Protein AF-A0A8J8DPQ1-F1 (afdb_monomer)

pLDDT: mean 88.15, std 11.25, range [36.25, 98.81]

Secondary structure (DSSP, 8-state):
--TTS-SS-------------TTT--B---BTTTBTTSHHHHHH-B-TTS--------TTSSS-SS-S-TTT---SHHHHHHHHHHS--SEEE-TTT-SEEESSEEEEEEEEEEE--TT-BEEEGGGTEEE--STT-EEEEEEEEEE---B-TTSPBP-HHHHHHHHHHHHHTTS--STT-TT--HHHHHHHHHHHTTEEEEEE-SSSEEEEEES---SS-HHHHHHHH----SS-HHHHHHHHHHHH-GGGGT----EESSSSSSEE--TT-HHHHHHHHHHHHHHHHTT---GGGTTT-S--HHHHHHHHHHHHHHSS-----SSEEEEEEETTTTEEEEEE---TT----HHHHHHHTT-S--PPPEEEEEEEESSEEETT-EEEEEEEEE-SSPEEEEEEEEE-TTS-EEEEEE-GGGSEEEEEEE--SSEEEEEEEEEEETT--EEEEEEEEEEEEEEEEEEEE-TT--EEEEE-SSEEEEEEE-TTT-SS-EEEEEEEEEES-HHHHHHTTPPPTT-------SSS------EEEEEEEEEEEES-TTS-HHHHEEEEEEEEE--HHHHTTEEEEEEEEEEE-SSSEEEGGGGBTEEPTTS-EEEEEEEETTTTEEEEEES---EEEEEEEE--EEEEEESPTTEEEEESS-EEEEEEEEEE-TT-EEEEEEEETTPPPEEESSSEEEEEEE-SEEEEEEEEEEETTS-EEEEEEEEEEEEPPHHHHHHHHHHHHHHHHHHHHHHHHHHHHHHHHHHHT--HHHHHHHHHHHHHHHHHHHHHHHH-SSTTHHHHHHHHHHHHHHHHHHHHHHHHHHHHHH-

Sequence (827 aa):
LGVRDSQKTFLVETWEYFPVNKERVKAIARDVSSGLWTRWSLITAETPDKI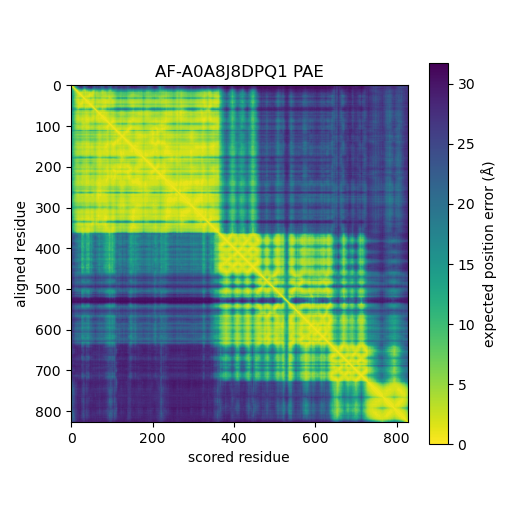LKVAEFPLTGKLFMSAFNPIGGIQDVYSASTWRVVFDPAMYTDLTTGTYIQVRCDYTVERGNITVPSDVVIYNSTTDQWVAVHAGEPAKAKITYNCKLSNWHDGEPMSLADIKYIIAFYYEWTNKDDENDPYYDDNFASWMQSTLANIKGIEWIDNDTYVVYTDNVHPIADDVTANMNVFWPSMPWQLYYAMGELVANPSKYGINTKYSFNSQDGTWLDLLNPEHVSDLRIVLETLKTTNSIPSAIQEEISDPTAGYDAIINWINSKGHAVVSNGPFYIDYYDLGIPVLELRAFRDPTYPFTLDEIKQMIGLGDYNPPLVFNFEVNPTTVEVGNTTTISWAVTDESEITEVTLSIEQPNGSVLTETFDPSLGVYSYNYTVSDVGTYTATVRSVDKWGNAKEISMEFYGQKTIVETITVNETTSNVTVQDEDLELGLDVNETAVSNETQIIINATVTTNEEEIMQENASSLAVAPVVANTTENETQSVAAVKYVIVDVSTTDKNTTTEDIVERYTLKVSYDEAELGTIDESTLSLYYWNGSAWVKVTDYINSTIPNGPFVYDAGVNTVDNYVWAVVDHFSIYALGGISKPIINITSPEDGTEFYTNTTANITIIWKAEDKLGIDHYEIKLNDGPWIKVGNNEYTFYELPEGEYTVYVKVVNIGGQYNEAIVTFKVIILTEEEQKEIIQKLKEWEEAYFMYLDMFEEAYNQAVALGIENETLNLALEYKQAAQEYYIQAKEIGYTPKAVPYMRHAVIRMRKGYETLEQAIKQISKKKK

Solvent-accessible surface area (backbone atoms only — not comparable to full-atom values): 44852 Å² total; per-residue (Å²): 122,56,90,88,69,44,98,65,84,84,89,78,88,86,86,83,86,80,92,71,61,68,92,51,45,79,45,59,47,59,28,81,88,58,37,71,68,39,50,55,19,74,73,53,50,35,35,95,80,76,67,86,87,84,86,84,88,48,96,80,79,40,66,53,88,44,35,59,26,96,86,50,27,43,76,34,72,59,41,36,49,54,43,48,36,28,33,59,52,42,54,47,71,33,42,83,80,64,46,57,38,69,64,34,28,47,75,49,79,46,75,59,100,41,65,38,51,73,81,23,26,40,61,38,55,86,75,55,39,78,40,54,85,41,46,71,37,77,31,55,31,41,34,41,36,45,41,70,68,32,44,34,72,58,63,44,72,56,52,47,57,28,42,50,35,48,53,37,49,52,38,33,30,40,45,73,80,50,101,81,46,55,59,45,38,74,74,57,20,73,72,44,40,72,53,57,75,27,50,58,21,38,36,81,73,57,70,50,32,39,32,38,30,23,59,60,63,53,96,80,47,59,50,58,22,49,64,70,63,64,79,67,54,67,45,57,44,66,56,56,49,31,52,48,46,43,42,42,42,22,62,85,72,76,39,87,66,57,33,19,55,34,83,84,66,54,45,50,45,23,30,69,40,57,69,52,33,53,55,45,46,54,38,40,53,51,38,42,78,64,64,58,65,59,68,78,41,46,89,79,52,92,71,59,52,64,56,41,47,28,51,53,50,37,28,74,73,49,57,27,60,81,47,24,60,19,63,22,40,78,62,42,73,46,93,91,46,74,50,72,40,74,40,73,57,81,55,90,52,57,92,68,57,73,64,58,52,35,45,78,50,71,70,60,74,82,72,49,40,47,74,46,76,74,49,62,49,60,44,66,38,51,49,74,38,71,30,38,39,33,36,32,49,51,60,100,59,59,53,66,40,32,36,43,34,37,35,39,37,74,66,50,70,50,76,46,81,54,73,42,88,64,42,60,50,73,47,78,45,67,36,80,53,64,24,56,28,40,42,33,43,38,34,25,31,76,74,68,29,58,36,77,53,74,50,76,35,30,13,23,42,77,47,77,49,79,46,80,42,35,63,82,43,53,75,49,72,51,74,57,87,57,39,36,41,36,37,34,36,35,36,88,63,36,90,52,88,40,43,40,40,38,41,35,36,40,30,51,54,64,72,65,47,44,75,75,72,45,76,69,58,54,72,27,70,68,83,83,88,65,102,68,91,74,63,61,30,29,24,67,60,36,37,36,41,39,47,65,46,50,74,48,92,89,50,56,47,64,60,37,30,65,32,33,33,43,36,41,45,60,54,80,50,55,44,69,54,34,43,73,95,55,46,40,47,26,38,54,42,85,83,46,47,40,63,48,67,84,28,56,76,36,64,44,79,78,54,32,46,24,67,42,56,51,67,38,88,86,79,34,33,31,35,38,30,29,41,58,81,47,45,36,32,39,28,20,39,47,41,34,49,64,46,73,73,30,63,57,74,69,40,77,45,76,28,75,65,46,40,70,48,64,38,31,47,49,71,54,40,89,59,38,75,60,39,32,31,38,27,54,65,95,50,71,77,40,83,40,86,56,63,54,50,69,49,71,69,40,52,65,45,78,48,40,40,41,42,32,41,28,24,55,44,70,30,61,36,74,35,79,43,38,36,34,35,44,63,42,50,74,66,58,43,48,52,44,43,50,52,47,47,57,33,49,53,49,28,51,55,25,46,55,52,25,54,57,28,46,54,52,24,57,77,72,64,56,58,66,69,60,55,46,54,22,48,51,27,37,48,55,10,48,51,28,36,49,53,14,61,71,61,36,88,36,81,79,14,48,63,31,31,48,50,10,26,56,27,21,40,50,14,19,53,50,31,48,51,53,41,55,55,54,58,64,73,79,106

Radius of gyration: 40.38 Å; Cα contacts (8 Å, |Δi|>4): 1717; chains: 1; bounding box: 95×65×111 Å

Structure (mmCIF, N/CA/C/O backbone):
data_AF-A0A8J8DPQ1-F1
#
_entry.id   AF-A0A8J8DPQ1-F1
#
loop_
_atom_site.group_PDB
_atom_site.id
_atom_site.type_symbol
_atom_site.label_atom_id
_atom_site.label_alt_id
_atom_site.label_comp_id
_atom_site.label_asym_id
_atom_site.label_entity_id
_atom_site.label_seq_id
_atom_site.pdbx_PDB_ins_code
_atom_site.Cartn_x
_atom_site.Cartn_y
_atom_site.Cartn_z
_atom_site.occupancy
_atom_site.B_iso_or_equiv
_atom_site.auth_seq_id
_atom_site.auth_comp_id
_atom_site.auth_asym_id
_atom_site.auth_atom_id
_atom_site.pdbx_PDB_model_num
ATOM 1 N N . LEU A 1 1 ? -15.536 16.526 14.156 1.00 36.25 1 LEU A N 1
ATOM 2 C CA . LEU A 1 1 ? -15.677 18.007 14.087 1.00 36.25 1 LEU A CA 1
ATOM 3 C C . LEU A 1 1 ? -14.496 18.647 14.810 1.00 36.25 1 LEU A C 1
ATOM 5 O O . LEU A 1 1 ? -14.188 18.210 15.911 1.00 36.25 1 LEU A O 1
ATOM 9 N N . GLY A 1 2 ? -13.796 19.602 14.188 1.00 39.31 2 GLY A N 1
ATOM 10 C CA . GLY A 1 2 ? -12.621 20.245 14.791 1.00 39.31 2 GLY A CA 1
ATOM 11 C C . GLY A 1 2 ? -12.997 21.218 15.914 1.00 39.31 2 GLY A C 1
ATOM 12 O O . GLY A 1 2 ? -14.154 21.602 16.047 1.00 39.31 2 GLY A O 1
ATOM 13 N N . VAL A 1 3 ? -12.014 21.683 16.691 1.00 43.00 3 VAL A N 1
ATOM 14 C CA . VAL A 1 3 ? -12.193 22.595 17.849 1.00 43.00 3 VAL A CA 1
ATOM 15 C C . VAL A 1 3 ? -12.994 23.879 17.532 1.00 43.00 3 VAL A C 1
ATOM 17 O O . VAL A 1 3 ? -13.553 24.479 18.444 1.00 43.00 3 VAL A O 1
ATOM 20 N N . ARG A 1 4 ? -13.103 24.293 16.258 1.00 40.34 4 ARG A N 1
ATOM 21 C CA . ARG A 1 4 ? -13.922 25.451 15.836 1.00 40.34 4 ARG A CA 1
ATOM 22 C C . ARG A 1 4 ? -15.380 25.120 15.483 1.00 40.34 4 ARG A C 1
ATOM 24 O O . ARG A 1 4 ? -16.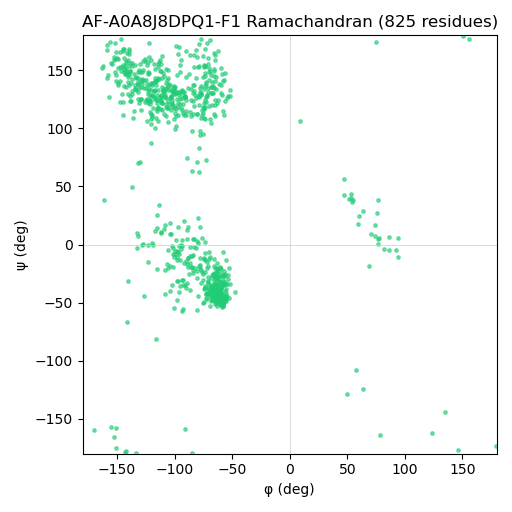205 26.023 15.510 1.00 40.34 4 ARG A O 1
ATOM 31 N N . ASP A 1 5 ? -15.698 23.847 15.255 1.00 43.56 5 ASP A N 1
ATOM 32 C CA . ASP A 1 5 ? -17.031 23.370 14.849 1.00 43.56 5 ASP A CA 1
ATOM 33 C C . ASP A 1 5 ? -17.716 22.545 15.955 1.00 43.56 5 ASP A C 1
ATOM 35 O O . ASP A 1 5 ? -18.714 21.860 15.729 1.00 43.56 5 ASP A O 1
ATOM 39 N N . SER A 1 6 ? -17.150 22.556 17.165 1.00 41.59 6 SER A N 1
ATOM 40 C CA . SER A 1 6 ? -17.669 21.806 18.305 1.00 41.59 6 SER A CA 1
ATOM 41 C C . SER A 1 6 ? -18.777 22.585 19.021 1.00 41.59 6 SER A C 1
ATOM 43 O O . SER A 1 6 ? -18.578 23.726 19.427 1.00 41.59 6 SER A O 1
ATOM 45 N N . GLN A 1 7 ? -19.920 21.940 19.288 1.00 43.94 7 GLN A N 1
ATOM 46 C CA . GLN A 1 7 ? -20.920 22.448 20.245 1.00 43.94 7 GLN A CA 1
ATOM 47 C C . GLN A 1 7 ? -20.442 22.367 21.713 1.00 43.94 7 GLN A C 1
ATOM 49 O O . GLN A 1 7 ? -21.118 22.861 22.613 1.00 43.94 7 GLN A O 1
ATOM 54 N N . LYS A 1 8 ? -19.278 21.749 21.973 1.00 48.84 8 LYS A N 1
ATOM 55 C CA . LYS A 1 8 ? -18.614 21.692 23.284 1.00 48.84 8 LYS A CA 1
ATOM 56 C C . LYS A 1 8 ? -17.271 22.428 23.232 1.00 48.84 8 LYS A C 1
ATOM 58 O O . LYS A 1 8 ? -16.354 22.009 22.527 1.00 48.84 8 LYS A O 1
ATOM 63 N N . THR A 1 9 ? -17.138 23.498 24.008 1.00 49.09 9 THR A N 1
ATOM 64 C CA . THR A 1 9 ? -15.872 24.215 24.204 1.00 49.09 9 THR A CA 1
ATOM 65 C C . THR A 1 9 ? -14.964 23.414 25.139 1.00 49.09 9 THR A C 1
ATOM 67 O O . THR A 1 9 ? -15.314 23.199 26.299 1.00 49.09 9 THR A O 1
ATOM 70 N N . PHE A 1 10 ? -13.788 22.991 24.673 1.00 51.56 10 PHE A N 1
ATOM 71 C CA . PHE A 1 10 ? -12.747 22.454 25.553 1.00 51.56 10 PHE A CA 1
ATOM 72 C C . PHE A 1 10 ? -12.007 23.630 26.204 1.00 51.56 10 PHE A C 1
ATOM 74 O O . PHE A 1 10 ? -11.366 24.425 25.524 1.00 51.56 10 PHE A O 1
ATOM 81 N N . LEU A 1 11 ? -12.167 23.792 27.519 1.00 55.25 11 LEU A N 1
ATOM 82 C CA . LEU A 1 11 ? -11.698 24.967 28.272 1.00 55.25 11 LEU A CA 1
ATOM 83 C C . LEU A 1 11 ? -10.349 24.748 28.981 1.00 55.25 11 LEU A C 1
ATOM 85 O O . LEU A 1 11 ? -9.830 25.676 29.600 1.00 55.25 11 LEU A O 1
ATOM 89 N N . VAL A 1 12 ? -9.803 23.527 28.945 1.00 56.00 12 VAL A N 1
ATOM 90 C CA . VAL A 1 12 ? -8.647 23.107 29.751 1.00 56.00 12 VAL A CA 1
ATOM 91 C C . VAL A 1 12 ? -7.717 22.227 28.917 1.00 56.00 12 VAL A C 1
ATOM 93 O O . VAL A 1 12 ? -8.162 21.254 28.319 1.00 56.00 12 VAL A O 1
ATOM 96 N N . GLU A 1 13 ? -6.427 22.564 28.922 1.00 62.12 13 GLU A N 1
ATOM 97 C CA . GLU A 1 13 ? -5.331 21.738 28.408 1.00 62.12 13 GLU A CA 1
ATOM 98 C C . GLU A 1 13 ? -4.500 21.271 29.612 1.00 62.12 13 GLU A C 1
ATOM 100 O O . GLU A 1 13 ? -3.935 22.090 30.347 1.00 62.12 13 GLU A O 1
ATOM 105 N N . THR A 1 14 ? -4.470 19.963 29.858 1.00 63.66 14 THR A N 1
ATOM 106 C CA . THR A 1 14 ? -3.668 19.336 30.916 1.00 63.66 14 THR A CA 1
ATOM 107 C C . THR A 1 14 ? -2.345 18.865 30.354 1.00 63.66 14 THR A C 1
ATOM 109 O O . THR A 1 14 ? -2.300 18.208 29.321 1.00 63.66 14 THR A O 1
ATOM 112 N N . TRP A 1 15 ? -1.271 19.192 31.059 1.00 69.31 15 TRP A N 1
ATOM 113 C CA . TRP A 1 15 ? 0.076 18.820 30.670 1.00 69.31 15 TRP A CA 1
ATOM 114 C C . TRP A 1 15 ? 0.663 17.861 31.676 1.00 69.31 15 TRP A C 1
ATOM 116 O O . TRP A 1 15 ? 0.630 18.118 32.881 1.00 69.31 15 TRP A O 1
ATOM 126 N N . GLU A 1 16 ? 1.252 16.800 31.154 1.00 75.88 16 GLU A N 1
ATOM 127 C CA . GLU A 1 16 ? 1.845 15.736 31.935 1.00 75.88 16 GLU A CA 1
ATOM 128 C C . GLU A 1 16 ? 3.220 15.393 31.369 1.00 75.88 16 GLU A C 1
ATOM 130 O O . GLU A 1 16 ? 3.452 15.468 30.162 1.00 75.88 16 GLU A O 1
ATOM 135 N N . TYR A 1 17 ? 4.156 15.065 32.255 1.00 80.44 17 TYR A N 1
ATOM 136 C CA . TYR A 1 17 ? 5.509 14.682 31.874 1.00 80.44 17 TYR A CA 1
ATOM 137 C C . TYR A 1 17 ? 5.681 13.189 32.099 1.00 80.44 17 TYR A C 1
ATOM 139 O O . TYR A 1 17 ? 5.511 12.709 33.219 1.00 80.44 17 TYR A O 1
ATOM 147 N N . PHE A 1 18 ? 6.105 12.480 31.057 1.00 86.06 18 PHE A N 1
ATOM 148 C CA . PHE A 1 18 ? 6.481 11.077 31.160 1.00 86.06 18 PHE A CA 1
ATOM 149 C C . PHE A 1 18 ? 8.005 10.951 31.243 1.00 86.06 18 PHE A C 1
ATOM 151 O O . PHE A 1 18 ? 8.698 11.266 30.272 1.00 86.06 18 PHE A O 1
ATOM 158 N N . PRO A 1 19 ? 8.569 10.510 32.378 1.00 88.50 19 PRO A N 1
ATOM 159 C CA . PRO A 1 19 ? 9.996 10.246 32.462 1.00 88.50 19 PRO A CA 1
ATOM 160 C C . PRO A 1 19 ? 10.338 8.955 31.705 1.00 88.50 19 PRO A C 1
ATOM 162 O O . PRO A 1 19 ? 9.898 7.870 32.078 1.00 88.50 19 PRO A O 1
ATOM 165 N N . VAL A 1 20 ? 11.176 9.064 30.671 1.00 90.38 20 VAL A N 1
ATOM 166 C CA . VAL A 1 20 ? 11.691 7.918 29.904 1.00 90.38 20 VAL A CA 1
ATOM 167 C C . VAL A 1 20 ? 13.209 7.846 30.042 1.00 90.38 20 VAL A C 1
ATOM 169 O O . VAL A 1 20 ? 13.918 8.839 29.870 1.00 90.38 20 VAL A O 1
ATOM 172 N N . ASN A 1 21 ? 13.739 6.659 30.348 1.00 91.88 21 ASN A N 1
ATOM 173 C CA . ASN A 1 21 ? 15.183 6.453 30.406 1.00 91.88 21 ASN A CA 1
ATOM 174 C C . ASN A 1 21 ? 15.767 6.323 28.987 1.00 91.88 21 ASN A C 1
ATOM 176 O O . ASN A 1 21 ? 15.779 5.230 28.420 1.00 91.88 21 ASN A O 1
ATOM 180 N N . LYS A 1 22 ? 16.311 7.425 28.457 1.00 87.75 22 LYS A N 1
ATOM 181 C CA . LYS A 1 22 ? 16.943 7.505 27.124 1.00 87.75 22 LYS A CA 1
ATOM 182 C C . LYS A 1 22 ? 18.142 6.572 26.906 1.00 87.75 22 LYS A C 1
ATOM 184 O O . LYS A 1 22 ? 18.510 6.286 25.770 1.00 87.75 22 LYS A O 1
ATOM 189 N N . GLU A 1 23 ? 18.794 6.103 27.973 1.00 91.12 23 GLU A N 1
ATOM 190 C CA . GLU A 1 23 ? 19.894 5.139 27.835 1.00 91.12 23 GLU A CA 1
ATOM 191 C C . GLU A 1 23 ? 19.363 3.764 27.418 1.00 91.12 23 GLU A C 1
ATOM 193 O O . GLU A 1 23 ? 20.059 3.014 26.730 1.00 91.12 23 GLU A O 1
ATOM 198 N N . ARG A 1 24 ? 18.109 3.465 27.784 1.00 93.38 24 ARG A N 1
ATOM 199 C CA . ARG A 1 24 ? 17.470 2.165 27.582 1.00 93.38 24 ARG A CA 1
ATOM 200 C C . ARG A 1 24 ? 16.389 2.162 26.504 1.00 93.38 24 ARG A C 1
ATOM 202 O O . ARG A 1 24 ? 16.347 1.205 25.745 1.00 93.38 24 ARG A O 1
ATOM 209 N N . VAL A 1 25 ? 15.524 3.170 26.448 1.00 93.69 25 VAL A N 1
ATOM 210 C CA . VAL A 1 25 ? 14.455 3.258 25.441 1.00 93.69 25 VAL A CA 1
ATOM 211 C C . VAL A 1 25 ? 14.983 4.055 24.254 1.00 93.69 25 VAL A C 1
ATOM 213 O O . VAL A 1 25 ? 15.302 5.234 24.409 1.00 93.69 25 VAL A O 1
ATOM 216 N N . LYS A 1 26 ? 15.142 3.395 23.102 1.00 88.31 26 LYS A N 1
ATOM 217 C CA . LYS A 1 26 ? 15.728 3.988 21.885 1.00 88.31 26 LYS A CA 1
ATOM 218 C C . LYS A 1 26 ? 14.698 4.704 21.027 1.00 88.31 26 LYS A C 1
ATOM 220 O O . LYS A 1 26 ? 14.977 5.790 20.535 1.00 88.31 26 LYS A O 1
ATOM 225 N N . ALA A 1 27 ? 13.515 4.119 20.923 1.00 87.38 27 ALA A N 1
ATOM 226 C CA . ALA A 1 27 ? 12.368 4.686 20.242 1.00 87.38 27 ALA A CA 1
ATOM 227 C C . ALA A 1 27 ? 11.101 4.331 21.022 1.00 87.38 27 ALA A C 1
ATOM 229 O O . ALA A 1 27 ? 11.035 3.291 21.681 1.00 87.38 27 ALA A O 1
ATOM 230 N N . ILE A 1 28 ? 10.115 5.221 20.984 1.00 89.81 28 ILE A N 1
ATOM 231 C CA . ILE A 1 28 ? 8.784 5.000 21.542 1.00 89.81 28 ILE A CA 1
ATOM 232 C C . ILE A 1 28 ? 7.811 5.938 20.831 1.00 89.81 28 ILE A C 1
ATOM 234 O O . ILE A 1 28 ? 8.059 7.144 20.762 1.00 89.81 28 ILE A O 1
ATOM 238 N N . ALA A 1 29 ? 6.722 5.402 20.282 1.00 88.81 29 ALA A N 1
ATOM 239 C CA . ALA A 1 29 ? 5.716 6.240 19.647 1.00 88.81 29 ALA A CA 1
ATOM 240 C C . ALA A 1 29 ? 4.987 7.087 20.695 1.00 88.81 29 ALA A C 1
ATOM 242 O O . ALA A 1 29 ? 4.749 6.641 21.821 1.00 88.81 29 ALA A O 1
ATOM 243 N N . ARG A 1 30 ? 4.599 8.305 20.321 1.00 83.94 30 ARG A N 1
ATOM 244 C CA . ARG A 1 30 ? 3.791 9.202 21.152 1.00 83.94 30 ARG A CA 1
ATOM 245 C C . ARG A 1 30 ? 2.645 9.759 20.329 1.00 83.94 30 ARG A C 1
ATOM 247 O O . ARG A 1 30 ? 2.836 10.111 19.170 1.00 83.94 30 ARG A O 1
ATOM 254 N N . ASP A 1 31 ? 1.480 9.853 20.945 1.00 78.88 31 ASP A N 1
ATOM 255 C CA . ASP A 1 31 ? 0.312 10.482 20.348 1.00 78.88 31 ASP A CA 1
ATOM 256 C C . ASP A 1 31 ? 0.376 11.997 20.536 1.00 78.88 31 ASP A C 1
ATOM 258 O O . ASP A 1 31 ? 0.720 12.482 21.619 1.00 78.88 31 ASP A O 1
ATOM 262 N N . VAL A 1 32 ? 0.034 12.751 19.490 1.00 69.44 32 VAL A N 1
ATOM 263 C CA . VAL A 1 32 ? 0.091 14.221 19.525 1.00 69.44 32 VAL A CA 1
ATOM 264 C C . VAL A 1 32 ? -0.865 14.834 20.552 1.00 69.44 32 VAL A C 1
ATOM 266 O O . VAL A 1 32 ? -0.633 15.956 20.994 1.00 69.44 32 VAL A O 1
ATOM 269 N N . SER A 1 33 ? -1.922 14.116 20.952 1.00 71.19 33 SER A N 1
ATOM 270 C CA . SER A 1 33 ? -2.939 14.608 21.889 1.00 71.19 33 SER A CA 1
ATOM 271 C C . SER A 1 33 ? -2.785 14.064 23.313 1.00 71.19 33 SER A C 1
ATOM 273 O O . SER A 1 33 ? -3.041 14.780 24.279 1.00 71.19 33 SER A O 1
ATOM 275 N N . SER A 1 34 ? -2.349 12.812 23.460 1.00 78.94 34 SER A N 1
ATOM 276 C CA . SER A 1 34 ? -2.335 12.075 24.730 1.00 78.94 34 SER A CA 1
ATOM 277 C C . SER A 1 34 ? -0.933 11.648 25.186 1.00 78.94 34 SER A C 1
ATOM 279 O O . SER A 1 34 ? -0.779 11.063 26.260 1.00 78.94 34 SER A O 1
ATOM 281 N N . GLY A 1 35 ? 0.114 11.965 24.418 1.00 83.94 35 GLY A N 1
ATOM 282 C CA . GLY A 1 35 ? 1.494 11.639 24.764 1.00 83.94 35 GLY A CA 1
ATOM 283 C C . GLY A 1 35 ? 1.715 10.129 24.822 1.00 83.94 35 GLY A C 1
ATOM 284 O O . GLY A 1 35 ? 1.454 9.433 23.843 1.00 83.94 35 GLY A O 1
ATOM 285 N N . LEU A 1 36 ? 2.202 9.620 25.961 1.00 88.19 36 LEU A N 1
ATOM 286 C CA . LEU A 1 36 ? 2.451 8.184 26.151 1.00 88.19 36 LEU A CA 1
ATOM 287 C C . LEU A 1 36 ? 1.248 7.401 26.703 1.00 88.19 36 LEU A C 1
ATOM 289 O O . LEU A 1 36 ? 1.373 6.208 26.967 1.00 88.19 36 LEU A O 1
ATOM 293 N N . TRP A 1 37 ? 0.082 8.039 26.865 1.00 86.62 37 TRP A N 1
ATOM 294 C CA . TRP A 1 37 ? -1.155 7.348 27.259 1.00 86.62 37 TRP A CA 1
ATOM 295 C C . TRP A 1 37 ? -1.780 6.521 26.128 1.00 86.62 37 TRP A C 1
ATOM 297 O O . TRP A 1 37 ? -2.700 5.730 26.364 1.00 86.62 37 TRP A O 1
ATOM 307 N N . THR A 1 38 ? -1.324 6.712 24.890 1.00 88.00 38 THR A N 1
ATOM 308 C CA . THR A 1 38 ? -1.783 5.929 23.744 1.00 88.00 38 THR A CA 1
ATOM 309 C C . THR A 1 38 ? -1.295 4.483 23.817 1.00 88.00 38 THR A C 1
ATOM 311 O O . THR A 1 38 ? -0.199 4.196 24.300 1.00 88.00 38 THR A O 1
ATOM 314 N N . ARG A 1 39 ? -2.084 3.552 23.267 1.00 91.62 39 ARG A N 1
ATOM 315 C CA . ARG A 1 39 ? -1.713 2.131 23.194 1.00 91.62 39 ARG A CA 1
ATOM 316 C C . ARG A 1 39 ? -0.397 1.912 22.443 1.00 91.62 39 ARG A C 1
ATOM 318 O O . ARG A 1 39 ? 0.397 1.042 22.797 1.00 91.62 39 ARG A O 1
ATOM 325 N N . TRP A 1 40 ? -0.155 2.746 21.431 1.00 91.50 40 TRP A N 1
ATOM 326 C CA . TRP A 1 40 ? 0.981 2.635 20.525 1.00 91.50 40 TRP A CA 1
ATOM 327 C C . TRP A 1 40 ? 2.322 2.803 21.236 1.00 91.50 40 TRP A C 1
ATOM 329 O O . TRP A 1 40 ? 3.303 2.188 20.826 1.00 91.50 40 TRP A O 1
ATOM 339 N N . SER A 1 41 ? 2.376 3.562 22.333 1.00 91.56 41 SER A N 1
ATOM 340 C CA . SER A 1 41 ? 3.613 3.802 23.077 1.00 91.56 41 SER A CA 1
ATOM 341 C C . SER A 1 41 ? 4.186 2.522 23.667 1.00 91.56 41 SER A C 1
ATOM 343 O O . SER A 1 41 ? 5.361 2.227 23.481 1.00 91.56 41 SER A O 1
ATOM 345 N N . LEU A 1 42 ? 3.362 1.721 24.340 1.00 92.44 42 LEU A N 1
ATOM 346 C CA . LEU A 1 42 ? 3.831 0.473 24.943 1.00 92.44 42 LEU A CA 1
ATOM 347 C C . LEU A 1 42 ? 4.147 -0.594 23.884 1.00 92.44 42 LEU A C 1
ATOM 349 O O . LEU A 1 42 ? 5.092 -1.358 24.062 1.00 92.44 42 LEU A O 1
ATOM 353 N N . ILE A 1 43 ? 3.401 -0.616 22.774 1.00 94.00 43 ILE A N 1
ATOM 354 C CA . ILE A 1 43 ? 3.595 -1.582 21.680 1.00 94.00 43 ILE A CA 1
ATOM 355 C C . ILE A 1 43 ? 4.902 -1.319 20.914 1.00 94.00 43 ILE A C 1
ATOM 357 O O . ILE A 1 43 ? 5.617 -2.258 20.573 1.00 94.00 43 ILE A O 1
ATOM 361 N N . THR A 1 44 ? 5.223 -0.050 20.651 1.00 92.31 44 THR A N 1
ATOM 362 C CA . THR A 1 44 ? 6.353 0.354 19.791 1.00 92.31 44 THR A CA 1
ATOM 363 C C . THR A 1 44 ? 7.651 0.634 20.542 1.00 92.31 44 THR A C 1
ATOM 365 O O . THR A 1 44 ? 8.655 0.962 19.913 1.00 92.31 44 THR A O 1
ATOM 368 N N . ALA A 1 45 ? 7.654 0.530 21.872 1.00 92.94 45 ALA A N 1
ATOM 369 C CA . ALA A 1 45 ? 8.831 0.823 22.674 1.00 92.94 45 ALA A CA 1
ATOM 370 C C . ALA A 1 45 ? 9.999 -0.118 22.339 1.00 92.94 45 ALA A C 1
ATOM 372 O O . ALA A 1 45 ? 9.907 -1.341 22.464 1.00 92.94 45 ALA A O 1
ATOM 373 N N . GLU A 1 46 ? 11.141 0.465 21.988 1.00 91.94 46 GLU A N 1
ATOM 374 C CA . GLU A 1 46 ? 12.353 -0.275 21.657 1.00 91.94 46 GLU A CA 1
ATOM 375 C C . GLU A 1 46 ? 13.346 -0.255 22.813 1.00 91.94 46 GLU A C 1
ATOM 377 O O . GLU A 1 46 ? 13.851 0.799 23.215 1.00 91.94 46 GLU A O 1
ATOM 382 N N . THR A 1 47 ? 13.668 -1.444 23.322 1.00 94.44 47 THR A N 1
ATOM 383 C CA . THR A 1 47 ? 14.716 -1.654 24.323 1.00 94.44 47 THR A CA 1
ATOM 384 C C . THR A 1 47 ? 15.704 -2.733 23.860 1.00 94.44 47 THR A C 1
ATOM 386 O O . THR A 1 47 ? 15.306 -3.657 23.146 1.00 94.44 47 THR A O 1
ATOM 389 N N . PRO A 1 48 ? 16.988 -2.671 24.277 1.00 91.44 48 PRO A N 1
ATOM 390 C CA . PRO A 1 48 ? 18.019 -3.625 23.850 1.00 91.44 48 PRO A CA 1
ATOM 391 C C . PRO A 1 48 ? 17.708 -5.099 24.140 1.00 91.44 48 PRO A C 1
ATOM 393 O O . PRO A 1 48 ? 18.225 -5.981 23.467 1.00 91.44 48 PRO A O 1
ATOM 396 N N . ASP A 1 49 ? 16.894 -5.369 25.160 1.00 94.12 49 ASP A N 1
ATOM 397 C CA . ASP A 1 49 ? 16.567 -6.708 25.656 1.00 94.12 49 ASP A CA 1
ATOM 398 C C . ASP A 1 49 ? 15.075 -7.051 25.519 1.00 94.12 49 ASP A C 1
ATOM 400 O O . ASP A 1 49 ? 14.626 -8.038 26.097 1.00 94.12 49 ASP A O 1
ATOM 404 N N . LYS A 1 50 ? 14.300 -6.244 24.775 1.00 92.12 50 LYS A N 1
ATOM 405 C CA . LYS A 1 50 ? 12.847 -6.410 24.571 1.00 92.12 50 LYS A CA 1
ATOM 406 C C . LYS A 1 50 ? 12.021 -6.379 25.873 1.00 92.12 50 LYS A C 1
ATO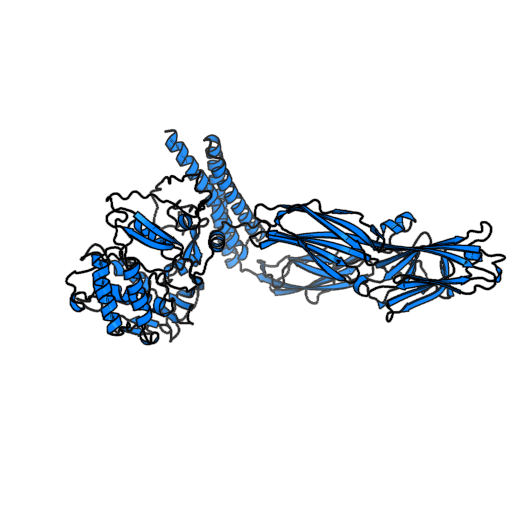M 408 O O . LYS A 1 50 ? 10.870 -6.805 25.876 1.00 92.12 50 LYS A O 1
ATOM 413 N N . ILE A 1 51 ? 12.580 -5.858 26.972 1.00 94.56 51 ILE A N 1
ATOM 414 C CA . ILE A 1 51 ? 11.881 -5.682 28.253 1.00 94.56 51 ILE A CA 1
ATOM 415 C C . ILE A 1 51 ? 11.697 -4.190 28.541 1.00 94.56 51 ILE A C 1
ATOM 417 O O . ILE A 1 51 ? 12.673 -3.459 28.763 1.00 94.56 51 ILE A O 1
ATOM 421 N N . LEU A 1 52 ? 10.443 -3.745 28.611 1.00 94.75 52 LEU A N 1
ATOM 422 C CA . LEU A 1 52 ? 10.067 -2.413 29.081 1.00 94.75 52 LEU A CA 1
ATOM 423 C C . LEU A 1 52 ? 9.618 -2.491 30.545 1.00 94.75 52 LEU A C 1
ATOM 425 O O . LEU A 1 52 ? 8.790 -3.322 30.902 1.00 94.75 52 LEU A O 1
ATOM 429 N N . LYS A 1 53 ? 10.163 -1.621 31.402 1.00 93.75 53 LYS A N 1
ATOM 430 C CA . LYS A 1 53 ? 9.698 -1.462 32.786 1.00 93.75 53 LYS A CA 1
ATOM 431 C C . LYS A 1 53 ? 8.929 -0.157 32.887 1.00 93.75 53 LYS A C 1
ATOM 433 O O . LYS A 1 53 ? 9.515 0.903 32.674 1.00 93.75 53 LYS A O 1
ATOM 438 N N . VAL A 1 54 ? 7.648 -0.257 33.213 1.00 91.56 54 VAL A N 1
ATOM 439 C CA . VAL A 1 54 ? 6.746 0.883 33.378 1.00 91.56 54 VAL A CA 1
ATOM 440 C C . VAL A 1 54 ? 6.480 1.064 34.866 1.00 91.56 54 VAL A C 1
ATOM 442 O O . VAL A 1 54 ? 6.265 0.089 35.582 1.00 91.56 54 VAL A O 1
ATOM 445 N N . ALA A 1 55 ? 6.554 2.305 35.336 1.00 88.94 55 ALA A N 1
ATOM 446 C CA . ALA A 1 55 ? 6.182 2.664 36.694 1.00 88.94 55 ALA A CA 1
ATOM 447 C C . ALA A 1 55 ? 4.937 3.542 36.632 1.00 88.94 55 ALA A C 1
ATOM 449 O O . ALA A 1 55 ? 4.939 4.566 35.950 1.00 88.94 55 ALA A O 1
ATOM 450 N N . GLU A 1 56 ? 3.906 3.155 37.370 1.00 81.50 56 GLU A N 1
ATOM 451 C CA . GLU A 1 56 ? 2.698 3.949 37.556 1.00 81.50 56 GLU A CA 1
ATOM 452 C C . GLU A 1 56 ? 2.528 4.335 39.026 1.00 81.50 56 GLU A C 1
ATOM 454 O O . GLU A 1 56 ? 3.001 3.643 39.930 1.00 81.50 56 GLU A O 1
ATOM 459 N N . PHE A 1 57 ? 1.887 5.480 39.267 1.00 78.38 57 PHE A N 1
ATOM 460 C CA . PHE A 1 57 ? 1.652 6.004 40.611 1.00 78.38 57 PHE A CA 1
ATOM 461 C C . PHE A 1 57 ? 0.148 6.161 40.882 1.00 78.38 57 PHE A C 1
ATOM 463 O O . PHE A 1 57 ? -0.408 7.237 40.648 1.00 78.38 57 PHE A O 1
ATOM 470 N N . PRO A 1 58 ? -0.518 5.104 41.370 1.00 75.00 58 PRO A N 1
ATOM 471 C CA . PRO A 1 58 ? -1.914 5.151 41.790 1.00 75.00 58 PRO A CA 1
ATOM 472 C C . PRO A 1 58 ? -2.057 5.673 43.230 1.00 75.00 58 PRO A C 1
ATOM 474 O O . PRO A 1 58 ? -1.333 5.272 44.145 1.00 75.00 58 PRO A O 1
ATOM 477 N N . LEU A 1 59 ? -3.036 6.555 43.465 1.00 70.62 59 LEU A N 1
ATOM 478 C CA . LEU A 1 59 ? -3.245 7.226 44.764 1.00 70.62 59 LEU A CA 1
ATOM 479 C C . LEU A 1 59 ? -3.650 6.280 45.909 1.00 70.62 59 LEU A C 1
ATOM 481 O O . LEU A 1 59 ? -3.549 6.647 47.079 1.00 70.62 59 LEU A O 1
ATOM 485 N N . THR A 1 60 ? -4.132 5.079 45.593 1.00 71.44 60 THR A N 1
ATOM 486 C CA . THR A 1 60 ? -4.717 4.130 46.555 1.00 71.44 60 THR A CA 1
ATOM 487 C C . THR A 1 60 ? -3.719 3.106 47.097 1.00 71.44 60 THR A C 1
ATOM 489 O O . THR A 1 60 ? -4.088 2.298 47.948 1.00 71.44 60 THR A O 1
ATOM 492 N N . GLY A 1 61 ? -2.469 3.109 46.618 1.00 69.56 61 GLY A N 1
ATOM 493 C CA . GLY A 1 61 ? -1.469 2.094 46.974 1.00 69.56 61 GLY A CA 1
ATOM 494 C C . GLY A 1 61 ? -1.741 0.702 46.383 1.00 69.56 61 GLY A C 1
ATOM 495 O O . GLY A 1 61 ? -1.063 -0.253 46.754 1.00 69.56 61 GLY A O 1
ATOM 496 N N . LYS A 1 62 ? -2.714 0.588 45.471 1.00 77.88 62 LYS A N 1
ATOM 497 C CA . LYS A 1 62 ? -2.985 -0.579 44.615 1.00 77.88 62 LYS A CA 1
ATOM 498 C C . LYS A 1 62 ? -2.728 -0.197 43.166 1.00 77.88 62 LYS A C 1
ATOM 500 O O . LYS A 1 62 ? -2.936 0.961 42.848 1.00 77.88 62 LYS A O 1
ATOM 505 N N . LEU A 1 63 ? -2.374 -1.159 42.315 1.00 83.44 63 LEU A N 1
ATOM 506 C CA . LEU A 1 63 ? -2.119 -0.932 40.885 1.00 83.44 63 LEU A CA 1
ATOM 507 C C . LEU A 1 63 ? -3.327 -0.269 40.179 1.00 83.44 63 LEU A C 1
ATOM 509 O O . LEU A 1 63 ? -3.204 0.787 39.575 1.00 83.44 63 LEU A O 1
ATOM 513 N N . PHE A 1 64 ? -4.533 -0.811 40.385 1.00 89.00 64 PHE A N 1
ATOM 514 C CA . PHE A 1 64 ? -5.764 -0.309 39.765 1.00 89.00 64 PHE A CA 1
ATOM 515 C C . PHE A 1 64 ? -6.736 0.300 40.779 1.00 89.00 64 PHE A C 1
ATOM 517 O O . PHE A 1 64 ? -6.786 -0.102 41.949 1.00 89.00 64 PHE A O 1
ATOM 524 N N . MET A 1 65 ? -7.512 1.289 40.326 1.00 87.25 65 MET A N 1
ATOM 525 C CA . MET A 1 65 ? -8.505 1.994 41.150 1.00 87.25 65 MET A CA 1
ATOM 526 C C . MET A 1 65 ? -9.951 1.594 40.833 1.00 87.25 65 MET A C 1
ATOM 528 O O . MET A 1 65 ? -10.827 1.788 41.675 1.00 87.25 65 MET A O 1
ATOM 532 N N . SER A 1 66 ? -10.198 1.032 39.653 1.00 91.50 66 SER A N 1
ATOM 533 C CA . SER A 1 66 ? -11.471 0.450 39.235 1.00 91.50 66 SER A CA 1
ATOM 534 C C . SER A 1 66 ? -11.350 -1.063 39.072 1.00 91.50 66 SER A C 1
ATOM 536 O O . SER A 1 66 ? -10.250 -1.598 38.920 1.00 91.50 66 SER A O 1
ATOM 538 N N . ALA A 1 67 ? -12.488 -1.754 39.129 1.00 94.19 67 ALA A N 1
ATOM 539 C CA . ALA A 1 67 ? -12.532 -3.186 38.878 1.00 94.19 67 ALA A CA 1
ATOM 540 C C . ALA A 1 67 ? -12.149 -3.491 37.420 1.00 94.19 67 ALA A C 1
ATOM 542 O O . ALA A 1 67 ? -12.559 -2.773 36.500 1.00 94.19 67 ALA A O 1
ATOM 543 N N . PHE A 1 68 ? -11.392 -4.566 37.196 1.00 95.00 68 PHE A N 1
ATOM 544 C CA . PHE A 1 68 ? -10.912 -4.940 35.867 1.00 95.00 68 PHE A CA 1
ATOM 545 C C . PHE A 1 68 ? -11.975 -5.758 35.114 1.00 95.00 68 PHE A C 1
ATOM 547 O O . PHE A 1 68 ? -11.785 -6.937 34.831 1.00 95.00 68 PHE A O 1
ATOM 554 N N . ASN A 1 69 ? -13.135 -5.152 34.831 1.00 94.38 69 ASN A N 1
ATOM 555 C CA . ASN A 1 69 ? -14.176 -5.723 33.969 1.00 94.38 69 ASN A CA 1
ATOM 556 C C . ASN A 1 69 ? -14.466 -4.775 32.779 1.00 94.38 69 ASN A C 1
ATOM 558 O O . ASN A 1 69 ? -14.712 -3.594 33.014 1.00 94.38 69 ASN A O 1
ATOM 562 N N . PRO A 1 70 ? -14.457 -5.240 31.516 1.00 93.00 70 PRO A N 1
ATOM 563 C CA . PRO A 1 70 ? -14.638 -4.362 30.348 1.00 93.00 70 PRO A CA 1
ATOM 564 C C . PRO A 1 70 ? -16.059 -3.827 30.087 1.00 93.00 70 PRO A C 1
ATOM 566 O O . PRO A 1 70 ? -16.255 -3.151 29.082 1.00 93.00 70 PRO A O 1
ATOM 569 N N . ILE A 1 71 ? -17.054 -4.136 30.931 1.00 92.06 71 ILE A N 1
ATOM 570 C CA . ILE A 1 71 ? -18.457 -3.722 30.719 1.00 92.06 71 ILE A CA 1
ATOM 571 C C . ILE A 1 71 ? -18.750 -2.410 31.455 1.00 92.06 71 ILE A C 1
ATOM 573 O O . ILE A 1 71 ? -19.146 -1.421 30.843 1.00 92.06 71 ILE A O 1
ATOM 577 N N . GLY A 1 72 ? -18.540 -2.389 32.773 1.00 89.75 72 GLY A N 1
ATOM 578 C CA . GLY A 1 72 ? -18.755 -1.211 33.619 1.00 89.75 72 GLY A CA 1
ATOM 579 C C . GLY A 1 72 ? -17.550 -0.841 34.489 1.00 89.75 72 GLY A C 1
ATOM 580 O O . GLY A 1 72 ? -17.634 0.121 35.254 1.00 89.75 72 GLY A O 1
ATOM 581 N N . GLY A 1 73 ? -16.450 -1.594 34.393 1.00 92.75 73 GLY A N 1
ATOM 582 C CA . GLY A 1 73 ? -15.155 -1.347 35.030 1.00 92.75 73 GLY A CA 1
ATOM 583 C C . GLY A 1 73 ? -14.193 -0.530 34.160 1.00 92.75 73 GLY A C 1
ATOM 584 O O . GLY A 1 73 ? -14.622 0.206 33.276 1.00 92.75 73 GLY A O 1
ATOM 585 N N . ILE A 1 74 ? -12.887 -0.633 34.443 1.00 94.12 74 ILE A N 1
ATOM 586 C CA . ILE A 1 74 ? -11.795 -0.001 33.665 1.00 94.12 74 ILE A CA 1
ATOM 587 C C . ILE A 1 74 ? -12.022 1.516 33.480 1.00 94.12 74 ILE A C 1
ATOM 589 O O . ILE A 1 74 ? -11.886 2.098 32.406 1.00 94.12 74 ILE A O 1
ATOM 593 N N . GLN A 1 75 ? -12.433 2.172 34.563 1.00 90.81 75 GLN A N 1
ATOM 594 C CA . GLN A 1 75 ? -12.789 3.595 34.563 1.00 90.81 75 GLN A CA 1
ATOM 595 C C . GLN A 1 75 ? -11.602 4.499 34.915 1.00 90.81 75 GLN A C 1
ATOM 597 O O . GLN A 1 75 ? -11.655 5.710 34.699 1.00 90.81 75 GLN A O 1
ATOM 602 N N . ASP A 1 76 ? -10.537 3.931 35.485 1.00 90.25 76 ASP A N 1
ATOM 603 C CA . ASP A 1 76 ? -9.319 4.663 35.818 1.00 90.25 76 ASP A CA 1
ATOM 604 C C . ASP A 1 76 ? -8.264 4.548 34.708 1.00 90.25 76 ASP A C 1
ATOM 606 O O . ASP A 1 76 ? -8.228 3.589 33.939 1.00 90.25 76 ASP A O 1
ATOM 610 N N . VAL A 1 77 ? -7.378 5.541 34.625 1.00 86.44 77 VAL A N 1
ATOM 611 C CA . VAL A 1 77 ? -6.364 5.613 33.561 1.00 86.44 77 VAL A CA 1
ATOM 612 C C . VAL A 1 77 ? -5.331 4.483 33.621 1.00 86.44 77 VAL A C 1
ATOM 614 O O . VAL A 1 77 ? -4.770 4.136 32.583 1.00 86.44 77 VAL A O 1
ATOM 617 N N . TYR A 1 78 ? -5.091 3.890 34.794 1.00 88.06 78 TYR A N 1
ATOM 618 C CA . TYR A 1 78 ? -4.087 2.842 34.995 1.00 88.06 78 TYR A CA 1
ATOM 619 C C . TYR A 1 78 ? -4.589 1.508 34.426 1.00 88.06 78 TYR A C 1
ATOM 621 O O . TYR A 1 78 ? -3.941 0.889 33.573 1.00 88.06 78 TYR A O 1
ATOM 629 N N . SER A 1 79 ? -5.815 1.121 34.795 1.00 91.44 79 SER A N 1
ATOM 630 C CA . SER A 1 79 ? -6.479 -0.051 34.217 1.00 91.44 79 SER A CA 1
ATOM 631 C C . SER A 1 79 ? -6.736 0.133 32.720 1.00 91.44 79 SER A C 1
ATOM 633 O O . SER A 1 79 ? -6.444 -0.776 31.945 1.00 91.44 79 SER A O 1
ATOM 635 N N . ALA A 1 80 ? -7.175 1.319 32.277 1.00 92.50 80 ALA A N 1
ATOM 636 C CA . ALA A 1 80 ? -7.401 1.603 30.859 1.00 92.50 80 ALA A CA 1
ATOM 637 C C . ALA A 1 80 ? -6.120 1.506 30.016 1.00 92.50 80 ALA A C 1
ATOM 639 O O . ALA A 1 80 ? -6.151 0.968 28.910 1.00 92.50 80 ALA A O 1
ATOM 640 N N . SER A 1 81 ? -4.984 1.987 30.528 1.00 90.56 81 SER A N 1
ATOM 641 C CA . SER A 1 81 ? -3.696 1.901 29.822 1.00 90.56 81 SER A CA 1
ATOM 642 C C . SER A 1 81 ? -3.232 0.456 29.655 1.00 90.56 81 SER A C 1
ATOM 644 O O . SER A 1 81 ? -2.736 0.090 28.591 1.00 90.56 81 SER A O 1
ATOM 646 N N . THR A 1 82 ? -3.462 -0.380 30.670 1.00 93.69 82 THR A N 1
ATOM 647 C CA . THR A 1 82 ? -3.198 -1.823 30.591 1.00 93.69 82 THR A CA 1
ATOM 648 C C . THR A 1 82 ? -4.155 -2.495 29.606 1.00 93.69 82 THR A C 1
ATOM 650 O O . THR A 1 82 ? -3.728 -3.229 28.717 1.00 93.69 82 THR A O 1
ATOM 653 N N . TRP A 1 83 ? -5.453 -2.202 29.701 1.00 96.56 83 TRP A N 1
ATOM 654 C CA . TRP A 1 83 ? -6.469 -2.798 28.839 1.00 96.56 83 TRP A CA 1
ATOM 655 C C . TRP A 1 83 ? -6.242 -2.499 27.356 1.00 96.56 83 TRP A C 1
ATOM 657 O O . TRP A 1 83 ? -6.358 -3.389 26.524 1.00 96.56 83 TRP A O 1
ATOM 667 N N . ARG A 1 84 ? -5.816 -1.278 27.018 1.00 93.94 84 ARG A N 1
ATOM 668 C CA . ARG A 1 84 ? -5.530 -0.842 25.640 1.00 93.94 84 ARG A CA 1
ATOM 669 C C . ARG A 1 84 ? -4.488 -1.682 24.898 1.00 93.94 84 ARG A C 1
ATOM 671 O O . ARG A 1 84 ? -4.460 -1.635 23.670 1.00 93.94 84 ARG A O 1
ATOM 678 N N . VAL A 1 85 ? -3.614 -2.398 25.603 1.00 95.94 85 VAL A N 1
ATOM 679 C CA . VAL A 1 85 ? -2.626 -3.307 24.992 1.00 95.94 85 VAL A CA 1
ATOM 680 C C . VAL A 1 85 ? -2.978 -4.782 25.173 1.00 95.94 85 VAL A C 1
ATOM 682 O O . VAL A 1 85 ? -2.450 -5.622 24.447 1.00 95.94 85 VAL A O 1
ATOM 685 N N . VAL A 1 86 ? -3.888 -5.080 26.104 1.00 98.00 86 VAL A N 1
ATOM 686 C CA . VAL A 1 86 ? -4.474 -6.412 26.299 1.00 98.00 86 VAL A CA 1
ATOM 687 C C . VAL A 1 86 ? -5.598 -6.685 25.297 1.00 98.00 86 VAL A C 1
ATOM 689 O O . VAL A 1 86 ? -5.786 -7.817 24.879 1.00 98.00 86 VAL A O 1
ATOM 692 N N . PHE A 1 87 ? -6.294 -5.653 24.838 1.00 97.56 87 PHE A N 1
ATOM 693 C CA . PHE A 1 87 ? -7.380 -5.737 23.869 1.00 97.56 87 PHE A CA 1
ATOM 694 C C . PHE A 1 87 ? -7.012 -5.007 22.579 1.00 97.56 87 PHE A C 1
ATOM 696 O O . PHE A 1 87 ? -6.482 -3.892 22.619 1.00 97.56 87 PHE A O 1
ATOM 703 N N . ASP A 1 88 ? -7.325 -5.621 21.439 1.00 97.12 88 ASP A N 1
ATOM 704 C CA . ASP A 1 88 ? -7.309 -4.954 20.143 1.00 97.12 88 ASP A CA 1
ATOM 705 C C . ASP A 1 88 ? -8.708 -4.447 19.773 1.00 97.12 88 ASP A C 1
ATOM 707 O O . ASP A 1 88 ? -9.625 -5.254 19.620 1.00 97.12 88 ASP A O 1
ATOM 711 N N . PRO A 1 89 ? -8.890 -3.134 19.557 1.00 96.25 89 PRO A N 1
ATOM 712 C CA . PRO A 1 89 ? -10.153 -2.586 19.093 1.00 96.25 89 PRO A CA 1
ATOM 713 C C . PRO A 1 89 ? -10.366 -2.859 17.596 1.00 96.25 89 PRO A C 1
ATOM 715 O O . PRO A 1 89 ? -9.416 -3.085 16.847 1.00 96.25 89 PRO A O 1
ATOM 718 N N . ALA A 1 90 ? -11.611 -2.741 17.132 1.00 97.00 90 ALA A N 1
ATOM 719 C CA . ALA A 1 90 ? -11.918 -2.722 15.700 1.00 97.00 90 ALA A CA 1
ATOM 720 C C . ALA A 1 90 ? -11.207 -1.577 14.969 1.00 97.00 90 ALA A C 1
ATOM 722 O O . ALA A 1 90 ? -10.640 -1.766 13.896 1.00 97.00 90 ALA A O 1
ATOM 723 N N . MET A 1 91 ? -11.215 -0.395 15.580 1.00 95.12 91 MET A N 1
ATOM 724 C CA . MET A 1 91 ? -10.646 0.839 15.047 1.00 95.12 91 MET A CA 1
ATOM 725 C C . MET A 1 91 ? -10.013 1.626 16.196 1.00 95.12 91 MET A C 1
ATOM 727 O O . MET A 1 91 ? -10.490 1.555 17.331 1.00 95.12 91 MET A O 1
ATOM 731 N N . TYR A 1 92 ? -8.962 2.396 15.925 1.00 92.12 92 TYR A N 1
ATOM 732 C CA . TYR A 1 92 ? -8.302 3.230 16.935 1.00 92.12 92 TYR A CA 1
ATOM 733 C C . TYR A 1 92 ? -7.815 4.546 16.334 1.00 92.12 92 TYR A C 1
ATOM 735 O O . TYR A 1 92 ? -7.848 4.719 15.126 1.00 92.12 92 TYR A O 1
ATOM 743 N N . THR A 1 93 ? -7.405 5.503 17.159 1.00 86.00 93 THR A N 1
ATOM 744 C CA . THR A 1 93 ? -6.962 6.816 16.678 1.00 86.00 93 THR A CA 1
ATOM 745 C C . THR A 1 93 ? -5.541 6.771 16.111 1.00 86.00 93 THR A C 1
ATOM 747 O O . THR A 1 93 ? -4.631 6.221 16.743 1.00 86.00 93 THR A O 1
ATOM 750 N N . ASP A 1 94 ? -5.357 7.394 14.947 1.00 80.31 94 ASP A N 1
ATOM 751 C CA . ASP A 1 94 ? -4.057 7.634 14.317 1.00 80.31 94 ASP A CA 1
ATOM 752 C C . ASP A 1 94 ? -3.210 8.624 15.122 1.00 80.31 94 ASP A C 1
ATOM 754 O O . ASP A 1 94 ? -3.717 9.649 15.591 1.00 80.31 94 ASP A O 1
ATOM 758 N N . LEU A 1 95 ? -1.907 8.347 15.214 1.00 76.00 95 LEU A N 1
ATOM 759 C CA . LEU A 1 95 ? -0.956 9.146 15.992 1.00 76.00 95 LEU A CA 1
ATOM 760 C C . LEU A 1 95 ? -0.783 10.578 15.482 1.00 76.00 95 LEU A C 1
ATOM 762 O O . LEU A 1 95 ? -0.467 11.472 16.267 1.00 76.00 95 LEU A O 1
ATOM 766 N N . THR A 1 96 ? -0.935 10.794 14.176 1.00 66.31 96 THR A N 1
ATOM 767 C CA . THR A 1 96 ? -0.615 12.058 13.505 1.00 66.31 96 THR A CA 1
ATOM 768 C C . THR A 1 96 ? -1.872 12.855 13.177 1.00 66.31 96 THR A C 1
ATOM 770 O O . THR A 1 96 ? -1.911 14.087 13.310 1.00 66.31 96 THR A O 1
ATOM 773 N N . THR A 1 97 ? -2.931 12.178 12.732 1.00 70.81 97 THR A N 1
ATOM 774 C CA . THR A 1 97 ? -4.156 12.812 12.257 1.00 70.81 97 THR A CA 1
ATOM 775 C C . THR A 1 97 ? -5.173 12.994 13.377 1.00 70.81 97 THR A C 1
ATOM 777 O O . THR A 1 97 ? -5.849 14.027 13.373 1.00 70.81 97 THR A O 1
ATOM 780 N N . GLY A 1 98 ? -5.231 12.057 14.332 1.00 73.94 98 GLY A N 1
ATOM 781 C CA . GLY A 1 98 ? -6.296 11.932 15.328 1.00 73.94 98 GLY A CA 1
ATOM 782 C C . GLY A 1 98 ? -7.615 11.381 14.764 1.00 73.94 98 GLY A C 1
ATOM 783 O O . GLY A 1 98 ? -8.624 11.399 15.467 1.00 73.94 98 GLY A O 1
ATOM 784 N N . THR A 1 99 ? -7.637 10.936 13.501 1.00 82.81 99 THR A N 1
ATOM 785 C CA . THR A 1 99 ? -8.790 10.252 12.881 1.00 82.81 99 THR A CA 1
ATOM 786 C C . THR A 1 99 ? -8.784 8.772 13.244 1.00 82.81 99 THR A C 1
ATOM 788 O O . THR A 1 99 ? -7.754 8.251 13.673 1.00 82.81 99 THR A O 1
ATOM 791 N N . TYR A 1 100 ? -9.908 8.076 13.072 1.00 87.88 100 TYR A N 1
ATOM 792 C CA . TYR A 1 100 ? -9.914 6.630 13.280 1.00 87.88 100 TYR A CA 1
ATOM 793 C C . TYR A 1 100 ? -9.275 5.903 12.094 1.00 87.88 100 TYR A C 1
ATOM 795 O O . TYR A 1 100 ? -9.647 6.122 10.943 1.00 87.88 100 TYR A O 1
ATOM 803 N N . ILE A 1 101 ? -8.337 5.017 12.405 1.00 89.62 101 ILE A N 1
ATOM 804 C CA . ILE A 1 101 ? -7.725 4.048 11.498 1.00 89.62 101 ILE A CA 1
ATOM 805 C C . ILE A 1 101 ? -8.233 2.647 11.824 1.00 89.62 101 ILE A C 1
ATOM 807 O O . ILE A 1 101 ? -8.612 2.340 12.963 1.00 89.62 101 ILE A O 1
ATOM 811 N N . GLN A 1 102 ? -8.260 1.806 10.799 1.00 93.25 102 GLN A N 1
ATOM 812 C CA . GLN A 1 102 ? -8.626 0.403 10.890 1.00 93.25 102 GLN A CA 1
A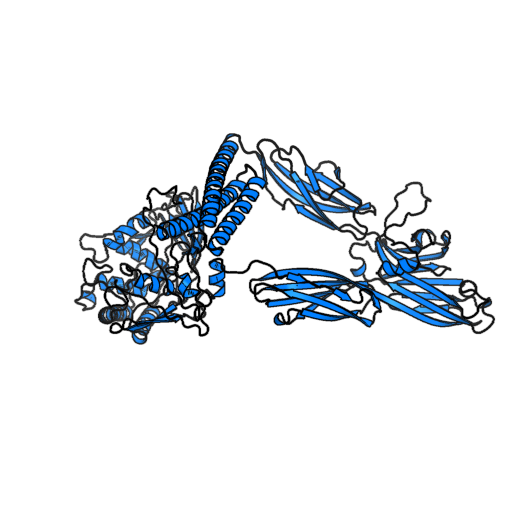TOM 813 C C . GLN A 1 102 ? -7.570 -0.341 11.712 1.00 93.25 102 GLN A C 1
ATOM 815 O O . GLN A 1 102 ? -6.373 -0.197 11.474 1.00 93.25 102 GLN A O 1
ATOM 820 N N . VAL A 1 103 ? -8.017 -1.125 12.695 1.00 95.38 103 VAL A N 1
ATOM 821 C CA . VAL A 1 103 ? -7.150 -2.043 13.445 1.00 95.38 103 VAL A CA 1
ATOM 822 C C . VAL A 1 103 ? -7.626 -3.460 13.163 1.00 95.38 103 VAL A C 1
ATOM 824 O O . VAL A 1 103 ? -7.082 -4.105 12.275 1.00 95.38 103 VAL A O 1
ATOM 827 N N . ARG A 1 104 ? -8.673 -3.940 13.848 1.00 97.12 104 ARG A N 1
ATOM 828 C CA . ARG A 1 104 ? -9.237 -5.274 13.595 1.00 97.12 104 ARG A CA 1
ATOM 829 C C . ARG A 1 104 ? -10.295 -5.319 12.511 1.00 97.12 104 ARG A C 1
ATOM 831 O O . ARG A 1 104 ? -10.442 -6.385 11.938 1.00 97.12 104 ARG A O 1
ATOM 838 N N . CYS A 1 105 ? -10.999 -4.229 12.224 1.00 97.56 105 CYS A N 1
ATOM 839 C CA . CYS A 1 105 ? -12.034 -4.237 11.196 1.00 97.56 105 CYS A CA 1
ATOM 840 C C . CYS A 1 105 ? -11.792 -3.154 10.151 1.00 97.56 105 CYS A C 1
ATOM 842 O O . CYS A 1 105 ? -11.722 -1.963 10.477 1.00 97.56 105 CYS A O 1
ATOM 844 N N . ASP A 1 106 ? -11.732 -3.588 8.898 1.00 96.62 106 ASP A N 1
ATOM 845 C CA . ASP A 1 106 ? -11.890 -2.723 7.743 1.00 96.62 106 ASP A CA 1
ATOM 846 C C . ASP A 1 106 ? -13.364 -2.358 7.582 1.00 96.62 106 ASP A C 1
ATOM 848 O O . ASP A 1 106 ? -14.251 -3.092 8.027 1.00 96.62 106 ASP A O 1
ATOM 852 N N . TYR A 1 107 ? -13.641 -1.200 6.981 1.00 97.19 107 TYR A N 1
ATOM 853 C CA . TYR A 1 107 ? -15.010 -0.726 6.824 1.00 97.19 107 TYR A CA 1
ATOM 854 C C . TYR A 1 107 ? -15.246 -0.023 5.490 1.00 97.19 107 TYR A C 1
ATOM 856 O O . TYR A 1 107 ? -14.357 0.616 4.930 1.00 97.19 107 TYR A O 1
ATOM 864 N N . THR A 1 108 ? -16.486 -0.092 5.014 1.00 97.31 108 THR A N 1
ATOM 865 C CA . THR A 1 108 ? -16.997 0.732 3.911 1.00 97.31 108 THR A CA 1
ATOM 866 C C . THR A 1 108 ? -18.313 1.368 4.339 1.00 97.31 108 THR A C 1
ATOM 868 O O . THR A 1 108 ? -19.230 0.654 4.743 1.00 97.31 108 THR A O 1
ATOM 871 N N . VAL A 1 109 ? -18.403 2.701 4.263 1.00 96.31 109 VAL A N 1
ATOM 872 C CA . VAL A 1 109 ? -19.629 3.456 4.566 1.00 96.31 109 VAL A CA 1
ATOM 873 C C . VAL A 1 109 ? -20.323 3.838 3.264 1.00 96.31 109 VAL A C 1
ATOM 875 O O . VAL A 1 109 ? -19.798 4.615 2.472 1.00 96.31 109 VAL A O 1
ATOM 878 N N . GLU A 1 110 ? -21.538 3.343 3.073 1.00 96.38 110 GLU A N 1
ATOM 879 C CA . GLU A 1 110 ? -22.440 3.779 2.012 1.00 96.38 110 GLU A CA 1
ATOM 880 C C . GLU A 1 110 ? -23.479 4.746 2.602 1.00 96.38 110 GLU A C 1
ATOM 882 O O . GLU A 1 110 ? -24.071 4.480 3.653 1.00 96.38 110 GLU A O 1
ATOM 887 N N . ARG A 1 111 ? -23.710 5.879 1.926 1.00 91.31 111 ARG A N 1
ATOM 888 C CA . ARG A 1 111 ? -24.716 6.894 2.292 1.00 91.31 111 ARG A CA 1
ATOM 889 C C . ARG A 1 111 ? -25.671 7.123 1.126 1.00 91.31 111 ARG A C 1
ATOM 891 O O . ARG A 1 111 ? -25.258 7.069 -0.028 1.00 91.31 111 ARG A O 1
ATOM 898 N N . GLY A 1 112 ? -26.928 7.453 1.418 1.00 81.75 112 GLY A N 1
ATOM 899 C CA . GLY A 1 112 ? -27.917 7.819 0.399 1.00 81.75 112 GLY A CA 1
ATOM 900 C C . GLY A 1 112 ? -29.264 7.138 0.612 1.00 81.75 112 GLY A C 1
ATOM 901 O O . GLY A 1 112 ? -29.701 6.959 1.746 1.00 81.75 112 GLY A O 1
ATOM 902 N N . ASN A 1 113 ? -29.931 6.773 -0.486 1.00 89.38 113 ASN A N 1
ATOM 903 C CA . ASN A 1 113 ? -31.221 6.081 -0.449 1.00 89.38 113 ASN A CA 1
ATOM 904 C C . ASN A 1 113 ? -31.025 4.591 -0.152 1.00 89.38 113 ASN A C 1
ATOM 906 O O . ASN A 1 113 ? -31.004 3.764 -1.062 1.00 89.38 113 ASN A O 1
ATOM 910 N N . ILE A 1 114 ? -30.892 4.259 1.128 1.00 97.12 114 ILE A N 1
ATOM 911 C CA . ILE A 1 114 ? -30.713 2.888 1.607 1.00 97.12 114 ILE A CA 1
ATOM 912 C C . ILE A 1 114 ? -32.038 2.408 2.185 1.00 97.12 114 ILE A C 1
ATOM 914 O O . ILE A 1 114 ? -32.633 3.082 3.023 1.00 97.12 114 ILE A O 1
ATOM 918 N N . THR A 1 115 ? -32.500 1.247 1.729 1.00 97.25 115 THR A N 1
ATOM 919 C CA . THR A 1 115 ? -33.675 0.559 2.279 1.00 97.25 115 THR A CA 1
ATOM 920 C C . THR A 1 115 ? -33.206 -0.689 3.004 1.00 97.25 115 THR A C 1
ATOM 922 O O . THR A 1 115 ? -32.412 -1.444 2.447 1.00 97.25 115 THR A O 1
ATOM 925 N N . VAL A 1 116 ? -33.688 -0.894 4.225 1.00 97.94 116 VAL A N 1
ATOM 926 C CA . VAL A 1 116 ? -33.348 -2.049 5.060 1.00 97.94 116 VAL A CA 1
ATOM 927 C C . VAL A 1 116 ? -33.938 -3.327 4.434 1.00 97.94 116 VAL A C 1
ATOM 929 O O . VAL A 1 116 ? -35.160 -3.396 4.255 1.00 97.94 116 VAL A O 1
ATOM 932 N N . PRO A 1 117 ? -33.110 -4.326 4.074 1.00 97.19 117 PRO A N 1
ATOM 933 C CA . PRO A 1 117 ? -33.569 -5.619 3.560 1.00 97.19 117 PRO A CA 1
ATOM 934 C C . PRO A 1 117 ? -34.422 -6.420 4.561 1.00 97.19 117 PRO A C 1
ATOM 936 O O . PRO A 1 117 ? -34.490 -6.106 5.746 1.00 97.19 117 PRO A O 1
ATOM 939 N N . SER A 1 118 ? -35.107 -7.466 4.085 1.00 95.38 118 SER A N 1
ATOM 940 C CA . SER A 1 118 ? -36.036 -8.266 4.906 1.00 95.38 118 SER A CA 1
ATOM 941 C C . SER A 1 118 ? -35.372 -9.286 5.835 1.00 95.38 118 SER A C 1
ATOM 943 O O . SER A 1 118 ? -36.020 -9.791 6.745 1.00 95.38 118 SER A O 1
ATOM 945 N N . ASP A 1 119 ? -34.119 -9.624 5.567 1.00 93.44 119 ASP A N 1
ATOM 946 C CA . ASP A 1 119 ? -33.257 -10.539 6.319 1.00 93.44 119 ASP A CA 1
ATOM 947 C C . ASP A 1 119 ? -32.332 -9.814 7.310 1.00 93.44 119 ASP A C 1
ATOM 949 O O . ASP A 1 119 ? -31.615 -10.459 8.071 1.00 93.44 119 ASP A O 1
ATOM 953 N N . VAL A 1 120 ? -32.399 -8.481 7.357 1.00 97.56 120 VAL A N 1
ATOM 954 C CA . VAL A 1 120 ? -31.692 -7.659 8.341 1.00 97.56 120 VAL A CA 1
ATOM 955 C C . VAL A 1 120 ? -32.432 -7.671 9.677 1.00 97.56 120 VAL A C 1
ATOM 957 O O . VAL A 1 120 ? -33.628 -7.376 9.749 1.00 97.56 120 VAL A O 1
ATOM 960 N N . VAL A 1 121 ? -31.710 -8.008 10.749 1.00 97.75 121 VAL A N 1
ATOM 961 C CA . VAL A 1 121 ? -32.286 -8.319 12.067 1.00 97.75 121 VAL A CA 1
ATOM 962 C C . VAL A 1 121 ? -31.725 -7.448 13.189 1.00 97.75 121 VAL A C 1
ATOM 964 O O . VAL A 1 121 ? -30.596 -6.971 13.130 1.00 97.75 121 VAL A O 1
ATOM 967 N N . ILE A 1 122 ? -32.505 -7.280 14.254 1.00 97.19 122 ILE A N 1
ATOM 968 C CA . ILE A 1 122 ? -32.029 -6.826 15.570 1.00 97.19 122 ILE A CA 1
ATOM 969 C C . ILE A 1 122 ? -32.339 -7.899 16.615 1.00 97.19 122 ILE A C 1
ATOM 971 O O . ILE A 1 122 ? -33.237 -8.717 16.405 1.00 97.19 122 ILE A O 1
ATOM 975 N N . TYR A 1 123 ? -31.627 -7.893 17.741 1.00 97.19 123 TYR A N 1
ATOM 976 C CA . TYR A 1 123 ? -31.948 -8.782 18.855 1.00 97.19 123 TYR A CA 1
ATOM 977 C C . TYR A 1 123 ? -33.082 -8.188 19.697 1.00 97.19 123 TYR A C 1
ATOM 979 O O . TYR A 1 123 ? -33.029 -7.024 20.094 1.00 97.19 123 TYR A O 1
ATOM 987 N N . ASN A 1 124 ? -34.118 -8.980 19.959 1.00 96.12 124 ASN A N 1
ATOM 988 C CA . ASN A 1 124 ? -35.213 -8.627 20.855 1.00 96.12 124 ASN A CA 1
ATOM 989 C C . ASN A 1 124 ? -35.059 -9.410 22.162 1.00 96.12 124 ASN A C 1
ATOM 991 O O . ASN A 1 124 ? -35.359 -10.607 22.177 1.00 96.12 124 ASN A O 1
ATOM 995 N N . SER A 1 125 ? -34.623 -8.711 23.216 1.00 94.56 125 SER A N 1
ATOM 996 C CA . SER A 1 125 ? -34.400 -9.245 24.571 1.00 94.56 125 SER A CA 1
ATOM 997 C C . SER A 1 125 ? -35.655 -9.904 25.140 1.00 94.56 125 SER A C 1
ATOM 999 O O . SER A 1 125 ? -35.633 -11.075 25.496 1.00 94.56 125 SER A O 1
ATOM 1001 N N . THR A 1 126 ? -36.816 -9.250 25.023 1.00 93.50 126 THR A N 1
ATOM 1002 C CA . THR A 1 126 ? -38.081 -9.765 25.573 1.00 93.50 126 THR A CA 1
ATOM 1003 C C . THR A 1 126 ? -38.477 -11.140 25.016 1.00 93.50 126 THR A C 1
ATOM 1005 O O . THR A 1 126 ? -39.166 -11.918 25.678 1.00 93.50 126 THR A O 1
ATOM 1008 N N . THR A 1 127 ? -38.123 -11.426 23.759 1.00 94.50 127 THR A N 1
ATOM 1009 C CA . THR A 1 127 ? -38.450 -12.700 23.091 1.00 94.50 127 THR A CA 1
ATOM 1010 C C . THR A 1 127 ? -37.265 -13.644 22.934 1.00 94.50 127 THR A C 1
ATOM 1012 O O . THR A 1 127 ? -37.468 -14.751 22.437 1.00 94.50 127 THR A O 1
ATOM 1015 N N . ASP A 1 128 ? -36.059 -13.212 23.304 1.00 94.38 128 ASP A N 1
ATOM 1016 C CA . ASP A 1 128 ? -34.801 -13.926 23.081 1.00 94.38 128 ASP A CA 1
ATOM 1017 C C . ASP A 1 128 ? -34.555 -14.340 21.614 1.00 94.38 128 ASP A C 1
ATOM 1019 O O . ASP A 1 128 ? -34.118 -15.457 21.319 1.00 94.38 128 ASP A O 1
ATOM 1023 N N . GLN A 1 129 ? -34.891 -13.464 20.658 1.00 95.62 129 GLN A N 1
ATOM 1024 C CA . GLN A 1 129 ? -34.854 -13.785 19.223 1.00 95.62 129 GLN A CA 1
ATOM 1025 C C . GLN A 1 129 ? -34.318 -12.646 18.355 1.00 95.62 129 GLN A C 1
ATOM 1027 O O . GLN A 1 129 ? -34.594 -11.469 18.586 1.00 95.62 129 GLN A O 1
ATOM 1032 N N . TRP A 1 130 ? -33.620 -13.022 17.281 1.00 97.19 130 TRP A N 1
ATOM 1033 C CA . TRP A 1 130 ? -33.297 -12.128 16.171 1.00 97.19 130 TRP A CA 1
ATOM 1034 C C . TRP A 1 130 ? -34.540 -11.892 15.308 1.00 97.19 130 TRP A C 1
ATOM 1036 O O . TRP A 1 130 ? -35.131 -12.834 14.778 1.00 97.19 130 TRP A O 1
ATOM 1046 N N . VAL A 1 131 ? -34.949 -10.632 15.163 1.00 96.81 131 VAL A N 1
ATOM 1047 C CA . VAL A 1 131 ? -36.199 -10.242 14.499 1.00 96.81 131 VAL A CA 1
ATOM 1048 C C . VAL A 1 131 ? -35.980 -9.123 13.479 1.00 96.81 131 VAL A C 1
ATOM 1050 O O . VAL A 1 131 ? -35.278 -8.146 13.734 1.00 96.81 131 VAL A O 1
ATOM 1053 N N . ALA A 1 132 ? -36.627 -9.237 12.319 1.00 96.44 132 ALA A N 1
ATOM 1054 C CA . ALA A 1 132 ? -36.569 -8.244 11.245 1.00 96.44 132 ALA A CA 1
ATOM 1055 C C . ALA A 1 132 ? -37.670 -7.179 11.408 1.00 96.44 132 ALA A C 1
ATOM 1057 O O . ALA A 1 132 ? -38.689 -7.203 10.715 1.00 96.44 132 ALA A O 1
ATOM 1058 N N . VAL A 1 133 ? -37.510 -6.258 12.366 1.00 95.00 133 VAL A N 1
ATOM 1059 C CA . VAL A 1 133 ? -38.564 -5.270 12.696 1.00 95.00 133 VAL A CA 1
ATOM 1060 C C . VAL A 1 133 ? -38.555 -4.016 11.817 1.00 95.00 133 VAL A C 1
ATOM 1062 O O . VAL A 1 133 ? -39.574 -3.336 11.747 1.00 95.00 133 VAL A O 1
ATOM 1065 N N . HIS A 1 134 ? -37.443 -3.724 11.135 1.00 96.38 134 HIS A N 1
ATOM 1066 C CA . HIS A 1 134 ? -37.262 -2.515 10.314 1.00 96.38 134 HIS A CA 1
ATOM 1067 C C . HIS A 1 134 ? -37.236 -2.796 8.804 1.00 96.38 134 HIS A C 1
ATOM 1069 O O . HIS A 1 134 ? -36.850 -1.933 8.019 1.00 96.38 134 HIS A O 1
ATOM 1075 N N . ALA A 1 135 ? -37.646 -3.992 8.374 1.00 96.12 135 ALA A N 1
ATOM 1076 C CA . ALA A 1 135 ? -37.667 -4.367 6.964 1.00 96.12 135 ALA A CA 1
ATOM 1077 C C . ALA A 1 135 ? -38.462 -3.353 6.115 1.00 96.12 135 ALA A C 1
ATOM 1079 O O . ALA A 1 135 ? -39.630 -3.064 6.385 1.00 96.12 135 ALA A O 1
ATOM 1080 N N . GLY A 1 136 ? -37.832 -2.825 5.064 1.00 96.12 136 GLY A N 1
ATOM 1081 C CA . GLY A 1 136 ? -38.410 -1.820 4.170 1.00 96.12 136 GLY A CA 1
ATOM 1082 C C . GLY A 1 136 ? -38.334 -0.371 4.671 1.00 96.12 136 GLY A C 1
ATOM 1083 O O . GLY A 1 136 ? -38.718 0.535 3.928 1.00 96.12 136 GLY A O 1
ATOM 1084 N N . GLU A 1 137 ? -37.842 -0.117 5.887 1.00 97.81 137 GLU A N 1
ATOM 1085 C CA . GLU A 1 137 ? -37.576 1.245 6.362 1.00 97.81 137 GLU A CA 1
ATOM 1086 C C . GLU A 1 137 ? -36.329 1.846 5.689 1.00 97.81 137 GLU A C 1
ATOM 1088 O O . GLU A 1 137 ? -35.421 1.113 5.286 1.00 97.81 137 GLU A O 1
ATOM 1093 N N . PRO A 1 138 ? -36.239 3.183 5.564 1.00 97.62 138 PRO A N 1
ATOM 1094 C CA . PRO A 1 138 ? -35.002 3.834 5.156 1.00 97.62 138 PRO A CA 1
ATOM 1095 C C . PRO A 1 138 ? -33.954 3.823 6.284 1.00 97.62 138 PRO A C 1
ATOM 1097 O O . PRO A 1 138 ? -34.303 3.964 7.456 1.00 97.62 138 PRO A O 1
ATOM 1100 N N . ALA A 1 139 ? -32.671 3.742 5.922 1.00 97.62 139 ALA A N 1
ATOM 1101 C CA . ALA A 1 139 ? -31.530 3.956 6.821 1.00 97.62 139 ALA A CA 1
ATOM 1102 C C . ALA A 1 139 ? -30.617 5.065 6.271 1.00 97.62 139 ALA A C 1
ATOM 1104 O O . ALA A 1 139 ? -30.484 5.213 5.055 1.00 97.62 139 ALA A O 1
ATOM 1105 N N . LYS A 1 140 ? -29.970 5.857 7.137 1.00 96.75 140 LYS A N 1
ATOM 1106 C CA . LYS A 1 140 ? -29.044 6.918 6.677 1.00 96.75 140 LYS A CA 1
ATOM 1107 C C . LYS A 1 140 ? -27.693 6.399 6.192 1.00 96.75 140 LYS A C 1
ATOM 1109 O O . LYS A 1 140 ? -27.072 7.051 5.350 1.00 96.75 140 LYS A O 1
ATOM 1114 N N . ALA A 1 141 ? -27.222 5.287 6.747 1.00 97.62 141 ALA A N 1
ATOM 1115 C CA . ALA A 1 141 ? -25.994 4.633 6.324 1.00 97.62 141 ALA A CA 1
ATOM 1116 C C . ALA A 1 141 ? -26.106 3.110 6.392 1.00 97.62 141 ALA A C 1
ATOM 1118 O O . ALA A 1 141 ? -26.852 2.551 7.200 1.00 97.62 141 ALA A O 1
ATOM 1119 N N . LYS A 1 142 ? -25.301 2.471 5.549 1.00 98.06 142 LYS A N 1
ATOM 1120 C CA . LYS A 1 142 ? -25.000 1.044 5.547 1.00 98.06 142 LYS A CA 1
ATOM 1121 C C . LYS A 1 142 ? -23.491 0.929 5.697 1.00 98.06 142 LYS A C 1
ATOM 1123 O O . LYS A 1 142 ? -22.755 1.527 4.913 1.00 98.06 142 LYS A O 1
ATOM 1128 N N . ILE A 1 143 ? -23.040 0.216 6.717 1.00 98.56 143 ILE A N 1
ATOM 1129 C CA . ILE A 1 143 ? -21.620 0.086 7.030 1.00 98.56 143 ILE A CA 1
ATOM 1130 C C . ILE A 1 143 ? -21.266 -1.387 6.981 1.00 98.56 143 ILE A C 1
ATOM 1132 O O . ILE A 1 143 ? -21.767 -2.162 7.788 1.00 98.56 143 ILE A O 1
ATOM 1136 N N . THR A 1 144 ? -20.429 -1.767 6.026 1.00 98.62 144 THR A N 1
ATOM 1137 C CA . THR A 1 144 ? -19.908 -3.134 5.934 1.00 98.62 144 THR A CA 1
ATOM 1138 C C . THR A 1 144 ? -18.608 -3.196 6.715 1.00 98.62 144 THR A C 1
ATOM 1140 O O . THR A 1 144 ? -17.729 -2.379 6.443 1.00 98.62 144 THR A O 1
ATOM 1143 N N . TYR A 1 145 ? -18.487 -4.134 7.652 1.00 98.69 145 TYR A N 1
ATOM 1144 C CA . TYR A 1 145 ? -17.262 -4.405 8.400 1.00 98.69 145 TYR A CA 1
ATOM 1145 C C . TYR A 1 145 ? -16.705 -5.766 8.007 1.00 98.69 145 TYR A C 1
ATOM 1147 O O . TYR A 1 145 ? -17.435 -6.752 8.061 1.00 98.69 145 TYR A O 1
ATOM 1155 N N . ASN A 1 146 ? -15.420 -5.812 7.661 1.00 97.81 146 ASN A N 1
ATOM 1156 C CA . ASN A 1 146 ? -14.662 -7.046 7.461 1.00 97.81 146 ASN A CA 1
ATOM 1157 C C . ASN A 1 146 ? -13.587 -7.118 8.551 1.00 97.81 146 ASN A C 1
ATOM 1159 O O . ASN A 1 146 ? -12.761 -6.208 8.656 1.00 97.81 146 ASN A O 1
ATOM 1163 N N . CYS A 1 147 ? -13.634 -8.145 9.398 1.00 97.50 147 CYS A N 1
ATOM 1164 C CA . CYS A 1 147 ? -12.860 -8.183 10.632 1.00 97.50 147 CYS A CA 1
ATOM 1165 C C . CYS A 1 147 ? -11.823 -9.316 10.689 1.00 97.50 147 CYS A C 1
ATOM 1167 O O . CYS A 1 147 ? -12.116 -10.488 10.503 1.00 97.50 147 CYS A O 1
ATOM 1169 N N . LYS A 1 148 ? -10.598 -8.987 11.098 1.00 96.94 148 LYS A N 1
ATOM 1170 C CA . LYS A 1 148 ? -9.489 -9.927 11.309 1.00 96.94 148 LYS A CA 1
ATOM 1171 C C . LYS A 1 148 ? -9.643 -10.684 12.631 1.00 96.94 148 LYS A C 1
ATOM 1173 O O . LYS A 1 148 ? -9.207 -10.215 13.692 1.00 96.94 148 LYS A O 1
ATOM 1178 N N . LEU A 1 149 ? -10.245 -11.867 12.553 1.00 96.88 149 LEU A N 1
ATOM 1179 C CA . LEU A 1 149 ? -10.354 -12.817 13.663 1.00 96.88 149 LEU A CA 1
ATOM 1180 C C . LEU A 1 149 ? -9.003 -13.507 13.943 1.00 96.88 149 LEU A C 1
ATOM 1182 O O . LEU A 1 149 ? -8.224 -13.768 13.029 1.00 96.88 149 LEU A O 1
ATOM 1186 N N . SER A 1 150 ? -8.722 -13.799 15.213 1.00 97.12 150 SER A N 1
ATOM 1187 C CA . SER A 1 150 ? -7.544 -14.556 15.667 1.00 97.12 150 SER A CA 1
ATOM 1188 C C . SER A 1 150 ? -7.927 -15.458 16.838 1.00 97.12 150 SER A C 1
ATOM 1190 O O . SER A 1 150 ? -9.078 -15.462 17.261 1.00 97.12 150 SER A O 1
ATOM 1192 N N . ASN A 1 151 ? -6.985 -16.195 17.415 1.00 98.50 151 ASN A N 1
ATOM 1193 C CA . ASN A 1 151 ? -7.214 -16.800 18.722 1.00 98.50 151 ASN A CA 1
ATOM 1194 C C . ASN A 1 151 ? -7.348 -15.711 19.799 1.00 98.50 151 ASN A C 1
ATOM 1196 O O . ASN A 1 151 ? -6.672 -14.674 19.750 1.00 98.50 151 ASN A O 1
ATOM 1200 N N . TRP A 1 152 ? -8.207 -15.973 20.779 1.00 98.62 152 TRP A N 1
ATOM 1201 C CA . TRP A 1 152 ? -8.193 -15.322 22.080 1.00 98.62 152 TRP A CA 1
ATOM 1202 C C . TRP A 1 152 ? -6.917 -15.705 22.849 1.00 98.62 152 TRP A C 1
ATOM 1204 O O . TRP A 1 152 ? -6.213 -16.657 22.506 1.00 98.62 152 TRP A O 1
ATOM 1214 N N . HIS A 1 153 ? -6.591 -14.975 23.918 1.00 98.62 153 HIS A N 1
ATOM 1215 C CA . HIS A 1 153 ? -5.380 -15.215 24.716 1.00 98.62 153 HIS A CA 1
ATOM 1216 C C . HIS A 1 153 ? -5.313 -16.598 25.367 1.00 98.62 153 HIS A C 1
ATOM 1218 O O . HIS A 1 153 ? -4.215 -17.079 25.644 1.00 98.62 153 HIS A O 1
ATOM 1224 N N . ASP A 1 154 ? -6.458 -17.233 25.599 1.00 98.06 154 ASP A N 1
ATOM 1225 C CA . ASP A 1 154 ? -6.561 -18.600 26.112 1.00 98.06 154 ASP A CA 1
ATOM 1226 C C . ASP A 1 154 ? -6.389 -19.679 25.025 1.00 98.06 154 ASP A C 1
ATOM 1228 O O . ASP A 1 154 ? -6.327 -20.867 25.346 1.00 98.06 154 ASP A O 1
ATOM 1232 N N . GLY A 1 155 ? -6.231 -19.267 23.763 1.00 97.69 155 GLY A N 1
ATOM 1233 C CA . GLY A 1 155 ? -6.000 -20.125 22.605 1.00 97.69 155 GLY A CA 1
ATOM 1234 C C . GLY A 1 155 ? -7.267 -20.544 21.862 1.00 97.69 155 GLY A C 1
ATOM 1235 O O . GLY A 1 155 ? -7.143 -21.190 20.822 1.00 97.69 155 GLY A O 1
ATOM 1236 N N . GLU A 1 156 ? -8.460 -20.190 22.349 1.00 97.69 156 GLU A N 1
ATOM 1237 C CA . GLU A 1 156 ? -9.708 -20.502 21.648 1.00 97.69 156 GLU A CA 1
ATOM 1238 C C . GLU A 1 156 ? -9.876 -19.578 20.424 1.00 97.69 156 GLU A C 1
ATOM 1240 O O . GLU A 1 156 ? -9.665 -18.367 20.542 1.00 97.69 156 GLU A O 1
ATOM 1245 N N . PRO A 1 157 ? -10.241 -20.097 19.237 1.00 97.50 157 PRO A N 1
ATOM 1246 C CA . PRO A 1 157 ? -10.449 -19.267 18.055 1.00 97.50 157 PRO A CA 1
ATOM 1247 C C . PRO A 1 157 ? -11.658 -18.336 18.211 1.00 97.50 157 PRO A C 1
ATOM 1249 O O . PRO A 1 157 ? -12.736 -18.760 18.627 1.00 97.50 157 PRO A O 1
ATOM 1252 N N . MET A 1 158 ? -11.499 -17.076 17.801 1.00 97.81 158 MET A N 1
ATOM 1253 C CA . MET A 1 158 ? -12.623 -16.157 17.613 1.00 97.81 158 MET A CA 1
ATOM 1254 C C . MET A 1 158 ? -13.530 -16.620 16.467 1.00 97.81 158 MET A C 1
ATOM 1256 O O . MET A 1 158 ? -13.073 -17.202 15.480 1.00 97.81 158 MET A O 1
ATOM 1260 N N . SER A 1 159 ? -14.814 -16.286 16.558 1.00 95.75 159 SER A N 1
ATOM 1261 C CA . SER A 1 159 ? -15.812 -16.573 15.525 1.00 95.75 159 SER A CA 1
ATOM 1262 C C . SER A 1 159 ? -16.859 -15.462 15.410 1.00 95.75 159 SER A C 1
ATOM 1264 O O . SER A 1 159 ? -16.993 -14.614 16.295 1.00 95.75 159 SER A O 1
ATOM 1266 N N . LEU A 1 160 ? -17.677 -15.500 14.352 1.00 95.31 160 LEU A N 1
ATOM 1267 C CA . LEU A 1 160 ? -18.835 -14.609 14.222 1.00 95.31 160 LEU A CA 1
ATOM 1268 C C . LEU A 1 160 ? -19.799 -14.713 15.420 1.00 95.31 160 LEU A C 1
ATOM 1270 O O . LEU A 1 160 ? -20.473 -13.736 15.742 1.00 95.31 160 LEU A O 1
ATOM 1274 N N . ALA A 1 161 ? -19.850 -15.862 16.107 1.00 96.81 161 ALA A N 1
ATOM 1275 C CA . ALA A 1 161 ? -20.677 -16.032 17.300 1.00 96.81 161 ALA A CA 1
ATOM 1276 C C . ALA A 1 161 ? -20.263 -15.076 18.434 1.00 96.81 161 ALA A C 1
ATOM 1278 O O . ALA A 1 161 ? -21.127 -14.593 19.161 1.00 96.81 161 ALA A O 1
ATOM 1279 N N . ASP A 1 162 ? -18.977 -14.720 18.546 1.00 98.06 162 ASP A N 1
ATOM 1280 C CA . ASP A 1 162 ? -18.517 -13.724 19.520 1.00 98.06 162 ASP A CA 1
ATOM 1281 C C . ASP A 1 162 ? -19.089 -12.330 19.218 1.00 98.06 162 ASP A C 1
ATOM 1283 O O . ASP A 1 162 ? -19.538 -11.628 20.126 1.00 98.06 162 ASP A O 1
ATOM 1287 N N . ILE A 1 163 ? -19.126 -11.945 17.935 1.00 97.81 163 ILE A N 1
ATOM 1288 C CA . ILE A 1 163 ? -19.705 -10.673 17.472 1.00 97.81 163 ILE A CA 1
ATOM 1289 C C . ILE A 1 163 ? -21.229 -10.680 17.669 1.00 97.81 163 ILE A C 1
ATOM 1291 O O . ILE A 1 163 ? -21.788 -9.749 18.251 1.00 97.81 163 ILE A O 1
ATOM 1295 N N . LYS A 1 164 ? -21.909 -11.749 17.240 1.00 97.56 164 LYS A N 1
ATOM 1296 C CA . LYS A 1 164 ? -23.357 -11.930 17.434 1.00 97.56 164 LYS A CA 1
ATOM 1297 C C . LYS A 1 164 ? -23.748 -11.828 18.900 1.00 97.56 164 LYS A C 1
ATOM 1299 O O . LYS A 1 164 ? -24.685 -11.105 19.242 1.00 97.56 164 LYS A O 1
ATOM 1304 N N . TYR A 1 165 ? -23.012 -12.513 19.772 1.00 98.12 165 TYR A N 1
ATOM 1305 C CA . TYR A 1 165 ? -23.337 -12.536 21.185 1.00 98.12 165 TYR A CA 1
ATOM 1306 C C . TYR A 1 165 ? -23.098 -11.193 21.869 1.00 98.12 165 TYR A C 1
ATOM 1308 O O . TYR A 1 165 ? -23.942 -10.789 22.662 1.00 98.12 165 TYR A O 1
ATOM 1316 N N . ILE A 1 166 ? -22.019 -10.462 21.557 1.00 97.25 166 ILE A N 1
ATOM 1317 C CA . ILE A 1 166 ? -21.812 -9.144 22.180 1.00 97.25 166 ILE A CA 1
ATOM 1318 C C . ILE A 1 166 ? -22.918 -8.153 21.799 1.00 97.25 166 ILE A C 1
ATOM 1320 O O . ILE A 1 166 ? -23.346 -7.358 22.633 1.00 97.25 166 ILE A O 1
ATOM 1324 N N . ILE A 1 167 ? -23.447 -8.240 20.576 1.00 97.50 167 ILE A N 1
ATOM 1325 C CA . ILE A 1 167 ? -24.601 -7.436 20.161 1.00 97.50 167 ILE A CA 1
ATOM 1326 C C . ILE A 1 167 ? -25.844 -7.819 20.964 1.00 97.50 167 ILE A C 1
ATOM 1328 O O . ILE A 1 167 ? -26.518 -6.939 21.497 1.00 97.50 167 ILE A O 1
ATOM 1332 N N . ALA A 1 168 ? -26.149 -9.114 21.073 1.00 97.94 168 ALA A N 1
ATOM 1333 C CA . ALA A 1 168 ? -27.291 -9.579 21.855 1.00 97.94 168 ALA A CA 1
ATOM 1334 C C . ALA A 1 168 ? -27.162 -9.184 23.333 1.00 97.94 168 ALA A C 1
ATOM 1336 O O . ALA A 1 168 ? -28.107 -8.657 23.907 1.00 97.94 168 ALA A O 1
ATOM 1337 N N . PHE A 1 169 ? -25.965 -9.324 23.912 1.00 97.56 169 PHE A N 1
ATOM 1338 C CA . PHE A 1 169 ? -25.641 -8.859 25.259 1.00 97.56 169 PHE A CA 1
ATOM 1339 C C . PHE A 1 169 ? -25.911 -7.355 25.412 1.00 97.56 169 PHE A C 1
ATOM 1341 O O . PHE A 1 169 ? -26.434 -6.928 26.435 1.00 97.56 169 PHE A O 1
ATOM 1348 N N . TYR A 1 170 ? -25.599 -6.534 24.404 1.00 96.75 170 TYR A N 1
ATOM 1349 C CA . TYR A 1 170 ? -25.900 -5.103 24.456 1.00 96.75 170 TYR A CA 1
ATOM 1350 C C . TYR A 1 170 ? -27.403 -4.823 24.477 1.00 96.75 170 TYR A C 1
ATOM 1352 O O . TYR A 1 170 ? -27.839 -3.980 25.255 1.00 96.75 170 TYR A O 1
ATOM 1360 N N . TYR A 1 171 ? -28.201 -5.516 23.666 1.00 96.88 171 TYR A N 1
ATOM 1361 C CA . TYR A 1 171 ? -29.659 -5.362 23.697 1.00 96.88 171 TYR A CA 1
ATOM 1362 C C . TYR A 1 171 ? -30.263 -5.852 25.018 1.00 96.88 171 TYR A C 1
ATOM 1364 O O . TYR A 1 171 ? -31.081 -5.141 25.594 1.00 96.88 171 TYR A O 1
ATOM 1372 N N . GLU A 1 172 ? -29.814 -7.004 25.516 1.00 96.38 172 GLU A N 1
ATOM 1373 C CA . GLU A 1 172 ? -30.253 -7.589 26.786 1.00 96.38 172 GLU A CA 1
ATOM 1374 C C . GLU A 1 172 ? -29.996 -6.635 27.958 1.00 96.38 172 GLU A C 1
ATOM 1376 O O . GLU A 1 172 ? -30.913 -6.228 28.659 1.00 96.38 172 GLU A O 1
ATOM 1381 N N . TRP A 1 173 ? -28.759 -6.151 28.094 1.00 95.56 173 TRP A N 1
ATOM 1382 C CA . TRP A 1 173 ? -28.347 -5.354 29.252 1.00 95.56 173 TRP A CA 1
ATOM 1383 C C . TRP A 1 173 ? -28.760 -3.882 29.222 1.00 95.56 173 TRP A C 1
ATOM 1385 O O . TRP A 1 173 ? -28.440 -3.132 30.149 1.00 95.56 173 TRP A O 1
ATOM 1395 N N . THR A 1 174 ? -29.470 -3.450 28.176 1.00 94.69 174 THR A N 1
ATOM 1396 C CA . THR A 1 174 ? -29.907 -2.054 28.006 1.00 94.69 174 THR A CA 1
ATOM 1397 C C . THR A 1 174 ? -31.415 -1.886 27.851 1.00 94.69 174 THR A C 1
ATOM 1399 O O . THR A 1 174 ? -31.917 -0.768 28.013 1.00 94.69 174 THR A O 1
ATOM 1402 N N . ASN A 1 175 ? -32.146 -2.967 27.577 1.00 92.62 175 ASN A N 1
ATOM 1403 C CA . ASN A 1 175 ? -33.600 -2.977 27.548 1.00 92.62 175 ASN A CA 1
ATOM 1404 C C . ASN A 1 175 ? -34.129 -3.538 28.860 1.00 92.62 175 ASN A C 1
ATOM 1406 O O . ASN A 1 175 ? -33.626 -4.526 29.368 1.00 92.62 175 ASN A O 1
ATOM 1410 N N . LYS A 1 176 ? -35.142 -2.878 29.419 1.00 93.81 176 LYS A N 1
ATOM 1411 C CA . LYS A 1 176 ? -35.792 -3.335 30.643 1.00 93.81 176 LYS A CA 1
ATOM 1412 C C . LYS A 1 176 ? -37.076 -4.068 30.276 1.00 93.81 176 LYS A C 1
ATOM 1414 O O . LYS A 1 176 ? -38.073 -3.406 29.972 1.00 93.81 176 LYS A O 1
ATOM 1419 N N . ASP A 1 177 ? -37.048 -5.398 30.298 1.00 90.69 177 ASP A N 1
ATOM 1420 C CA . ASP A 1 177 ? -38.165 -6.226 29.827 1.00 90.69 177 ASP A CA 1
ATOM 1421 C C . ASP A 1 177 ? -39.325 -6.278 30.837 1.00 90.69 177 ASP A C 1
ATOM 1423 O O . ASP A 1 177 ? -40.500 -6.280 30.455 1.00 90.69 177 ASP A O 1
ATOM 1427 N N . ASP A 1 178 ? -39.015 -6.228 32.138 1.00 91.56 178 ASP A N 1
ATOM 1428 C CA . ASP A 1 178 ? -39.994 -6.053 33.213 1.00 91.56 178 ASP A CA 1
ATOM 1429 C C . ASP A 1 178 ? -39.449 -5.250 34.417 1.00 91.56 178 ASP A C 1
ATOM 1431 O O . ASP A 1 178 ? -38.304 -4.800 34.443 1.00 91.56 178 ASP A O 1
ATOM 1435 N N . GLU A 1 179 ? -40.287 -4.979 35.428 1.00 90.25 179 GLU A N 1
ATOM 1436 C CA . GLU A 1 179 ? -39.899 -4.138 36.573 1.00 90.25 179 GLU A CA 1
ATOM 1437 C C . GLU A 1 179 ? -38.713 -4.687 37.390 1.00 90.25 179 GLU A C 1
ATOM 1439 O O . GLU A 1 179 ? -37.954 -3.877 37.938 1.00 90.25 179 GLU A O 1
ATOM 1444 N N . ASN A 1 180 ? -38.554 -6.014 37.463 1.00 89.44 180 ASN A N 1
ATOM 1445 C CA . ASN A 1 180 ? -37.550 -6.727 38.260 1.00 89.44 180 ASN A CA 1
ATOM 1446 C C . ASN A 1 180 ? -36.544 -7.494 37.389 1.00 89.44 180 ASN A C 1
ATOM 1448 O O . ASN A 1 180 ? -35.973 -8.480 37.858 1.00 89.44 180 ASN A O 1
ATOM 1452 N N . ASP A 1 181 ? -36.346 -7.042 36.156 1.00 93.50 181 ASP A N 1
ATOM 1453 C CA . ASP A 1 181 ? -35.421 -7.633 35.200 1.00 93.50 181 ASP A CA 1
ATOM 1454 C C . ASP A 1 181 ? -33.983 -7.690 35.763 1.00 93.50 181 ASP A C 1
ATOM 1456 O O . ASP A 1 181 ? -33.365 -6.640 35.981 1.00 93.50 181 ASP A O 1
ATOM 1460 N N . PRO A 1 182 ? -33.445 -8.892 36.054 1.00 92.88 182 PRO A N 1
ATOM 1461 C CA . PRO A 1 182 ? -32.099 -9.040 36.591 1.00 92.88 182 PRO A CA 1
ATOM 1462 C C . PRO A 1 182 ? -31.010 -8.883 35.520 1.00 92.88 182 PRO A C 1
ATOM 1464 O O . PRO A 1 182 ? -29.838 -8.780 35.883 1.00 92.88 182 PRO A O 1
ATOM 1467 N N . TYR A 1 183 ? -31.376 -8.871 34.235 1.00 95.00 183 TYR A N 1
ATOM 1468 C CA . TYR A 1 183 ? -30.459 -8.713 33.111 1.00 95.00 183 TYR A CA 1
ATOM 1469 C C . TYR A 1 183 ? -30.384 -7.271 32.612 1.00 95.00 183 TYR A C 1
ATOM 1471 O O . TYR A 1 183 ? -29.818 -7.039 31.560 1.00 95.00 183 TYR A O 1
ATOM 1479 N N . TYR A 1 184 ? -30.862 -6.292 33.380 1.00 94.38 184 TYR A N 1
ATOM 1480 C CA . TYR A 1 184 ? -30.799 -4.874 33.034 1.00 94.38 184 TYR A CA 1
ATOM 1481 C C . TYR A 1 184 ? -29.816 -4.101 33.937 1.00 94.38 184 TYR A C 1
ATOM 1483 O O . TYR A 1 184 ? -29.882 -4.190 35.166 1.00 94.38 184 TYR A O 1
ATOM 1491 N N . ASP A 1 185 ? -28.928 -3.288 33.346 1.00 92.38 185 ASP A N 1
ATOM 1492 C CA . ASP A 1 185 ? -28.011 -2.396 34.078 1.00 92.38 185 ASP A CA 1
ATOM 1493 C C . ASP A 1 185 ? -28.244 -0.927 33.680 1.00 92.38 185 ASP A C 1
ATOM 1495 O O . ASP A 1 185 ? -27.946 -0.505 32.562 1.00 92.38 185 ASP A O 1
ATOM 1499 N N . ASP A 1 186 ? -28.748 -0.120 34.623 1.00 90.56 186 ASP A N 1
ATOM 1500 C CA . ASP A 1 186 ? -29.067 1.304 34.412 1.00 90.56 186 ASP A CA 1
ATOM 1501 C C . ASP A 1 186 ? -27.870 2.122 33.898 1.00 90.56 186 ASP A C 1
ATOM 1503 O O . ASP A 1 186 ? -28.020 3.023 33.066 1.00 90.56 186 ASP A O 1
ATOM 1507 N N . ASN A 1 187 ? -26.665 1.836 34.402 1.00 89.81 187 ASN A N 1
ATOM 1508 C CA . ASN A 1 187 ? -25.470 2.575 34.014 1.00 89.81 187 ASN A CA 1
ATOM 1509 C C . ASN A 1 187 ? -25.063 2.209 32.585 1.00 89.81 187 ASN A C 1
ATOM 1511 O O . ASN A 1 187 ? -24.747 3.105 31.808 1.00 89.81 187 ASN A O 1
ATOM 1515 N N . PHE A 1 188 ? -25.122 0.931 32.219 1.00 90.38 188 PHE A N 1
ATOM 1516 C CA . PHE A 1 188 ? -24.858 0.446 30.869 1.00 90.38 188 PHE A CA 1
ATOM 1517 C C . PHE A 1 188 ? -25.881 0.974 29.851 1.00 90.38 188 PHE A C 1
ATOM 1519 O O . PHE A 1 188 ? -25.507 1.541 28.818 1.00 90.38 188 PHE A O 1
ATOM 1526 N N . ALA A 1 189 ? -27.172 0.908 30.194 1.00 92.62 189 ALA A N 1
ATOM 1527 C CA . ALA A 1 189 ? -28.263 1.469 29.401 1.00 92.62 189 ALA A CA 1
ATOM 1528 C C . ALA A 1 189 ? -28.058 2.964 29.109 1.00 92.62 189 ALA A C 1
ATOM 1530 O O . ALA A 1 189 ? -28.242 3.404 27.971 1.00 92.62 189 ALA A O 1
ATOM 1531 N N . SER A 1 190 ? -27.597 3.740 30.099 1.00 90.19 190 SER A N 1
ATOM 1532 C CA . SER A 1 190 ? -27.468 5.200 29.990 1.00 90.19 190 SER A CA 1
ATOM 1533 C C . SER A 1 190 ? -26.576 5.698 28.842 1.00 90.19 190 SER A C 1
ATOM 1535 O O . SER A 1 190 ? -26.781 6.815 28.361 1.00 90.19 190 SER A O 1
ATOM 1537 N N . TRP A 1 191 ? -25.608 4.897 28.384 1.00 83.44 191 TRP A N 1
ATOM 1538 C CA . TRP A 1 191 ? -24.699 5.280 27.298 1.00 83.44 191 TRP A CA 1
ATOM 1539 C C . TRP A 1 191 ? -24.831 4.427 26.032 1.00 83.44 191 TRP A C 1
ATOM 1541 O O . TRP A 1 191 ? -24.467 4.914 24.962 1.00 83.44 191 TRP A O 1
ATOM 1551 N N . MET A 1 192 ? -25.380 3.209 26.105 1.00 90.31 192 MET A N 1
ATOM 1552 C CA . MET A 1 192 ? -25.522 2.327 24.938 1.00 90.31 192 MET A CA 1
ATOM 1553 C C . MET A 1 192 ? -26.913 2.393 24.284 1.00 90.31 192 MET A C 1
ATOM 1555 O O . MET A 1 192 ? -27.022 2.296 23.060 1.00 90.31 192 MET A O 1
ATOM 1559 N N . GLN A 1 193 ? -27.980 2.644 25.052 1.00 91.19 193 GLN A N 1
ATOM 1560 C CA . GLN A 1 193 ? -29.358 2.584 24.543 1.00 91.19 193 GLN A CA 1
ATOM 1561 C C . GLN A 1 193 ? -29.611 3.565 23.385 1.00 91.19 193 GLN A C 1
ATOM 1563 O O . GLN A 1 193 ? -30.282 3.229 22.411 1.00 91.19 193 GLN A O 1
ATOM 1568 N N . SER A 1 194 ? -29.023 4.768 23.439 1.00 90.00 194 SER A N 1
ATOM 1569 C CA . SER A 1 194 ? -29.136 5.746 22.346 1.00 90.00 194 SER A CA 1
ATOM 1570 C C . SER A 1 194 ? -28.470 5.267 21.055 1.00 90.00 194 SER A C 1
ATOM 1572 O O . SER A 1 194 ? -28.943 5.617 19.974 1.00 90.00 194 SER A O 1
ATOM 1574 N N . THR A 1 195 ? -27.373 4.516 21.144 1.00 91.69 195 THR A N 1
ATOM 1575 C CA . THR A 1 195 ? -26.692 3.957 19.970 1.00 91.69 195 THR A CA 1
ATOM 1576 C C . THR A 1 195 ? -27.564 2.873 19.352 1.00 91.69 195 THR A C 1
ATOM 1578 O O . THR A 1 195 ? -27.916 2.982 18.180 1.00 91.69 195 THR A O 1
ATOM 1581 N N . LEU A 1 196 ? -28.004 1.898 20.155 1.00 95.44 196 LEU A N 1
ATOM 1582 C CA . LEU A 1 196 ? -28.840 0.781 19.698 1.00 95.44 196 LEU A CA 1
ATOM 1583 C C . LEU A 1 196 ? -30.176 1.236 19.099 1.00 95.44 196 LEU A C 1
ATOM 1585 O O . LEU A 1 196 ? -30.612 0.677 18.099 1.00 95.44 196 LEU A O 1
ATOM 1589 N N . ALA A 1 197 ? -30.794 2.290 19.644 1.00 94.31 197 ALA A N 1
ATOM 1590 C CA . ALA A 1 197 ? -32.042 2.847 19.115 1.00 94.31 197 ALA A CA 1
ATOM 1591 C C . ALA A 1 197 ? -31.914 3.422 17.690 1.00 94.31 197 ALA A C 1
ATOM 1593 O O . ALA A 1 197 ? -32.918 3.602 17.004 1.00 94.31 197 ALA A O 1
ATOM 1594 N N . ASN A 1 198 ? -30.693 3.741 17.251 1.00 95.75 198 ASN A N 1
ATOM 1595 C CA . ASN A 1 198 ? -30.420 4.210 15.895 1.00 95.75 198 ASN A CA 1
ATOM 1596 C C . ASN A 1 198 ? -29.959 3.084 14.955 1.00 95.75 198 ASN A C 1
ATOM 1598 O O . ASN A 1 198 ? -29.845 3.324 13.753 1.00 95.75 198 ASN A O 1
ATOM 1602 N N . ILE A 1 199 ? -29.703 1.876 15.463 1.00 97.56 199 ILE A N 1
ATOM 1603 C CA . ILE A 1 199 ? -29.388 0.715 14.632 1.00 97.56 199 ILE A CA 1
ATOM 1604 C C . ILE A 1 199 ? -30.690 0.170 14.046 1.00 97.56 199 ILE A C 1
ATOM 1606 O O . ILE A 1 199 ? -31.605 -0.218 14.767 1.00 97.56 199 ILE A O 1
ATOM 1610 N N . LYS A 1 200 ? -30.771 0.147 12.717 1.00 97.69 200 LYS A N 1
ATOM 1611 C CA . LYS A 1 200 ? -31.900 -0.395 11.951 1.00 97.69 200 LYS A CA 1
ATOM 1612 C C . LYS A 1 200 ? -31.787 -1.895 11.716 1.00 97.69 200 LYS A C 1
ATOM 1614 O O . LYS A 1 200 ? -32.791 -2.548 11.454 1.00 97.69 200 LYS A O 1
ATOM 1619 N N . GLY A 1 201 ? -30.587 -2.438 11.849 1.00 97.62 201 GLY A N 1
ATOM 1620 C CA . GLY A 1 201 ? -30.365 -3.867 11.963 1.00 97.62 201 GLY A CA 1
ATOM 1621 C C . GLY A 1 201 ? -29.021 -4.291 11.416 1.00 97.62 201 GLY A C 1
ATOM 1622 O O . GLY A 1 201 ? -28.216 -3.471 10.966 1.00 97.62 201 GLY A O 1
ATOM 1623 N N . ILE A 1 202 ? -28.795 -5.591 11.513 1.00 98.31 202 ILE A N 1
ATOM 1624 C CA . ILE A 1 202 ? -27.537 -6.244 11.212 1.00 98.31 202 ILE A CA 1
ATOM 1625 C C . ILE A 1 202 ? -27.780 -7.346 10.189 1.00 98.31 202 ILE A C 1
ATOM 1627 O O . ILE A 1 202 ? -28.733 -8.119 10.299 1.00 98.31 202 ILE A O 1
ATOM 1631 N N . GLU A 1 203 ? -26.916 -7.383 9.185 1.00 97.94 203 GLU A N 1
ATOM 1632 C CA . GLU A 1 203 ? -26.852 -8.424 8.166 1.00 97.94 203 GLU A CA 1
ATOM 1633 C C . GLU A 1 203 ? -25.591 -9.257 8.401 1.00 97.94 203 GLU A C 1
ATOM 1635 O O . GLU A 1 203 ? -24.503 -8.705 8.583 1.00 97.94 203 GLU A O 1
ATOM 1640 N N . TRP A 1 204 ? -25.725 -10.580 8.384 1.00 96.38 204 TRP A N 1
ATOM 1641 C CA . TRP A 1 204 ? -24.599 -11.504 8.506 1.00 96.38 204 TRP A CA 1
ATOM 1642 C C . TRP A 1 204 ? -24.209 -11.976 7.110 1.00 96.38 204 TRP A C 1
ATOM 1644 O O . TRP A 1 204 ? -25.021 -12.616 6.446 1.00 96.38 204 TRP A O 1
ATOM 1654 N N . ILE A 1 205 ? -22.995 -11.656 6.662 1.00 96.62 205 ILE A N 1
ATOM 1655 C CA . ILE A 1 205 ? -22.564 -11.955 5.290 1.00 96.62 205 ILE A CA 1
ATOM 1656 C C . ILE A 1 205 ? -21.859 -13.309 5.243 1.00 96.62 205 ILE A C 1
ATOM 1658 O O . ILE A 1 205 ? -22.264 -14.205 4.501 1.00 96.62 205 ILE A O 1
ATOM 1662 N N . ASP A 1 206 ? -20.828 -13.470 6.066 1.00 94.81 206 ASP A N 1
ATOM 1663 C CA . ASP A 1 206 ? -20.028 -14.687 6.180 1.00 94.81 206 ASP A CA 1
ATOM 1664 C C . ASP A 1 206 ? -19.372 -14.763 7.575 1.00 94.81 206 ASP A C 1
ATOM 1666 O O . ASP A 1 206 ? -19.884 -14.194 8.537 1.00 94.81 206 ASP A O 1
ATOM 1670 N N . ASN A 1 207 ? -18.278 -15.517 7.719 1.00 92.94 207 ASN A N 1
ATOM 1671 C CA . ASN A 1 207 ? -17.662 -15.813 9.013 1.00 92.94 207 ASN A CA 1
ATOM 1672 C C . ASN A 1 207 ? -16.933 -14.626 9.662 1.00 92.94 207 ASN A C 1
ATOM 1674 O O . ASN A 1 207 ? -16.690 -14.679 10.869 1.00 92.94 207 ASN A O 1
ATOM 1678 N N . ASP A 1 208 ? -16.560 -13.601 8.897 1.00 94.62 208 ASP A N 1
ATOM 1679 C CA . ASP A 1 208 ? -15.790 -12.450 9.380 1.00 94.62 208 ASP A CA 1
ATOM 1680 C C . ASP A 1 208 ? -16.360 -11.093 8.937 1.00 94.62 208 ASP A C 1
ATOM 1682 O O . ASP A 1 208 ? -15.884 -10.042 9.385 1.00 94.62 208 ASP A O 1
ATOM 1686 N N . THR A 1 209 ? -17.421 -11.115 8.126 1.00 97.69 209 THR A N 1
ATOM 1687 C CA . THR A 1 209 ? -18.055 -9.927 7.568 1.00 97.69 209 THR A CA 1
ATOM 1688 C C . THR A 1 209 ? -19.509 -9.777 8.025 1.00 97.69 209 THR A C 1
ATOM 1690 O O . THR A 1 209 ? -20.330 -10.696 7.934 1.00 97.69 209 THR A O 1
ATOM 1693 N N . TYR A 1 210 ? -19.860 -8.572 8.478 1.00 98.31 210 TYR A N 1
ATOM 1694 C CA . TYR A 1 210 ? -21.235 -8.190 8.814 1.00 98.31 210 TYR A CA 1
ATOM 1695 C C . TYR A 1 210 ? -21.530 -6.745 8.402 1.00 98.31 210 TYR A C 1
ATOM 1697 O O . TYR A 1 210 ? -20.625 -5.924 8.237 1.00 98.31 210 TYR A O 1
ATOM 1705 N N . VAL A 1 211 ? -22.811 -6.421 8.234 1.00 98.62 211 VAL A N 1
ATOM 1706 C CA . VAL A 1 211 ? -23.268 -5.089 7.824 1.00 98.62 211 VAL A CA 1
ATOM 1707 C C . VAL A 1 211 ? -24.163 -4.493 8.894 1.00 98.62 211 VAL A C 1
ATOM 1709 O O . VAL A 1 211 ? -25.044 -5.167 9.416 1.00 98.62 211 VAL A O 1
ATOM 1712 N N . VAL A 1 212 ? -23.974 -3.210 9.186 1.00 98.56 212 VAL A N 1
ATOM 1713 C CA . VAL A 1 212 ? -24.830 -2.431 10.080 1.00 98.56 212 VAL A CA 1
ATOM 1714 C C . VAL A 1 212 ? -25.596 -1.388 9.278 1.00 98.56 212 VAL A C 1
ATOM 1716 O O . VAL A 1 212 ? -25.009 -0.515 8.637 1.00 98.56 212 VAL A O 1
ATOM 1719 N N . TYR A 1 213 ? -26.919 -1.446 9.361 1.00 98.50 213 TYR A N 1
ATOM 1720 C CA . TYR A 1 213 ? -27.820 -0.409 8.870 1.00 98.50 213 TYR A CA 1
ATOM 1721 C C . TYR A 1 213 ? -28.133 0.539 10.025 1.00 98.50 213 TYR A C 1
ATOM 1723 O O . TYR A 1 213 ? -28.550 0.093 11.093 1.00 98.50 213 TYR A O 1
ATOM 1731 N N . THR A 1 214 ? -27.917 1.844 9.852 1.00 97.69 214 THR A N 1
ATOM 1732 C CA . THR A 1 214 ? -27.953 2.788 10.981 1.00 97.69 214 THR A CA 1
ATOM 1733 C C . THR A 1 214 ? -28.361 4.207 10.596 1.00 97.69 214 THR A C 1
ATOM 1735 O O . THR A 1 214 ? -28.053 4.707 9.512 1.00 97.69 214 THR A O 1
ATOM 1738 N N . ASP A 1 215 ? -29.016 4.883 11.539 1.00 96.75 215 ASP A N 1
ATOM 1739 C CA . ASP A 1 215 ? -29.267 6.324 11.531 1.00 96.75 215 ASP A CA 1
ATOM 1740 C C . ASP A 1 215 ? -28.243 7.119 12.362 1.00 96.75 215 ASP A C 1
ATOM 1742 O O . ASP A 1 215 ? -28.243 8.358 12.327 1.00 96.75 215 ASP A O 1
ATOM 1746 N N . ASN A 1 216 ? -27.352 6.424 13.079 1.00 94.81 216 ASN A N 1
ATOM 1747 C CA . ASN A 1 216 ? -26.313 6.995 13.932 1.00 94.81 216 ASN A CA 1
ATOM 1748 C C . ASN A 1 216 ? -25.103 7.430 13.098 1.00 94.81 216 ASN A C 1
ATOM 1750 O O . ASN A 1 216 ? -24.047 6.801 13.106 1.00 94.81 216 ASN A O 1
ATOM 1754 N N . VAL A 1 217 ? -25.267 8.498 12.326 1.00 93.56 217 VAL A N 1
ATOM 1755 C CA . VAL A 1 217 ? -24.250 8.953 11.376 1.00 93.56 217 VAL A CA 1
ATOM 1756 C C . VAL A 1 217 ? -23.616 10.262 11.818 1.00 93.56 217 VAL A C 1
ATOM 1758 O O . VAL A 1 217 ? -24.305 11.231 12.146 1.00 93.56 217 VAL A O 1
ATOM 1761 N N . HIS A 1 218 ? -22.287 10.336 11.757 1.00 91.12 218 HIS A N 1
ATOM 1762 C CA . HIS A 1 218 ? -21.616 11.626 11.815 1.00 91.12 218 HIS A CA 1
ATOM 1763 C C . HIS A 1 218 ? -21.848 12.353 10.465 1.00 91.12 218 HIS A C 1
ATOM 1765 O O . HIS A 1 218 ? -21.802 11.705 9.415 1.00 91.12 218 HIS A O 1
ATOM 1771 N N . PRO A 1 219 ? -22.093 13.683 10.439 1.00 80.44 219 PRO A N 1
ATOM 1772 C CA . PRO A 1 219 ? -22.511 14.382 9.215 1.00 80.44 219 PRO A CA 1
ATOM 1773 C C . PRO A 1 219 ? -21.498 14.367 8.062 1.00 80.44 219 PRO A C 1
ATOM 1775 O O . PRO A 1 219 ? -21.889 14.486 6.908 1.00 80.44 219 PRO A O 1
ATOM 1778 N N . ILE A 1 220 ? -20.202 14.295 8.384 1.00 75.00 220 ILE A N 1
ATOM 1779 C CA . ILE A 1 220 ? -19.105 14.456 7.409 1.00 75.00 220 ILE A CA 1
ATOM 1780 C C . ILE A 1 220 ? -18.099 13.293 7.430 1.00 75.00 220 ILE A C 1
ATOM 1782 O O . ILE A 1 220 ? -17.621 12.874 6.388 1.00 75.00 220 ILE A O 1
ATOM 1786 N N . ALA A 1 221 ? -17.695 12.848 8.619 1.00 80.94 221 ALA A N 1
ATOM 1787 C CA . ALA A 1 221 ? -16.618 11.888 8.825 1.00 80.94 221 ALA A CA 1
ATOM 1788 C C . ALA A 1 221 ? -17.125 10.433 8.830 1.00 80.94 221 ALA A C 1
ATOM 1790 O O . ALA A 1 221 ? -17.898 10.037 9.712 1.00 80.94 221 ALA A O 1
ATOM 1791 N N . ASP A 1 222 ? -16.694 9.654 7.839 1.00 91.50 222 ASP A N 1
ATOM 1792 C CA . ASP A 1 222 ? -17.039 8.235 7.707 1.00 91.50 222 ASP A CA 1
ATOM 1793 C C . ASP A 1 222 ? -16.299 7.365 8.720 1.00 91.50 222 ASP A C 1
ATOM 1795 O O . ASP A 1 222 ? -16.914 6.475 9.290 1.00 91.50 222 ASP A O 1
ATOM 1799 N N . ASP A 1 223 ? -15.052 7.691 9.053 1.00 90.94 223 ASP A N 1
ATOM 1800 C CA . ASP A 1 223 ? -14.269 7.020 10.09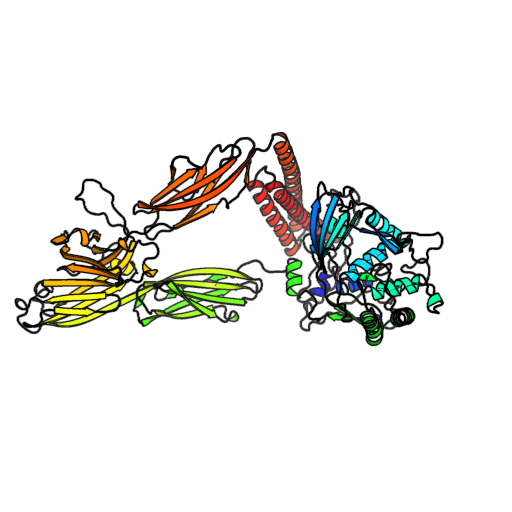7 1.00 90.94 223 ASP A CA 1
ATOM 1801 C C . ASP A 1 223 ? -14.943 7.117 11.474 1.00 90.94 223 ASP A C 1
ATOM 1803 O O . ASP A 1 223 ? -15.047 6.132 12.204 1.00 90.94 223 ASP A O 1
ATOM 1807 N N . VAL A 1 224 ? -15.497 8.290 11.798 1.00 93.75 224 VAL A N 1
ATOM 1808 C CA . VAL A 1 224 ? -16.294 8.493 13.016 1.00 93.75 224 VAL A CA 1
ATOM 1809 C C . VAL A 1 224 ? -17.623 7.742 12.931 1.00 93.75 224 VAL A C 1
ATOM 1811 O O . VAL A 1 224 ? -18.045 7.136 13.910 1.00 93.75 224 VAL A O 1
ATOM 1814 N N . THR A 1 225 ? -18.278 7.754 11.766 1.00 95.12 225 THR A N 1
ATOM 1815 C CA . THR A 1 225 ? -19.535 7.017 11.554 1.00 95.12 225 THR A CA 1
ATOM 1816 C C . THR A 1 225 ? -19.324 5.514 11.729 1.00 95.12 225 THR A C 1
ATOM 1818 O O . THR A 1 225 ? -20.098 4.873 12.431 1.00 95.12 225 THR A O 1
ATOM 1821 N N . ALA A 1 226 ? -18.249 4.960 11.177 1.00 97.00 226 ALA A N 1
ATOM 1822 C CA . ALA A 1 226 ? -17.877 3.566 11.351 1.00 97.00 226 ALA A CA 1
ATOM 1823 C C . ALA A 1 226 ? -17.522 3.248 12.812 1.00 97.00 226 ALA A C 1
ATOM 1825 O O . ALA A 1 226 ? -18.049 2.289 13.367 1.00 97.00 226 ALA A O 1
ATOM 1826 N N . ASN A 1 227 ? -16.719 4.072 13.489 1.00 95.94 227 ASN A N 1
ATOM 1827 C CA . ASN A 1 227 ? -16.371 3.825 14.891 1.00 95.94 227 ASN A CA 1
ATOM 1828 C C . ASN A 1 227 ? -17.587 3.871 15.841 1.00 95.94 227 ASN A C 1
ATOM 1830 O O . ASN A 1 227 ? -17.654 3.096 16.788 1.00 95.94 227 ASN A O 1
ATOM 1834 N N . MET A 1 228 ? -18.572 4.736 15.579 1.00 93.88 228 MET A N 1
ATOM 1835 C CA . MET A 1 228 ? -19.786 4.853 16.401 1.00 93.88 228 MET A CA 1
ATOM 1836 C C . MET A 1 228 ? -20.761 3.670 16.267 1.00 93.88 228 MET A C 1
ATOM 1838 O O . MET A 1 228 ? -21.684 3.566 17.073 1.00 93.88 228 MET A O 1
ATOM 1842 N N . ASN A 1 229 ? -20.602 2.824 15.245 1.00 96.69 229 ASN A N 1
ATOM 1843 C CA . ASN A 1 229 ? -21.538 1.742 14.912 1.00 96.69 229 ASN A CA 1
ATOM 1844 C C . ASN A 1 229 ? -20.890 0.354 14.879 1.00 96.69 229 ASN A C 1
ATOM 1846 O O . ASN A 1 229 ? -21.578 -0.626 14.601 1.00 96.69 229 ASN A O 1
ATOM 1850 N N . VAL A 1 230 ? -19.584 0.260 15.138 1.00 97.19 230 VAL A N 1
ATOM 1851 C CA . VAL A 1 230 ? -18.878 -1.018 15.100 1.00 97.19 230 VAL A CA 1
ATOM 1852 C C . VAL A 1 230 ? -19.173 -1.830 16.357 1.00 97.19 230 VAL A C 1
ATOM 1854 O O . VAL A 1 230 ? -19.031 -1.348 17.482 1.00 97.19 230 VAL A O 1
ATOM 1857 N N . PHE A 1 231 ? -19.543 -3.090 16.162 1.00 97.06 231 PHE A N 1
ATOM 1858 C CA . PHE A 1 231 ? -19.644 -4.087 17.217 1.00 97.06 231 PHE A CA 1
ATOM 1859 C C . PHE A 1 231 ? -18.423 -5.000 17.165 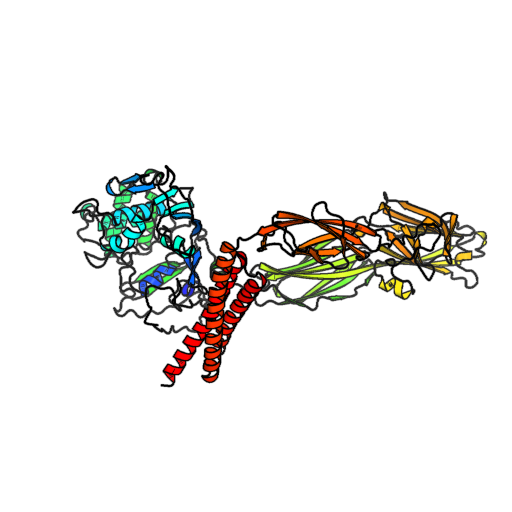1.00 97.06 231 PHE A C 1
ATOM 1861 O O . PHE A 1 231 ? -18.138 -5.639 16.153 1.00 97.06 231 PHE A O 1
ATOM 1868 N N . TRP A 1 232 ? -17.667 -5.045 18.258 1.00 97.38 232 TRP A N 1
ATOM 1869 C CA . TRP A 1 232 ? -16.456 -5.851 18.338 1.00 97.38 232 TRP A CA 1
ATOM 1870 C C . TRP A 1 232 ? -16.285 -6.412 19.752 1.00 97.38 232 TRP A C 1
ATOM 1872 O O . TRP A 1 232 ? -16.267 -5.628 20.708 1.00 97.38 232 TRP A O 1
ATOM 1882 N N . PRO A 1 233 ? -16.193 -7.745 19.912 1.00 97.12 233 PRO A N 1
ATOM 1883 C CA . PRO A 1 233 ? -16.084 -8.370 21.219 1.00 97.12 233 PRO A CA 1
ATOM 1884 C C . PRO A 1 233 ? -14.694 -8.131 21.805 1.00 97.12 233 PRO A C 1
ATOM 1886 O O . PRO A 1 233 ? -13.676 -8.244 21.121 1.00 97.12 233 PRO A O 1
ATOM 1889 N N . SER A 1 234 ? -14.648 -7.821 23.099 1.00 96.94 234 SER A N 1
ATOM 1890 C CA . SER A 1 234 ? -13.383 -7.630 23.820 1.00 96.94 234 SER A CA 1
ATOM 1891 C C . SER A 1 234 ? -12.945 -8.847 24.638 1.00 96.94 234 SER A C 1
ATOM 1893 O O . SER A 1 234 ? -11.824 -8.882 25.146 1.00 96.94 234 SER A O 1
ATOM 1895 N N . MET A 1 235 ? -13.826 -9.842 24.734 1.00 97.88 235 MET A N 1
ATOM 1896 C CA . MET A 1 235 ? -13.676 -11.102 25.458 1.00 97.88 235 MET A CA 1
ATOM 1897 C C . MET A 1 235 ? -14.473 -12.204 24.729 1.00 97.88 235 MET A C 1
ATOM 1899 O O . MET A 1 235 ? -15.413 -11.861 24.003 1.00 97.88 235 MET A O 1
ATOM 1903 N N . PRO A 1 236 ? -14.170 -13.497 24.954 1.00 98.38 236 PRO A N 1
ATOM 1904 C CA . PRO A 1 236 ? -14.962 -14.603 24.411 1.00 98.38 236 PRO A CA 1
ATOM 1905 C C . PRO A 1 236 ? -16.424 -14.553 24.869 1.00 98.38 236 PRO A C 1
ATOM 1907 O O . PRO A 1 236 ? -16.710 -14.167 26.013 1.00 98.38 236 PRO A O 1
ATOM 1910 N N . TRP A 1 237 ? -17.359 -14.996 24.024 1.00 98.44 237 TRP A N 1
ATOM 1911 C CA . TRP A 1 237 ? -18.789 -14.989 24.360 1.00 98.44 237 TRP A CA 1
ATOM 1912 C C . TRP A 1 237 ? -19.108 -15.774 25.642 1.00 98.44 237 TRP A C 1
ATOM 1914 O O . TRP A 1 237 ? -19.960 -15.360 26.429 1.00 98.44 237 TRP A O 1
ATOM 1924 N N . GLN A 1 238 ? -18.386 -16.869 25.905 1.00 98.44 238 GLN A N 1
ATOM 1925 C CA . GLN A 1 238 ? -18.549 -17.694 27.104 1.00 98.44 238 GLN A CA 1
ATOM 1926 C C . GLN A 1 238 ? -18.276 -16.889 28.378 1.00 98.44 238 GLN A C 1
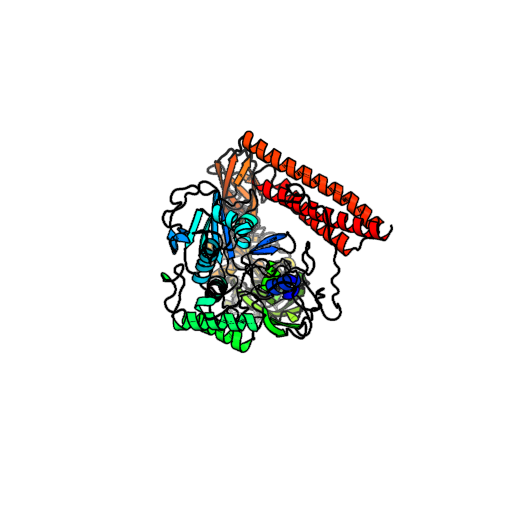ATOM 1928 O O . GLN A 1 238 ? -18.966 -17.071 29.385 1.00 98.44 238 GLN A O 1
ATOM 1933 N N . LEU A 1 239 ? -17.282 -15.994 28.334 1.00 98.50 239 LEU A N 1
ATOM 1934 C CA . LEU A 1 239 ? -16.918 -15.146 29.463 1.00 98.50 239 LEU A CA 1
ATOM 1935 C C . LEU A 1 239 ? -17.974 -14.061 29.686 1.00 98.50 239 LEU A C 1
ATOM 1937 O O . LEU A 1 239 ? -18.430 -13.901 30.817 1.00 98.50 239 LEU A O 1
ATOM 1941 N N . TYR A 1 240 ? -18.431 -13.388 28.623 1.00 98.31 240 TYR A N 1
ATOM 1942 C CA . TYR A 1 240 ? -19.560 -12.452 28.712 1.00 98.31 240 TYR A CA 1
ATOM 1943 C C . TYR A 1 240 ? -20.799 -13.124 29.318 1.00 98.31 240 TYR A C 1
ATOM 1945 O O . TYR A 1 240 ? -21.420 -12.567 30.225 1.00 98.31 240 TYR A O 1
ATOM 1953 N N . TYR A 1 241 ? -21.119 -14.345 28.880 1.00 98.38 241 TYR A N 1
ATOM 1954 C CA . TYR A 1 241 ? -22.294 -15.064 29.359 1.00 98.38 241 TYR A CA 1
ATOM 1955 C C . TYR A 1 241 ? -22.178 -15.460 30.831 1.00 98.38 241 TYR A C 1
ATOM 1957 O O . TYR A 1 241 ? -23.085 -15.193 31.618 1.00 98.38 241 TYR A O 1
ATOM 1965 N N . ALA A 1 242 ? -21.041 -16.028 31.238 1.00 98.62 242 ALA A N 1
ATOM 1966 C CA . ALA A 1 242 ? -20.809 -16.389 32.633 1.00 98.62 242 ALA A CA 1
ATOM 1967 C C . ALA A 1 242 ? -20.807 -15.165 33.562 1.00 98.62 242 ALA A C 1
ATOM 1969 O O . ALA A 1 242 ? -21.341 -15.228 34.669 1.00 98.62 242 ALA A O 1
ATOM 1970 N N . MET A 1 243 ? -20.246 -14.039 33.111 1.00 98.44 243 MET A N 1
ATOM 1971 C CA . MET A 1 243 ? -20.293 -12.780 33.853 1.00 98.44 243 MET A CA 1
ATOM 1972 C C . MET A 1 243 ? -21.731 -12.269 34.002 1.00 98.44 243 MET A C 1
ATOM 1974 O O . MET A 1 243 ? -22.117 -11.872 35.100 1.00 98.44 243 MET A O 1
ATOM 1978 N N . GLY A 1 244 ? -22.530 -12.321 32.932 1.00 97.62 244 GLY A N 1
ATOM 1979 C CA . GLY A 1 244 ? -23.946 -11.955 32.965 1.00 97.62 244 GLY A CA 1
ATOM 1980 C C . GLY A 1 244 ? -24.752 -12.820 33.936 1.00 97.62 244 GLY A C 1
ATOM 1981 O O . GLY A 1 244 ? -25.456 -12.291 34.791 1.00 97.62 244 GLY A O 1
ATOM 1982 N N . GLU A 1 245 ? -24.580 -14.142 33.886 1.00 98.31 245 GLU A N 1
ATOM 1983 C CA . GLU A 1 245 ? -25.237 -15.082 34.805 1.00 98.31 245 GLU A CA 1
ATOM 1984 C C . GLU A 1 245 ? -24.844 -14.854 36.272 1.00 98.31 245 GLU A C 1
ATOM 1986 O O . GLU A 1 245 ? -25.692 -14.962 37.162 1.00 98.31 245 GLU A O 1
ATOM 1991 N N . LEU A 1 246 ? -23.574 -14.525 36.534 1.00 98.25 246 LEU A N 1
ATOM 1992 C CA . LEU A 1 246 ? -23.091 -14.224 37.881 1.00 98.25 246 LEU A CA 1
ATOM 1993 C C . LEU A 1 246 ? -23.718 -12.942 38.446 1.00 98.25 246 LEU A C 1
ATOM 1995 O O . LEU A 1 246 ? -24.027 -12.888 39.636 1.00 98.25 246 LEU A O 1
ATOM 1999 N N . VAL A 1 247 ? -23.889 -11.914 37.612 1.00 97.19 247 VAL A N 1
ATOM 2000 C CA . VAL A 1 247 ? -24.493 -10.636 38.015 1.00 97.19 247 VAL A CA 1
ATOM 2001 C C . VAL A 1 247 ? -26.007 -10.774 38.178 1.00 97.19 247 VAL A C 1
ATOM 2003 O O . VAL A 1 247 ? -26.537 -10.411 39.226 1.00 97.19 247 VAL A O 1
ATOM 2006 N N . ALA A 1 248 ? -26.691 -11.352 37.189 1.00 96.19 248 ALA A N 1
ATOM 2007 C CA . ALA A 1 248 ? -28.147 -11.457 37.172 1.00 96.19 248 ALA A CA 1
ATOM 2008 C C . ALA A 1 248 ? -28.675 -12.480 38.191 1.00 96.19 248 ALA A C 1
ATOM 2010 O O . ALA A 1 248 ? -29.662 -12.236 38.885 1.00 96.19 248 ALA A O 1
ATOM 2011 N N . ASN A 1 249 ? -28.017 -13.640 38.310 1.00 96.00 249 ASN A N 1
ATOM 2012 C CA . ASN A 1 249 ? -28.570 -14.806 39.003 1.00 96.00 249 ASN A CA 1
ATOM 2013 C C . ASN A 1 249 ? -27.566 -15.544 39.916 1.00 96.00 249 ASN A C 1
ATOM 2015 O O . ASN A 1 249 ? -27.521 -16.778 39.893 1.00 96.00 249 ASN A O 1
ATOM 2019 N N . PRO A 1 250 ? -26.817 -14.868 40.812 1.00 96.06 250 PRO A N 1
ATOM 2020 C CA . PRO A 1 250 ? -25.776 -15.518 41.624 1.00 96.06 250 PRO A CA 1
ATOM 2021 C C . PRO A 1 250 ? -26.316 -16.676 42.485 1.00 96.06 250 PRO A C 1
ATOM 2023 O O . PRO A 1 250 ? -25.678 -17.722 42.632 1.00 96.06 250 PRO A O 1
ATOM 2026 N N . SER A 1 251 ? -27.548 -16.552 42.991 1.00 96.00 251 SER A N 1
ATOM 2027 C CA . SER A 1 251 ? -28.175 -17.580 43.832 1.00 96.00 251 SER A CA 1
ATOM 2028 C C . SER A 1 251 ? -28.446 -18.909 43.106 1.00 96.00 251 SER A C 1
ATOM 2030 O O . SER A 1 251 ? -28.414 -19.960 43.752 1.00 96.00 251 SER A O 1
ATOM 2032 N N . LYS A 1 252 ? -28.625 -18.897 41.773 1.00 96.50 252 LYS A N 1
ATOM 2033 C CA . LYS A 1 252 ? -28.758 -20.103 40.925 1.00 96.50 252 LYS A CA 1
ATOM 2034 C C . LYS A 1 252 ? -27.510 -20.988 41.001 1.00 96.50 252 LYS A C 1
ATOM 2036 O O . LYS A 1 252 ? -27.609 -22.204 40.861 1.00 96.50 252 LYS A O 1
ATOM 2041 N N . TYR A 1 253 ? -26.364 -20.377 41.287 1.00 97.50 253 TYR A N 1
ATOM 2042 C CA . TYR A 1 253 ? -25.052 -21.013 41.367 1.00 97.50 253 TYR A CA 1
ATOM 2043 C C . TYR A 1 253 ? -24.582 -21.232 42.813 1.00 97.50 253 TYR A C 1
ATOM 2045 O O . TYR A 1 253 ? -23.441 -21.616 43.048 1.00 97.50 253 TYR A O 1
ATOM 2053 N N . GLY A 1 254 ? -25.455 -21.000 43.804 1.00 96.88 254 GLY A N 1
ATOM 2054 C CA . GLY A 1 254 ? -25.111 -21.124 45.224 1.00 96.88 254 GLY A CA 1
ATOM 2055 C C . GLY A 1 254 ? -24.234 -19.987 45.759 1.00 96.88 254 GLY A C 1
ATOM 2056 O O . GLY A 1 254 ? -23.648 -20.124 46.833 1.00 96.88 254 GLY A O 1
ATOM 2057 N N . ILE A 1 255 ? -24.153 -18.871 45.032 1.00 97.62 255 ILE A N 1
ATOM 2058 C CA . ILE A 1 255 ? -23.342 -17.704 45.380 1.00 97.62 255 ILE A CA 1
ATOM 2059 C C . ILE A 1 255 ? -24.233 -16.681 46.093 1.00 97.62 255 ILE A C 1
ATOM 2061 O O . ILE A 1 255 ? -25.314 -16.332 45.620 1.00 97.62 255 ILE A O 1
ATOM 2065 N N . ASN A 1 256 ? -23.786 -16.209 47.260 1.00 95.56 256 ASN A N 1
ATOM 2066 C CA . ASN A 1 256 ? -24.539 -15.253 48.087 1.00 95.56 256 ASN A CA 1
ATOM 2067 C C . ASN A 1 256 ? -24.136 -13.792 47.842 1.00 95.56 256 ASN A C 1
ATOM 2069 O O . ASN A 1 256 ? -24.817 -12.877 48.306 1.00 95.56 256 ASN A O 1
ATOM 2073 N N . THR A 1 257 ? -23.015 -13.567 47.159 1.00 96.88 257 THR A N 1
ATOM 2074 C CA . THR A 1 257 ? -22.526 -12.231 46.825 1.00 96.88 257 THR A CA 1
ATOM 2075 C C . THR A 1 257 ? -23.387 -11.642 45.711 1.00 96.88 257 THR A C 1
ATOM 2077 O O . THR A 1 257 ? -23.531 -12.247 44.651 1.00 96.88 257 THR A O 1
ATOM 2080 N N . LYS A 1 258 ? -23.959 -10.455 45.941 1.00 95.75 258 LYS A N 1
ATOM 2081 C CA . LYS A 1 258 ? -24.627 -9.675 44.891 1.00 95.75 258 LYS A CA 1
ATOM 2082 C C . LYS A 1 258 ? -23.558 -8.935 44.087 1.00 95.75 258 LYS A C 1
ATOM 2084 O O . LYS A 1 258 ? -22.928 -8.033 44.637 1.00 95.75 258 LYS A O 1
ATOM 2089 N N . TYR A 1 259 ? -23.365 -9.307 42.826 1.00 96.69 259 TYR A N 1
ATOM 2090 C CA . TYR A 1 259 ? -22.421 -8.650 41.920 1.00 96.69 259 TYR A CA 1
ATOM 2091 C C . TYR A 1 259 ? -23.093 -7.565 41.069 1.00 96.69 259 TYR A C 1
ATOM 2093 O O . TYR A 1 259 ? -24.305 -7.579 40.884 1.00 96.69 259 TYR A O 1
ATOM 2101 N N . SER A 1 260 ? -22.290 -6.634 40.552 1.00 95.56 260 SER A N 1
ATOM 2102 C CA . SER A 1 260 ? -22.677 -5.639 39.546 1.00 95.56 260 SER A CA 1
ATOM 2103 C C . SER A 1 260 ? -21.505 -5.340 38.611 1.00 95.56 260 SER A C 1
ATOM 2105 O O . SER A 1 260 ? -20.337 -5.450 39.002 1.00 95.56 260 SER A O 1
ATOM 2107 N N . PHE A 1 261 ? -21.805 -4.933 37.376 1.00 94.94 261 PHE A N 1
ATOM 2108 C CA . PHE A 1 261 ? -20.793 -4.457 36.431 1.00 94.94 261 PHE A CA 1
ATOM 2109 C C . PHE A 1 261 ? -20.220 -3.091 36.798 1.00 94.94 261 PHE A C 1
ATOM 2111 O O . PHE A 1 261 ? -19.128 -2.748 36.340 1.00 94.94 261 PHE A O 1
ATOM 2118 N N . ASN A 1 262 ? -20.912 -2.329 37.644 1.00 91.19 262 ASN A N 1
ATOM 2119 C CA . ASN A 1 262 ? -20.527 -0.988 38.059 1.00 91.19 262 ASN A CA 1
ATOM 2120 C C . ASN A 1 262 ? -20.374 -0.887 39.593 1.00 91.19 262 ASN A C 1
ATOM 2122 O O . ASN A 1 262 ? -20.639 -1.828 40.339 1.00 91.19 262 ASN A O 1
ATOM 2126 N N . SER A 1 263 ? -19.899 0.262 40.075 1.00 89.94 263 SER A N 1
ATOM 2127 C CA . SER A 1 263 ? -19.573 0.481 41.491 1.00 89.94 263 SER A CA 1
ATOM 2128 C C . SER A 1 263 ? -20.759 0.861 42.385 1.00 89.94 263 SER A C 1
ATOM 2130 O O . SER A 1 263 ? -20.562 1.070 43.583 1.00 89.94 263 SER A O 1
ATOM 2132 N N . GLN A 1 264 ? -21.968 1.009 41.831 1.00 84.56 264 GLN A N 1
ATOM 2133 C CA . GLN A 1 264 ? -23.087 1.665 42.514 1.00 84.56 264 GLN A CA 1
ATOM 2134 C C . GLN A 1 264 ? -24.067 0.693 43.186 1.00 84.56 264 GLN A C 1
ATOM 2136 O O . GLN A 1 264 ? -24.625 1.056 44.222 1.00 84.56 264 GLN A O 1
ATOM 2141 N N . ASP A 1 265 ? -24.270 -0.519 42.651 1.00 81.88 265 ASP A N 1
ATOM 2142 C CA . ASP A 1 265 ? -25.279 -1.464 43.167 1.00 81.88 265 ASP A CA 1
ATOM 2143 C C . ASP A 1 265 ? -24.762 -2.899 43.381 1.00 81.88 265 ASP A C 1
ATOM 2145 O O . ASP A 1 265 ? -25.150 -3.843 42.699 1.00 81.88 265 ASP A O 1
ATOM 2149 N N . GLY A 1 266 ? -23.909 -3.085 44.389 1.00 89.88 266 GLY A N 1
ATOM 2150 C CA . GLY A 1 266 ? -23.405 -4.399 44.800 1.00 89.88 266 GLY A CA 1
ATOM 2151 C C . GLY A 1 266 ? -21.883 -4.476 44.777 1.00 89.88 266 GLY A C 1
ATOM 2152 O O . GLY A 1 266 ? -21.188 -3.461 44.797 1.00 89.88 266 GLY A O 1
ATOM 2153 N N . THR A 1 267 ? -21.355 -5.696 44.776 1.00 96.19 267 THR A N 1
ATOM 2154 C CA . THR A 1 267 ? -19.921 -5.948 44.630 1.00 96.19 267 THR A CA 1
ATOM 2155 C C . THR A 1 267 ? -19.517 -5.727 43.175 1.00 96.19 267 THR A C 1
ATOM 2157 O O . THR A 1 267 ? -19.976 -6.442 42.286 1.00 96.19 267 THR A O 1
ATOM 2160 N N . TRP A 1 268 ? -18.637 -4.755 42.931 1.00 95.31 268 TRP A N 1
ATOM 2161 C CA . TRP A 1 268 ? -18.126 -4.460 41.592 1.00 95.31 268 TRP A CA 1
ATOM 2162 C C . TRP A 1 268 ? -17.298 -5.645 41.077 1.00 95.31 268 TRP A C 1
ATOM 2164 O O . TRP A 1 268 ? -16.226 -5.935 41.616 1.00 95.31 268 TRP A O 1
ATOM 2174 N N . LEU A 1 269 ? -17.814 -6.355 40.070 1.00 97.56 269 LEU A N 1
ATOM 2175 C CA . LEU A 1 269 ? -17.180 -7.548 39.514 1.00 97.56 269 LEU A CA 1
ATOM 2176 C C . LEU A 1 269 ? -15.785 -7.204 38.979 1.00 97.56 269 LEU A C 1
ATOM 2178 O O . LEU A 1 269 ? -15.626 -6.260 38.211 1.00 97.56 269 LEU A O 1
ATOM 2182 N N . ASP A 1 270 ? -14.781 -7.984 39.370 1.00 96.44 270 ASP A N 1
ATOM 2183 C CA . ASP A 1 270 ? -13.372 -7.721 39.062 1.00 96.44 270 ASP A CA 1
ATOM 2184 C C . ASP A 1 270 ? -12.704 -9.018 38.614 1.00 96.44 270 ASP A C 1
ATOM 2186 O O . ASP A 1 270 ? -12.595 -9.958 39.402 1.00 96.44 270 ASP A O 1
ATOM 2190 N N . LEU A 1 271 ? -12.263 -9.068 37.356 1.00 97.50 271 LEU A N 1
ATOM 2191 C CA . LEU A 1 271 ? -11.682 -10.270 36.759 1.00 97.50 271 LEU A CA 1
ATOM 2192 C C . LEU A 1 271 ? -10.264 -10.569 37.262 1.00 97.50 271 LEU A C 1
ATOM 2194 O O . LEU A 1 271 ? -9.731 -11.629 36.938 1.00 97.50 271 LEU A O 1
ATOM 2198 N N . LEU A 1 272 ? -9.661 -9.668 38.045 1.00 95.50 272 LEU A N 1
ATOM 2199 C CA . LEU A 1 272 ? -8.372 -9.869 38.711 1.00 95.50 272 LEU A CA 1
ATOM 2200 C C . LEU A 1 272 ? -8.508 -10.247 40.194 1.00 95.50 272 LEU A C 1
ATOM 2202 O O . LEU A 1 272 ? -7.516 -10.630 40.813 1.00 95.50 272 LEU A O 1
ATOM 2206 N N . ASN A 1 273 ? -9.703 -10.141 40.788 1.00 94.75 273 ASN A N 1
ATOM 2207 C CA . ASN A 1 273 ? -9.916 -10.473 42.196 1.00 94.75 273 ASN A CA 1
ATOM 2208 C C . ASN A 1 273 ? -10.129 -11.994 42.373 1.00 94.75 273 ASN A C 1
ATOM 2210 O O . ASN A 1 273 ? -11.120 -12.517 41.864 1.00 94.75 273 ASN A O 1
ATOM 2214 N N . PRO A 1 274 ? -9.280 -12.711 43.137 1.00 94.94 274 PRO A N 1
ATOM 2215 C CA . PRO A 1 274 ? -9.373 -14.159 43.316 1.00 94.94 274 PRO A CA 1
ATOM 2216 C C . PRO A 1 274 ? -10.710 -14.655 43.868 1.00 94.94 274 PRO A C 1
ATOM 2218 O O . PRO A 1 274 ? -11.147 -15.742 43.497 1.00 94.94 274 PRO A O 1
ATOM 2221 N N . GLU A 1 275 ? -11.369 -13.891 44.746 1.00 96.19 275 GLU A N 1
ATOM 2222 C CA . GLU A 1 275 ? -12.675 -14.278 45.296 1.00 96.19 275 GLU A CA 1
ATOM 2223 C C . GLU A 1 275 ? -13.752 -14.211 44.208 1.00 96.19 275 GLU A C 1
ATOM 2225 O O . GLU A 1 275 ? -14.507 -15.163 44.018 1.00 96.19 275 GLU A O 1
ATOM 2230 N N . HIS A 1 276 ? -13.748 -13.134 43.418 1.00 97.62 276 HIS A N 1
ATOM 2231 C CA . HIS A 1 276 ? -14.687 -12.949 42.311 1.00 97.62 276 HIS A CA 1
ATOM 2232 C C . HIS A 1 276 ? -14.444 -13.976 41.196 1.00 97.62 276 HIS A C 1
ATOM 2234 O O . HIS A 1 276 ? -15.384 -14.555 40.659 1.00 97.62 276 HIS A O 1
ATOM 2240 N N . VAL A 1 277 ? -13.175 -14.239 40.871 1.00 98.06 277 VAL A N 1
ATOM 2241 C CA . VAL A 1 277 ? -12.765 -15.234 39.870 1.00 98.06 277 VAL A CA 1
ATOM 2242 C C . VAL A 1 277 ? -13.132 -16.651 40.316 1.00 98.06 277 VAL A C 1
ATOM 2244 O O . VAL A 1 277 ? -13.524 -17.467 39.485 1.00 98.06 277 VAL A O 1
ATOM 2247 N N . SER A 1 278 ? -13.060 -16.953 41.617 1.00 98.19 278 SER A N 1
ATOM 2248 C CA . SER A 1 278 ? -13.519 -18.237 42.157 1.00 98.19 278 SER A CA 1
ATOM 2249 C C . SER A 1 278 ? -15.027 -18.423 41.972 1.00 98.19 278 SER A C 1
ATOM 2251 O O . SER A 1 278 ? -15.450 -19.491 41.530 1.00 98.19 278 SER A O 1
ATOM 2253 N N . ASP A 1 279 ? -15.824 -17.396 42.272 1.00 98.62 279 ASP A N 1
ATOM 2254 C CA . ASP A 1 279 ? -17.275 -17.406 42.051 1.00 98.62 279 ASP A CA 1
ATOM 2255 C C . ASP A 1 279 ? -17.613 -17.530 40.554 1.00 98.62 279 ASP A C 1
ATOM 2257 O O . ASP A 1 279 ? -18.425 -18.366 40.161 1.00 98.62 279 ASP A O 1
ATOM 2261 N N . LEU A 1 280 ? -16.922 -16.778 39.691 1.00 98.56 280 LEU A N 1
ATOM 2262 C CA . LEU A 1 280 ? -17.088 -16.857 38.238 1.00 98.56 280 LEU A CA 1
ATOM 2263 C C . LEU A 1 280 ? -16.726 -18.241 37.683 1.00 98.56 280 LEU A C 1
ATOM 2265 O O . LEU A 1 280 ? -17.403 -18.745 36.788 1.00 98.56 280 LEU A O 1
ATOM 2269 N N . ARG A 1 281 ? -15.703 -18.902 38.239 1.00 98.50 281 ARG A N 1
ATOM 2270 C CA . ARG A 1 281 ? -15.345 -20.273 37.855 1.00 98.50 281 ARG A CA 1
ATOM 2271 C C . ARG A 1 281 ? -16.459 -21.270 38.184 1.00 98.50 281 ARG A C 1
ATOM 2273 O O . ARG A 1 281 ? -16.705 -22.155 37.373 1.00 98.50 281 ARG A O 1
ATOM 2280 N N . ILE A 1 282 ? -17.162 -21.116 39.311 1.00 98.62 282 ILE A N 1
ATOM 2281 C CA . ILE A 1 282 ? -18.326 -21.964 39.647 1.00 98.62 282 ILE A CA 1
ATOM 2282 C C . ILE A 1 282 ? -19.414 -21.821 38.574 1.00 98.62 282 ILE A C 1
ATOM 2284 O O . ILE A 1 282 ? -20.001 -22.821 38.145 1.00 98.62 282 ILE A O 1
ATOM 2288 N N . VAL A 1 283 ? -19.662 -20.593 38.108 1.00 98.75 283 VAL A N 1
ATOM 2289 C CA . VAL A 1 283 ? -20.616 -20.328 37.022 1.00 98.75 283 VAL A CA 1
ATOM 2290 C C . VAL A 1 283 ? -20.151 -20.982 35.720 1.00 98.75 283 VAL A C 1
ATOM 2292 O O . VAL A 1 283 ? -20.911 -21.750 35.137 1.00 98.75 283 VAL A O 1
ATOM 2295 N N . LEU A 1 284 ? -18.896 -20.768 35.306 1.00 98.75 284 LEU A N 1
ATOM 2296 C CA . LEU A 1 284 ? -18.311 -21.381 34.102 1.00 98.75 284 LEU A CA 1
ATOM 2297 C C . LEU A 1 284 ? -18.393 -22.916 34.128 1.00 98.75 284 LEU A C 1
ATOM 2299 O O . LEU A 1 284 ? -18.820 -23.528 33.151 1.00 98.75 284 LEU A O 1
ATOM 2303 N N . GLU A 1 285 ? -18.041 -23.550 35.249 1.00 98.56 285 GLU A N 1
ATOM 2304 C CA . GLU A 1 285 ? -18.138 -25.005 35.422 1.00 98.56 285 GLU A CA 1
ATOM 2305 C C . GLU A 1 285 ? -19.592 -25.488 35.315 1.00 98.56 285 GLU A C 1
ATOM 2307 O O . GLU A 1 285 ? -19.877 -26.483 34.646 1.00 98.56 285 GLU A O 1
ATOM 2312 N N . THR A 1 286 ? -20.534 -24.763 35.921 1.00 98.50 286 THR A N 1
ATOM 2313 C CA . THR A 1 286 ? -21.961 -25.102 35.852 1.00 98.50 286 THR A CA 1
ATOM 2314 C C . THR A 1 286 ? -22.492 -24.975 34.421 1.00 98.50 286 THR A C 1
ATOM 2316 O O . THR A 1 286 ? -23.134 -25.904 33.922 1.00 98.50 286 THR A O 1
ATOM 2319 N N . LEU A 1 287 ? -22.185 -23.875 33.728 1.00 98.38 287 LEU A N 1
ATOM 2320 C CA . LEU A 1 287 ? -22.585 -23.646 32.336 1.00 98.38 287 LEU A CA 1
ATOM 2321 C C . LEU A 1 287 ? -21.984 -24.692 31.391 1.00 98.38 287 LEU A C 1
ATOM 2323 O O . LEU A 1 287 ? -22.705 -25.248 30.563 1.00 98.38 287 LEU A O 1
ATOM 2327 N N . LYS A 1 288 ? -20.714 -25.063 31.593 1.00 98.19 288 LYS A N 1
ATOM 2328 C CA . LYS A 1 288 ? -20.081 -26.183 30.891 1.00 98.19 288 LYS A CA 1
ATOM 2329 C C . LYS A 1 288 ? -20.829 -27.496 31.124 1.00 98.19 288 LYS A C 1
ATOM 2331 O O . LYS A 1 288 ? -21.192 -28.168 30.171 1.00 98.19 288 LYS A O 1
ATOM 2336 N N . THR A 1 289 ? -21.080 -27.889 32.378 1.00 97.62 289 THR A N 1
ATOM 2337 C CA . THR A 1 289 ? -21.726 -29.192 32.674 1.00 97.62 289 THR A CA 1
ATOM 2338 C C . THR A 1 289 ? -23.148 -29.313 32.134 1.00 97.62 289 THR A C 1
ATOM 2340 O O . THR A 1 289 ? -23.635 -30.421 31.910 1.00 97.62 289 THR A O 1
ATOM 2343 N N . THR A 1 290 ? -23.811 -28.179 31.929 1.00 97.00 290 THR A N 1
ATOM 2344 C CA . THR A 1 290 ? -25.162 -28.092 31.376 1.00 97.00 290 THR A CA 1
ATOM 2345 C C . THR A 1 290 ? -25.174 -27.864 29.865 1.00 97.00 290 THR A C 1
ATOM 2347 O O . THR A 1 290 ? -26.260 -27.817 29.296 1.00 97.00 290 THR A O 1
ATOM 2350 N N . ASN A 1 291 ? -24.003 -27.759 29.214 1.00 96.38 291 ASN A N 1
ATOM 2351 C CA . ASN A 1 291 ? -23.848 -27.360 27.811 1.00 96.38 291 ASN A CA 1
ATOM 2352 C C . ASN A 1 291 ? -24.671 -26.110 27.472 1.00 96.38 291 ASN A C 1
ATOM 2354 O O . ASN A 1 291 ? -25.364 -26.065 26.457 1.00 96.38 291 ASN A O 1
ATOM 2358 N N . SER A 1 292 ? -24.649 -25.122 28.367 1.00 97.44 292 SER A N 1
ATOM 2359 C CA . SER A 1 292 ? -25.454 -23.917 28.208 1.00 97.44 292 SER A CA 1
ATOM 2360 C C . SER A 1 292 ? -24.903 -23.054 27.076 1.00 97.44 292 SER A C 1
ATOM 2362 O O . SER A 1 292 ? -23.710 -22.767 27.029 1.00 97.44 292 SER A O 1
ATOM 2364 N N . ILE A 1 293 ? -25.792 -22.633 26.180 1.00 97.69 293 ILE A N 1
ATOM 2365 C CA . ILE A 1 293 ? -25.509 -21.713 25.080 1.00 97.69 293 ILE A CA 1
ATOM 2366 C C . ILE A 1 293 ? -26.611 -20.648 25.106 1.00 97.69 293 ILE A C 1
ATOM 2368 O O . ILE A 1 293 ? -27.785 -21.018 25.203 1.00 97.69 293 ILE A O 1
ATOM 2372 N N . PRO A 1 294 ? -26.278 -19.350 25.044 1.00 96.75 294 PRO A N 1
ATOM 2373 C CA . PRO A 1 294 ? -27.273 -18.294 24.934 1.00 96.75 294 PRO A CA 1
ATOM 2374 C C . PRO A 1 294 ? -28.153 -18.470 23.694 1.00 96.75 294 PRO A C 1
ATOM 2376 O O . PRO A 1 294 ? -27.655 -18.796 22.615 1.00 96.75 294 PRO A O 1
ATOM 2379 N N . SER A 1 295 ? -29.447 -18.186 23.837 1.00 95.44 295 SER A N 1
ATOM 2380 C CA . SER A 1 295 ? -30.454 -18.210 22.761 1.00 95.44 295 SER A CA 1
ATOM 2381 C C . SER A 1 295 ? -29.984 -17.485 21.497 1.00 95.44 295 SER A C 1
ATOM 2383 O O . SER A 1 295 ? -30.161 -17.996 20.394 1.00 95.44 295 SER A O 1
ATOM 2385 N N . ALA A 1 296 ? -29.316 -16.342 21.669 1.00 96.62 296 ALA A N 1
ATOM 2386 C CA . ALA A 1 296 ? -28.788 -15.508 20.596 1.00 96.62 296 ALA A CA 1
ATOM 2387 C C . ALA A 1 296 ? -27.826 -16.215 19.628 1.00 96.62 296 ALA A C 1
ATOM 2389 O O . ALA A 1 296 ? -27.705 -15.754 18.495 1.00 96.62 296 ALA A O 1
ATOM 2390 N N . ILE A 1 297 ? -27.142 -17.280 20.069 1.00 97.25 297 ILE A N 1
ATOM 2391 C CA . ILE A 1 297 ? -26.123 -17.993 19.279 1.00 97.25 297 ILE A CA 1
ATOM 2392 C C . ILE A 1 297 ? -26.278 -19.522 19.282 1.00 97.25 297 ILE A C 1
ATOM 2394 O O . ILE A 1 297 ? -25.402 -20.262 18.828 1.00 97.25 297 ILE A O 1
ATOM 2398 N N . GLN A 1 298 ? -27.401 -20.025 19.800 1.00 94.25 298 GLN A N 1
ATOM 2399 C CA . GLN A 1 298 ? -27.658 -21.464 19.941 1.00 94.25 298 GLN A CA 1
ATOM 2400 C C . GLN A 1 298 ? -27.710 -22.215 18.601 1.00 94.25 298 GLN A C 1
ATOM 2402 O O . GLN A 1 298 ? -27.551 -23.432 18.571 1.00 94.25 298 GLN A O 1
ATOM 2407 N N . GLU A 1 299 ? -27.963 -21.502 17.499 1.00 89.94 299 GLU A N 1
ATOM 2408 C CA . GLU A 1 299 ? -27.987 -22.079 16.151 1.00 89.94 299 GLU A CA 1
ATOM 2409 C C . GLU A 1 299 ? -26.585 -22.177 15.529 1.00 89.94 299 GLU A C 1
ATOM 2411 O O . GLU A 1 299 ? -26.376 -23.001 14.639 1.00 89.94 299 GLU A O 1
ATOM 2416 N N . GLU A 1 300 ? -25.614 -21.381 15.998 1.00 89.19 300 GLU A N 1
ATOM 2417 C CA . GLU A 1 300 ? -24.241 -21.389 15.474 1.00 89.19 300 GLU A CA 1
ATOM 2418 C C . GLU A 1 300 ? -23.300 -22.313 16.250 1.00 89.19 300 GLU A C 1
ATOM 2420 O O . GLU A 1 300 ? -22.363 -22.865 15.671 1.00 89.19 300 GLU A O 1
ATOM 2425 N N . ILE A 1 301 ? -23.533 -22.490 17.553 1.00 93.88 301 ILE A N 1
ATOM 2426 C CA . ILE A 1 301 ? -22.666 -23.290 18.419 1.00 93.88 301 ILE A CA 1
ATOM 2427 C C . ILE A 1 301 ? -23.323 -24.635 18.720 1.00 93.88 301 ILE A C 1
ATOM 2429 O O . ILE A 1 301 ? -24.393 -24.708 19.316 1.00 93.88 301 ILE A O 1
ATOM 2433 N N . SER A 1 302 ? -22.650 -25.727 18.352 1.00 89.50 302 SER A N 1
ATOM 2434 C CA . SER A 1 302 ? -23.115 -27.087 18.653 1.00 89.50 302 SER A CA 1
ATOM 2435 C C . SER A 1 302 ? -22.559 -27.659 19.961 1.00 89.50 302 SER A C 1
ATOM 2437 O O . SER A 1 302 ? -23.209 -28.493 20.587 1.00 89.50 302 SER A O 1
ATOM 2439 N N . ASP A 1 303 ? -21.347 -27.256 20.356 1.00 94.88 303 ASP A N 1
ATOM 2440 C CA . ASP A 1 303 ? -20.689 -27.688 21.595 1.00 94.88 303 ASP A CA 1
ATOM 2441 C C . ASP A 1 303 ? -19.870 -26.523 22.182 1.00 94.88 303 ASP A C 1
ATOM 2443 O O . ASP A 1 303 ? -18.869 -26.129 21.582 1.00 94.88 303 ASP A O 1
ATOM 2447 N N . PRO A 1 304 ? -20.264 -25.957 23.338 1.00 96.50 304 PRO A N 1
ATOM 2448 C CA . PRO A 1 304 ? -19.562 -24.829 23.941 1.00 96.50 304 PRO A CA 1
ATOM 2449 C C . PRO A 1 304 ? -18.395 -25.263 24.843 1.00 96.50 304 PRO A C 1
ATOM 2451 O O . PRO A 1 304 ? -17.709 -24.414 25.417 1.00 96.50 304 PRO A O 1
ATOM 2454 N N . THR A 1 305 ? -18.183 -26.574 25.016 1.00 97.00 305 THR A N 1
ATOM 2455 C CA . THR A 1 305 ? -17.292 -27.128 26.044 1.00 97.00 305 THR A CA 1
ATOM 2456 C C . THR A 1 305 ? -15.849 -26.658 25.891 1.00 97.00 305 THR A C 1
ATOM 2458 O O . THR A 1 305 ? -15.224 -26.335 26.900 1.00 97.00 305 THR A O 1
ATOM 2461 N N . ALA A 1 306 ? -15.334 -26.592 24.658 1.00 97.19 306 ALA A N 1
ATOM 2462 C CA . ALA A 1 306 ? -13.948 -26.210 24.382 1.00 97.19 306 ALA A CA 1
ATOM 2463 C C . ALA A 1 306 ? -13.624 -24.801 24.901 1.00 97.19 306 ALA A C 1
ATOM 2465 O O . ALA A 1 306 ? -12.697 -24.648 25.695 1.00 97.19 306 ALA A O 1
ATOM 2466 N N . GLY A 1 307 ? -14.444 -23.802 24.564 1.00 97.38 307 GLY A N 1
ATOM 2467 C CA . GLY A 1 307 ? -14.227 -22.436 25.040 1.00 97.38 307 GLY A CA 1
ATOM 2468 C C . GLY A 1 307 ? -14.443 -22.263 26.547 1.00 97.38 307 GLY A C 1
ATOM 2469 O O . GLY A 1 307 ? -13.689 -21.537 27.192 1.00 97.38 307 GLY A O 1
ATOM 2470 N N . TYR A 1 308 ? -15.393 -22.980 27.166 1.00 98.69 308 TYR A N 1
ATOM 2471 C CA . TYR A 1 308 ? -15.477 -22.990 28.635 1.00 98.69 308 TYR A CA 1
ATOM 2472 C C . TYR A 1 308 ? -14.221 -23.589 29.276 1.00 98.69 308 TYR A C 1
ATOM 2474 O O . TYR A 1 308 ? -13.719 -23.058 30.268 1.00 98.69 308 TYR A O 1
ATOM 2482 N N . ASP A 1 309 ? -13.697 -24.680 28.713 1.00 98.62 309 ASP A N 1
ATOM 2483 C CA . ASP A 1 309 ? -12.453 -25.289 29.172 1.00 98.62 309 ASP A CA 1
ATOM 2484 C C . ASP A 1 309 ? -11.251 -24.367 28.988 1.00 98.62 309 ASP A C 1
ATOM 2486 O O . ASP A 1 309 ? -10.415 -24.296 29.890 1.00 98.62 309 ASP A O 1
ATOM 2490 N N . ALA A 1 310 ? -11.168 -23.636 27.876 1.00 98.62 310 ALA A N 1
ATOM 2491 C CA . ALA A 1 310 ? -10.110 -22.663 27.628 1.00 98.62 310 ALA A CA 1
ATOM 2492 C C . ALA A 1 310 ? -10.065 -21.598 28.738 1.00 98.62 310 ALA A C 1
ATOM 2494 O O . ALA A 1 310 ? -9.029 -21.435 29.388 1.00 98.62 310 ALA A O 1
ATOM 2495 N N . ILE A 1 311 ? -11.209 -20.993 29.075 1.00 98.75 311 ILE A N 1
ATOM 2496 C CA . ILE A 1 311 ? -11.299 -19.974 30.134 1.00 98.75 311 ILE A CA 1
ATOM 2497 C C . ILE A 1 311 ? -11.015 -20.571 31.521 1.00 98.75 311 ILE A C 1
ATOM 2499 O O . ILE A 1 311 ? -10.298 -19.972 32.325 1.00 98.75 311 ILE A O 1
ATOM 2503 N N . ILE A 1 312 ? -11.540 -21.760 31.837 1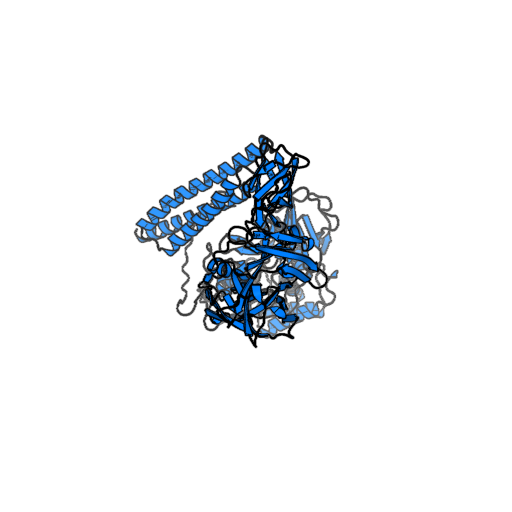.00 98.81 312 ILE A N 1
ATOM 2504 C CA . ILE A 1 312 ? -11.276 -22.417 33.130 1.00 98.81 312 ILE A CA 1
ATOM 2505 C C . ILE A 1 312 ? -9.783 -22.751 33.268 1.00 98.81 312 ILE A C 1
ATOM 2507 O O . ILE A 1 312 ? -9.187 -22.525 34.325 1.00 98.81 312 ILE A O 1
ATOM 2511 N N . ASN A 1 313 ? -9.151 -23.254 32.207 1.00 98.69 313 ASN A N 1
ATOM 2512 C CA . ASN A 1 313 ? -7.716 -23.535 32.178 1.00 98.69 313 ASN A CA 1
ATOM 2513 C C . ASN A 1 313 ? -6.884 -22.252 32.273 1.00 98.69 313 ASN A C 1
ATOM 2515 O O . ASN A 1 313 ? -5.872 -22.226 32.980 1.00 98.69 313 ASN A O 1
ATOM 2519 N N . TRP A 1 314 ? -7.331 -21.174 31.631 1.00 98.56 314 TRP A N 1
ATOM 2520 C CA . TRP A 1 314 ? -6.744 -19.851 31.779 1.00 98.56 314 TRP A CA 1
ATOM 2521 C C . TRP A 1 314 ? -6.774 -19.394 33.237 1.00 98.56 314 TRP A C 1
ATOM 2523 O O . TRP A 1 314 ? -5.719 -19.128 33.807 1.00 98.56 314 TRP A O 1
ATOM 2533 N N . ILE A 1 315 ? -7.939 -19.436 33.890 1.00 98.50 315 ILE A N 1
ATOM 2534 C CA . ILE A 1 315 ? -8.089 -19.105 35.315 1.00 98.50 315 ILE A CA 1
ATOM 2535 C C . ILE A 1 315 ? -7.169 -19.970 36.183 1.00 98.50 315 ILE A C 1
ATOM 2537 O O . ILE A 1 315 ? -6.487 -19.454 37.066 1.00 98.50 315 ILE A O 1
ATOM 2541 N N . ASN A 1 316 ? -7.102 -21.277 35.927 1.00 97.94 316 ASN A N 1
ATOM 2542 C CA . ASN A 1 316 ? -6.251 -22.185 36.697 1.00 97.94 316 ASN A CA 1
ATOM 2543 C C . ASN A 1 316 ? -4.751 -21.897 36.514 1.00 97.94 316 ASN A C 1
ATOM 2545 O O . ASN A 1 316 ? -3.971 -22.135 37.435 1.00 97.94 316 ASN A O 1
ATOM 2549 N N . SER A 1 317 ? -4.340 -21.407 35.341 1.00 97.12 317 SER A N 1
ATOM 2550 C CA . SER A 1 317 ? -2.933 -21.143 35.020 1.00 97.12 317 SER A CA 1
ATOM 2551 C C . SER A 1 317 ? -2.471 -19.727 35.374 1.00 97.12 317 SER A C 1
ATOM 2553 O O . SER A 1 317 ? -1.340 -19.561 35.828 1.00 97.12 317 SER A O 1
ATOM 2555 N N . LYS A 1 318 ? -3.327 -18.716 35.183 1.00 96.38 318 LYS A N 1
ATOM 2556 C CA . LYS A 1 318 ? -3.023 -17.290 35.384 1.00 96.38 318 LYS A CA 1
ATOM 2557 C C . LYS A 1 318 ? -3.562 -16.727 36.695 1.00 96.38 318 LYS A C 1
ATOM 2559 O O . LYS A 1 318 ? -3.094 -15.693 37.155 1.00 96.38 318 LYS A O 1
ATOM 2564 N N . GLY A 1 319 ? -4.537 -17.396 37.310 1.00 95.94 319 GLY A N 1
ATOM 2565 C CA . GLY A 1 319 ? -5.184 -16.947 38.545 1.00 95.94 319 GLY A CA 1
ATOM 2566 C C . GLY A 1 319 ? -6.209 -15.824 38.356 1.00 95.94 319 GLY A C 1
ATOM 2567 O O . GLY A 1 319 ? -6.732 -15.320 39.346 1.00 95.94 319 GLY A O 1
ATOM 2568 N N . HIS A 1 320 ? -6.511 -15.436 37.114 1.00 97.00 320 HIS A N 1
ATOM 2569 C CA . HIS A 1 320 ? -7.475 -14.389 36.779 1.00 97.00 320 HIS A CA 1
ATOM 2570 C C . HIS A 1 320 ? -8.316 -14.764 35.555 1.00 97.00 320 HIS A C 1
ATOM 2572 O O . HIS A 1 320 ? -7.942 -15.640 34.780 1.00 97.00 320 HIS A O 1
ATOM 2578 N N . ALA A 1 321 ? -9.429 -14.061 35.346 1.00 98.31 321 ALA A N 1
ATOM 2579 C CA . ALA A 1 321 ? -10.365 -14.321 34.247 1.00 98.31 321 ALA A CA 1
ATOM 2580 C C . ALA A 1 321 ? -10.190 -13.386 33.033 1.00 98.31 321 ALA A C 1
ATOM 2582 O O . ALA A 1 321 ? -10.960 -13.469 32.086 1.00 98.31 321 ALA A O 1
ATOM 2583 N N . VAL A 1 322 ? -9.193 -12.493 33.035 1.00 98.19 322 VAL A N 1
ATOM 2584 C CA . VAL A 1 322 ? -8.934 -11.579 31.905 1.00 98.19 322 VAL A CA 1
ATOM 2585 C C . VAL A 1 322 ? -8.431 -12.347 30.675 1.00 98.19 322 VAL A C 1
ATOM 2587 O O . VAL A 1 322 ? -7.265 -12.737 30.649 1.00 98.19 322 VAL A O 1
ATOM 2590 N N . VAL A 1 323 ? -9.297 -12.531 29.675 1.00 98.50 323 VAL A N 1
ATOM 2591 C CA . VAL A 1 323 ? -9.002 -13.108 28.350 1.00 98.50 323 VAL A CA 1
ATOM 2592 C C . VAL A 1 323 ? -9.417 -12.095 27.282 1.00 98.50 323 VAL A C 1
ATOM 2594 O O . VAL A 1 323 ? -10.534 -11.584 27.331 1.00 98.50 323 VAL A O 1
ATOM 2597 N N . SER A 1 324 ? -8.532 -11.781 26.333 1.00 98.31 324 SER A N 1
ATOM 2598 C CA . SER A 1 324 ? -8.814 -10.851 25.231 1.00 98.31 324 SER A CA 1
ATOM 2599 C C . SER A 1 324 ? -7.984 -11.212 23.989 1.00 98.31 324 SER A C 1
ATOM 2601 O O . SER A 1 324 ? -7.611 -12.371 23.833 1.00 98.31 324 SER A O 1
ATOM 2603 N N . ASN A 1 325 ? -7.751 -10.277 23.066 1.00 97.69 325 ASN A N 1
ATOM 2604 C CA . ASN A 1 325 ? -7.169 -10.540 21.741 1.00 97.69 325 ASN A CA 1
ATOM 2605 C C . ASN A 1 325 ? -6.021 -9.594 21.343 1.00 97.69 325 ASN A C 1
ATOM 2607 O O . ASN A 1 325 ? -5.567 -9.635 20.204 1.00 97.69 325 ASN A O 1
ATOM 2611 N N . GLY A 1 326 ? -5.548 -8.728 22.238 1.00 97.31 326 GLY A N 1
ATOM 2612 C CA . GLY A 1 326 ? -4.513 -7.739 21.932 1.00 97.31 326 GLY A CA 1
ATOM 2613 C C . GLY A 1 326 ? -3.081 -8.294 21.849 1.00 97.31 326 GLY A C 1
ATOM 2614 O O . GLY A 1 326 ? -2.839 -9.470 22.137 1.00 97.31 326 GLY A O 1
ATOM 2615 N N . PRO A 1 327 ? -2.101 -7.431 21.508 1.00 97.06 327 PRO A N 1
ATOM 2616 C CA . PRO A 1 327 ? -0.686 -7.791 21.344 1.00 97.06 327 PRO A CA 1
ATOM 2617 C C . PRO A 1 327 ? -0.002 -8.289 22.619 1.00 97.06 327 PRO A C 1
ATOM 2619 O O . PRO A 1 327 ? 1.092 -8.857 22.547 1.00 97.06 327 PRO A O 1
ATOM 2622 N N . PHE A 1 328 ? -0.598 -8.050 23.785 1.00 97.94 328 PHE A N 1
ATOM 2623 C CA . PHE A 1 328 ? -0.102 -8.512 25.072 1.00 97.94 328 PHE A CA 1
ATOM 2624 C C . PHE A 1 328 ? -1.211 -9.197 25.856 1.00 97.94 328 PHE A C 1
ATOM 2626 O O . PHE A 1 328 ? -2.375 -8.876 25.684 1.00 97.94 328 PHE A O 1
ATOM 2633 N N . TYR A 1 329 ? -0.848 -10.087 26.767 1.00 98.12 329 TYR A N 1
ATOM 2634 C CA . TYR A 1 329 ? -1.760 -10.664 27.748 1.00 98.12 329 TYR A CA 1
ATOM 2635 C C . TYR A 1 329 ? -1.177 -10.495 29.156 1.00 98.12 329 TYR A C 1
ATOM 2637 O O . TYR A 1 329 ? 0.037 -10.324 29.319 1.00 98.12 329 TYR A O 1
ATOM 2645 N N . ILE A 1 330 ? -2.034 -10.534 30.177 1.00 97.50 330 ILE A N 1
ATOM 2646 C CA . ILE A 1 330 ? -1.601 -10.496 31.579 1.00 97.50 330 ILE A CA 1
ATOM 2647 C C . ILE A 1 330 ? -1.056 -11.882 31.938 1.00 97.50 330 ILE A C 1
ATOM 2649 O O . ILE A 1 330 ? -1.793 -12.864 31.949 1.00 97.50 330 ILE A O 1
ATOM 2653 N N . ASP A 1 331 ? 0.253 -11.985 32.169 1.00 97.19 331 ASP A N 1
ATOM 2654 C CA . ASP A 1 331 ? 0.896 -13.251 32.545 1.00 97.19 331 ASP A CA 1
ATOM 2655 C C . ASP A 1 331 ? 0.914 -13.452 34.060 1.00 97.19 331 ASP A C 1
ATOM 2657 O O . ASP A 1 331 ? 0.812 -14.582 34.536 1.00 97.19 331 ASP A O 1
ATOM 2661 N N . TYR A 1 332 ? 1.039 -12.350 34.801 1.00 93.56 332 TYR A N 1
ATOM 2662 C CA . TYR A 1 332 ? 1.122 -12.340 36.254 1.00 93.56 332 TYR A CA 1
ATOM 2663 C C . TYR A 1 332 ? 0.509 -11.064 36.826 1.00 93.56 332 TYR A C 1
ATOM 2665 O O . TYR A 1 332 ? 0.760 -9.968 36.322 1.00 93.56 332 TYR A O 1
ATOM 2673 N N . TYR A 1 333 ? -0.229 -11.204 37.924 1.00 90.19 333 TYR A N 1
ATOM 2674 C CA . TYR A 1 333 ? -0.713 -10.096 38.738 1.00 90.19 333 TYR A CA 1
ATOM 2675 C C . TYR A 1 333 ? -0.708 -10.491 40.217 1.00 90.19 333 TYR A C 1
ATOM 2677 O O . TYR A 1 333 ? -1.136 -11.589 40.571 1.00 90.19 333 TYR A O 1
ATOM 2685 N N . ASP A 1 334 ? -0.240 -9.590 41.079 1.00 83.88 334 ASP A N 1
ATOM 2686 C CA . ASP A 1 334 ? -0.230 -9.775 42.529 1.00 83.88 334 ASP A CA 1
ATOM 2687 C C . ASP A 1 334 ? -1.069 -8.679 43.201 1.00 83.88 334 ASP A C 1
ATOM 2689 O O . ASP A 1 334 ? -0.883 -7.489 42.959 1.00 83.88 334 ASP A O 1
ATOM 2693 N N . LEU A 1 335 ? -2.017 -9.063 44.058 1.00 76.38 335 LEU A N 1
ATOM 2694 C CA . LEU A 1 335 ? -2.838 -8.103 44.807 1.00 76.38 335 LEU A CA 1
ATOM 2695 C C . LEU A 1 335 ? -2.133 -7.540 46.049 1.00 76.38 335 LEU A C 1
ATOM 2697 O O . LEU A 1 335 ? -2.520 -6.484 46.553 1.00 76.38 335 LEU A O 1
ATOM 2701 N N . GLY A 1 336 ? -1.140 -8.257 46.578 1.00 75.00 336 GLY A N 1
ATOM 2702 C CA . GLY A 1 336 ? -0.355 -7.874 47.751 1.00 75.00 336 GLY A CA 1
ATOM 2703 C C . GLY A 1 336 ? 0.867 -7.019 47.413 1.00 75.00 336 GLY A C 1
ATOM 2704 O O . GLY A 1 336 ? 1.380 -6.317 48.287 1.00 75.00 336 GLY A O 1
ATOM 2705 N N . ILE A 1 337 ? 1.317 -7.048 46.157 1.00 79.50 337 ILE A N 1
ATOM 2706 C CA . ILE A 1 337 ? 2.418 -6.235 45.635 1.00 79.50 337 ILE A CA 1
ATOM 2707 C C . ILE A 1 337 ? 1.921 -5.557 44.355 1.00 79.50 337 ILE A C 1
ATOM 2709 O O . ILE A 1 337 ? 1.503 -6.270 43.458 1.00 79.50 337 ILE A O 1
ATOM 2713 N N . PRO A 1 338 ? 1.983 -4.220 44.208 1.00 80.62 338 PRO A N 1
ATOM 2714 C CA . PRO A 1 338 ? 1.449 -3.517 43.038 1.00 80.62 338 PRO A CA 1
ATOM 2715 C C . PRO A 1 338 ? 2.331 -3.747 41.797 1.00 80.62 338 PRO A C 1
ATOM 2717 O O . PRO A 1 338 ? 3.082 -2.869 41.380 1.00 80.62 338 PRO A O 1
ATOM 2720 N N . VAL A 1 339 ? 2.282 -4.957 41.239 1.00 88.88 339 VAL A N 1
ATOM 2721 C CA . VAL A 1 339 ? 3.051 -5.410 40.079 1.00 88.88 339 VAL A CA 1
ATOM 2722 C C . VAL A 1 339 ? 2.158 -6.267 39.189 1.00 88.88 339 VAL A C 1
ATOM 2724 O O . VAL A 1 339 ? 1.434 -7.145 39.659 1.00 88.88 339 VAL A O 1
ATOM 2727 N N . LEU A 1 340 ? 2.272 -6.025 37.887 1.00 92.94 340 LEU A N 1
ATOM 2728 C CA . LEU A 1 340 ? 1.689 -6.826 36.823 1.00 92.94 340 LEU A CA 1
ATOM 2729 C C . LEU A 1 340 ? 2.750 -7.069 35.743 1.00 92.94 340 LEU A C 1
ATOM 2731 O O . LEU A 1 340 ? 3.562 -6.187 35.457 1.00 92.94 340 LEU A O 1
ATOM 2735 N N . GLU A 1 341 ? 2.736 -8.256 35.143 1.00 95.88 341 GLU A N 1
ATOM 2736 C CA . GLU A 1 341 ? 3.562 -8.605 33.988 1.00 95.88 341 GLU A CA 1
ATOM 2737 C C . GLU A 1 341 ? 2.676 -8.778 32.753 1.00 95.88 341 GLU A C 1
ATOM 2739 O O . GLU A 1 341 ? 1.782 -9.625 32.728 1.00 95.88 341 GLU A O 1
ATOM 2744 N N . LEU A 1 342 ? 2.957 -7.988 31.715 1.00 97.38 342 LEU A N 1
ATOM 2745 C CA . LEU A 1 342 ? 2.423 -8.201 30.376 1.00 97.38 342 LEU A CA 1
ATOM 2746 C C . LEU A 1 342 ? 3.432 -8.992 29.552 1.00 97.38 342 LEU A C 1
ATOM 2748 O O . LEU A 1 342 ? 4.602 -8.611 29.467 1.00 97.38 342 LEU A O 1
ATOM 2752 N N . ARG A 1 343 ? 2.971 -10.053 28.894 1.00 97.50 343 ARG A N 1
ATOM 2753 C CA . ARG A 1 343 ? 3.769 -10.784 27.906 1.00 97.50 343 ARG A CA 1
ATOM 2754 C C . ARG A 1 343 ? 3.178 -10.627 26.531 1.00 97.50 343 ARG A C 1
ATOM 2756 O O . ARG A 1 343 ? 1.965 -10.583 26.364 1.00 97.50 343 ARG A O 1
ATOM 2763 N N . ALA A 1 344 ? 4.060 -10.524 25.548 1.00 96.19 344 ALA A N 1
ATOM 2764 C CA . ALA A 1 344 ? 3.631 -10.380 24.178 1.00 96.19 344 ALA A CA 1
ATOM 2765 C C . ALA A 1 344 ? 2.950 -11.671 23.710 1.00 96.19 344 ALA A C 1
ATOM 2767 O O . ALA A 1 344 ? 3.494 -12.765 23.883 1.00 96.19 344 ALA A O 1
ATOM 2768 N N . PHE A 1 345 ? 1.774 -11.533 23.114 1.00 97.12 345 PHE A N 1
ATOM 2769 C CA . PHE A 1 345 ? 1.048 -12.636 22.517 1.00 97.12 345 PHE A CA 1
ATOM 2770 C C . PHE A 1 345 ? 1.729 -12.983 21.188 1.00 97.12 345 PHE A C 1
ATOM 2772 O O . PHE A 1 345 ? 1.827 -12.159 20.279 1.00 97.12 345 PHE A O 1
ATOM 2779 N N . ARG A 1 346 ? 2.332 -14.173 21.126 1.00 94.75 346 ARG A N 1
ATOM 2780 C CA . ARG A 1 346 ? 3.103 -14.677 19.973 1.00 94.75 346 ARG A CA 1
ATOM 2781 C C . ARG A 1 346 ? 2.411 -15.875 19.334 1.00 94.75 346 ARG A C 1
ATOM 2783 O O . ARG A 1 346 ? 3.069 -16.809 18.884 1.00 94.75 346 ARG A O 1
ATOM 2790 N N . ASP A 1 347 ? 1.086 -15.859 19.363 1.00 96.94 347 ASP A N 1
ATOM 2791 C CA . ASP A 1 347 ? 0.277 -16.849 18.676 1.00 96.94 347 ASP A CA 1
ATOM 2792 C C . ASP A 1 347 ? 0.365 -16.619 17.154 1.00 96.94 347 ASP A C 1
ATOM 2794 O O . ASP A 1 347 ? 0.278 -15.467 16.720 1.00 96.94 347 ASP A O 1
ATOM 2798 N N . PRO A 1 348 ? 0.549 -17.671 16.334 1.00 96.12 348 PRO A N 1
ATOM 2799 C CA . PRO A 1 348 ? 0.645 -17.536 14.879 1.00 96.12 348 PRO A CA 1
ATOM 2800 C C . PRO A 1 348 ? -0.593 -16.937 14.198 1.00 96.12 348 PRO A C 1
ATOM 2802 O O . PRO A 1 348 ? -0.488 -16.486 13.063 1.00 96.12 348 PRO A O 1
ATOM 2805 N N . THR A 1 349 ? -1.756 -16.954 14.855 1.00 97.06 349 THR A N 1
ATOM 2806 C CA . THR A 1 349 ? -3.001 -16.360 14.344 1.00 97.06 349 THR A CA 1
ATOM 2807 C C . THR A 1 349 ? -3.119 -14.865 14.647 1.00 97.06 349 THR A C 1
ATOM 2809 O O . THR A 1 349 ? -4.027 -14.217 14.130 1.00 97.06 349 THR A O 1
ATOM 2812 N N . TYR A 1 350 ? -2.238 -14.292 15.480 1.00 97.12 350 TYR A N 1
ATOM 2813 C CA . TYR A 1 350 ? -2.252 -12.855 15.747 1.00 97.12 350 TYR A CA 1
ATOM 2814 C C . TYR A 1 350 ? -1.918 -12.081 14.454 1.00 97.12 350 TYR A C 1
ATOM 2816 O O . TYR A 1 350 ? -0.870 -12.331 13.857 1.00 97.12 350 TYR A O 1
ATOM 2824 N N . PRO A 1 351 ? -2.768 -11.139 14.005 1.00 94.75 351 PRO A N 1
ATOM 2825 C CA . PRO A 1 351 ? -2.757 -10.672 12.616 1.00 94.75 351 PRO A CA 1
ATOM 2826 C C . PRO A 1 351 ? -1.731 -9.575 12.309 1.00 94.75 351 PRO A C 1
ATOM 2828 O O . PRO A 1 351 ? -1.754 -9.046 11.200 1.00 94.75 351 PRO A O 1
ATOM 2831 N N . PHE A 1 352 ? -0.879 -9.189 13.267 1.00 94.50 352 PHE A N 1
ATOM 2832 C CA . PHE A 1 352 ? 0.061 -8.083 13.083 1.00 94.50 352 PHE A CA 1
ATOM 2833 C C . PHE A 1 352 ? 1.473 -8.404 13.576 1.00 94.50 352 PHE A C 1
ATOM 2835 O O . PHE A 1 352 ? 1.695 -8.834 14.711 1.00 94.50 352 PHE A O 1
ATOM 2842 N N . THR A 1 353 ? 2.456 -8.073 12.753 1.00 90.88 353 THR A N 1
ATOM 2843 C CA . THR A 1 353 ? 3.848 -7.874 13.151 1.00 90.88 353 THR A CA 1
ATOM 2844 C C . THR A 1 353 ? 4.050 -6.472 13.739 1.00 90.88 353 THR A C 1
ATOM 2846 O O . THR A 1 353 ? 3.197 -5.589 13.641 1.00 90.88 353 THR A O 1
ATOM 2849 N N . LEU A 1 354 ? 5.202 -6.239 14.378 1.00 87.00 354 LEU A N 1
ATOM 2850 C CA . LEU A 1 354 ? 5.529 -4.910 14.904 1.00 87.00 354 LEU A CA 1
ATOM 2851 C C . LEU A 1 354 ? 5.690 -3.868 13.784 1.00 87.00 354 LEU A C 1
ATOM 2853 O O . LEU A 1 354 ? 5.310 -2.715 13.980 1.00 87.00 354 LEU A O 1
ATOM 2857 N N . ASP A 1 355 ? 6.245 -4.259 12.638 1.00 83.50 355 ASP A N 1
ATOM 2858 C CA . ASP A 1 355 ? 6.504 -3.337 11.531 1.00 83.50 355 ASP A CA 1
ATOM 2859 C C . ASP A 1 355 ? 5.210 -2.950 10.806 1.00 83.50 355 ASP A C 1
ATOM 2861 O O . ASP A 1 355 ? 5.012 -1.770 10.523 1.00 83.50 355 ASP A O 1
ATOM 2865 N N . GLU A 1 356 ? 4.261 -3.880 10.648 1.00 86.12 356 GLU A N 1
ATOM 2866 C CA . GLU A 1 356 ? 2.909 -3.563 10.156 1.00 86.12 356 GLU A CA 1
ATOM 2867 C C . GLU A 1 356 ? 2.185 -2.575 11.081 1.00 86.12 356 GLU A C 1
ATOM 2869 O O . GLU A 1 356 ? 1.546 -1.639 10.606 1.00 86.12 356 GLU A O 1
ATOM 2874 N N . ILE A 1 357 ? 2.333 -2.711 12.406 1.00 88.25 357 ILE A N 1
ATOM 2875 C CA . ILE A 1 357 ? 1.785 -1.731 13.360 1.00 88.25 357 ILE A CA 1
ATOM 2876 C C . ILE A 1 357 ? 2.459 -0.364 13.187 1.00 88.25 357 ILE A C 1
ATOM 2878 O O . ILE A 1 357 ? 1.778 0.657 13.231 1.00 88.25 357 ILE A O 1
ATOM 2882 N N . LYS A 1 358 ? 3.783 -0.316 12.988 1.00 84.38 358 LYS A N 1
ATOM 2883 C CA . LYS A 1 358 ? 4.509 0.945 12.756 1.00 84.38 358 LYS A CA 1
ATOM 2884 C C . LYS A 1 358 ? 4.086 1.618 11.450 1.00 84.38 358 LYS A C 1
ATOM 2886 O O . LYS A 1 358 ? 3.930 2.836 11.432 1.00 84.38 358 LYS A O 1
ATOM 2891 N N . GLN A 1 359 ? 3.867 0.846 10.390 1.00 81.25 359 GLN A N 1
ATOM 2892 C CA . GLN A 1 359 ? 3.377 1.362 9.115 1.00 81.25 359 GLN A CA 1
ATOM 2893 C C . GLN A 1 359 ? 1.945 1.895 9.246 1.00 81.25 359 GLN A C 1
ATOM 2895 O O . GLN A 1 359 ? 1.675 3.018 8.828 1.00 81.25 359 GLN A O 1
ATOM 2900 N N . MET A 1 360 ? 1.065 1.139 9.916 1.00 81.81 360 MET A N 1
ATOM 2901 C CA . MET A 1 360 ? -0.328 1.516 10.191 1.00 81.81 360 MET A CA 1
ATOM 2902 C C . MET A 1 360 ? -0.451 2.887 10.877 1.00 81.81 360 MET A C 1
ATOM 2904 O O . MET A 1 360 ? -1.436 3.585 10.667 1.00 81.81 360 MET A O 1
ATOM 2908 N N . ILE A 1 361 ? 0.549 3.286 11.670 1.00 80.88 361 ILE A N 1
ATOM 2909 C CA . ILE A 1 361 ? 0.566 4.553 12.421 1.00 80.88 361 ILE A CA 1
ATOM 2910 C C . ILE A 1 361 ? 1.557 5.592 11.864 1.00 80.88 361 ILE A C 1
ATOM 2912 O O . ILE A 1 361 ? 1.906 6.545 12.564 1.00 80.88 361 ILE A O 1
ATOM 2916 N N . GLY A 1 362 ? 2.029 5.409 10.626 1.00 70.31 362 GLY A N 1
ATOM 2917 C CA . GLY A 1 362 ? 2.818 6.408 9.900 1.00 70.31 362 GLY A CA 1
ATOM 2918 C C . GLY A 1 362 ? 4.280 6.553 10.338 1.00 70.31 362 GLY A C 1
ATOM 2919 O O . GLY A 1 362 ? 4.846 7.629 10.183 1.00 70.31 362 GLY A O 1
ATOM 2920 N N . LEU A 1 363 ? 4.896 5.499 10.884 1.00 72.00 363 LEU A N 1
ATOM 2921 C CA . LEU A 1 363 ? 6.312 5.471 11.294 1.00 72.00 363 LEU A CA 1
ATOM 2922 C C . LEU A 1 363 ? 7.225 4.694 10.314 1.00 72.00 363 LEU A C 1
ATOM 2924 O O . LEU A 1 363 ? 8.311 4.270 10.713 1.00 72.00 363 LEU A O 1
ATOM 2928 N N . GLY A 1 364 ? 6.777 4.461 9.074 1.00 61.25 364 GLY A N 1
ATOM 2929 C CA . GLY A 1 364 ? 7.554 3.807 8.004 1.00 61.25 364 GLY A CA 1
ATOM 2930 C C . GLY A 1 364 ? 8.359 4.782 7.132 1.00 61.25 364 GLY A C 1
ATOM 2931 O O . GLY A 1 364 ? 8.123 5.987 7.190 1.00 61.25 364 GLY A O 1
ATOM 2932 N N . ASP A 1 365 ? 9.297 4.259 6.333 1.00 64.06 365 ASP A N 1
ATOM 2933 C CA . ASP A 1 365 ? 10.040 5.013 5.307 1.00 64.06 365 ASP A CA 1
ATOM 2934 C C . ASP A 1 365 ? 9.307 4.959 3.962 1.00 64.06 365 ASP A C 1
ATOM 2936 O O . ASP A 1 365 ? 8.717 3.935 3.612 1.00 64.06 365 ASP A O 1
ATOM 2940 N N . TYR A 1 366 ? 9.366 6.054 3.209 1.00 65.38 366 TYR A N 1
ATOM 2941 C CA . TYR A 1 366 ? 8.724 6.209 1.899 1.00 65.38 366 TYR A CA 1
ATOM 2942 C C . TYR A 1 366 ? 9.696 6.693 0.812 1.00 65.38 366 TYR A C 1
ATOM 2944 O O . TYR A 1 366 ? 9.277 6.912 -0.327 1.00 65.38 366 TYR A O 1
ATOM 2952 N N . ASN A 1 367 ? 10.969 6.923 1.145 1.00 67.31 367 ASN A N 1
ATOM 2953 C CA . ASN A 1 367 ? 11.960 7.365 0.173 1.00 67.31 367 ASN A CA 1
ATOM 2954 C C . ASN A 1 367 ? 12.603 6.147 -0.503 1.00 67.31 367 ASN A C 1
ATOM 2956 O O . ASN A 1 367 ? 12.957 5.192 0.177 1.00 67.31 367 ASN A O 1
ATOM 2960 N N . PRO A 1 368 ? 12.769 6.145 -1.836 1.00 70.19 368 PRO A N 1
ATOM 2961 C CA . PRO A 1 368 ? 13.518 5.091 -2.500 1.00 70.19 368 PRO A CA 1
ATOM 2962 C C . PRO A 1 368 ? 15.030 5.243 -2.256 1.00 70.19 368 PRO A C 1
ATOM 2964 O O . PRO A 1 368 ? 15.515 6.377 -2.157 1.00 70.19 368 PRO A O 1
ATOM 2967 N N . PRO A 1 369 ? 15.794 4.136 -2.303 1.00 85.94 369 PRO A N 1
ATOM 2968 C CA . PRO A 1 369 ? 17.245 4.178 -2.163 1.00 85.94 369 PRO A CA 1
ATOM 2969 C C . PRO A 1 369 ? 17.938 5.093 -3.179 1.00 85.94 369 PRO A C 1
ATOM 2971 O O . PRO A 1 369 ? 17.541 5.196 -4.344 1.00 85.94 369 PRO A O 1
ATOM 2974 N N . LEU A 1 370 ? 19.048 5.708 -2.772 1.00 81.62 370 LEU A N 1
ATOM 2975 C CA . LEU A 1 370 ? 19.893 6.517 -3.648 1.00 81.62 370 LEU A CA 1
ATOM 2976 C C . LEU A 1 370 ? 20.985 5.657 -4.291 1.00 81.62 370 LEU A C 1
ATOM 2978 O O . LEU A 1 370 ? 21.766 5.026 -3.581 1.00 81.62 370 LEU A O 1
ATOM 2982 N N . VAL A 1 371 ? 21.096 5.702 -5.623 1.00 89.31 371 VAL A N 1
ATOM 2983 C CA . VAL A 1 371 ? 22.184 5.063 -6.385 1.00 89.31 371 VAL A CA 1
ATOM 2984 C C . VAL A 1 371 ? 23.115 6.129 -6.967 1.00 89.31 371 VAL A C 1
ATOM 2986 O O . VAL A 1 371 ? 22.650 7.094 -7.575 1.00 89.31 371 VAL A O 1
ATOM 2989 N N . PHE A 1 372 ? 24.428 5.976 -6.783 1.00 86.06 372 PHE A N 1
ATOM 2990 C CA . PHE A 1 372 ? 25.441 6.931 -7.250 1.00 86.06 372 PHE A CA 1
ATOM 2991 C C . PHE A 1 372 ? 26.737 6.239 -7.695 1.00 86.06 372 PHE A C 1
ATOM 2993 O O . PHE A 1 372 ? 26.941 5.055 -7.430 1.00 86.06 372 PHE A O 1
ATOM 3000 N N . ASN A 1 373 ? 27.611 6.986 -8.387 1.00 92.06 373 ASN A N 1
ATOM 3001 C CA . ASN A 1 373 ? 28.850 6.485 -9.006 1.00 92.06 373 ASN A CA 1
ATOM 3002 C C . ASN A 1 373 ? 28.622 5.257 -9.901 1.00 92.06 373 ASN A C 1
ATOM 3004 O O . ASN A 1 373 ? 29.402 4.309 -9.860 1.00 92.06 373 ASN A O 1
ATOM 3008 N N . PHE A 1 374 ? 27.520 5.251 -10.655 1.00 95.25 374 PHE A N 1
ATOM 3009 C CA . PHE A 1 374 ? 27.265 4.198 -11.623 1.00 95.25 374 PHE A CA 1
ATOM 3010 C C . PHE A 1 374 ? 28.166 4.406 -12.839 1.00 95.25 374 PHE A C 1
ATOM 3012 O O . PHE A 1 374 ? 28.059 5.435 -13.504 1.00 95.25 374 PHE A O 1
ATOM 3019 N N . GLU A 1 375 ? 29.061 3.453 -13.093 1.00 94.25 375 GLU A N 1
ATOM 3020 C CA . GLU A 1 375 ? 30.095 3.514 -14.132 1.00 94.25 375 GLU A CA 1
ATOM 3021 C C . GLU A 1 375 ? 30.262 2.150 -14.822 1.00 94.25 375 GLU A C 1
ATOM 3023 O O . GLU A 1 375 ? 30.185 1.107 -14.165 1.00 94.25 375 GLU A O 1
ATOM 3028 N N . VAL A 1 376 ? 30.538 2.168 -16.133 1.00 97.00 376 VAL A N 1
ATOM 3029 C CA . VAL A 1 376 ? 30.964 1.006 -16.933 1.00 97.00 376 VAL A CA 1
ATOM 3030 C C . VAL A 1 376 ? 32.313 1.327 -17.577 1.00 97.00 376 VAL A C 1
ATOM 3032 O O . VAL A 1 376 ? 32.438 2.340 -18.264 1.00 97.00 376 VAL A O 1
ATOM 3035 N N . ASN A 1 377 ? 33.342 0.507 -17.341 1.00 94.94 377 ASN A N 1
ATOM 3036 C CA . ASN A 1 377 ? 34.692 0.784 -17.835 1.00 94.94 377 ASN A CA 1
ATOM 3037 C C . ASN A 1 377 ? 35.490 -0.498 -18.169 1.00 94.94 377 ASN A C 1
ATOM 3039 O O . ASN A 1 377 ? 35.730 -1.309 -17.267 1.00 94.94 377 ASN A O 1
ATOM 3043 N N . PRO A 1 378 ? 35.988 -0.657 -19.415 1.00 96.19 378 PRO A N 1
ATOM 3044 C CA . PRO A 1 378 ? 35.774 0.227 -20.568 1.00 96.19 378 PRO A CA 1
ATOM 3045 C C . PRO A 1 378 ? 34.342 0.141 -21.121 1.00 96.19 378 PRO A C 1
ATOM 3047 O O . PRO A 1 378 ? 33.663 -0.870 -20.954 1.00 96.19 378 PRO A O 1
ATOM 3050 N N . THR A 1 379 ? 33.887 1.206 -21.784 1.00 93.81 379 THR A N 1
ATOM 3051 C CA . THR A 1 379 ? 32.558 1.273 -22.420 1.00 93.81 379 THR A CA 1
ATOM 3052 C C . THR A 1 379 ? 32.494 0.536 -23.756 1.00 93.81 379 THR A C 1
ATOM 3054 O O . THR A 1 379 ? 31.405 0.174 -24.174 1.00 93.81 379 THR A O 1
ATOM 3057 N N . THR A 1 380 ? 33.631 0.286 -24.412 1.00 94.31 380 THR A N 1
ATOM 3058 C CA . THR A 1 380 ? 33.735 -0.556 -25.616 1.00 94.31 380 THR A CA 1
ATOM 3059 C C . THR A 1 380 ? 34.734 -1.676 -25.367 1.00 94.31 380 THR A C 1
ATOM 3061 O O . THR A 1 380 ? 35.821 -1.440 -24.833 1.00 94.31 380 THR A O 1
ATOM 3064 N N . VAL A 1 381 ? 34.353 -2.906 -25.706 1.00 95.75 381 VAL A N 1
ATOM 3065 C CA . VAL A 1 381 ? 35.065 -4.123 -25.308 1.00 95.75 381 VAL A CA 1
ATOM 3066 C C . VAL A 1 381 ? 35.150 -5.079 -26.493 1.00 95.75 381 VAL A C 1
ATOM 3068 O O . VAL A 1 381 ? 34.142 -5.366 -27.129 1.00 95.75 381 VAL A O 1
ATOM 3071 N N . GLU A 1 382 ? 36.337 -5.619 -26.768 1.00 94.56 382 GLU A N 1
ATOM 3072 C CA . GLU A 1 382 ? 36.473 -6.736 -27.713 1.00 94.56 382 GLU A CA 1
ATOM 3073 C C . GLU A 1 382 ? 35.736 -7.977 -27.191 1.00 94.56 382 GLU A C 1
ATOM 3075 O O . GLU A 1 382 ? 35.903 -8.357 -26.029 1.00 94.56 382 GLU A O 1
ATOM 3080 N N . VAL A 1 383 ? 34.966 -8.636 -28.053 1.00 94.00 383 VAL A N 1
ATOM 3081 C CA . VAL A 1 383 ? 34.262 -9.885 -27.742 1.00 94.00 383 VAL A CA 1
ATOM 3082 C C . VAL A 1 383 ? 35.229 -10.915 -27.149 1.00 94.00 383 VAL A C 1
ATOM 3084 O O . VAL A 1 383 ? 36.291 -11.212 -27.704 1.00 94.00 383 VAL A O 1
ATOM 3087 N N . GLY A 1 384 ? 34.847 -11.468 -25.998 1.00 93.12 384 GLY A N 1
ATOM 3088 C CA . GLY A 1 384 ? 35.649 -12.371 -25.175 1.00 93.12 384 GLY A CA 1
ATOM 3089 C C . GLY A 1 384 ? 36.447 -11.684 -24.059 1.00 93.12 384 GLY A C 1
ATOM 3090 O O . GLY A 1 384 ? 36.965 -12.382 -23.185 1.00 93.12 384 GLY A O 1
ATOM 3091 N N . ASN A 1 385 ? 36.532 -10.347 -24.040 1.00 96.19 385 ASN A N 1
ATOM 3092 C CA . ASN A 1 385 ? 37.147 -9.578 -22.953 1.00 96.19 385 ASN A CA 1
ATOM 3093 C C . ASN A 1 385 ? 36.109 -9.073 -21.936 1.00 96.19 385 ASN A C 1
ATOM 3095 O O . ASN A 1 385 ? 34.897 -9.167 -22.131 1.00 96.19 385 ASN A O 1
ATOM 3099 N N . THR A 1 386 ? 36.601 -8.545 -20.812 1.00 96.31 386 THR A N 1
ATOM 3100 C CA . THR A 1 386 ? 35.770 -8.119 -19.679 1.00 96.31 386 THR A CA 1
ATOM 3101 C C . THR A 1 386 ? 35.663 -6.605 -19.539 1.00 96.31 386 THR A C 1
ATOM 3103 O O . THR A 1 386 ? 36.680 -5.916 -19.639 1.00 96.31 386 THR A O 1
ATOM 3106 N N . THR A 1 387 ? 34.478 -6.115 -19.171 1.00 97.12 387 THR A N 1
ATOM 3107 C CA . THR A 1 387 ? 34.261 -4.768 -18.618 1.00 97.12 387 THR A CA 1
ATOM 3108 C C . THR A 1 387 ? 33.854 -4.827 -17.152 1.00 97.12 387 THR A C 1
ATOM 3110 O O . THR A 1 387 ? 33.313 -5.834 -16.687 1.00 97.12 387 THR A O 1
ATOM 3113 N N . THR A 1 388 ? 34.123 -3.751 -16.419 1.00 97.81 388 THR A N 1
ATOM 3114 C CA . THR A 1 388 ? 33.739 -3.606 -15.018 1.00 97.81 388 THR A CA 1
ATOM 3115 C C . THR A 1 388 ? 32.570 -2.638 -14.900 1.00 97.81 388 THR A C 1
ATOM 3117 O O . THR A 1 388 ? 32.681 -1.479 -15.293 1.00 97.81 388 THR A O 1
ATOM 3120 N N . ILE A 1 389 ? 31.482 -3.105 -14.293 1.00 98.12 389 ILE A N 1
ATOM 3121 C CA . ILE A 1 389 ? 30.305 -2.315 -13.926 1.00 98.12 389 ILE A CA 1
ATOM 3122 C C . ILE A 1 389 ? 30.384 -2.049 -12.421 1.00 98.12 389 ILE A C 1
ATOM 3124 O O . ILE A 1 389 ? 30.553 -2.990 -11.646 1.00 98.12 389 ILE A O 1
ATOM 3128 N N . SER A 1 390 ? 30.286 -0.799 -11.974 1.00 96.62 390 SER A N 1
ATOM 3129 C CA . SER A 1 390 ? 30.357 -0.450 -10.545 1.00 96.62 390 SER A CA 1
ATOM 3130 C C . SER A 1 390 ? 29.361 0.630 -10.150 1.00 96.62 390 SER A C 1
ATOM 3132 O O . SER A 1 390 ? 29.059 1.497 -10.961 1.00 96.62 390 SER A O 1
ATOM 3134 N N . TRP A 1 391 ? 28.851 0.567 -8.915 1.00 97.50 391 TRP A N 1
ATOM 3135 C CA . TRP A 1 391 ? 27.896 1.529 -8.348 1.00 97.50 391 TRP A CA 1
ATOM 3136 C C . TRP A 1 391 ? 27.917 1.502 -6.814 1.00 97.50 391 TRP A C 1
ATOM 3138 O O . TRP A 1 391 ? 28.465 0.591 -6.191 1.00 97.50 391 TRP A O 1
ATOM 3148 N N . ALA A 1 392 ? 27.293 2.494 -6.184 1.00 91.31 392 ALA A N 1
ATOM 3149 C CA . ALA A 1 392 ? 27.057 2.539 -4.746 1.00 91.31 392 ALA A CA 1
ATOM 3150 C C . ALA A 1 392 ? 25.583 2.825 -4.444 1.00 91.31 392 ALA A C 1
ATOM 3152 O O . ALA A 1 392 ? 24.916 3.522 -5.212 1.00 91.31 392 ALA A O 1
ATOM 3153 N N . VAL A 1 393 ? 25.086 2.283 -3.330 1.00 90.31 393 VAL A N 1
ATOM 3154 C CA . VAL A 1 393 ? 23.700 2.447 -2.874 1.00 90.31 393 VAL A CA 1
ATOM 3155 C C . VAL A 1 393 ? 23.682 2.854 -1.405 1.00 90.31 393 VAL A C 1
ATOM 3157 O O . VAL A 1 393 ? 24.385 2.265 -0.584 1.00 90.31 393 VAL A O 1
ATOM 3160 N N . THR A 1 394 ? 22.861 3.844 -1.067 1.00 83.88 394 THR A N 1
ATOM 3161 C CA . THR A 1 394 ? 22.618 4.275 0.317 1.00 83.88 394 THR A CA 1
ATOM 3162 C C . THR A 1 394 ? 21.147 4.579 0.534 1.00 83.88 394 THR A C 1
ATOM 3164 O O . THR A 1 394 ? 20.493 5.074 -0.381 1.00 83.88 394 THR A O 1
ATOM 3167 N N . ASP A 1 395 ? 20.668 4.360 1.753 1.00 84.50 395 ASP A N 1
ATOM 3168 C CA . ASP A 1 395 ? 19.304 4.676 2.164 1.00 84.50 395 ASP A CA 1
ATOM 3169 C C . ASP A 1 395 ? 19.249 5.018 3.669 1.00 84.50 395 ASP A C 1
ATOM 3171 O O . ASP A 1 395 ? 20.197 4.713 4.405 1.00 84.50 395 ASP A O 1
ATOM 3175 N N . GLU A 1 396 ? 18.192 5.700 4.124 1.00 76.31 396 GLU A N 1
ATOM 3176 C CA . GLU A 1 396 ? 17.967 5.980 5.554 1.00 76.31 396 GLU A CA 1
ATOM 3177 C C . GLU A 1 396 ? 17.467 4.736 6.307 1.00 76.31 396 GLU A C 1
ATOM 3179 O O . GLU A 1 396 ? 17.707 4.585 7.513 1.00 76.31 396 GLU A O 1
ATOM 3184 N N . SER A 1 397 ? 16.826 3.820 5.582 1.00 80.50 397 SER A N 1
ATOM 3185 C CA . SER A 1 397 ? 16.418 2.497 6.018 1.00 80.50 397 SER A CA 1
ATOM 3186 C C . SER A 1 397 ? 17.391 1.403 5.565 1.00 80.50 397 SER A C 1
ATOM 3188 O O . SER A 1 397 ? 18.354 1.603 4.829 1.00 80.50 397 SER A O 1
ATOM 3190 N N . GLU A 1 398 ? 17.177 0.195 6.088 1.00 86.75 398 GLU A N 1
ATOM 3191 C CA . GLU A 1 398 ? 17.956 -0.976 5.689 1.00 86.75 398 GLU A CA 1
ATOM 3192 C C . GLU A 1 398 ? 17.629 -1.346 4.241 1.00 86.75 398 GLU A C 1
ATOM 3194 O O . GLU A 1 398 ? 16.458 -1.483 3.894 1.00 86.75 398 GLU A O 1
ATOM 3199 N N . ILE A 1 399 ? 18.657 -1.535 3.414 1.00 90.75 399 ILE A N 1
ATOM 3200 C CA . ILE A 1 399 ? 18.511 -2.036 2.045 1.00 90.75 399 ILE A CA 1
ATOM 3201 C C . ILE A 1 399 ? 18.307 -3.551 2.118 1.00 90.75 399 ILE A C 1
ATOM 3203 O O . ILE A 1 399 ? 19.083 -4.246 2.772 1.00 90.75 399 ILE A O 1
ATOM 3207 N N . THR A 1 400 ? 17.276 -4.067 1.451 1.00 94.94 400 THR A N 1
ATOM 3208 C CA . THR A 1 400 ? 16.941 -5.502 1.447 1.00 94.94 400 THR A CA 1
ATOM 3209 C C . THR A 1 400 ? 17.238 -6.191 0.124 1.00 94.94 400 THR A C 1
ATOM 3211 O O . THR A 1 400 ? 17.436 -7.405 0.105 1.00 94.94 400 THR A O 1
ATOM 3214 N N . GLU A 1 401 ? 17.327 -5.435 -0.970 1.00 96.56 401 GLU A N 1
ATOM 3215 C CA . GLU A 1 401 ? 17.598 -5.978 -2.297 1.00 96.56 401 GLU A CA 1
ATOM 3216 C C . GLU A 1 401 ? 18.507 -5.036 -3.091 1.00 96.56 401 GLU A C 1
ATOM 3218 O O . GLU A 1 401 ? 18.283 -3.825 -3.127 1.00 96.56 401 GLU A O 1
ATOM 3223 N N . VAL A 1 402 ? 19.516 -5.597 -3.760 1.00 97.38 402 VAL A N 1
ATOM 3224 C CA . VAL A 1 402 ? 20.297 -4.916 -4.799 1.00 97.38 402 VAL A CA 1
ATOM 3225 C C . VAL A 1 402 ? 20.526 -5.894 -5.944 1.00 97.38 402 VAL A C 1
ATOM 3227 O O . VAL A 1 402 ? 21.073 -6.979 -5.734 1.00 97.38 402 VAL A O 1
ATOM 3230 N N . THR A 1 403 ? 20.121 -5.513 -7.152 1.00 97.88 403 THR A N 1
ATOM 3231 C CA . THR A 1 403 ? 20.279 -6.320 -8.362 1.00 97.88 403 THR A CA 1
ATOM 3232 C C . THR A 1 403 ? 20.909 -5.524 -9.501 1.00 97.88 403 THR A C 1
ATOM 3234 O O . THR A 1 403 ? 20.737 -4.310 -9.614 1.00 97.88 403 THR A O 1
ATOM 3237 N N . LEU A 1 404 ? 21.668 -6.227 -10.340 1.00 98.00 404 LEU A N 1
ATOM 3238 C CA . LEU A 1 404 ? 22.162 -5.748 -11.628 1.00 98.00 404 LEU A CA 1
ATOM 3239 C C . LEU A 1 404 ? 21.528 -6.617 -12.708 1.00 98.00 404 LEU A C 1
ATOM 3241 O O . LEU A 1 404 ? 21.679 -7.835 -12.668 1.00 98.00 404 LEU A O 1
ATOM 3245 N N . SER A 1 405 ? 20.853 -5.997 -13.664 1.00 98.00 405 SER A N 1
ATOM 3246 C CA . SER A 1 405 ? 20.394 -6.645 -14.888 1.00 98.00 405 SER A CA 1
ATOM 3247 C C . SER A 1 405 ? 21.235 -6.163 -16.063 1.00 98.00 405 SER A C 1
ATOM 3249 O O . SER A 1 405 ? 21.505 -4.974 -16.169 1.00 98.00 405 SER A O 1
ATOM 3251 N N . ILE A 1 406 ? 21.679 -7.070 -16.924 1.00 97.75 406 ILE A N 1
ATOM 3252 C CA . ILE A 1 406 ? 22.411 -6.760 -18.152 1.00 97.75 406 ILE A CA 1
ATOM 3253 C C . ILE A 1 406 ? 21.595 -7.327 -19.304 1.00 97.75 406 ILE A C 1
ATOM 3255 O O . ILE A 1 406 ? 21.508 -8.546 -19.463 1.00 97.75 406 ILE A O 1
ATOM 3259 N N . GLU A 1 407 ? 20.980 -6.441 -20.074 1.00 94.81 407 GLU A N 1
ATOM 3260 C CA . GLU A 1 407 ? 20.343 -6.775 -21.342 1.00 94.81 407 GLU A CA 1
ATOM 3261 C C . GLU A 1 407 ? 21.417 -6.888 -22.425 1.00 94.81 407 GLU A C 1
ATOM 3263 O O . GLU A 1 407 ? 22.271 -6.010 -22.565 1.00 94.81 407 GLU A O 1
ATOM 3268 N N . GLN A 1 408 ? 21.402 -8.006 -23.140 1.00 92.94 408 GLN A N 1
ATOM 3269 C CA . GLN A 1 408 ? 22.357 -8.363 -24.183 1.00 92.94 408 GLN A CA 1
ATOM 3270 C C . GLN A 1 408 ? 21.804 -8.009 -25.575 1.00 92.94 408 GLN A C 1
ATOM 3272 O O . GLN A 1 408 ? 20.588 -7.864 -25.719 1.00 92.94 408 GLN A O 1
ATOM 3277 N N . PRO A 1 409 ? 22.647 -7.954 -26.625 1.00 88.06 409 PRO A N 1
ATOM 3278 C CA . PRO A 1 409 ? 22.216 -7.634 -27.991 1.00 88.06 409 PRO A CA 1
ATOM 3279 C C . PRO A 1 409 ? 21.101 -8.543 -28.525 1.00 88.06 409 PRO A C 1
ATOM 3281 O O . PRO A 1 409 ? 20.200 -8.095 -29.230 1.00 88.06 409 PRO A O 1
ATOM 3284 N N . ASN A 1 410 ? 21.114 -9.815 -28.123 1.00 82.50 410 ASN A N 1
ATOM 3285 C CA . ASN A 1 410 ? 20.091 -10.803 -28.472 1.00 82.50 410 ASN A CA 1
ATOM 3286 C C . ASN A 1 410 ? 18.767 -10.651 -27.681 1.00 82.50 410 ASN A C 1
ATOM 3288 O O . ASN A 1 410 ? 17.887 -11.507 -27.780 1.00 82.50 410 ASN A O 1
ATOM 3292 N N . GLY A 1 411 ? 18.628 -9.605 -26.857 1.00 83.50 411 GLY A N 1
ATOM 3293 C CA . GLY A 1 411 ? 17.462 -9.329 -26.011 1.00 83.50 411 GLY A CA 1
ATOM 3294 C C . GLY A 1 411 ? 17.370 -10.183 -24.741 1.00 83.50 411 GLY A C 1
ATOM 3295 O O . GLY A 1 411 ? 16.418 -10.052 -23.970 1.00 83.50 411 GLY A O 1
ATOM 3296 N N . SER A 1 412 ? 18.327 -11.084 -24.494 1.00 89.12 412 SER A N 1
ATOM 3297 C CA . SER A 1 412 ? 18.367 -11.844 -23.245 1.00 89.12 412 SER A CA 1
ATOM 3298 C C . SER A 1 412 ? 18.861 -10.974 -22.090 1.00 89.12 412 SER A C 1
ATOM 3300 O O . SER A 1 412 ? 19.742 -10.132 -22.253 1.00 89.12 412 SER A O 1
ATOM 3302 N N . VAL A 1 413 ? 18.303 -11.191 -20.900 1.00 94.12 413 VAL A N 1
ATOM 3303 C CA . VAL A 1 413 ? 18.656 -10.426 -19.700 1.00 94.12 413 VAL A CA 1
ATOM 3304 C C . VAL A 1 413 ? 19.309 -11.352 -18.682 1.00 94.12 413 VAL A C 1
ATOM 3306 O O . VAL A 1 413 ? 18.715 -12.345 -18.256 1.00 94.12 413 VAL A O 1
ATOM 3309 N N . LEU A 1 414 ? 20.536 -11.022 -18.282 1.00 96.00 414 LEU A N 1
ATOM 3310 C CA . LEU A 1 414 ? 21.205 -11.625 -17.132 1.00 96.00 414 LEU A CA 1
ATOM 3311 C C . LEU A 1 414 ? 20.889 -10.791 -15.892 1.00 96.00 414 LEU A C 1
ATOM 3313 O O . LEU A 1 414 ? 21.164 -9.598 -15.898 1.00 96.00 414 LEU A O 1
ATOM 3317 N N . THR A 1 415 ? 20.392 -11.405 -14.820 1.00 97.19 415 THR A N 1
ATOM 3318 C CA . THR A 1 415 ? 20.159 -10.713 -13.544 1.00 97.19 415 THR A CA 1
ATOM 3319 C C . THR A 1 415 ? 20.993 -11.337 -12.434 1.00 97.19 415 THR A C 1
ATOM 3321 O O . THR A 1 415 ? 20.917 -12.540 -12.191 1.00 97.19 415 THR A O 1
ATOM 3324 N N . GLU A 1 416 ? 21.747 -10.501 -11.729 1.00 97.62 416 GLU A N 1
ATOM 3325 C CA . GLU A 1 416 ? 22.579 -10.866 -10.584 1.00 97.62 416 GLU A CA 1
ATOM 3326 C C . GLU A 1 416 ? 22.084 -10.157 -9.322 1.00 97.62 416 GLU A C 1
ATOM 3328 O O . GLU A 1 416 ? 21.719 -8.980 -9.356 1.00 97.62 416 GLU A O 1
ATOM 3333 N N . THR A 1 417 ? 22.091 -10.866 -8.192 1.00 97.12 417 THR A N 1
ATOM 3334 C CA . THR A 1 417 ? 21.695 -10.331 -6.880 1.00 97.12 417 THR A CA 1
ATOM 3335 C C . THR A 1 417 ? 22.908 -10.212 -5.967 1.00 97.12 417 THR A C 1
ATOM 3337 O O . THR A 1 417 ? 23.714 -11.136 -5.862 1.00 97.12 417 THR A O 1
ATOM 3340 N N . PHE A 1 418 ? 23.019 -9.084 -5.270 1.00 96.88 418 PHE A N 1
ATOM 3341 C CA . PHE A 1 418 ? 24.153 -8.758 -4.408 1.00 96.88 418 PHE A CA 1
ATOM 3342 C C . PHE A 1 418 ? 23.737 -8.701 -2.938 1.00 96.88 418 PHE A C 1
ATOM 3344 O O . PHE A 1 418 ? 22.572 -8.470 -2.624 1.00 96.88 418 PHE A O 1
ATOM 3351 N N . ASP A 1 419 ? 24.705 -8.892 -2.035 1.00 95.31 419 ASP A N 1
ATOM 3352 C CA . ASP A 1 419 ? 24.513 -8.696 -0.594 1.00 95.31 419 ASP A CA 1
ATOM 3353 C C . ASP A 1 419 ? 24.247 -7.204 -0.305 1.00 95.31 419 ASP A C 1
ATOM 3355 O O . ASP A 1 419 ? 25.169 -6.393 -0.459 1.00 95.31 419 ASP A O 1
ATOM 3359 N N . PRO A 1 420 ? 23.030 -6.827 0.137 1.00 92.50 420 PRO A N 1
ATOM 3360 C CA . PRO A 1 420 ? 22.647 -5.431 0.351 1.00 92.50 420 PRO A CA 1
ATOM 3361 C C . PRO A 1 420 ? 23.499 -4.693 1.393 1.00 92.50 420 PRO A C 1
ATOM 3363 O O . PRO A 1 420 ? 23.542 -3.462 1.406 1.00 92.50 420 PRO A O 1
ATOM 3366 N N . SER A 1 421 ? 24.188 -5.427 2.275 1.00 88.81 421 SER A N 1
ATOM 3367 C CA . SER A 1 421 ? 24.977 -4.850 3.367 1.00 88.81 421 SER A CA 1
ATOM 3368 C C . SER A 1 421 ? 26.303 -4.221 2.920 1.00 88.81 421 SER A C 1
ATOM 3370 O O . SER A 1 421 ? 26.944 -3.519 3.706 1.00 88.81 421 SER A O 1
ATOM 3372 N N . LEU A 1 422 ? 26.729 -4.445 1.671 1.00 89.38 422 LEU A N 1
ATOM 3373 C CA . LEU A 1 422 ? 28.011 -3.953 1.162 1.00 89.38 422 LEU A CA 1
ATOM 3374 C C . LEU A 1 422 ? 28.007 -2.443 0.889 1.00 89.38 422 LEU A C 1
ATOM 3376 O O . LEU A 1 422 ? 29.030 -1.784 1.087 1.00 89.38 422 LEU A O 1
ATOM 3380 N N . GLY A 1 423 ? 26.890 -1.898 0.396 1.00 85.75 423 GLY A N 1
ATOM 3381 C CA . GLY A 1 423 ? 26.724 -0.479 0.038 1.00 85.75 423 GLY A CA 1
ATOM 3382 C C . GLY A 1 423 ? 27.519 -0.002 -1.190 1.00 85.75 423 GLY A C 1
ATOM 3383 O O . GLY A 1 423 ? 27.173 1.016 -1.785 1.00 85.75 423 GLY A O 1
ATOM 3384 N N . VAL A 1 424 ? 28.552 -0.734 -1.612 1.00 93.19 424 VAL A N 1
ATOM 3385 C CA . VAL A 1 424 ? 29.339 -0.482 -2.829 1.00 93.19 424 VAL A CA 1
ATOM 3386 C C . VAL A 1 424 ? 29.541 -1.796 -3.571 1.00 93.19 424 VAL A C 1
ATOM 3388 O O . VAL A 1 424 ? 29.896 -2.808 -2.966 1.00 93.19 424 VAL A O 1
ATOM 3391 N N . TYR A 1 425 ? 29.344 -1.763 -4.884 1.00 96.81 425 TYR A N 1
ATOM 3392 C CA . TYR A 1 425 ? 29.242 -2.943 -5.728 1.00 96.81 425 TYR A CA 1
ATOM 3393 C C . TYR A 1 425 ? 30.120 -2.809 -6.966 1.00 96.81 425 TYR A C 1
ATOM 3395 O O . TYR A 1 425 ? 30.353 -1.717 -7.490 1.00 96.81 425 TYR A O 1
ATOM 3403 N N . SER A 1 426 ? 30.613 -3.951 -7.432 1.00 96.44 426 SER A N 1
ATOM 3404 C CA . SER A 1 426 ? 31.344 -4.065 -8.684 1.00 96.44 426 SER A CA 1
ATOM 3405 C C . SER A 1 426 ? 31.142 -5.460 -9.264 1.00 96.44 426 SER A C 1
ATOM 3407 O O . SER A 1 426 ? 31.129 -6.447 -8.524 1.00 96.44 426 SER A O 1
ATOM 3409 N N . TYR A 1 427 ? 30.984 -5.533 -10.580 1.00 97.88 427 TYR A N 1
ATOM 3410 C CA . TYR A 1 427 ? 30.749 -6.757 -11.323 1.00 97.88 427 TYR A CA 1
ATOM 3411 C C . TYR A 1 427 ? 31.565 -6.750 -12.617 1.00 97.88 427 TYR A C 1
ATOM 3413 O O . TYR A 1 427 ? 31.501 -5.796 -13.390 1.00 97.88 427 TYR A O 1
ATOM 3421 N N . ASN A 1 428 ? 32.337 -7.814 -12.844 1.00 97.50 428 ASN A N 1
ATOM 3422 C CA . ASN A 1 428 ? 33.087 -7.997 -14.083 1.00 97.50 428 ASN A CA 1
ATOM 3423 C C . ASN A 1 428 ? 32.246 -8.833 -15.045 1.00 97.50 428 ASN A C 1
ATOM 3425 O O . ASN A 1 428 ? 31.998 -10.008 -14.776 1.00 97.50 428 ASN A O 1
ATOM 3429 N N . TYR A 1 429 ? 31.858 -8.242 -16.167 1.00 97.44 429 TYR A N 1
ATOM 3430 C CA . TYR A 1 429 ? 31.081 -8.904 -17.206 1.00 97.44 429 TYR A CA 1
ATOM 3431 C C . TYR A 1 429 ? 31.966 -9.224 -18.411 1.00 97.44 429 TYR A C 1
ATOM 3433 O O . TYR A 1 429 ? 32.729 -8.366 -18.850 1.00 97.44 429 TYR A O 1
ATOM 3441 N N . THR A 1 430 ? 31.887 -10.452 -18.935 1.00 97.12 430 THR A N 1
ATOM 3442 C CA . THR A 1 430 ? 32.571 -10.839 -20.182 1.00 97.12 430 THR A CA 1
ATOM 3443 C C . THR A 1 430 ? 31.615 -10.633 -21.344 1.00 97.12 430 THR A C 1
ATOM 3445 O O . THR A 1 430 ? 30.555 -11.250 -21.364 1.00 97.12 430 THR A O 1
ATOM 3448 N N . VAL A 1 431 ? 31.993 -9.791 -22.299 1.00 95.38 431 VAL A N 1
ATOM 3449 C CA . VAL A 1 431 ? 31.183 -9.517 -23.490 1.00 95.38 431 VAL A CA 1
ATOM 3450 C C . VAL A 1 431 ? 31.239 -10.722 -24.423 1.00 95.38 431 VAL A C 1
ATOM 3452 O O . VAL A 1 431 ? 32.330 -11.149 -24.801 1.00 95.38 431 VAL A O 1
ATOM 3455 N N . SER A 1 432 ? 30.082 -11.292 -24.756 1.00 92.00 432 SER A N 1
ATOM 3456 C CA . SER A 1 432 ? 29.963 -12.525 -25.546 1.00 92.00 432 SER A CA 1
ATOM 3457 C C . SER A 1 432 ? 29.807 -12.271 -27.038 1.00 92.00 432 SER A C 1
ATOM 3459 O O . SER A 1 432 ? 30.363 -13.026 -27.827 1.00 92.00 432 SER A O 1
ATOM 3461 N N . ASP A 1 433 ? 29.113 -11.194 -27.391 1.00 91.81 433 ASP A N 1
ATOM 3462 C CA . ASP A 1 433 ? 28.649 -10.919 -28.749 1.00 91.81 433 ASP A CA 1
ATOM 3463 C C . ASP A 1 433 ? 28.880 -9.449 -29.118 1.00 91.81 433 ASP A C 1
ATOM 3465 O O . ASP A 1 433 ? 28.969 -8.577 -28.238 1.00 91.81 433 ASP A O 1
ATOM 3469 N N . VAL A 1 434 ? 28.971 -9.173 -30.419 1.00 91.81 434 VAL A N 1
ATOM 3470 C CA . VAL A 1 434 ? 28.967 -7.802 -30.938 1.00 91.81 434 VAL A CA 1
ATOM 3471 C C . VAL A 1 434 ? 27.592 -7.193 -30.704 1.00 91.81 434 VAL A C 1
ATOM 3473 O O . VAL A 1 434 ? 26.579 -7.832 -30.957 1.00 91.81 434 VAL A O 1
ATOM 3476 N N . GLY A 1 435 ? 27.544 -5.948 -30.238 1.00 91.19 435 GLY A N 1
ATOM 3477 C CA . GLY A 1 435 ? 26.275 -5.254 -30.054 1.00 91.19 435 GLY A CA 1
ATOM 3478 C C . GLY A 1 435 ? 26.250 -4.311 -28.865 1.00 91.19 435 GLY A C 1
ATOM 3479 O O . GLY A 1 435 ? 27.246 -4.119 -28.164 1.00 91.19 435 GLY A O 1
ATOM 3480 N N . THR A 1 436 ? 25.082 -3.721 -28.639 1.00 91.25 436 THR A N 1
ATOM 3481 C CA . THR A 1 436 ? 24.835 -2.815 -27.517 1.00 91.25 436 THR A CA 1
ATOM 3482 C C . THR A 1 436 ? 24.255 -3.589 -26.339 1.00 91.25 436 THR A C 1
ATOM 3484 O O . THR A 1 436 ? 23.321 -4.370 -26.503 1.00 91.25 436 THR A O 1
ATOM 3487 N N . TYR A 1 437 ? 24.806 -3.351 -25.154 1.00 94.56 437 TYR A N 1
ATOM 3488 C CA . TYR A 1 437 ? 24.355 -3.915 -23.888 1.00 94.56 437 TYR A CA 1
ATOM 3489 C C . TYR A 1 437 ? 23.824 -2.800 -22.995 1.00 94.56 437 TYR A C 1
ATOM 3491 O O . TYR A 1 437 ? 24.433 -1.731 -22.924 1.00 94.56 437 TYR A O 1
ATOM 3499 N N . THR A 1 438 ? 22.764 -3.080 -22.237 1.00 95.75 438 THR A N 1
ATOM 3500 C CA . THR A 1 438 ? 22.206 -2.144 -21.249 1.00 95.75 438 THR A CA 1
ATOM 3501 C C . THR A 1 438 ? 22.354 -2.722 -19.850 1.00 95.75 438 THR A C 1
ATOM 3503 O O . THR A 1 438 ? 21.741 -3.731 -19.511 1.00 95.75 438 THR A O 1
ATOM 3506 N N . ALA A 1 439 ? 23.162 -2.077 -19.010 1.00 97.19 439 ALA A N 1
ATOM 3507 C CA . ALA A 1 439 ? 23.273 -2.398 -17.593 1.00 97.19 439 ALA A CA 1
ATOM 3508 C C . ALA A 1 439 ? 22.255 -1.579 -16.790 1.00 97.19 439 ALA A C 1
ATOM 3510 O O . ALA A 1 439 ? 22.294 -0.351 -16.835 1.00 97.19 439 ALA A O 1
ATOM 3511 N N . THR A 1 440 ? 21.401 -2.242 -16.013 1.00 97.75 440 THR A N 1
ATOM 3512 C CA . THR A 1 440 ? 20.380 -1.648 -15.142 1.00 97.75 440 THR A CA 1
ATOM 3513 C C . THR A 1 440 ? 20.593 -2.074 -13.697 1.00 97.75 440 THR A C 1
ATOM 3515 O O . THR A 1 440 ? 20.548 -3.258 -13.374 1.00 97.75 440 THR A O 1
ATOM 3518 N N . VAL A 1 441 ? 20.785 -1.113 -12.800 1.00 97.31 441 VAL A N 1
ATOM 3519 C CA . VAL A 1 441 ? 20.870 -1.357 -11.355 1.00 97.31 441 VAL A CA 1
ATOM 3520 C C . VAL A 1 441 ? 19.519 -1.076 -10.716 1.00 97.31 441 VAL A C 1
ATOM 3522 O O . VAL A 1 441 ? 18.969 0.006 -10.923 1.00 97.31 441 VAL A O 1
ATOM 3525 N N . ARG A 1 442 ? 19.036 -2.009 -9.887 1.00 97.06 442 ARG A N 1
ATOM 3526 C CA . ARG A 1 442 ? 17.829 -1.873 -9.066 1.00 97.06 442 ARG A CA 1
ATOM 3527 C C . ARG A 1 442 ? 18.150 -2.066 -7.583 1.00 97.06 442 ARG A C 1
ATOM 3529 O O . ARG A 1 442 ? 18.875 -2.989 -7.220 1.00 97.06 442 ARG A O 1
ATOM 3536 N N . SER A 1 443 ? 17.592 -1.233 -6.710 1.00 92.94 443 SER A N 1
ATOM 3537 C CA . SER A 1 443 ? 17.718 -1.371 -5.250 1.00 92.94 443 SER A CA 1
ATOM 3538 C C . SER A 1 443 ? 16.385 -1.180 -4.530 1.00 92.94 443 SER A C 1
ATOM 3540 O O . SER A 1 443 ? 15.563 -0.384 -4.983 1.00 92.94 443 SER A O 1
ATOM 3542 N N . VAL A 1 444 ? 16.178 -1.904 -3.419 1.00 91.88 444 VAL A N 1
ATOM 3543 C CA . VAL A 1 444 ? 14.956 -1.871 -2.589 1.00 91.88 444 VAL A CA 1
ATOM 3544 C C . VAL A 1 444 ? 15.304 -1.788 -1.105 1.00 91.88 444 VAL A C 1
ATOM 3546 O O . VAL A 1 444 ? 16.199 -2.494 -0.635 1.00 91.88 444 VAL A O 1
ATOM 3549 N N . ASP A 1 445 ? 14.589 -0.951 -0.359 1.00 87.06 445 ASP A N 1
ATOM 3550 C CA . ASP A 1 445 ? 14.696 -0.865 1.101 1.00 87.06 445 ASP A CA 1
ATOM 3551 C C . ASP A 1 445 ? 13.809 -1.898 1.837 1.00 87.06 445 ASP A C 1
ATOM 3553 O O . ASP A 1 445 ? 13.117 -2.719 1.234 1.00 87.06 445 ASP A O 1
ATOM 3557 N N . LYS A 1 446 ? 13.824 -1.901 3.173 1.00 85.50 446 LYS A N 1
ATOM 3558 C CA . LYS A 1 446 ? 12.991 -2.799 3.998 1.00 85.50 446 LYS A CA 1
ATOM 3559 C C . LYS A 1 446 ? 11.498 -2.476 3.984 1.00 85.50 446 LYS A C 1
ATOM 3561 O O . LYS A 1 446 ? 10.710 -3.270 4.494 1.00 85.50 446 LYS A O 1
ATOM 3566 N N . TRP A 1 447 ? 11.123 -1.313 3.465 1.00 72.38 447 TRP A N 1
ATOM 3567 C CA . TRP A 1 447 ? 9.744 -0.846 3.377 1.00 72.38 447 TRP A CA 1
ATOM 3568 C C . TRP A 1 447 ? 9.146 -1.064 1.981 1.00 72.38 447 TRP A C 1
ATOM 3570 O O . TRP A 1 447 ? 7.943 -0.886 1.802 1.00 72.38 447 TRP A O 1
ATOM 3580 N N . GLY A 1 448 ? 9.956 -1.519 1.020 1.00 77.25 448 GLY A N 1
ATOM 3581 C CA . GLY A 1 448 ? 9.557 -1.826 -0.349 1.00 77.25 448 GLY A CA 1
ATOM 3582 C C . GLY A 1 448 ? 9.759 -0.675 -1.339 1.00 77.25 448 GLY A C 1
ATOM 3583 O O . GLY A 1 448 ? 9.360 -0.812 -2.496 1.00 77.25 448 GLY A O 1
ATOM 3584 N N . ASN A 1 449 ? 10.372 0.443 -0.935 1.00 74.00 449 ASN A N 1
ATOM 3585 C CA . ASN A 1 449 ? 10.671 1.554 -1.838 1.00 74.00 449 ASN A CA 1
ATOM 3586 C C . ASN A 1 449 ? 11.841 1.171 -2.757 1.00 74.00 449 ASN A C 1
ATOM 3588 O O . ASN A 1 449 ? 12.832 0.614 -2.285 1.00 74.00 449 ASN A O 1
ATOM 3592 N N . ALA A 1 450 ? 11.745 1.473 -4.059 1.00 87.94 450 ALA A N 1
ATOM 3593 C CA . ALA A 1 450 ? 12.706 0.999 -5.062 1.00 87.94 450 ALA A CA 1
ATOM 3594 C C . ALA A 1 450 ? 13.252 2.095 -5.996 1.00 87.94 450 ALA A C 1
ATOM 3596 O O . ALA A 1 450 ? 12.547 3.047 -6.337 1.00 87.94 450 ALA A O 1
ATOM 3597 N N . LYS A 1 451 ? 14.496 1.924 -6.470 1.00 89.69 451 LYS A N 1
ATOM 3598 C CA . LYS A 1 451 ? 15.160 2.798 -7.457 1.00 89.69 451 LYS A CA 1
ATOM 3599 C C . LYS A 1 451 ? 15.808 1.991 -8.581 1.00 89.69 451 LYS A C 1
ATOM 3601 O O . LYS A 1 451 ? 16.487 1.011 -8.299 1.00 89.69 451 LYS A O 1
ATOM 3606 N N . GLU A 1 452 ? 15.665 2.464 -9.824 1.00 94.38 452 GLU A N 1
ATOM 3607 C CA . GLU A 1 452 ? 16.321 1.914 -11.021 1.00 94.38 452 GLU A CA 1
ATOM 3608 C C . GLU A 1 452 ? 17.098 2.988 -11.803 1.00 94.38 452 GLU A C 1
ATOM 3610 O O . GLU A 1 452 ? 16.645 4.137 -11.905 1.00 94.38 452 GLU A O 1
ATOM 3615 N N . ILE A 1 453 ? 18.273 2.623 -12.333 1.00 88.44 453 ILE A N 1
ATOM 3616 C CA . ILE A 1 453 ? 19.106 3.437 -13.242 1.00 88.44 453 ILE A CA 1
ATOM 3617 C C . ILE A 1 453 ? 19.789 2.550 -14.300 1.00 88.44 453 ILE A C 1
ATOM 3619 O O . ILE A 1 453 ? 20.135 1.415 -13.981 1.00 88.44 453 ILE A O 1
ATOM 3623 N N . SER A 1 454 ? 20.030 3.071 -15.514 1.00 94.44 454 SER A N 1
ATOM 3624 C CA . SER A 1 454 ? 20.601 2.299 -16.639 1.00 94.44 454 SER A CA 1
ATOM 3625 C C . SER A 1 454 ? 21.726 3.023 -17.396 1.00 94.44 454 SER A C 1
ATOM 3627 O O . SER A 1 454 ? 21.780 4.254 -17.383 1.00 94.44 454 SER A O 1
ATOM 3629 N N . MET A 1 455 ? 22.620 2.262 -18.038 1.00 93.12 455 MET A N 1
ATOM 3630 C CA . MET A 1 455 ? 23.723 2.751 -18.880 1.00 93.12 455 MET A CA 1
ATOM 3631 C C . MET A 1 455 ? 24.077 1.741 -19.975 1.00 93.12 455 MET A C 1
ATOM 3633 O O . MET A 1 455 ? 24.022 0.536 -19.737 1.00 93.12 455 MET A O 1
ATOM 3637 N N . GLU A 1 456 ? 24.484 2.238 -21.142 1.00 94.88 456 GLU A N 1
ATOM 3638 C CA . GLU A 1 456 ? 24.888 1.413 -22.283 1.00 94.88 456 GLU A CA 1
ATOM 3639 C C . GLU A 1 456 ? 26.407 1.199 -22.355 1.00 94.88 456 GLU A C 1
ATOM 3641 O O . GLU A 1 456 ? 27.199 2.064 -21.971 1.00 94.88 456 GLU A O 1
ATOM 3646 N N . PHE A 1 457 ? 26.807 0.042 -22.879 1.00 95.62 457 PHE A N 1
ATOM 3647 C CA . PHE A 1 457 ? 28.179 -0.279 -23.275 1.00 95.62 457 PHE A CA 1
ATOM 3648 C C . PHE A 1 457 ? 28.173 -1.228 -24.482 1.00 95.62 457 PHE A C 1
ATOM 3650 O O . PHE A 1 457 ? 27.142 -1.805 -24.821 1.00 95.62 457 PHE A O 1
ATOM 3657 N N . TYR A 1 458 ? 29.313 -1.381 -25.152 1.00 95.38 458 TYR A N 1
ATOM 3658 C CA . TYR A 1 458 ? 29.380 -1.944 -26.499 1.00 95.38 458 TYR A CA 1
ATOM 3659 C C . TYR A 1 458 ? 30.365 -3.107 -26.599 1.00 95.38 458 TYR A C 1
ATOM 3661 O O . TYR A 1 458 ? 31.507 -3.026 -26.136 1.00 95.38 458 TYR A O 1
ATOM 3669 N N . GLY A 1 459 ? 29.925 -4.179 -27.253 1.00 94.62 459 GLY A N 1
ATOM 3670 C CA . GLY A 1 459 ? 30.780 -5.248 -27.745 1.00 94.62 459 GLY A CA 1
ATOM 3671 C C . GLY A 1 459 ? 31.196 -4.992 -29.187 1.00 94.62 459 GLY A C 1
ATOM 3672 O O . GLY A 1 459 ? 30.351 -4.704 -30.033 1.00 94.62 459 GLY A O 1
ATOM 3673 N N . GLN A 1 460 ? 32.489 -5.122 -29.468 1.00 94.31 460 GLN A N 1
ATOM 3674 C CA . GLN A 1 460 ? 33.040 -5.054 -30.819 1.00 94.31 460 GLN A CA 1
ATOM 3675 C C . GLN A 1 460 ? 33.868 -6.293 -31.136 1.00 94.31 460 GLN A C 1
ATOM 3677 O O . GLN A 1 460 ? 34.358 -6.975 -30.235 1.00 94.31 460 GLN A O 1
ATOM 3682 N N . LYS A 1 461 ? 34.072 -6.557 -32.421 1.00 93.25 461 LYS A N 1
ATOM 3683 C CA . LYS A 1 461 ? 34.915 -7.653 -32.883 1.00 93.25 461 LYS A CA 1
ATOM 3684 C C . LYS A 1 461 ? 35.888 -7.163 -33.932 1.00 93.25 461 LYS A C 1
ATOM 3686 O O . LYS A 1 461 ? 35.458 -6.704 -34.985 1.00 93.25 461 LYS A O 1
ATOM 3691 N N . THR A 1 462 ? 37.181 -7.330 -33.673 1.00 91.56 462 THR A N 1
ATOM 3692 C CA . THR A 1 462 ? 38.236 -7.068 -34.657 1.00 91.56 462 THR A CA 1
ATOM 3693 C C . THR A 1 462 ? 38.851 -8.371 -35.174 1.00 91.56 462 THR A C 1
ATOM 3695 O O . THR A 1 462 ? 39.411 -9.170 -34.419 1.00 91.56 462 THR A O 1
ATOM 3698 N N . ILE A 1 463 ? 38.776 -8.577 -36.487 1.00 89.06 463 ILE A N 1
ATOM 3699 C CA . ILE A 1 463 ? 39.326 -9.716 -37.221 1.00 89.06 463 ILE A CA 1
ATOM 3700 C C . ILE A 1 463 ? 40.599 -9.257 -37.928 1.00 89.06 463 ILE A C 1
ATOM 3702 O O . ILE A 1 463 ? 40.551 -8.422 -38.828 1.00 89.06 463 ILE A O 1
ATOM 3706 N N . VAL A 1 464 ? 41.740 -9.834 -37.545 1.00 89.06 464 VAL A N 1
ATOM 3707 C CA . VAL A 1 464 ? 43.026 -9.609 -38.218 1.00 89.06 464 VAL A CA 1
ATOM 3708 C C . VAL A 1 464 ? 43.516 -10.919 -38.818 1.00 89.06 464 VAL A C 1
ATOM 3710 O O . VAL A 1 464 ? 43.950 -11.812 -38.088 1.00 89.06 464 VAL A O 1
ATOM 3713 N N . GLU A 1 465 ? 43.486 -11.031 -40.145 1.00 89.19 465 GLU A N 1
ATOM 3714 C CA . GLU A 1 465 ? 43.918 -12.235 -40.859 1.00 89.19 465 GLU A CA 1
ATOM 3715 C C . GLU A 1 465 ? 44.992 -11.920 -41.903 1.00 89.19 465 GLU A C 1
ATOM 3717 O O . GLU A 1 465 ? 44.975 -10.881 -42.556 1.00 89.19 465 GLU A O 1
ATOM 3722 N N . THR A 1 466 ? 45.976 -12.811 -42.047 1.00 88.19 466 THR A N 1
ATOM 3723 C CA . THR A 1 466 ? 47.040 -12.685 -43.050 1.00 88.19 466 THR A CA 1
ATOM 3724 C C . THR A 1 466 ? 47.004 -13.879 -43.990 1.00 88.19 466 THR A C 1
ATOM 3726 O O . THR A 1 466 ? 47.342 -14.996 -43.598 1.00 88.19 466 THR A O 1
ATOM 3729 N N . ILE A 1 467 ? 46.640 -13.636 -45.244 1.00 85.75 467 ILE A N 1
ATOM 3730 C CA . ILE A 1 467 ? 46.532 -14.661 -46.283 1.00 85.75 467 ILE A CA 1
ATOM 3731 C C . ILE A 1 467 ? 47.716 -14.550 -47.231 1.00 85.75 467 ILE A C 1
ATOM 3733 O O . ILE A 1 467 ? 48.101 -13.459 -47.636 1.00 85.75 467 ILE A O 1
ATOM 3737 N N . THR A 1 468 ? 48.278 -15.690 -47.630 1.00 84.88 468 THR A N 1
ATOM 3738 C CA . THR A 1 468 ? 49.271 -15.745 -48.712 1.00 84.88 468 THR A CA 1
ATOM 3739 C C . THR A 1 468 ? 48.581 -16.121 -50.020 1.00 84.88 468 THR A C 1
ATOM 3741 O O . THR A 1 468 ? 47.970 -17.186 -50.097 1.00 84.88 468 THR A O 1
ATOM 3744 N N . VAL A 1 469 ? 48.689 -15.266 -51.037 1.00 83.25 469 VAL A N 1
ATOM 3745 C CA . VAL A 1 469 ? 48.119 -15.482 -52.377 1.00 83.25 469 VAL A CA 1
ATOM 3746 C C . VAL A 1 469 ? 49.217 -15.722 -53.415 1.00 83.25 469 VAL A C 1
ATOM 3748 O O . VAL A 1 469 ? 50.328 -15.197 -53.295 1.00 83.25 469 VAL A O 1
ATOM 3751 N N . ASN A 1 470 ? 48.919 -16.541 -54.427 1.00 79.12 470 ASN A N 1
ATOM 3752 C CA . ASN A 1 470 ? 49.815 -16.860 -55.545 1.00 79.12 470 ASN A CA 1
ATOM 3753 C C . ASN A 1 470 ? 49.038 -17.001 -56.873 1.00 79.12 470 ASN A C 1
ATOM 3755 O O . ASN A 1 470 ? 47.817 -16.881 -56.892 1.00 79.12 470 ASN A O 1
ATOM 3759 N N . GLU A 1 471 ? 49.741 -17.324 -57.967 1.00 74.44 471 GLU A N 1
ATOM 3760 C CA . GLU A 1 471 ? 49.190 -17.519 -59.329 1.00 74.44 471 GLU A CA 1
ATOM 3761 C C . GLU A 1 471 ? 48.090 -18.603 -59.452 1.00 74.44 471 GLU A C 1
ATOM 3763 O O . GLU A 1 471 ? 47.537 -18.791 -60.530 1.00 74.44 471 GLU A O 1
ATOM 3768 N N . THR A 1 472 ? 47.793 -19.366 -58.393 1.00 76.12 472 THR A N 1
ATOM 3769 C CA . THR A 1 472 ? 46.754 -20.419 -58.372 1.00 76.12 472 THR A CA 1
ATOM 3770 C C . THR A 1 472 ? 45.648 -20.172 -57.344 1.00 76.12 472 THR A C 1
ATOM 3772 O O . THR A 1 472 ? 44.761 -21.011 -57.180 1.00 76.12 472 THR A O 1
ATOM 3775 N N . THR A 1 473 ? 45.711 -19.062 -56.607 1.00 79.19 473 THR A N 1
ATOM 3776 C CA . THR A 1 473 ? 44.701 -18.701 -55.612 1.00 79.19 473 THR A CA 1
ATOM 3777 C C . THR A 1 473 ? 43.569 -17.950 -56.303 1.00 79.19 473 THR A C 1
ATOM 3779 O O . THR A 1 473 ? 43.782 -16.821 -56.723 1.00 79.19 473 THR A O 1
ATOM 3782 N N . SER A 1 474 ? 42.383 -18.557 -56.400 1.00 67.44 474 SER A N 1
ATOM 3783 C CA . SER A 1 474 ? 41.221 -17.934 -57.056 1.00 67.44 474 SER A CA 1
ATOM 3784 C C . SER A 1 474 ? 40.262 -17.277 -56.055 1.00 67.44 474 SER A C 1
ATOM 3786 O O . SER A 1 474 ? 39.899 -16.122 -56.229 1.00 67.44 474 SER A O 1
ATOM 3788 N N . ASN A 1 475 ? 39.891 -17.974 -54.971 1.00 81.44 475 ASN A N 1
ATOM 3789 C CA . ASN A 1 475 ? 38.933 -17.477 -53.975 1.00 81.44 475 ASN A CA 1
ATOM 3790 C C . ASN A 1 475 ? 39.456 -17.712 -52.555 1.00 81.44 475 ASN A C 1
ATOM 3792 O O . ASN A 1 475 ? 39.894 -18.818 -52.226 1.00 81.44 475 ASN A O 1
ATOM 3796 N N . VAL A 1 476 ? 39.371 -16.686 -51.711 1.00 84.88 476 VAL A N 1
ATOM 3797 C CA . VAL A 1 476 ? 39.714 -16.747 -50.286 1.00 84.88 476 VAL A CA 1
ATOM 3798 C C . VAL A 1 476 ? 38.514 -16.289 -49.478 1.00 84.88 476 VAL A C 1
ATOM 3800 O O . VAL A 1 476 ? 37.888 -15.305 -49.837 1.00 84.88 476 VAL A O 1
ATOM 3803 N N . THR A 1 477 ? 38.204 -16.955 -48.372 1.00 87.19 477 THR A N 1
ATOM 3804 C CA . THR A 1 477 ? 37.136 -16.514 -47.473 1.00 87.19 477 THR A CA 1
ATOM 3805 C C . THR A 1 477 ? 37.695 -16.347 -46.073 1.00 87.19 477 THR A C 1
ATOM 3807 O O . THR A 1 477 ? 38.277 -17.285 -45.534 1.00 87.19 477 THR A O 1
ATOM 3810 N N . VAL A 1 478 ? 37.500 -15.159 -45.509 1.00 85.75 478 VAL A N 1
ATOM 3811 C CA . VAL A 1 478 ? 37.651 -14.872 -44.082 1.00 85.75 478 VAL A CA 1
ATOM 3812 C C . VAL A 1 478 ? 36.259 -14.826 -43.498 1.00 85.75 478 VAL A C 1
ATOM 3814 O O . VAL A 1 478 ? 35.409 -14.101 -44.004 1.00 85.75 478 VAL A O 1
ATOM 3817 N N . GLN A 1 479 ? 35.998 -15.627 -42.477 1.00 84.94 479 GLN A N 1
ATOM 3818 C CA . GLN A 1 479 ? 34.663 -15.733 -41.910 1.00 84.94 479 GLN A CA 1
ATOM 3819 C C . GLN A 1 479 ? 34.720 -15.770 -40.391 1.00 84.94 479 GLN A C 1
ATOM 3821 O O . GLN A 1 479 ? 35.544 -16.472 -39.804 1.00 84.94 479 GLN A O 1
ATOM 3826 N N . ASP A 1 480 ? 33.780 -15.051 -39.803 1.00 85.25 480 ASP A N 1
ATOM 3827 C CA . ASP A 1 480 ? 33.371 -15.092 -38.412 1.00 85.25 480 ASP A CA 1
ATOM 3828 C C . ASP A 1 480 ? 31.831 -15.141 -38.343 1.00 85.25 480 ASP A C 1
ATOM 3830 O O . ASP A 1 480 ? 31.154 -15.171 -39.373 1.00 85.25 480 ASP A O 1
ATOM 3834 N N . GLU A 1 481 ? 31.276 -15.176 -37.136 1.00 84.56 481 GLU A N 1
ATOM 3835 C CA . GLU A 1 481 ? 29.830 -15.231 -36.887 1.00 84.56 481 GLU A CA 1
ATOM 3836 C C . GLU A 1 481 ? 29.098 -13.978 -37.406 1.00 84.56 481 GLU A C 1
ATOM 3838 O O . GLU A 1 481 ? 28.118 -14.087 -38.147 1.00 84.56 481 GLU A O 1
ATOM 3843 N N . ASP A 1 482 ? 29.636 -12.790 -37.115 1.00 86.81 482 ASP A N 1
ATOM 3844 C CA . ASP A 1 482 ? 29.066 -11.500 -37.528 1.00 86.81 482 ASP A CA 1
ATOM 3845 C C . ASP A 1 482 ? 29.425 -11.077 -38.964 1.00 86.81 482 ASP A C 1
ATOM 3847 O O . ASP A 1 482 ? 28.763 -10.206 -39.540 1.00 86.81 482 ASP A O 1
ATOM 3851 N N . LEU A 1 483 ? 30.493 -11.642 -39.542 1.00 91.75 483 LEU A N 1
ATOM 3852 C CA . LEU A 1 483 ? 31.105 -11.137 -40.774 1.00 91.75 483 LEU A CA 1
ATOM 3853 C C . LEU A 1 483 ? 31.672 -12.251 -41.662 1.00 91.75 483 LEU A C 1
ATOM 3855 O O . LEU A 1 483 ? 32.528 -13.021 -41.239 1.00 91.75 483 LEU A O 1
ATOM 3859 N N . GLU A 1 484 ? 31.311 -12.254 -42.944 1.00 93.12 484 GLU A N 1
ATOM 3860 C CA . GLU A 1 484 ? 31.969 -13.059 -43.981 1.00 93.12 484 GLU A CA 1
ATOM 3861 C C . GLU A 1 484 ? 32.548 -12.144 -45.071 1.00 93.12 484 GLU A C 1
ATOM 3863 O O . GLU A 1 484 ? 31.848 -11.304 -45.638 1.00 93.12 484 GLU A O 1
ATOM 3868 N N . LEU A 1 485 ? 33.828 -12.329 -45.387 1.00 90.88 485 LEU A N 1
ATOM 3869 C CA . LEU A 1 485 ? 34.566 -11.640 -46.440 1.00 90.88 485 LEU A CA 1
ATOM 3870 C C . LEU A 1 485 ? 35.106 -12.665 -47.445 1.00 90.88 485 LEU A C 1
ATOM 3872 O O . LEU A 1 485 ? 36.095 -13.347 -47.183 1.00 90.88 485 LEU A O 1
ATOM 3876 N N . GLY A 1 486 ? 34.477 -12.778 -48.614 1.00 90.44 486 GLY A N 1
ATOM 3877 C CA . GLY A 1 486 ? 34.947 -13.622 -49.718 1.00 90.44 486 GLY A CA 1
ATOM 3878 C C . GLY A 1 486 ? 35.707 -12.812 -50.765 1.00 90.44 486 GLY A C 1
ATOM 3879 O O . GLY A 1 486 ? 35.081 -12.031 -51.459 1.00 90.44 486 GLY A O 1
ATOM 3880 N N . LEU A 1 487 ? 37.019 -12.986 -50.907 1.00 89.38 487 LEU A N 1
ATOM 3881 C CA . LEU A 1 487 ? 37.875 -12.298 -51.877 1.00 89.38 487 LEU A CA 1
ATOM 3882 C C . LEU A 1 487 ? 38.063 -13.132 -53.156 1.00 89.38 487 LEU A C 1
ATOM 3884 O O . LEU A 1 487 ? 38.551 -14.262 -53.083 1.00 89.38 487 LEU A O 1
ATOM 3888 N N . ASP A 1 488 ? 37.761 -12.551 -54.316 1.00 88.31 488 ASP A N 1
ATOM 3889 C CA . ASP A 1 488 ? 38.096 -13.086 -55.640 1.00 88.31 488 ASP A CA 1
ATOM 3890 C C . ASP A 1 488 ? 39.455 -12.516 -56.080 1.00 88.31 488 ASP A C 1
ATOM 3892 O O . ASP A 1 488 ? 39.597 -11.316 -56.328 1.00 88.31 488 ASP A O 1
ATOM 3896 N N . VAL A 1 489 ? 40.475 -13.368 -56.153 1.00 84.44 489 VAL A N 1
ATOM 3897 C CA . VAL A 1 489 ? 41.869 -12.982 -56.407 1.00 84.44 489 VAL A CA 1
ATOM 3898 C C . VAL A 1 489 ? 42.185 -13.030 -57.906 1.00 84.44 489 VAL A C 1
ATOM 3900 O O . VAL A 1 489 ? 41.940 -14.027 -58.584 1.00 84.44 489 VAL A O 1
ATOM 3903 N N . ASN A 1 490 ? 42.792 -11.961 -58.424 1.00 81.19 490 ASN A N 1
ATOM 3904 C CA . ASN A 1 490 ? 43.311 -11.884 -59.784 1.00 81.19 490 ASN A CA 1
ATOM 3905 C C . ASN A 1 490 ? 44.620 -12.676 -59.908 1.00 81.19 490 ASN A C 1
ATOM 3907 O O . ASN A 1 490 ? 45.714 -12.154 -59.677 1.00 81.19 490 ASN A O 1
ATOM 3911 N N . GLU A 1 491 ? 44.521 -13.926 -60.354 1.00 72.56 491 GLU A N 1
ATOM 3912 C CA . GLU A 1 491 ? 45.661 -14.831 -60.561 1.00 72.56 491 GLU A CA 1
ATOM 3913 C C . GLU A 1 491 ? 46.766 -14.235 -61.458 1.00 72.56 491 GLU A C 1
ATOM 3915 O O . GLU A 1 491 ? 47.934 -14.602 -61.336 1.00 72.56 491 GLU A O 1
ATOM 3920 N N . THR A 1 492 ? 46.428 -13.295 -62.351 1.00 70.50 492 THR A N 1
ATOM 3921 C CA . THR A 1 492 ? 47.383 -12.702 -63.304 1.00 70.50 492 THR A CA 1
ATOM 3922 C C . THR A 1 492 ? 48.158 -11.501 -62.760 1.00 70.50 492 THR A C 1
ATOM 3924 O O . THR A 1 492 ? 49.187 -11.135 -63.335 1.00 70.50 492 THR A O 1
ATOM 3927 N N . ALA A 1 493 ? 47.697 -10.899 -61.660 1.00 66.81 493 ALA A N 1
ATOM 3928 C CA . ALA A 1 493 ? 48.352 -9.763 -61.008 1.00 66.81 493 ALA A CA 1
ATOM 3929 C C . ALA A 1 493 ? 49.403 -10.190 -59.967 1.00 66.81 493 ALA A C 1
ATOM 3931 O O . ALA A 1 493 ? 50.219 -9.379 -59.522 1.00 66.81 493 ALA A O 1
ATOM 3932 N N . VAL A 1 494 ? 49.424 -11.475 -59.602 1.00 68.38 494 VAL A N 1
ATOM 3933 C CA . VAL A 1 494 ? 50.282 -12.022 -58.549 1.00 68.38 494 VAL A CA 1
ATOM 3934 C C . VAL A 1 494 ? 51.513 -12.685 -59.171 1.00 68.38 494 VAL A C 1
ATOM 3936 O O . VAL A 1 494 ? 51.451 -13.811 -59.636 1.00 68.38 494 VAL A O 1
ATOM 3939 N N . SER A 1 495 ? 52.655 -11.988 -59.197 1.00 58.38 495 SER A N 1
ATOM 3940 C CA . SER A 1 495 ? 53.891 -12.500 -59.832 1.00 58.38 495 SER A CA 1
ATOM 3941 C C . SER A 1 495 ? 54.800 -13.348 -58.919 1.00 58.38 495 SER A C 1
ATOM 3943 O O . SER A 1 495 ? 55.749 -13.955 -59.412 1.00 58.38 495 SER A O 1
ATOM 3945 N N . ASN A 1 496 ? 54.549 -13.363 -57.598 1.00 67.50 496 ASN A N 1
ATOM 3946 C CA . ASN A 1 496 ? 55.242 -14.123 -56.537 1.00 67.50 496 ASN A CA 1
ATOM 3947 C C . ASN A 1 496 ? 54.290 -14.318 -55.329 1.00 67.50 496 ASN A C 1
ATOM 3949 O O . ASN A 1 496 ? 53.211 -13.737 -55.319 1.00 67.50 496 ASN A O 1
ATOM 3953 N N . GLU A 1 497 ? 54.675 -15.090 -54.299 1.00 75.62 497 GLU A N 1
ATOM 3954 C CA . GLU A 1 497 ? 53.916 -15.156 -53.032 1.00 75.62 497 GLU A CA 1
ATOM 3955 C C . GLU A 1 497 ? 53.791 -13.760 -52.392 1.00 75.62 497 GLU A C 1
ATOM 3957 O O . GLU A 1 497 ? 54.791 -13.179 -51.960 1.00 75.62 497 GLU A O 1
ATOM 3962 N N . THR A 1 498 ? 52.562 -13.245 -52.307 1.00 80.56 498 THR A N 1
ATOM 3963 C CA . THR A 1 498 ? 52.236 -11.953 -51.682 1.00 80.56 498 THR A CA 1
ATOM 3964 C C . THR A 1 498 ? 51.327 -12.183 -50.482 1.00 80.56 498 THR A C 1
ATOM 3966 O O . THR A 1 498 ? 50.432 -13.025 -50.534 1.00 80.56 498 THR A O 1
ATOM 3969 N N . GLN A 1 499 ? 51.541 -11.442 -49.393 1.00 85.69 499 GLN A N 1
ATOM 3970 C CA . GLN A 1 499 ? 50.652 -11.480 -48.236 1.00 85.69 499 GLN A CA 1
ATOM 3971 C C . GLN A 1 499 ? 49.641 -10.334 -48.289 1.00 85.69 499 GLN A C 1
ATOM 3973 O O . GLN A 1 499 ? 50.013 -9.175 -48.488 1.00 85.69 499 GLN A O 1
ATOM 3978 N N . ILE A 1 500 ? 48.375 -10.684 -48.084 1.00 85.94 500 ILE A N 1
ATOM 3979 C CA . ILE A 1 500 ? 47.257 -9.771 -47.867 1.00 85.94 500 ILE A CA 1
ATOM 3980 C C . ILE A 1 500 ? 46.952 -9.784 -46.371 1.00 85.94 500 ILE A C 1
ATOM 3982 O O . ILE A 1 500 ? 46.773 -10.855 -45.794 1.00 85.94 500 ILE A O 1
ATOM 3986 N N . ILE A 1 501 ? 46.906 -8.610 -45.750 1.00 87.50 501 ILE A N 1
ATOM 3987 C CA . ILE A 1 501 ? 46.505 -8.426 -44.355 1.00 87.50 501 ILE A CA 1
ATOM 3988 C C . ILE A 1 501 ? 45.129 -7.775 -44.360 1.00 87.50 501 ILE A C 1
ATOM 3990 O O . ILE A 1 501 ? 44.979 -6.660 -44.862 1.00 87.50 501 ILE A O 1
ATOM 3994 N N . ILE A 1 502 ? 44.153 -8.474 -43.797 1.00 87.81 502 ILE A N 1
ATOM 3995 C CA . ILE A 1 502 ? 42.786 -8.004 -43.598 1.00 87.81 502 ILE A CA 1
ATOM 3996 C C . ILE A 1 502 ? 42.661 -7.581 -42.142 1.00 87.81 502 ILE A C 1
ATOM 3998 O O . ILE A 1 502 ? 43.023 -8.346 -41.250 1.00 87.81 502 ILE A O 1
ATOM 4002 N N . ASN A 1 503 ? 42.156 -6.375 -41.923 1.00 89.62 503 ASN A N 1
ATOM 4003 C CA . ASN A 1 503 ? 41.750 -5.856 -40.632 1.00 89.62 503 ASN A CA 1
ATOM 4004 C C . ASN A 1 503 ? 40.291 -5.414 -40.751 1.00 89.62 503 ASN A C 1
ATOM 4006 O O . ASN A 1 503 ? 40.003 -4.426 -41.421 1.00 89.62 503 ASN A O 1
ATOM 4010 N N . ALA A 1 504 ? 39.377 -6.184 -40.168 1.00 90.69 504 ALA A N 1
ATOM 4011 C CA . ALA A 1 504 ? 37.954 -5.900 -40.227 1.00 90.69 504 ALA A CA 1
ATOM 4012 C C . ALA A 1 504 ? 37.369 -5.768 -38.823 1.00 90.69 504 ALA A C 1
ATOM 4014 O O . ALA A 1 504 ? 37.489 -6.695 -38.027 1.00 90.69 504 ALA A O 1
ATOM 4015 N N . THR A 1 505 ? 36.714 -4.650 -38.528 1.00 92.12 505 THR A N 1
ATOM 4016 C CA . THR A 1 505 ? 36.067 -4.410 -37.232 1.00 92.12 505 THR A CA 1
ATOM 4017 C C . THR A 1 505 ? 34.560 -4.303 -37.408 1.00 92.12 505 THR A C 1
ATOM 4019 O O . THR A 1 505 ? 34.095 -3.517 -38.231 1.00 92.12 505 THR A O 1
ATOM 4022 N N . VAL A 1 506 ? 33.800 -5.064 -36.617 1.00 93.56 506 VAL A N 1
ATOM 4023 C CA . VAL A 1 506 ? 32.340 -4.953 -36.498 1.00 93.56 506 VAL A CA 1
ATOM 4024 C C . VAL A 1 506 ? 31.998 -4.358 -35.136 1.00 93.56 506 VAL A C 1
ATOM 4026 O O . VAL A 1 506 ? 32.488 -4.829 -34.109 1.00 93.56 506 VAL A O 1
ATOM 4029 N N . THR A 1 507 ? 31.174 -3.313 -35.114 1.00 92.88 507 THR A N 1
ATOM 4030 C CA . THR A 1 507 ? 30.800 -2.607 -33.880 1.00 92.88 507 THR A CA 1
ATOM 4031 C C . THR A 1 507 ? 29.446 -1.916 -34.016 1.00 92.88 507 THR A C 1
ATOM 4033 O O . THR A 1 507 ? 29.021 -1.574 -35.120 1.00 92.88 507 THR A O 1
ATOM 4036 N N . THR A 1 508 ? 28.769 -1.679 -32.895 1.00 90.25 508 THR A N 1
ATOM 4037 C CA . THR A 1 508 ? 27.593 -0.793 -32.820 1.00 90.25 508 THR A CA 1
ATOM 4038 C C . THR A 1 508 ? 27.932 0.580 -32.242 1.00 90.25 508 THR A C 1
ATOM 4040 O O . THR A 1 508 ? 27.099 1.483 -32.300 1.00 90.25 508 THR A O 1
ATOM 4043 N N . ASN A 1 509 ? 29.156 0.770 -31.735 1.00 89.38 509 ASN A N 1
ATOM 4044 C CA . ASN A 1 509 ? 29.609 2.053 -31.216 1.00 89.38 509 ASN A CA 1
ATOM 4045 C C . ASN A 1 509 ? 29.955 3.015 -32.365 1.00 89.38 509 ASN A C 1
ATOM 4047 O O . ASN A 1 509 ? 30.915 2.806 -33.108 1.00 89.38 509 ASN A O 1
ATOM 4051 N N . GLU A 1 510 ? 29.204 4.109 -32.477 1.00 84.50 510 GLU A N 1
ATOM 4052 C CA . GLU A 1 510 ? 29.426 5.134 -33.501 1.00 84.50 510 GLU A CA 1
ATOM 4053 C C . GLU A 1 510 ? 30.754 5.884 -33.330 1.00 84.50 510 GLU A C 1
ATOM 4055 O O . GLU A 1 510 ? 31.296 6.400 -34.308 1.00 84.50 510 GLU A O 1
ATOM 4060 N N . GLU A 1 511 ? 31.315 5.941 -32.118 1.00 84.38 511 GLU A N 1
ATOM 4061 C CA . GLU A 1 511 ? 32.590 6.624 -31.877 1.00 84.38 511 GLU A CA 1
ATOM 4062 C C . GLU A 1 511 ? 33.763 5.957 -32.616 1.00 84.38 511 GLU A C 1
ATOM 4064 O O . GLU A 1 511 ? 34.729 6.641 -32.960 1.00 84.38 511 GLU A O 1
ATOM 4069 N N . GLU A 1 512 ? 33.676 4.658 -32.924 1.00 84.25 512 GLU A N 1
ATOM 4070 C CA . GLU A 1 512 ? 34.715 3.934 -33.669 1.00 84.25 512 GLU A CA 1
ATOM 4071 C C . GLU A 1 512 ? 34.789 4.392 -35.133 1.00 84.25 512 GLU A C 1
ATOM 4073 O O . GLU A 1 512 ? 35.869 4.677 -35.645 1.00 84.25 512 GLU A O 1
ATOM 4078 N N . ILE A 1 513 ? 33.648 4.579 -35.808 1.00 79.44 513 ILE A N 1
ATOM 4079 C CA . ILE A 1 513 ? 33.643 5.054 -37.204 1.00 79.44 513 ILE A CA 1
ATOM 4080 C C . ILE A 1 513 ? 33.982 6.546 -37.331 1.00 79.44 513 ILE A C 1
ATOM 4082 O O . ILE A 1 513 ? 34.476 6.988 -38.372 1.00 79.44 513 ILE A O 1
ATOM 4086 N N . MET A 1 514 ? 33.762 7.338 -36.275 1.00 74.75 514 MET A N 1
ATOM 4087 C CA . MET A 1 514 ? 34.158 8.750 -36.260 1.00 74.75 514 MET A CA 1
ATOM 4088 C C . MET A 1 514 ? 35.681 8.921 -36.305 1.00 74.75 514 MET A C 1
ATOM 4090 O O . MET A 1 514 ? 36.161 9.930 -36.827 1.00 74.75 514 MET A O 1
ATOM 4094 N N . GLN A 1 515 ? 36.449 7.941 -35.816 1.00 71.44 515 GLN A N 1
ATOM 4095 C CA . GLN A 1 515 ? 37.914 7.943 -35.920 1.00 71.44 515 GLN A CA 1
ATOM 4096 C C . GLN A 1 515 ? 38.382 7.865 -37.382 1.00 71.44 515 GLN A C 1
ATOM 4098 O O . GLN A 1 515 ? 39.390 8.475 -37.739 1.00 71.44 515 GLN A O 1
ATOM 4103 N N . GLU A 1 516 ? 37.583 7.235 -38.247 1.00 72.94 516 GLU A N 1
ATOM 4104 C CA . GLU A 1 516 ? 37.808 7.142 -39.693 1.00 72.94 516 GLU A CA 1
ATOM 4105 C C . GLU A 1 516 ? 37.178 8.307 -40.488 1.00 72.94 516 GLU A C 1
ATOM 4107 O O . GLU A 1 516 ? 37.113 8.294 -41.718 1.00 72.94 516 GLU A O 1
ATOM 4112 N N . ASN A 1 517 ? 36.741 9.372 -39.801 1.00 77.88 517 ASN A N 1
ATOM 4113 C CA . ASN A 1 517 ? 36.044 10.534 -40.370 1.00 77.88 517 ASN A CA 1
ATOM 4114 C C . ASN A 1 517 ? 34.710 10.200 -41.073 1.00 77.88 517 ASN A C 1
ATOM 4116 O O . ASN A 1 517 ? 34.265 10.967 -41.936 1.00 77.88 517 ASN A O 1
ATOM 4120 N N . ALA A 1 518 ? 34.058 9.089 -40.718 1.00 79.31 518 ALA A N 1
ATOM 4121 C CA . ALA A 1 518 ? 32.690 8.802 -41.142 1.00 79.31 518 ALA A CA 1
ATOM 4122 C C . ALA A 1 518 ? 31.667 9.415 -40.173 1.00 79.31 518 ALA A C 1
ATOM 4124 O O . ALA A 1 518 ? 31.906 9.515 -38.969 1.00 79.31 518 ALA A O 1
ATOM 4125 N N . SER A 1 519 ? 30.518 9.850 -40.698 1.00 79.62 519 SER A N 1
ATOM 4126 C CA . SER A 1 519 ? 29.377 10.253 -39.865 1.00 79.62 519 SER A CA 1
ATOM 4127 C C . SER A 1 519 ? 28.508 9.045 -39.516 1.00 79.62 519 SER A C 1
ATOM 4129 O O . SER A 1 519 ? 28.557 8.035 -40.214 1.00 79.62 519 SER A O 1
ATOM 4131 N N . SER A 1 520 ? 27.639 9.159 -38.510 1.00 78.06 520 SER A N 1
ATOM 4132 C CA . SER A 1 520 ? 26.631 8.126 -38.239 1.00 78.06 520 SER A CA 1
ATOM 4133 C C . SER A 1 520 ? 25.693 7.904 -39.433 1.00 78.06 520 SER A C 1
ATOM 4135 O O . SER A 1 520 ? 25.462 8.811 -40.246 1.00 78.06 520 SER A O 1
ATOM 4137 N N . LEU A 1 521 ? 25.162 6.682 -39.559 1.00 78.31 521 LEU A N 1
ATOM 4138 C CA . LEU A 1 521 ? 24.250 6.308 -40.650 1.00 78.31 521 LEU A CA 1
ATOM 4139 C C . LEU A 1 521 ? 22.909 7.054 -40.575 1.00 78.31 521 LEU A C 1
ATOM 4141 O O . LEU A 1 521 ? 22.279 7.283 -41.607 1.00 78.31 521 LEU A O 1
ATOM 4145 N N . ALA A 1 522 ? 22.514 7.490 -39.373 1.00 64.25 522 ALA A N 1
ATOM 4146 C CA . ALA A 1 522 ? 21.230 8.130 -39.080 1.00 64.25 522 ALA A CA 1
ATOM 4147 C C . ALA A 1 522 ? 20.916 9.378 -39.939 1.00 64.25 522 ALA A C 1
ATOM 4149 O O . ALA A 1 522 ? 19.767 9.819 -39.987 1.00 64.25 522 ALA A O 1
ATOM 4150 N N . VAL A 1 523 ? 21.903 9.939 -40.655 1.00 54.78 523 VAL A N 1
ATOM 4151 C CA . VAL A 1 523 ? 21.756 11.119 -41.521 1.00 54.78 523 VAL A CA 1
ATOM 4152 C C . VAL A 1 523 ? 22.347 10.862 -42.917 1.00 54.78 523 VAL A C 1
ATOM 4154 O O . VAL A 1 523 ? 23.379 11.420 -43.286 1.00 54.78 523 VAL A O 1
ATOM 4157 N N . ALA A 1 524 ? 21.700 10.028 -43.732 1.00 48.06 524 ALA A N 1
ATOM 4158 C CA . ALA A 1 524 ? 22.099 9.817 -45.126 1.00 48.06 524 ALA A CA 1
ATOM 4159 C C . ALA A 1 524 ? 21.200 10.610 -46.105 1.00 48.06 524 ALA A C 1
ATOM 4161 O O . ALA A 1 524 ? 20.046 10.234 -46.319 1.00 48.06 524 ALA A O 1
ATOM 4162 N N . PRO A 1 525 ? 21.678 11.694 -46.751 1.00 43.56 525 PRO A N 1
ATOM 4163 C CA . PRO A 1 525 ? 20.981 12.271 -47.895 1.00 43.56 525 PRO A CA 1
ATOM 4164 C C . PRO A 1 525 ? 21.197 11.372 -49.121 1.00 43.56 525 PRO A C 1
ATOM 4166 O O . PRO A 1 525 ? 22.287 11.332 -49.690 1.00 43.56 525 PRO A O 1
ATOM 4169 N N . VAL A 1 526 ? 20.156 10.661 -49.557 1.00 45.12 526 VAL A N 1
ATOM 4170 C CA . VAL A 1 526 ? 20.192 9.910 -50.822 1.00 45.12 526 VAL A CA 1
ATOM 4171 C C . VAL A 1 526 ? 20.372 10.895 -51.985 1.00 45.12 526 VAL A C 1
ATOM 4173 O O . VAL A 1 526 ? 19.574 11.817 -52.174 1.00 45.12 526 VAL A O 1
ATOM 4176 N N . VAL A 1 527 ? 21.438 10.728 -52.775 1.00 44.09 527 VAL A N 1
ATOM 4177 C CA . VAL A 1 527 ? 21.711 11.579 -53.942 1.00 44.09 527 VAL A CA 1
ATOM 4178 C C . VAL A 1 527 ? 20.803 11.187 -55.114 1.00 44.09 527 VAL A C 1
ATOM 4180 O O . VAL A 1 527 ? 20.978 10.150 -55.741 1.00 44.09 527 VAL A O 1
ATOM 4183 N N . ALA A 1 528 ? 19.851 12.083 -55.383 1.00 41.84 528 ALA A N 1
ATOM 4184 C CA . ALA A 1 528 ? 19.131 12.390 -56.622 1.00 41.84 528 ALA A CA 1
ATOM 4185 C C . ALA A 1 528 ? 19.311 11.449 -57.831 1.00 41.84 528 ALA A C 1
ATOM 4187 O O . ALA A 1 528 ? 20.285 11.581 -58.571 1.00 41.84 528 ALA A O 1
ATOM 4188 N N . ASN A 1 529 ? 18.282 10.641 -58.129 1.00 40.56 529 ASN A N 1
ATOM 4189 C CA . ASN A 1 529 ? 17.921 10.301 -59.515 1.00 40.56 529 ASN A CA 1
ATOM 4190 C C . ASN A 1 529 ? 16.485 9.761 -59.711 1.00 40.56 529 ASN A C 1
ATOM 4192 O O . ASN A 1 529 ? 16.258 8.926 -60.577 1.00 40.56 529 ASN A O 1
ATOM 4196 N N . THR A 1 530 ? 15.476 10.279 -59.002 1.00 39.75 530 THR A N 1
ATOM 4197 C CA . THR A 1 530 ? 14.051 10.080 -59.352 1.00 39.75 530 THR A CA 1
ATOM 4198 C C . THR A 1 530 ? 13.215 11.288 -58.930 1.00 39.75 530 THR A C 1
ATOM 4200 O O . THR A 1 530 ? 13.588 12.042 -58.041 1.00 39.75 530 THR A O 1
ATOM 4203 N N . THR A 1 531 ? 12.109 11.540 -59.631 1.00 38.59 531 THR A N 1
ATOM 4204 C CA . THR A 1 531 ? 11.369 12.819 -59.650 1.00 38.59 531 THR A CA 1
ATOM 4205 C C . THR A 1 531 ? 10.471 13.090 -58.431 1.00 38.59 531 THR A C 1
ATOM 4207 O O . THR A 1 531 ? 9.663 14.013 -58.478 1.00 38.59 531 THR A O 1
ATOM 4210 N N . GLU A 1 532 ? 10.641 12.357 -57.333 1.00 42.31 532 GLU A N 1
ATOM 4211 C CA . GLU A 1 532 ? 9.984 12.588 -56.041 1.00 42.31 532 GLU A CA 1
ATOM 4212 C C . GLU A 1 532 ? 11.051 12.420 -54.947 1.00 42.31 532 GLU A C 1
ATOM 4214 O O . GLU A 1 532 ? 11.584 11.333 -54.746 1.00 42.31 532 GLU A O 1
ATOM 4219 N N . ASN A 1 533 ? 11.449 13.532 -54.321 1.00 40.19 533 ASN A N 1
ATOM 4220 C CA . ASN A 1 533 ? 12.471 13.567 -53.273 1.00 40.19 533 ASN A CA 1
ATOM 4221 C C . ASN A 1 533 ? 11.829 13.260 -51.912 1.00 40.19 533 ASN A C 1
ATOM 4223 O O . ASN A 1 533 ? 11.331 14.178 -51.261 1.00 40.19 533 ASN A O 1
ATOM 4227 N N . GLU A 1 534 ? 11.908 12.013 -51.460 1.00 46.16 534 GLU A N 1
ATOM 4228 C CA . GLU A 1 534 ? 11.834 11.669 -50.037 1.00 46.16 534 GLU A CA 1
ATOM 4229 C C . GLU A 1 534 ? 13.196 11.093 -49.626 1.00 46.16 534 GLU A C 1
ATOM 4231 O O . GLU A 1 534 ? 13.582 10.001 -50.035 1.00 46.16 534 GLU A O 1
ATOM 4236 N N . THR A 1 535 ? 13.984 11.864 -48.874 1.00 52.09 535 THR A N 1
ATOM 4237 C CA . THR A 1 535 ? 15.179 11.354 -48.188 1.00 52.09 535 THR A CA 1
ATOM 4238 C C . THR A 1 535 ? 14.717 10.433 -47.069 1.00 52.09 535 THR A C 1
ATOM 4240 O O . THR A 1 535 ? 14.161 10.910 -46.083 1.00 52.09 535 THR A O 1
ATOM 4243 N N . GLN A 1 536 ? 14.913 9.129 -47.231 1.00 61.34 536 GLN A N 1
ATOM 4244 C CA . GLN A 1 536 ? 14.525 8.140 -46.233 1.00 61.34 536 GLN A CA 1
ATOM 4245 C C . GLN A 1 536 ? 15.689 7.918 -45.259 1.00 61.34 536 GLN A C 1
ATOM 4247 O O . GLN A 1 536 ? 16.734 7.402 -45.654 1.00 61.34 536 GLN A O 1
ATOM 4252 N N . SER A 1 537 ? 15.531 8.352 -44.006 1.00 72.56 537 SER A N 1
ATOM 4253 C CA . SER A 1 537 ? 16.517 8.119 -42.942 1.00 72.56 537 SER A CA 1
ATOM 4254 C C . SER A 1 537 ? 16.557 6.650 -42.521 1.00 72.56 537 SER A C 1
ATOM 4256 O O . SER A 1 537 ? 15.542 5.954 -42.566 1.00 72.56 537 SER A O 1
ATOM 4258 N N . VAL A 1 538 ? 17.740 6.187 -42.112 1.00 82.56 538 VAL A N 1
ATOM 4259 C CA . VAL A 1 538 ? 18.047 4.771 -41.863 1.00 82.56 538 VAL A CA 1
ATOM 4260 C C . VAL A 1 538 ? 18.691 4.608 -40.488 1.00 82.56 538 VAL A C 1
ATOM 4262 O O . VAL A 1 538 ? 19.681 5.271 -40.190 1.00 82.56 538 VAL A O 1
ATOM 4265 N N . ALA A 1 539 ? 18.122 3.750 -39.643 1.00 85.38 539 ALA A N 1
ATOM 4266 C CA . ALA A 1 539 ? 18.699 3.384 -38.357 1.00 85.38 539 ALA A CA 1
ATOM 4267 C C . ALA A 1 539 ? 19.824 2.366 -38.572 1.00 85.38 539 ALA A C 1
ATOM 4269 O O . ALA A 1 539 ? 19.640 1.373 -39.283 1.00 85.38 539 ALA A O 1
ATOM 4270 N N . ALA A 1 540 ? 20.979 2.604 -37.952 1.00 88.12 540 ALA A N 1
ATOM 4271 C CA . ALA A 1 540 ? 22.069 1.640 -37.948 1.00 88.12 540 ALA A CA 1
ATOM 4272 C C . ALA A 1 540 ? 21.714 0.426 -37.083 1.00 88.12 540 ALA A C 1
ATOM 4274 O O . ALA A 1 540 ? 21.111 0.554 -36.017 1.00 88.12 540 ALA A O 1
ATOM 4275 N N . VAL A 1 541 ? 22.121 -0.746 -37.555 1.00 89.12 541 VAL A N 1
ATOM 4276 C CA . VAL A 1 541 ? 22.189 -1.980 -36.770 1.00 89.12 541 VAL A CA 1
ATOM 4277 C C . VAL A 1 541 ? 23.641 -2.207 -36.357 1.00 89.12 541 VAL A C 1
ATOM 4279 O O . VAL A 1 541 ? 23.916 -2.307 -35.170 1.00 89.12 541 VAL A O 1
ATOM 4282 N N . LYS A 1 542 ? 24.572 -2.223 -37.325 1.00 92.06 542 LYS A N 1
ATOM 4283 C CA . LYS A 1 542 ? 26.017 -2.441 -37.127 1.00 92.06 542 LYS A CA 1
ATOM 4284 C C . LYS A 1 542 ? 26.834 -1.601 -38.111 1.00 92.06 542 LYS A C 1
ATOM 4286 O O . LYS A 1 542 ? 26.378 -1.313 -39.219 1.00 92.06 542 LYS A O 1
ATOM 4291 N N . TYR A 1 543 ? 28.065 -1.285 -37.737 1.00 92.62 543 TYR A N 1
ATOM 4292 C CA . TYR A 1 543 ? 29.090 -0.718 -38.606 1.00 92.62 543 TYR A CA 1
ATOM 4293 C C . TYR A 1 543 ? 30.198 -1.742 -38.840 1.00 92.62 543 TYR A C 1
ATOM 4295 O O . TYR A 1 543 ? 30.554 -2.497 -37.937 1.00 92.62 543 TYR A O 1
ATOM 4303 N N . VAL A 1 544 ? 30.737 -1.758 -40.057 1.00 93.19 544 VAL A N 1
ATOM 4304 C CA . VAL A 1 544 ? 31.822 -2.643 -40.475 1.00 93.19 544 VAL A CA 1
ATOM 4305 C C . VAL A 1 544 ? 32.915 -1.808 -41.122 1.00 93.19 544 VAL A C 1
ATOM 4307 O O . VAL A 1 544 ? 32.703 -1.207 -42.171 1.00 93.19 544 VAL A O 1
ATOM 4310 N N . ILE A 1 545 ? 34.093 -1.781 -40.516 1.00 91.88 545 ILE A N 1
ATOM 4311 C CA . ILE A 1 545 ? 35.287 -1.135 -41.064 1.00 91.88 545 ILE A CA 1
ATOM 4312 C C . ILE A 1 545 ? 36.127 -2.244 -41.687 1.00 91.88 545 ILE A C 1
ATOM 4314 O O . ILE A 1 545 ? 36.489 -3.173 -40.975 1.00 91.88 545 ILE A O 1
ATOM 4318 N N . VAL A 1 546 ? 36.401 -2.196 -42.994 1.00 89.38 546 VAL A N 1
ATOM 4319 C CA . VAL A 1 546 ? 37.228 -3.204 -43.677 1.00 89.38 546 VAL A CA 1
ATOM 4320 C C . VAL A 1 546 ? 38.448 -2.539 -44.297 1.00 89.38 546 VAL A C 1
ATOM 4322 O O . VAL A 1 546 ? 38.336 -1.861 -45.317 1.00 89.38 546 VAL A O 1
ATOM 4325 N N . ASP A 1 547 ? 39.616 -2.814 -43.726 1.00 86.75 547 ASP A N 1
ATOM 4326 C CA . ASP A 1 547 ? 40.910 -2.380 -44.238 1.00 86.75 547 ASP A CA 1
ATOM 4327 C C . ASP A 1 547 ? 41.713 -3.574 -44.739 1.00 86.75 547 ASP A C 1
ATOM 4329 O O . ASP A 1 547 ? 42.011 -4.513 -43.998 1.00 86.75 547 ASP A O 1
ATOM 4333 N N . VAL A 1 548 ? 42.115 -3.531 -46.008 1.00 85.31 548 VAL A N 1
ATOM 4334 C CA . VAL A 1 548 ? 42.919 -4.596 -46.609 1.00 85.31 548 VAL A CA 1
ATOM 4335 C C . VAL A 1 548 ? 44.179 -4.017 -47.229 1.00 85.31 548 VAL A C 1
ATOM 4337 O O . VAL A 1 548 ? 44.135 -3.155 -48.107 1.00 85.31 548 VAL A O 1
ATOM 4340 N N . SER A 1 549 ? 45.327 -4.518 -46.784 1.00 86.00 549 SER A N 1
ATOM 4341 C CA . SER A 1 549 ? 46.648 -4.054 -47.208 1.00 86.00 549 SER A CA 1
ATOM 4342 C C . SER A 1 549 ? 47.514 -5.197 -47.729 1.00 86.00 549 SER A C 1
ATOM 4344 O O . SER A 1 549 ? 47.298 -6.364 -47.405 1.00 86.00 549 SER A O 1
ATOM 4346 N N . THR A 1 550 ? 48.515 -4.865 -48.542 1.00 83.25 550 THR A N 1
ATOM 4347 C CA . THR A 1 550 ? 49.464 -5.830 -49.108 1.00 83.25 550 THR A CA 1
ATOM 4348 C C . THR A 1 550 ? 50.857 -5.613 -48.520 1.00 83.25 550 THR A C 1
ATOM 4350 O O . THR A 1 550 ? 51.261 -4.496 -48.182 1.00 83.25 550 THR A O 1
ATOM 4353 N N . THR A 1 551 ? 51.643 -6.684 -48.411 1.00 80.62 551 THR A N 1
ATOM 4354 C CA . THR A 1 551 ? 53.059 -6.563 -48.026 1.00 80.62 551 THR A CA 1
ATOM 4355 C C . THR A 1 551 ? 53.957 -6.090 -49.174 1.00 80.62 551 THR A C 1
ATOM 4357 O O . THR A 1 551 ? 55.082 -5.648 -48.922 1.00 80.62 551 THR A O 1
ATOM 4360 N N . ASP A 1 552 ? 53.495 -6.187 -50.429 1.00 77.31 552 ASP A N 1
ATOM 4361 C CA . ASP A 1 552 ? 54.216 -5.681 -51.601 1.00 77.31 552 ASP A CA 1
ATOM 4362 C C . ASP A 1 552 ? 53.891 -4.203 -51.841 1.00 77.31 552 ASP A C 1
ATOM 4364 O O . ASP A 1 552 ? 52.786 -3.830 -52.212 1.00 77.31 552 ASP A O 1
ATOM 4368 N N . LYS A 1 553 ? 54.897 -3.343 -51.681 1.00 69.56 553 LYS A N 1
ATOM 4369 C CA . LYS A 1 553 ? 54.747 -1.891 -51.840 1.00 69.56 553 LYS A CA 1
ATOM 4370 C C . LYS A 1 553 ? 54.499 -1.440 -53.283 1.00 69.56 553 LYS A C 1
ATOM 4372 O O . LYS A 1 553 ? 54.234 -0.257 -53.484 1.00 69.56 553 LYS A O 1
ATOM 4377 N N . ASN A 1 554 ? 54.656 -2.325 -54.269 1.00 71.19 554 ASN A N 1
ATOM 4378 C CA . ASN A 1 554 ? 54.486 -2.002 -55.687 1.00 71.19 554 ASN A CA 1
ATOM 4379 C C . ASN A 1 554 ? 53.152 -2.487 -56.272 1.00 71.19 554 ASN A C 1
ATOM 4381 O O . ASN A 1 554 ? 52.919 -2.254 -57.458 1.00 71.19 554 ASN A O 1
ATOM 4385 N N . THR A 1 555 ? 52.309 -3.150 -55.476 1.00 71.38 555 THR A N 1
ATOM 4386 C CA . THR A 1 555 ? 51.035 -3.734 -55.916 1.00 71.38 555 THR A CA 1
ATOM 4387 C C . THR A 1 555 ? 49.946 -3.322 -54.937 1.00 71.38 555 THR A C 1
ATOM 4389 O O . THR A 1 555 ? 50.098 -3.519 -53.729 1.00 71.38 555 THR A O 1
ATOM 4392 N N . THR A 1 556 ? 48.866 -2.718 -55.427 1.00 78.06 556 THR A N 1
ATOM 4393 C CA . THR A 1 556 ? 47.749 -2.337 -54.555 1.00 78.06 556 THR A CA 1
ATOM 4394 C C . THR A 1 556 ? 46.865 -3.547 -54.270 1.00 78.06 556 THR A C 1
ATOM 4396 O O . THR A 1 556 ? 46.902 -4.553 -54.978 1.00 78.06 556 THR A O 1
ATOM 4399 N N . THR A 1 557 ? 46.054 -3.473 -53.218 1.00 74.81 557 THR A N 1
ATOM 4400 C CA . THR A 1 557 ? 45.072 -4.524 -52.928 1.00 74.81 557 THR A CA 1
ATOM 4401 C C . THR A 1 557 ? 44.052 -4.668 -54.065 1.00 74.81 557 THR A C 1
ATOM 4403 O O . THR A 1 557 ? 43.661 -5.782 -54.388 1.00 74.81 557 THR A O 1
ATOM 4406 N N . GLU A 1 558 ? 43.688 -3.561 -54.715 1.00 76.56 558 GLU A N 1
ATOM 4407 C CA . GLU A 1 558 ? 42.775 -3.498 -55.870 1.00 76.56 558 GLU A CA 1
ATOM 4408 C C . GLU A 1 558 ? 43.363 -4.158 -57.130 1.00 76.56 558 GLU A C 1
ATOM 4410 O O . GLU A 1 558 ? 42.623 -4.646 -57.978 1.00 76.56 558 GLU A O 1
ATOM 4415 N N . ASP A 1 559 ? 44.696 -4.211 -57.255 1.00 74.75 559 ASP A N 1
ATOM 4416 C CA . ASP A 1 559 ? 45.352 -4.961 -58.331 1.00 74.75 559 ASP A CA 1
ATOM 4417 C C . ASP A 1 559 ? 45.206 -6.482 -58.117 1.00 74.75 559 ASP A C 1
ATOM 4419 O O . ASP A 1 559 ? 45.172 -7.246 -59.083 1.00 74.75 559 ASP A O 1
ATOM 4423 N N . ILE A 1 560 ? 45.145 -6.927 -56.853 1.00 79.12 560 ILE A N 1
ATOM 4424 C CA . ILE A 1 560 ? 45.169 -8.344 -56.454 1.00 79.12 560 ILE A CA 1
ATOM 4425 C C . ILE A 1 560 ? 43.764 -8.912 -56.250 1.00 79.12 560 ILE A C 1
ATOM 4427 O O . ILE A 1 560 ? 43.549 -10.083 -56.543 1.00 79.12 560 ILE A O 1
ATOM 4431 N N . VAL A 1 561 ? 42.818 -8.129 -55.738 1.00 83.56 561 VAL A N 1
ATOM 4432 C CA . VAL A 1 561 ? 41.444 -8.565 -55.469 1.00 83.56 561 VAL A CA 1
ATOM 4433 C C . VAL A 1 561 ? 40.525 -7.931 -56.505 1.00 83.56 561 VAL A C 1
ATOM 4435 O O . VAL A 1 561 ? 40.311 -6.725 -56.481 1.00 83.56 561 VAL A O 1
ATOM 4438 N N . GLU A 1 562 ? 39.974 -8.741 -57.415 1.00 83.25 562 GLU A N 1
ATOM 4439 C CA . GLU A 1 562 ? 39.062 -8.246 -58.456 1.00 83.25 562 GLU A CA 1
ATOM 4440 C C . GLU A 1 562 ? 37.720 -7.818 -57.867 1.00 83.25 562 GLU A C 1
ATOM 4442 O O . GLU A 1 562 ? 37.098 -6.872 -58.349 1.00 83.25 562 GLU A O 1
ATOM 4447 N N . ARG A 1 563 ? 37.237 -8.579 -56.877 1.00 88.06 563 ARG A N 1
ATOM 4448 C CA . ARG A 1 563 ? 35.951 -8.390 -56.198 1.00 88.06 563 ARG A CA 1
ATOM 4449 C C . ARG A 1 563 ? 36.031 -8.994 -54.812 1.00 88.06 563 ARG A C 1
ATOM 4451 O O . ARG A 1 563 ? 36.777 -9.943 -54.586 1.00 88.06 563 ARG A O 1
ATOM 4458 N N . TYR A 1 564 ? 35.194 -8.520 -53.909 1.00 90.06 564 TYR A N 1
ATOM 4459 C CA . TYR A 1 564 ? 34.920 -9.215 -52.676 1.00 90.06 564 TYR A CA 1
ATOM 4460 C C . TYR A 1 564 ? 33.443 -9.185 -52.305 1.00 90.06 564 TYR A C 1
ATOM 4462 O O . TYR A 1 564 ? 32.706 -8.252 -52.612 1.00 90.06 564 TYR A O 1
ATOM 4470 N N . THR A 1 565 ? 33.024 -10.249 -51.637 1.00 93.69 565 THR A N 1
ATOM 4471 C CA . THR A 1 565 ? 31.708 -10.426 -51.042 1.00 93.69 565 THR A CA 1
ATOM 4472 C C . THR A 1 565 ? 31.802 -10.058 -49.573 1.00 93.69 565 THR A C 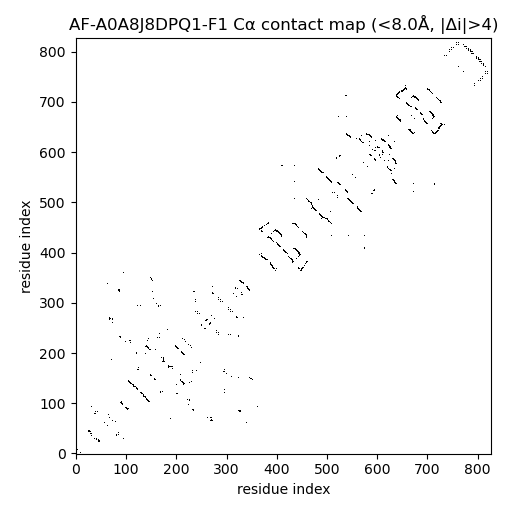1
ATOM 4474 O O . THR A 1 565 ? 32.537 -10.707 -48.837 1.00 93.69 565 THR A O 1
ATOM 4477 N N . LEU A 1 566 ? 31.055 -9.049 -49.148 1.00 94.38 566 LEU A N 1
ATOM 4478 C CA . LEU A 1 566 ? 30.806 -8.721 -47.752 1.00 94.38 566 LEU A CA 1
ATOM 4479 C C . LEU A 1 566 ? 29.453 -9.307 -47.360 1.00 94.38 566 LEU A C 1
ATOM 4481 O O . LEU A 1 566 ? 28.461 -8.977 -48.005 1.00 94.38 566 LEU A O 1
ATOM 4485 N N . LYS A 1 567 ? 29.394 -10.124 -46.310 1.00 95.12 567 LYS A N 1
ATOM 4486 C CA . LYS A 1 567 ? 28.146 -10.482 -45.628 1.00 95.12 567 LYS A CA 1
ATOM 4487 C C . LYS A 1 567 ? 28.231 -10.055 -44.174 1.00 95.12 567 LYS A C 1
ATOM 4489 O O . LYS A 1 567 ? 29.229 -10.338 -43.521 1.00 95.12 567 LYS A O 1
ATOM 4494 N N . VAL A 1 568 ? 27.187 -9.397 -43.693 1.00 94.81 568 VAL A N 1
ATOM 4495 C CA . VAL A 1 568 ? 27.050 -8.951 -42.305 1.00 94.81 568 VAL A CA 1
ATOM 4496 C C . VAL A 1 568 ? 25.823 -9.632 -41.720 1.00 94.81 568 VAL A C 1
ATOM 4498 O O . VAL A 1 568 ? 24.717 -9.438 -42.236 1.00 94.81 568 VAL A O 1
ATOM 4501 N N . SER A 1 569 ? 26.035 -10.448 -40.694 1.00 93.75 569 SER A N 1
ATOM 4502 C CA . SER A 1 569 ? 24.978 -11.184 -39.996 1.00 93.75 569 SER A CA 1
ATOM 4503 C C . SER A 1 569 ? 24.305 -10.303 -38.938 1.00 93.75 569 SER A C 1
ATOM 4505 O O . SER A 1 569 ? 24.923 -9.378 -38.397 1.00 93.75 569 SER A O 1
ATOM 4507 N N . TYR A 1 570 ? 23.041 -10.583 -38.632 1.00 91.75 570 TYR A N 1
ATOM 4508 C CA . TYR A 1 570 ? 22.289 -9.914 -37.570 1.00 91.75 570 TYR A CA 1
ATOM 4509 C C . TYR A 1 570 ? 21.367 -10.884 -36.829 1.00 91.75 570 TYR A C 1
ATOM 4511 O O . TYR A 1 570 ? 20.923 -11.885 -37.387 1.00 91.75 570 TYR A O 1
ATOM 4519 N N . ASP A 1 571 ? 21.023 -10.540 -35.593 1.00 87.50 571 ASP A N 1
ATOM 4520 C CA . ASP A 1 571 ? 19.945 -11.179 -34.842 1.00 87.50 571 ASP A CA 1
ATOM 4521 C C . ASP A 1 571 ? 18.660 -10.344 -34.929 1.00 87.50 571 ASP A C 1
ATOM 4523 O O . ASP A 1 571 ? 18.692 -9.112 -34.935 1.00 87.50 571 ASP A O 1
ATOM 4527 N N . GLU A 1 572 ? 17.492 -10.996 -34.943 1.00 86.38 572 GLU A N 1
ATOM 4528 C CA . GLU A 1 572 ? 16.197 -10.292 -34.989 1.00 86.38 572 GLU A CA 1
ATOM 4529 C C . GLU A 1 572 ? 16.018 -9.322 -33.807 1.00 86.38 572 GLU A C 1
ATOM 4531 O O . GLU A 1 572 ? 15.435 -8.249 -33.962 1.00 86.38 572 GLU A O 1
ATOM 4536 N N . ALA A 1 573 ? 16.549 -9.667 -32.629 1.00 83.19 573 ALA A N 1
ATOM 4537 C CA . ALA A 1 573 ? 16.482 -8.816 -31.444 1.00 83.19 573 ALA A CA 1
ATOM 4538 C C . ALA A 1 573 ? 17.282 -7.508 -31.606 1.00 83.19 573 ALA A C 1
ATOM 4540 O O . ALA A 1 573 ? 16.825 -6.457 -31.153 1.00 83.19 573 ALA A O 1
ATOM 4541 N N . GLU A 1 574 ? 18.409 -7.535 -32.331 1.00 84.62 574 GLU A N 1
ATOM 4542 C CA . GLU A 1 574 ? 19.236 -6.346 -32.596 1.00 84.62 574 GLU A CA 1
ATOM 4543 C C . GLU A 1 574 ? 18.475 -5.298 -33.423 1.00 84.62 574 GLU A C 1
ATOM 4545 O O . GLU A 1 574 ? 18.724 -4.089 -33.321 1.00 84.62 574 GLU A O 1
ATOM 4550 N N . LEU A 1 575 ? 17.507 -5.741 -34.233 1.00 87.31 575 LEU A N 1
ATOM 4551 C CA . LEU A 1 575 ? 16.699 -4.862 -35.073 1.00 87.31 575 LEU A CA 1
ATOM 4552 C C . LEU A 1 575 ? 15.824 -3.932 -34.224 1.00 87.31 575 LEU A C 1
ATOM 4554 O O . LEU A 1 575 ? 15.683 -2.748 -34.556 1.00 87.31 575 LEU A O 1
ATOM 4558 N N . GLY A 1 576 ? 15.311 -4.400 -33.083 1.00 85.12 576 GLY A N 1
ATOM 4559 C CA . GLY A 1 576 ? 14.388 -3.645 -32.237 1.00 85.12 576 GLY A CA 1
ATOM 4560 C C . GLY A 1 576 ? 13.138 -3.236 -33.021 1.00 85.12 576 GLY A C 1
ATOM 4561 O O . GLY A 1 576 ? 12.304 -4.070 -33.356 1.00 85.12 576 GLY A O 1
ATOM 4562 N N . THR A 1 577 ? 13.007 -1.946 -33.345 1.00 86.56 577 THR A N 1
ATOM 4563 C CA . THR A 1 577 ? 11.881 -1.431 -34.144 1.00 86.56 577 THR A CA 1
ATOM 4564 C C . THR A 1 577 ? 12.152 -1.341 -35.649 1.00 86.56 577 THR A C 1
ATOM 4566 O O . THR A 1 577 ? 11.308 -0.827 -36.389 1.00 86.56 577 THR A O 1
ATOM 4569 N N . ILE A 1 578 ? 13.319 -1.801 -36.115 1.00 89.06 578 ILE A N 1
ATOM 4570 C CA . ILE A 1 578 ? 13.690 -1.819 -37.536 1.00 89.06 578 ILE A CA 1
ATOM 4571 C C . ILE A 1 578 ? 12.883 -2.883 -38.280 1.00 89.06 578 ILE A C 1
ATOM 4573 O O . ILE A 1 578 ? 12.835 -4.042 -37.882 1.00 89.06 578 ILE A O 1
ATOM 4577 N N . ASP A 1 579 ? 12.253 -2.482 -39.384 1.00 87.56 579 ASP A N 1
ATOM 4578 C CA . ASP A 1 579 ? 11.560 -3.390 -40.292 1.00 87.56 579 ASP A CA 1
ATOM 4579 C C . ASP A 1 579 ? 12.597 -4.186 -41.093 1.00 87.56 579 ASP A C 1
ATOM 4581 O O . ASP A 1 579 ? 13.268 -3.646 -41.976 1.00 87.56 579 ASP A O 1
ATOM 4585 N N . GLU A 1 580 ? 12.737 -5.471 -40.780 1.00 89.69 580 GLU A N 1
ATOM 4586 C CA . GLU A 1 580 ? 13.731 -6.371 -41.375 1.00 89.69 580 GLU A CA 1
ATOM 4587 C C . GLU A 1 580 ? 13.708 -6.366 -42.914 1.00 89.69 580 GLU A C 1
ATOM 4589 O O . GLU A 1 580 ? 14.750 -6.420 -43.568 1.00 89.69 580 GLU A O 1
ATOM 4594 N N . SER A 1 581 ? 12.528 -6.201 -43.521 1.00 86.44 581 SER A N 1
ATOM 4595 C CA . SER A 1 581 ? 12.377 -6.175 -44.982 1.00 86.44 581 SER A CA 1
ATOM 4596 C C . SER A 1 581 ? 13.061 -4.980 -45.658 1.00 86.44 581 SER A C 1
ATOM 4598 O O . SER A 1 581 ? 13.208 -4.945 -46.882 1.00 86.44 581 SER A O 1
ATOM 4600 N N . THR A 1 582 ? 13.473 -3.990 -44.868 1.00 87.75 582 THR A N 1
ATOM 4601 C CA . THR A 1 582 ? 14.080 -2.742 -45.333 1.00 87.75 582 THR A CA 1
ATOM 4602 C C . THR A 1 582 ? 15.602 -2.722 -45.189 1.00 87.75 582 THR A C 1
ATOM 4604 O O . THR A 1 582 ? 16.233 -1.750 -45.615 1.00 87.75 582 THR A O 1
ATOM 4607 N N . LEU A 1 583 ? 16.190 -3.782 -44.623 1.00 92.81 583 LEU A N 1
ATOM 4608 C CA . LEU A 1 583 ? 17.625 -3.876 -44.380 1.00 92.81 583 LEU A CA 1
ATOM 4609 C C . LEU A 1 583 ? 18.441 -3.812 -45.677 1.00 92.81 583 LEU A C 1
ATOM 4611 O O . LEU A 1 583 ? 18.114 -4.427 -46.694 1.00 92.81 583 LEU A O 1
ATOM 4615 N N . SER A 1 584 ? 19.542 -3.064 -45.631 1.00 92.94 584 SER A N 1
ATOM 4616 C CA . SER A 1 584 ? 20.525 -2.965 -46.709 1.00 92.94 584 SER A CA 1
ATOM 4617 C C . SER A 1 584 ? 21.903 -2.639 -46.138 1.00 92.94 584 SER A C 1
ATOM 4619 O O . SER A 1 584 ? 22.028 -2.087 -45.045 1.00 92.94 584 SER A O 1
ATOM 4621 N N . LEU A 1 585 ? 22.944 -2.931 -46.920 1.00 93.69 585 LEU A N 1
ATOM 4622 C CA . LEU A 1 585 ? 24.260 -2.352 -46.692 1.00 93.69 585 LEU A CA 1
ATOM 4623 C C . LEU A 1 585 ? 24.323 -0.944 -47.282 1.00 93.69 585 LEU A C 1
ATOM 4625 O O . LEU A 1 585 ? 23.757 -0.664 -48.350 1.00 93.69 585 LEU A O 1
ATOM 4629 N N . TYR A 1 586 ? 25.038 -0.081 -46.574 1.00 92.19 586 TYR A N 1
ATOM 4630 C CA . TYR A 1 586 ? 25.338 1.291 -46.944 1.00 92.19 586 TYR A CA 1
ATOM 4631 C C . TYR A 1 586 ? 26.850 1.465 -46.984 1.00 92.19 586 TYR A C 1
ATOM 4633 O O . TYR A 1 586 ? 27.539 1.021 -46.076 1.00 92.19 586 TYR A O 1
ATOM 4641 N N . TYR A 1 587 ? 27.356 2.102 -48.034 1.00 91.56 587 TYR A N 1
ATOM 4642 C CA . TYR A 1 587 ? 28.776 2.372 -48.248 1.00 91.56 587 TYR A CA 1
ATOM 4643 C C . TYR A 1 587 ? 29.093 3.837 -47.941 1.00 91.56 587 TYR A C 1
ATOM 4645 O O . TYR A 1 587 ? 28.389 4.727 -48.429 1.00 91.56 587 TYR A O 1
ATOM 4653 N N . TRP A 1 588 ? 30.156 4.108 -47.182 1.00 90.44 588 TRP A N 1
ATOM 4654 C CA . TRP A 1 588 ? 30.629 5.473 -46.951 1.00 90.44 588 TRP A CA 1
ATOM 4655 C C . TRP A 1 588 ? 31.546 5.942 -48.086 1.00 90.44 588 TRP A C 1
ATOM 4657 O O . TRP A 1 588 ? 32.677 5.487 -48.219 1.00 90.44 588 TRP A O 1
ATOM 4667 N N . ASN A 1 589 ? 31.105 6.914 -48.889 1.00 85.75 589 ASN A N 1
ATOM 4668 C CA . ASN A 1 589 ? 31.903 7.412 -50.022 1.00 85.75 589 ASN A CA 1
ATOM 4669 C C . ASN A 1 589 ? 32.869 8.564 -49.685 1.00 85.75 589 ASN A C 1
ATOM 4671 O O . ASN A 1 589 ? 33.323 9.281 -50.581 1.00 85.75 589 ASN A O 1
ATOM 4675 N N . GLY A 1 590 ? 33.124 8.796 -48.395 1.00 83.81 590 GLY A N 1
ATOM 4676 C CA . GLY A 1 590 ? 33.901 9.933 -47.896 1.00 83.81 590 GLY A CA 1
ATOM 4677 C C . GLY A 1 590 ? 33.088 11.214 -47.672 1.00 83.81 590 GLY A C 1
ATOM 4678 O O . GLY A 1 590 ? 33.639 12.201 -47.188 1.00 83.81 590 GLY A O 1
ATOM 4679 N N . SER A 1 591 ? 31.797 11.230 -48.022 1.00 82.81 591 SER A N 1
ATOM 4680 C CA . SER A 1 591 ? 30.922 12.394 -47.811 1.00 82.81 591 SER A CA 1
ATOM 4681 C C . SER A 1 591 ? 29.500 12.056 -47.364 1.00 82.81 591 SER A C 1
ATOM 4683 O O . SER A 1 591 ? 28.890 12.854 -46.656 1.00 82.81 591 SER A O 1
ATOM 4685 N N . ALA A 1 592 ? 28.964 10.909 -47.781 1.00 83.81 592 ALA A N 1
ATOM 4686 C CA . ALA A 1 592 ? 27.642 10.432 -47.407 1.00 83.81 592 ALA A CA 1
ATOM 4687 C C . ALA A 1 592 ? 27.585 8.900 -47.468 1.00 83.81 592 ALA A C 1
ATOM 4689 O O . ALA A 1 592 ? 28.357 8.257 -48.190 1.00 83.81 592 ALA A O 1
ATOM 4690 N N . TRP A 1 593 ? 26.619 8.334 -46.750 1.00 87.38 593 TRP A N 1
ATOM 4691 C CA . TRP A 1 593 ? 26.244 6.931 -46.863 1.00 87.38 593 TRP A CA 1
ATOM 4692 C C . TRP A 1 593 ? 25.404 6.702 -48.120 1.00 87.38 593 TRP A C 1
ATOM 4694 O O . TRP A 1 593 ? 24.410 7.392 -48.350 1.00 87.38 593 TRP A O 1
ATOM 4704 N N . VAL A 1 594 ? 25.792 5.719 -48.930 1.00 87.75 594 VAL A N 1
ATOM 4705 C CA . VAL A 1 594 ? 25.112 5.360 -50.178 1.00 87.75 594 VAL A CA 1
ATOM 4706 C C . VAL A 1 594 ? 24.577 3.940 -50.072 1.00 87.75 594 VAL A C 1
ATOM 4708 O O . VAL A 1 594 ? 25.332 3.011 -49.793 1.00 87.75 594 VAL A O 1
ATOM 4711 N N . LYS A 1 595 ? 23.276 3.762 -50.310 1.00 90.88 595 LYS A N 1
ATOM 4712 C CA . LYS A 1 595 ? 22.636 2.446 -50.298 1.00 90.88 595 LYS A CA 1
ATOM 4713 C C . LYS A 1 595 ? 23.190 1.587 -51.436 1.00 90.88 595 LYS A C 1
ATOM 4715 O O . LYS A 1 595 ? 23.080 1.950 -52.604 1.00 90.88 595 LYS A O 1
ATOM 4720 N N . VAL A 1 596 ? 23.785 0.446 -51.100 1.00 91.62 596 VAL A N 1
ATOM 4721 C CA . VAL A 1 596 ? 24.531 -0.376 -52.068 1.00 91.62 596 VAL A CA 1
ATOM 4722 C C . VAL A 1 596 ? 23.609 -1.007 -53.119 1.00 91.62 596 VAL A C 1
ATOM 4724 O O . VAL A 1 596 ? 23.952 -1.064 -54.299 1.00 91.62 596 VAL A O 1
ATOM 4727 N N . THR A 1 597 ? 22.407 -1.423 -52.717 1.00 91.31 597 THR A N 1
ATOM 4728 C CA . THR A 1 597 ? 21.421 -2.084 -53.591 1.00 91.31 597 THR A CA 1
ATOM 4729 C C . THR A 1 597 ? 20.891 -1.194 -54.723 1.00 91.31 597 THR A C 1
ATOM 4731 O O . THR A 1 597 ? 20.456 -1.720 -55.747 1.00 91.31 597 THR A O 1
ATOM 4734 N N . ASP A 1 598 ? 21.005 0.133 -54.607 1.00 90.31 598 ASP A N 1
ATOM 4735 C CA . ASP A 1 598 ? 20.596 1.075 -55.660 1.00 90.31 598 ASP A CA 1
ATOM 4736 C C . ASP A 1 598 ? 21.563 1.083 -56.863 1.00 90.31 598 ASP A C 1
ATOM 4738 O O . ASP A 1 598 ? 21.226 1.607 -57.926 1.00 90.31 598 ASP A O 1
ATOM 4742 N N . TYR A 1 599 ? 22.757 0.491 -56.718 1.00 92.81 599 TYR A N 1
ATOM 4743 C CA . TYR A 1 599 ? 23.841 0.549 -57.704 1.00 92.81 599 TYR A CA 1
ATOM 4744 C C . TYR A 1 599 ? 24.205 -0.807 -58.322 1.00 92.81 599 TYR A C 1
ATOM 4746 O O . TYR A 1 599 ? 25.228 -0.894 -58.998 1.00 92.81 599 TYR A O 1
ATOM 4754 N N . ILE A 1 600 ? 23.384 -1.851 -58.168 1.00 93.50 600 ILE A N 1
ATOM 4755 C CA . ILE A 1 600 ? 23.650 -3.177 -58.757 1.00 93.50 600 ILE A CA 1
ATOM 4756 C C . ILE A 1 600 ? 23.908 -3.065 -60.276 1.00 93.50 600 ILE A C 1
ATOM 4758 O O . ILE A 1 600 ? 23.106 -2.507 -61.026 1.00 93.50 600 ILE A O 1
ATOM 4762 N N . ASN A 1 601 ? 25.026 -3.637 -60.732 1.00 93.75 601 ASN A N 1
ATOM 4763 C CA . ASN A 1 601 ? 25.602 -3.516 -62.077 1.00 93.75 601 ASN A CA 1
ATOM 4764 C C . ASN A 1 601 ? 26.058 -2.094 -62.473 1.00 93.75 601 ASN A C 1
ATOM 4766 O O . ASN A 1 601 ? 26.062 -1.745 -63.659 1.00 93.75 601 ASN A O 1
ATOM 4770 N N . SER A 1 602 ? 26.453 -1.265 -61.505 1.00 94.00 602 SER A N 1
ATOM 4771 C CA . SER A 1 602 ? 26.979 0.089 -61.719 1.00 94.00 602 SER A CA 1
ATOM 4772 C C . SER A 1 602 ? 27.958 0.517 -60.611 1.00 94.00 602 SER A C 1
ATOM 4774 O O . SER A 1 602 ? 28.159 -0.201 -59.636 1.00 94.00 602 SER A O 1
ATOM 4776 N N . THR A 1 603 ? 28.599 1.680 -60.766 1.00 92.88 603 THR A N 1
ATOM 4777 C CA . THR A 1 603 ? 29.593 2.207 -59.811 1.00 92.88 603 THR A CA 1
ATOM 4778 C C . THR A 1 603 ? 28.982 3.256 -58.886 1.00 92.88 603 THR A C 1
ATOM 4780 O O . THR A 1 603 ? 28.388 4.228 -59.362 1.00 92.88 603 THR A O 1
ATOM 4783 N N . ILE A 1 604 ? 29.182 3.094 -57.575 1.00 89.31 604 ILE A N 1
ATOM 4784 C CA . ILE A 1 604 ? 28.857 4.106 -56.566 1.00 89.31 604 ILE A CA 1
ATOM 4785 C C . ILE A 1 604 ? 29.773 5.329 -56.769 1.00 89.31 604 ILE A C 1
ATOM 4787 O O . ILE A 1 604 ? 30.981 5.169 -56.946 1.00 89.31 604 ILE A O 1
ATOM 4791 N N . PRO A 1 605 ? 29.260 6.573 -56.730 1.00 88.88 605 PRO A N 1
ATOM 4792 C CA . PRO A 1 605 ? 30.101 7.765 -56.826 1.00 88.88 605 PRO A CA 1
ATOM 4793 C C . PRO A 1 605 ? 31.196 7.787 -55.749 1.00 88.88 605 PRO A C 1
ATOM 4795 O O . PRO A 1 605 ? 30.879 7.757 -54.561 1.00 88.88 605 PRO A O 1
ATOM 4798 N N . ASN A 1 606 ? 32.465 7.885 -56.169 1.00 87.38 606 ASN A N 1
ATOM 4799 C CA . ASN A 1 606 ? 33.652 7.761 -55.303 1.00 87.38 606 ASN A CA 1
ATOM 4800 C C . ASN A 1 606 ? 33.673 6.455 -54.485 1.00 87.38 606 ASN A C 1
ATOM 4802 O O . ASN A 1 606 ? 34.064 6.442 -53.318 1.00 87.38 606 ASN A O 1
ATOM 4806 N N . GLY A 1 607 ? 33.205 5.365 -55.086 1.00 89.06 607 GLY A N 1
ATOM 4807 C CA . GLY A 1 607 ? 33.107 4.071 -54.434 1.00 89.06 607 GLY A CA 1
ATOM 4808 C C . GLY A 1 607 ? 33.190 2.902 -55.412 1.00 89.06 607 GLY A C 1
ATOM 4809 O O . GLY A 1 607 ? 33.589 3.093 -56.565 1.00 89.06 607 GLY A O 1
ATOM 4810 N N . PRO A 1 608 ? 32.824 1.697 -54.949 1.00 90.88 608 PRO A N 1
ATOM 4811 C CA . PRO A 1 608 ? 32.983 0.469 -55.715 1.00 90.88 608 PRO A CA 1
ATOM 4812 C C . PRO A 1 608 ? 32.020 0.348 -56.896 1.00 90.88 608 PRO A C 1
ATOM 4814 O O . PRO A 1 608 ? 30.935 0.940 -56.912 1.00 90.88 608 PRO A O 1
ATOM 4817 N N . PHE A 1 609 ? 32.369 -0.518 -57.846 1.00 93.00 609 PHE A N 1
ATOM 4818 C CA . PHE A 1 609 ? 31.392 -1.198 -58.688 1.00 93.00 609 PHE A CA 1
ATOM 4819 C C . PHE A 1 609 ? 30.637 -2.252 -57.870 1.00 93.00 609 PHE A C 1
ATOM 4821 O O . PHE A 1 609 ? 31.244 -3.112 -57.236 1.00 93.00 609 PHE A O 1
ATOM 4828 N N . VAL A 1 610 ? 29.305 -2.207 -57.903 1.00 95.56 610 VAL A N 1
ATOM 4829 C CA . VAL A 1 610 ? 28.443 -3.175 -57.215 1.00 95.56 610 VAL A CA 1
ATOM 4830 C C . VAL A 1 610 ? 28.014 -4.243 -58.211 1.00 95.56 610 VAL A C 1
ATOM 4832 O O . VAL A 1 610 ? 27.251 -3.971 -59.138 1.00 95.56 610 VAL A O 1
ATOM 4835 N N . TYR A 1 611 ? 28.492 -5.470 -58.032 1.00 95.44 611 TYR A N 1
ATOM 4836 C CA . TYR A 1 611 ? 28.141 -6.601 -58.891 1.00 95.44 611 TYR A CA 1
ATOM 4837 C C . TYR A 1 611 ? 26.776 -7.172 -58.529 1.00 95.44 611 TYR A C 1
ATOM 4839 O O . TYR A 1 611 ? 25.974 -7.459 -59.415 1.00 95.44 611 TYR A O 1
ATOM 4847 N N . ASP A 1 612 ? 26.525 -7.332 -57.233 1.00 96.19 612 ASP A N 1
ATOM 4848 C CA . ASP A 1 612 ? 25.287 -7.888 -56.705 1.00 96.19 612 ASP A CA 1
ATOM 4849 C C . ASP A 1 612 ? 25.155 -7.527 -55.215 1.00 96.19 612 ASP A C 1
ATOM 4851 O O . ASP A 1 612 ? 26.162 -7.259 -54.559 1.00 96.19 612 ASP A O 1
ATOM 4855 N N . ALA A 1 613 ? 23.937 -7.448 -54.686 1.00 95.25 613 ALA A N 1
ATOM 4856 C CA . ALA A 1 613 ? 23.680 -7.115 -53.283 1.00 95.25 613 ALA A CA 1
ATOM 4857 C C . ALA A 1 613 ? 22.255 -7.506 -52.878 1.00 95.25 613 ALA A C 1
ATOM 4859 O O . ALA A 1 613 ? 21.336 -7.473 -53.697 1.00 95.25 613 ALA A O 1
ATOM 4860 N N . GLY A 1 614 ? 22.037 -7.808 -51.598 1.00 93.44 614 GLY A N 1
ATOM 4861 C CA . GLY A 1 614 ? 20.702 -8.136 -51.107 1.00 93.44 614 GLY A CA 1
ATOM 4862 C C . GLY A 1 614 ? 20.635 -8.480 -49.625 1.00 93.44 614 GLY A C 1
ATOM 4863 O O . GLY A 1 614 ? 21.616 -8.376 -48.894 1.00 93.44 614 GLY A O 1
ATOM 4864 N N . VAL A 1 615 ? 19.451 -8.915 -49.200 1.00 94.62 615 VAL A N 1
ATOM 4865 C CA . VAL A 1 615 ? 19.147 -9.384 -47.842 1.00 94.62 615 VAL A CA 1
ATOM 4866 C C . VAL A 1 615 ? 18.668 -10.832 -47.901 1.00 94.62 615 VAL A C 1
ATOM 4868 O O . VAL A 1 615 ? 17.918 -11.209 -48.805 1.00 94.62 615 VAL A O 1
ATOM 4871 N N . ASN A 1 616 ? 19.112 -11.646 -46.951 1.00 93.94 616 ASN A N 1
ATOM 4872 C CA . ASN A 1 616 ? 18.600 -12.983 -46.701 1.00 93.94 616 ASN A CA 1
ATOM 4873 C C . ASN A 1 616 ? 17.996 -13.007 -45.292 1.00 93.94 616 ASN A C 1
ATOM 4875 O O . ASN A 1 616 ? 18.725 -13.130 -44.317 1.00 93.94 616 ASN A O 1
ATOM 4879 N N . THR A 1 617 ? 16.669 -12.902 -45.208 1.00 91.75 617 THR A N 1
ATOM 4880 C CA . THR A 1 617 ? 15.900 -12.908 -43.947 1.00 91.75 617 THR A CA 1
ATOM 4881 C C . THR A 1 617 ? 15.617 -14.321 -43.420 1.00 91.75 617 THR A C 1
ATOM 4883 O O . THR A 1 617 ? 14.796 -14.503 -42.533 1.00 91.75 617 THR A O 1
ATOM 4886 N N . VAL A 1 618 ? 16.155 -15.363 -44.066 1.00 90.44 618 VAL A N 1
ATOM 4887 C CA . VAL A 1 618 ? 16.039 -16.752 -43.582 1.00 90.44 618 VAL A CA 1
ATOM 4888 C C . VAL A 1 618 ? 17.284 -17.123 -42.790 1.00 90.44 618 VAL A C 1
ATOM 4890 O O . VAL A 1 618 ? 17.182 -17.778 -41.758 1.00 90.44 618 VAL A O 1
ATOM 4893 N N . ASP A 1 619 ? 18.443 -16.693 -43.286 1.00 90.94 619 ASP A N 1
ATOM 4894 C CA . ASP A 1 619 ? 19.746 -16.908 -42.656 1.00 90.94 619 ASP A CA 1
ATOM 4895 C C . ASP A 1 619 ? 20.277 -15.631 -41.963 1.00 90.94 619 ASP A C 1
ATOM 4897 O O . ASP A 1 619 ? 21.437 -15.590 -41.569 1.00 90.94 619 ASP A O 1
ATOM 4901 N N . ASN A 1 620 ? 19.443 -14.589 -41.864 1.00 93.44 620 ASN A N 1
ATOM 4902 C CA . ASN A 1 620 ? 19.673 -13.301 -41.200 1.00 93.44 620 ASN A CA 1
ATOM 4903 C C . ASN A 1 620 ? 21.016 -12.627 -41.515 1.00 93.44 620 ASN A C 1
ATOM 4905 O O . ASN A 1 620 ? 21.803 -12.289 -40.632 1.00 93.44 620 ASN A O 1
ATOM 4909 N N . TYR A 1 621 ? 21.277 -12.395 -42.801 1.00 94.56 621 TYR A N 1
ATOM 4910 C CA . TYR A 1 621 ? 22.433 -11.605 -43.224 1.00 94.56 621 TYR A CA 1
ATOM 4911 C C . TYR A 1 621 ? 22.109 -10.672 -44.389 1.00 94.56 621 TYR A C 1
ATOM 4913 O O . TYR A 1 621 ? 21.242 -10.936 -45.228 1.00 94.56 621 TYR A O 1
ATOM 4921 N N . VAL A 1 622 ? 22.868 -9.583 -44.486 1.00 96.50 622 VAL A N 1
ATOM 4922 C CA . VAL A 1 622 ? 22.845 -8.659 -45.627 1.00 96.50 622 VAL A CA 1
ATOM 4923 C C . VAL A 1 622 ? 24.192 -8.690 -46.316 1.00 96.50 622 VAL A C 1
ATOM 4925 O O . VAL A 1 622 ? 25.228 -8.780 -45.661 1.00 96.50 622 VAL A O 1
ATOM 4928 N N . TRP A 1 623 ? 24.196 -8.644 -47.644 1.00 96.31 623 TRP A N 1
ATOM 4929 C CA . TRP A 1 623 ? 25.406 -8.865 -48.416 1.00 96.31 623 TRP A CA 1
ATOM 4930 C C . TRP A 1 623 ? 25.566 -7.923 -49.605 1.00 96.31 623 TRP A C 1
ATOM 4932 O O . TRP A 1 623 ? 24.593 -7.390 -50.143 1.00 96.31 623 TRP A O 1
ATOM 4942 N N . ALA A 1 624 ? 26.817 -7.742 -50.022 1.00 95.75 624 ALA A N 1
ATOM 4943 C CA . ALA A 1 624 ? 27.209 -6.991 -51.205 1.00 95.75 624 ALA A CA 1
ATOM 4944 C C . ALA A 1 624 ? 28.467 -7.592 -51.842 1.00 95.75 624 ALA A C 1
ATOM 4946 O O . ALA A 1 624 ? 29.392 -7.984 -51.138 1.00 95.75 624 ALA A O 1
ATOM 4947 N N . VAL A 1 625 ? 28.515 -7.635 -53.172 1.00 95.19 625 VAL A N 1
ATOM 4948 C CA . VAL A 1 625 ? 29.693 -8.005 -53.966 1.00 95.19 625 VAL A CA 1
ATOM 4949 C C . VAL A 1 625 ? 30.212 -6.746 -54.647 1.00 95.19 625 VAL A C 1
ATOM 4951 O O . VAL A 1 625 ? 29.539 -6.182 -55.512 1.00 95.19 625 VAL A O 1
ATOM 4954 N N . VAL A 1 626 ? 31.393 -6.295 -54.239 1.00 93.50 626 VAL A N 1
ATOM 4955 C CA . VAL A 1 626 ? 31.973 -4.983 -54.565 1.00 93.50 626 VAL A CA 1
ATOM 4956 C C . VAL A 1 626 ? 33.481 -5.094 -54.811 1.00 93.50 626 VAL A C 1
ATOM 4958 O O . VAL A 1 626 ? 34.073 -6.112 -54.488 1.00 93.50 626 VAL A O 1
ATOM 4961 N N . ASP A 1 627 ? 34.129 -4.094 -55.405 1.00 89.38 627 ASP A N 1
ATOM 4962 C CA . ASP A 1 627 ? 35.570 -4.122 -55.739 1.00 89.38 627 ASP A CA 1
ATOM 4963 C C . ASP A 1 627 ? 36.438 -3.141 -54.925 1.00 89.38 627 ASP A C 1
ATOM 4965 O O . ASP A 1 627 ? 37.618 -2.975 -55.221 1.00 89.38 627 ASP A O 1
ATOM 4969 N N . HIS A 1 628 ? 35.889 -2.510 -53.880 1.00 86.50 628 HIS A N 1
ATOM 4970 C CA . HIS A 1 628 ? 36.605 -1.515 -53.071 1.00 86.50 628 HIS A CA 1
ATOM 4971 C C . HIS A 1 628 ? 36.325 -1.665 -51.568 1.00 86.50 628 HIS A C 1
ATOM 4973 O O . HIS A 1 628 ? 35.169 -1.615 -51.134 1.00 86.50 628 HIS A O 1
ATOM 4979 N N . PHE A 1 629 ? 37.387 -1.840 -50.776 1.00 85.81 629 PHE A N 1
ATOM 4980 C CA . PHE A 1 629 ? 37.323 -1.969 -49.315 1.00 85.81 629 PHE A CA 1
ATOM 4981 C C . PHE A 1 629 ? 37.112 -0.607 -48.653 1.00 85.81 629 PHE A C 1
ATOM 4983 O O . PHE A 1 629 ? 37.703 0.389 -49.067 1.00 85.81 629 PHE A O 1
ATOM 4990 N N . SER A 1 630 ? 36.229 -0.539 -47.658 1.00 88.44 630 SER A N 1
ATOM 4991 C CA . SER A 1 630 ? 35.906 0.705 -46.959 1.00 88.44 630 SER A CA 1
ATOM 4992 C C . SER A 1 630 ? 35.046 0.432 -45.722 1.00 88.44 630 SER A C 1
ATOM 4994 O O . SER A 1 630 ? 34.984 -0.691 -45.220 1.00 88.44 630 SER A O 1
ATOM 4996 N N . ILE A 1 631 ? 34.348 1.468 -45.265 1.00 90.12 631 ILE A N 1
ATOM 4997 C CA . ILE A 1 631 ? 33.388 1.429 -44.174 1.00 90.12 631 ILE A CA 1
ATOM 4998 C C . ILE A 1 631 ? 31.996 1.165 -44.746 1.00 90.12 631 ILE A C 1
ATOM 5000 O O . ILE A 1 631 ? 31.512 1.869 -45.642 1.00 90.12 631 ILE A O 1
ATOM 5004 N N . TYR A 1 632 ? 31.347 0.158 -44.182 1.00 92.56 632 TYR A N 1
ATOM 5005 C CA . TYR A 1 632 ? 29.977 -0.220 -44.455 1.00 92.56 632 TYR A CA 1
ATOM 5006 C C . TYR A 1 632 ? 29.137 -0.078 -43.190 1.00 92.56 632 TYR A C 1
ATOM 5008 O O . TYR A 1 632 ? 29.640 -0.167 -42.073 1.00 92.56 632 TYR A O 1
ATOM 5016 N N . ALA A 1 633 ? 27.839 0.117 -43.363 1.00 92.56 633 ALA A N 1
ATOM 5017 C CA . ALA A 1 633 ? 26.875 0.021 -42.283 1.00 92.56 633 ALA A CA 1
ATOM 5018 C C . ALA A 1 633 ? 25.731 -0.893 -42.708 1.00 92.56 633 ALA A C 1
ATOM 5020 O O . ALA A 1 633 ? 25.226 -0.793 -43.829 1.00 92.56 633 ALA A O 1
ATOM 5021 N N . LEU A 1 634 ? 25.325 -1.776 -41.805 1.00 93.31 634 LEU A N 1
ATOM 5022 C CA . LEU A 1 634 ? 24.053 -2.470 -41.881 1.00 93.31 634 LEU A CA 1
ATOM 5023 C C . LEU A 1 634 ? 22.999 -1.553 -41.270 1.00 93.31 634 LEU A C 1
ATOM 5025 O O . LEU A 1 634 ? 23.131 -1.148 -40.116 1.00 93.31 634 LEU A O 1
ATOM 5029 N N . GLY A 1 635 ? 21.952 -1.235 -42.023 1.00 91.25 635 GLY A N 1
ATOM 5030 C CA . GLY A 1 635 ? 20.869 -0.403 -41.518 1.00 91.25 635 GLY A CA 1
ATOM 5031 C C . GLY A 1 635 ? 19.542 -0.673 -42.200 1.00 91.25 635 GLY A C 1
ATOM 5032 O O . GLY A 1 635 ? 19.487 -1.247 -43.289 1.00 91.25 635 GLY A O 1
ATOM 5033 N N . GLY A 1 636 ? 18.471 -0.240 -41.545 1.00 89.00 636 GLY A N 1
ATOM 5034 C CA . GLY A 1 636 ? 17.105 -0.349 -42.041 1.00 89.00 636 GLY A CA 1
ATOM 5035 C C . GLY A 1 636 ? 16.217 0.768 -41.510 1.00 89.00 636 GLY A C 1
ATOM 5036 O O . GLY A 1 636 ? 16.663 1.698 -40.842 1.00 89.00 636 GLY A O 1
ATOM 5037 N N . ILE A 1 637 ? 14.937 0.691 -41.831 1.00 86.81 637 ILE A N 1
ATOM 5038 C CA . ILE A 1 637 ? 13.946 1.699 -41.486 1.00 86.81 637 ILE A CA 1
ATOM 5039 C C . ILE A 1 637 ? 13.268 1.292 -40.171 1.00 86.81 637 ILE A C 1
ATOM 5041 O O . ILE A 1 637 ? 12.600 0.261 -40.109 1.00 86.81 637 ILE A O 1
ATOM 5045 N N . SER A 1 638 ? 13.417 2.106 -39.125 1.00 88.00 638 SER A N 1
ATOM 5046 C CA . SER A 1 638 ? 12.727 1.939 -37.838 1.00 88.00 638 SER A CA 1
ATOM 5047 C C . SER A 1 638 ? 11.282 2.430 -37.878 1.00 88.00 638 SER A C 1
ATOM 5049 O O . SER A 1 638 ? 10.936 3.314 -38.665 1.00 88.00 638 SER A O 1
ATOM 5051 N N . LYS A 1 639 ? 10.432 1.866 -37.012 1.00 87.88 639 LYS A N 1
ATOM 5052 C CA . LYS A 1 639 ? 9.117 2.421 -36.658 1.00 87.88 639 LYS A CA 1
ATOM 5053 C C . LYS A 1 639 ? 9.151 3.003 -35.241 1.00 87.88 639 LYS A C 1
ATOM 5055 O O . LYS A 1 639 ? 9.688 2.356 -34.339 1.00 87.88 639 LYS A O 1
ATOM 5060 N N . PRO A 1 640 ? 8.530 4.168 -35.012 1.00 91.25 640 PRO A N 1
ATOM 5061 C CA . PRO A 1 640 ? 8.546 4.787 -33.695 1.00 91.25 640 PRO A CA 1
ATOM 5062 C C . PRO A 1 640 ? 7.618 4.064 -32.708 1.00 91.25 640 PRO A C 1
ATOM 5064 O O . PRO A 1 640 ? 6.607 3.463 -33.087 1.00 91.25 640 PRO A O 1
ATOM 5067 N N . ILE A 1 641 ? 7.930 4.171 -31.420 1.00 90.69 641 ILE A N 1
ATOM 5068 C CA . ILE A 1 641 ? 7.071 3.752 -30.306 1.00 90.69 641 ILE A CA 1
ATOM 5069 C C . ILE A 1 641 ? 6.488 5.009 -29.662 1.00 90.69 641 ILE A C 1
ATOM 5071 O O . ILE A 1 641 ? 7.153 6.040 -29.575 1.00 90.69 641 ILE A O 1
ATOM 5075 N N . ILE A 1 642 ? 5.234 4.943 -29.214 1.00 94.69 642 ILE A N 1
ATOM 5076 C CA . ILE A 1 642 ? 4.558 6.048 -28.534 1.00 94.69 642 ILE A CA 1
ATOM 5077 C C . ILE A 1 642 ? 3.696 5.550 -27.379 1.00 94.69 642 ILE A C 1
ATOM 5079 O O . ILE A 1 642 ? 2.989 4.552 -27.501 1.00 94.69 642 ILE A O 1
ATOM 5083 N N . ASN A 1 643 ? 3.725 6.295 -26.274 1.00 92.81 643 ASN A N 1
ATOM 5084 C CA . ASN A 1 643 ? 2.859 6.107 -25.122 1.00 92.81 643 ASN A CA 1
ATOM 5085 C C . ASN A 1 643 ? 2.341 7.456 -24.597 1.00 92.81 643 ASN A C 1
ATOM 5087 O O . ASN A 1 643 ? 3.122 8.379 -24.356 1.00 92.81 643 ASN A O 1
ATOM 5091 N N . ILE A 1 644 ? 1.030 7.578 -24.391 1.00 93.75 644 ILE A N 1
ATOM 5092 C CA . ILE A 1 644 ? 0.413 8.787 -23.829 1.00 93.75 644 ILE A CA 1
ATOM 5093 C C . ILE A 1 644 ? 0.560 8.741 -22.307 1.00 93.75 644 ILE A C 1
ATOM 5095 O O . ILE A 1 644 ? 0.182 7.766 -21.669 1.00 93.75 644 ILE A O 1
ATOM 5099 N N . THR A 1 645 ? 1.124 9.799 -21.725 1.00 91.06 645 THR A N 1
ATOM 5100 C CA . THR A 1 645 ? 1.396 9.887 -20.281 1.00 91.06 645 THR A CA 1
ATOM 5101 C C . THR A 1 645 ? 0.411 10.782 -19.541 1.00 91.06 645 THR A C 1
ATOM 5103 O O . THR A 1 645 ? 0.345 10.727 -18.319 1.00 91.06 645 THR A O 1
ATOM 5106 N N . SER A 1 646 ? -0.312 11.650 -20.252 1.00 85.75 646 SER A N 1
ATOM 5107 C CA . SER A 1 646 ? -1.379 12.470 -19.679 1.00 85.75 646 SER A CA 1
ATOM 5108 C C . SER A 1 646 ? -2.347 12.947 -20.772 1.00 85.75 646 SER A C 1
ATOM 5110 O O . SER A 1 646 ? -1.890 13.285 -21.866 1.00 85.75 646 SER A O 1
ATOM 5112 N N . PRO A 1 647 ? -3.660 13.033 -20.508 1.00 91.94 647 PRO A N 1
ATOM 5113 C CA . PRO A 1 647 ? -4.330 12.514 -19.319 1.00 91.94 647 PRO A CA 1
ATOM 5114 C C . PRO A 1 647 ? -4.250 10.986 -19.241 1.00 91.94 647 PRO A C 1
ATOM 5116 O O . PRO A 1 647 ? -3.972 10.320 -20.235 1.00 91.94 647 PRO A O 1
ATOM 5119 N N . GLU A 1 648 ? -4.502 10.434 -18.058 1.00 86.75 648 GLU A N 1
ATOM 5120 C CA . GLU A 1 648 ? -4.770 9.002 -17.932 1.00 86.75 648 GLU A CA 1
ATOM 5121 C C . GLU A 1 648 ? -6.084 8.661 -18.642 1.00 86.75 648 GLU A C 1
ATOM 5123 O O . GLU A 1 648 ? -7.008 9.487 -18.706 1.00 86.75 648 GLU A O 1
ATOM 5128 N N . ASP A 1 649 ? -6.174 7.442 -19.167 1.00 90.44 649 ASP A N 1
ATOM 5129 C CA . ASP A 1 649 ? -7.379 6.975 -19.843 1.00 90.44 649 ASP A CA 1
ATOM 5130 C C . ASP A 1 649 ? -8.589 7.023 -18.892 1.00 90.44 649 ASP A C 1
ATOM 5132 O O . ASP A 1 649 ? -8.533 6.567 -17.750 1.00 90.44 649 ASP A O 1
ATOM 5136 N N . GLY A 1 650 ? -9.680 7.642 -19.346 1.00 87.25 650 GLY A N 1
ATOM 5137 C CA . GLY A 1 650 ? -10.894 7.860 -18.558 1.00 87.25 650 GLY A CA 1
ATOM 5138 C C . GLY A 1 650 ? -10.914 9.130 -17.693 1.00 87.25 650 GLY A C 1
ATOM 5139 O O . GLY A 1 650 ? -11.869 9.324 -16.939 1.00 87.25 650 GLY A O 1
ATOM 5140 N N . THR A 1 651 ? -9.919 10.022 -17.788 1.00 85.81 651 THR A N 1
ATOM 5141 C CA . THR A 1 651 ? -9.888 11.276 -17.003 1.00 85.81 651 THR A CA 1
ATOM 5142 C C . THR A 1 651 ? -11.132 12.155 -17.225 1.00 85.81 651 THR A C 1
ATOM 5144 O O . THR A 1 651 ? -11.609 12.326 -18.345 1.00 85.81 651 THR A O 1
ATOM 5147 N N . GLU A 1 652 ? -11.628 12.789 -16.156 1.00 89.06 652 GLU A N 1
ATOM 5148 C CA . GLU A 1 652 ? -12.742 13.754 -16.196 1.00 89.06 652 GLU A CA 1
ATOM 5149 C C . GLU A 1 652 ? -12.277 15.194 -15.928 1.00 89.06 652 GLU A C 1
ATOM 5151 O O . GLU A 1 652 ? -11.658 15.463 -14.888 1.00 89.06 652 GLU A O 1
ATOM 5156 N N . PHE A 1 653 ? -12.655 16.111 -16.824 1.00 81.88 653 PHE A N 1
ATOM 5157 C CA . PHE A 1 653 ? -12.399 17.551 -16.783 1.00 81.88 653 PHE A CA 1
ATOM 5158 C C . PHE A 1 653 ? -13.701 18.329 -16.564 1.00 81.88 653 PHE A C 1
ATOM 5160 O O . PHE A 1 653 ? -14.642 18.206 -17.345 1.00 81.88 653 PHE A O 1
ATOM 5167 N N . TYR A 1 654 ? -13.750 19.180 -15.539 1.00 82.19 654 TYR A N 1
ATOM 5168 C CA . TYR A 1 654 ? -14.937 19.980 -15.221 1.00 82.19 654 TYR A CA 1
ATOM 5169 C C . TYR A 1 654 ? -14.779 21.425 -15.708 1.00 82.19 654 TYR A C 1
ATOM 5171 O O . TYR A 1 654 ? -13.770 22.071 -15.426 1.00 82.19 654 TYR A O 1
ATOM 5179 N N . THR A 1 655 ? -15.787 21.955 -16.400 1.00 77.94 655 THR A N 1
ATOM 5180 C CA . THR A 1 655 ? -15.829 23.338 -16.910 1.00 77.94 655 THR A CA 1
ATOM 5181 C C . THR A 1 655 ? -17.224 23.943 -16.727 1.00 77.94 655 THR A C 1
ATOM 5183 O O . THR A 1 655 ? -18.163 23.237 -16.392 1.00 77.94 655 THR A O 1
ATOM 5186 N N . ASN A 1 656 ? -17.391 25.251 -16.916 1.00 78.12 656 ASN A N 1
ATOM 5187 C CA . ASN A 1 656 ? -18.706 25.907 -16.940 1.00 78.12 656 ASN A CA 1
ATOM 5188 C C . ASN A 1 656 ? -19.243 26.145 -18.356 1.00 78.12 656 ASN A C 1
ATOM 5190 O O . ASN A 1 656 ? -20.417 26.465 -18.528 1.00 78.12 656 ASN A O 1
ATOM 5194 N N . THR A 1 657 ? -18.387 26.005 -19.366 1.00 81.00 657 THR A N 1
ATOM 5195 C CA . THR A 1 657 ? -18.762 26.145 -20.774 1.00 81.00 657 THR A CA 1
ATOM 5196 C C . THR A 1 657 ? -18.028 25.114 -21.616 1.00 81.00 657 THR A C 1
ATOM 5198 O O . THR A 1 657 ? -18.640 24.206 -22.166 1.00 81.00 657 THR A O 1
ATOM 5201 N N . THR A 1 658 ? -16.710 25.246 -21.702 1.00 85.50 658 THR A N 1
ATOM 5202 C CA . THR A 1 658 ? -15.842 24.445 -22.562 1.00 85.50 658 THR A CA 1
ATOM 5203 C C . THR A 1 658 ? -14.476 24.242 -21.908 1.00 85.50 658 THR A C 1
ATOM 5205 O O . THR A 1 658 ? -14.051 25.083 -21.114 1.00 85.50 658 THR A O 1
ATOM 5208 N N . ALA A 1 659 ? -13.772 23.158 -22.217 1.00 86.00 659 ALA A N 1
ATOM 5209 C CA . ALA A 1 659 ? -12.467 22.836 -21.642 1.00 86.00 659 ALA A CA 1
ATOM 5210 C C . ALA A 1 659 ? -11.333 22.991 -22.665 1.00 86.00 659 ALA A C 1
ATOM 5212 O O . ALA A 1 659 ? -11.502 22.684 -23.844 1.00 86.00 659 ALA A O 1
ATOM 5213 N N . ASN A 1 660 ? -10.165 23.429 -22.190 1.00 89.12 660 ASN A N 1
ATOM 5214 C CA . ASN A 1 660 ? -8.916 23.364 -22.944 1.00 89.12 660 ASN A CA 1
ATOM 5215 C C . ASN A 1 660 ? -8.072 22.244 -22.336 1.00 89.12 660 ASN A C 1
ATOM 5217 O O . ASN A 1 660 ? -7.742 22.325 -21.154 1.00 89.12 660 ASN A O 1
ATOM 5221 N N . ILE A 1 661 ? -7.761 21.199 -23.099 1.00 89.75 661 ILE A N 1
ATOM 5222 C CA . ILE A 1 661 ? -7.147 19.974 -22.570 1.00 89.75 661 ILE A CA 1
ATOM 5223 C C . ILE A 1 661 ? -5.843 19.701 -23.302 1.00 89.75 661 ILE A C 1
ATOM 5225 O O . ILE A 1 661 ? -5.843 19.557 -24.525 1.00 89.75 661 ILE A O 1
ATOM 5229 N N . THR A 1 662 ? -4.750 19.638 -22.540 1.00 89.94 662 THR A N 1
ATOM 5230 C CA . THR A 1 662 ? -3.415 19.294 -23.035 1.00 89.94 662 THR A CA 1
ATOM 5231 C C . THR A 1 662 ? -3.184 17.795 -22.922 1.00 89.94 662 THR A C 1
ATOM 5233 O O . THR A 1 662 ? -3.359 17.213 -21.856 1.00 89.94 662 THR A O 1
ATOM 5236 N N . ILE A 1 663 ? -2.772 17.192 -24.027 1.00 94.81 663 ILE A N 1
ATOM 5237 C CA . ILE A 1 663 ? -2.353 15.797 -24.136 1.00 94.81 663 ILE A CA 1
ATOM 5238 C C . ILE A 1 663 ? -0.829 15.788 -24.138 1.00 94.81 663 ILE A C 1
ATOM 5240 O O . ILE A 1 663 ? -0.248 16.606 -24.843 1.00 94.81 663 ILE A O 1
ATOM 5244 N N . ILE A 1 664 ? -0.199 14.901 -23.370 1.00 90.38 664 ILE A N 1
ATOM 5245 C CA . ILE A 1 664 ? 1.257 14.755 -23.229 1.00 90.38 664 ILE A CA 1
ATOM 5246 C C . ILE A 1 664 ? 1.620 13.290 -23.460 1.00 90.38 664 ILE A C 1
ATOM 5248 O O . ILE A 1 664 ? 0.953 12.388 -22.949 1.00 90.38 664 ILE A O 1
ATOM 5252 N N . TRP A 1 665 ? 2.697 13.039 -24.194 1.00 95.31 665 TRP A N 1
ATOM 5253 C CA . TRP A 1 665 ? 3.166 11.689 -24.494 1.00 95.31 665 TRP A CA 1
ATOM 5254 C C . TRP A 1 665 ? 4.689 11.574 -24.426 1.00 95.31 665 TRP A C 1
ATOM 5256 O O . TRP A 1 665 ? 5.429 12.561 -24.402 1.00 95.31 665 TRP A O 1
ATOM 5266 N N . LYS A 1 666 ? 5.156 10.327 -24.409 1.00 92.12 666 LYS A N 1
ATOM 5267 C CA . LYS A 1 666 ? 6.544 9.939 -24.648 1.00 92.12 666 LYS A CA 1
ATOM 5268 C C . LYS A 1 666 ? 6.605 9.117 -25.922 1.00 92.12 666 LYS A C 1
ATOM 5270 O O . LYS A 1 666 ? 5.715 8.314 -26.190 1.00 92.12 666 LYS A O 1
ATOM 5275 N N . ALA A 1 667 ? 7.650 9.330 -26.699 1.00 90.50 667 ALA A N 1
ATOM 5276 C CA . ALA A 1 667 ? 7.915 8.553 -27.889 1.00 90.50 667 ALA A CA 1
ATOM 5277 C C . ALA A 1 667 ? 9.417 8.365 -28.050 1.00 90.50 667 ALA A C 1
ATOM 5279 O O . ALA A 1 667 ? 10.199 9.220 -27.632 1.00 90.50 667 ALA A O 1
ATOM 5280 N N . GLU A 1 668 ? 9.787 7.257 -28.671 1.00 87.38 668 GLU A N 1
ATOM 5281 C CA . GLU A 1 668 ? 11.168 6.880 -28.931 1.00 87.38 668 GLU A CA 1
ATOM 5282 C C . GLU A 1 668 ? 11.272 6.196 -30.292 1.00 87.38 668 GLU A C 1
ATOM 5284 O O . GLU A 1 668 ? 10.344 5.532 -30.756 1.00 87.38 668 GLU A O 1
ATOM 5289 N N . ASP A 1 669 ? 12.396 6.408 -30.960 1.00 87.81 669 ASP A N 1
ATOM 5290 C CA . ASP A 1 669 ? 12.753 5.755 -32.213 1.00 87.81 669 ASP A CA 1
ATOM 5291 C C . ASP A 1 669 ? 14.273 5.826 -32.369 1.00 87.81 669 ASP A C 1
ATOM 5293 O O . ASP A 1 669 ? 14.878 6.831 -31.985 1.00 87.81 669 ASP A O 1
ATOM 5297 N N . LYS A 1 670 ? 14.884 4.802 -32.974 1.00 79.62 670 LYS A N 1
ATOM 5298 C CA . LYS A 1 670 ? 16.332 4.755 -33.236 1.00 79.62 670 LYS A CA 1
ATOM 5299 C C . LYS A 1 670 ? 16.836 5.908 -34.125 1.00 79.62 670 LYS A C 1
ATOM 5301 O O . LYS A 1 670 ? 17.990 6.301 -34.009 1.00 79.62 670 LYS A O 1
ATOM 5306 N N . LEU A 1 671 ? 15.991 6.467 -34.994 1.00 79.94 671 LEU A N 1
ATOM 5307 C CA . LEU A 1 671 ? 16.288 7.632 -35.839 1.00 79.94 671 LEU A CA 1
ATOM 5308 C C . LEU A 1 671 ? 16.016 8.972 -35.157 1.00 79.94 671 LEU A C 1
ATOM 5310 O O . LEU A 1 671 ? 16.336 10.022 -35.712 1.00 79.94 671 LEU A O 1
ATOM 5314 N N . GLY A 1 672 ? 15.374 8.954 -33.993 1.00 81.38 672 GLY A N 1
ATOM 5315 C CA . GLY A 1 672 ? 14.731 10.130 -33.436 1.00 81.38 672 GLY A CA 1
ATOM 5316 C C . GLY A 1 672 ? 13.420 10.481 -34.147 1.00 81.38 672 GLY A C 1
ATOM 5317 O O . GLY A 1 672 ? 13.002 9.880 -35.140 1.00 81.38 672 GLY A O 1
ATOM 5318 N N . ILE A 1 673 ? 12.735 11.477 -33.597 1.00 87.69 673 ILE A N 1
ATOM 5319 C CA . ILE A 1 673 ? 11.390 11.863 -34.019 1.00 87.69 673 ILE A CA 1
ATOM 5320 C C . ILE A 1 673 ? 11.443 13.099 -34.930 1.00 87.69 673 ILE A C 1
ATOM 5322 O O . ILE A 1 673 ? 12.085 14.082 -34.568 1.00 87.69 673 ILE A O 1
ATOM 5326 N N . ASP A 1 674 ? 10.750 13.072 -36.080 1.00 87.69 674 ASP A N 1
ATOM 5327 C CA . ASP A 1 674 ? 10.583 14.253 -36.953 1.00 87.69 674 ASP A CA 1
ATOM 5328 C C . ASP A 1 674 ? 9.484 15.165 -36.419 1.00 87.69 674 ASP A C 1
ATOM 5330 O O . ASP A 1 674 ? 9.683 16.353 -36.173 1.00 87.69 674 ASP A O 1
ATOM 5334 N N . HIS A 1 675 ? 8.289 14.596 -36.259 1.00 91.50 675 HIS A N 1
ATOM 5335 C CA . HIS A 1 675 ? 7.118 15.311 -35.787 1.00 91.50 675 HIS A CA 1
ATOM 5336 C C . HIS A 1 675 ? 6.080 14.357 -35.216 1.00 91.50 675 HIS A C 1
ATOM 5338 O O . HIS A 1 675 ? 6.141 13.139 -35.373 1.00 91.50 675 HIS A O 1
ATOM 5344 N N . TYR A 1 676 ? 5.067 14.946 -34.605 1.00 95.56 676 TYR A N 1
ATOM 5345 C CA . TYR A 1 676 ? 3.873 14.243 -34.187 1.00 95.56 676 TYR A CA 1
ATOM 5346 C C . TYR A 1 676 ? 2.683 14.757 -34.994 1.00 95.56 676 TYR A C 1
ATOM 5348 O O . TYR A 1 676 ? 2.674 15.889 -35.480 1.00 95.56 676 TYR A O 1
ATOM 5356 N N . GLU A 1 677 ? 1.650 13.944 -35.126 1.00 96.56 677 GLU A N 1
ATOM 5357 C CA . GLU A 1 677 ? 0.332 14.387 -35.548 1.00 96.56 677 GLU A CA 1
ATOM 5358 C C . GLU A 1 677 ? -0.677 14.021 -34.470 1.00 96.56 677 GLU A C 1
ATOM 5360 O O . GLU A 1 677 ? -0.553 13.003 -33.799 1.00 96.56 677 GLU A O 1
ATOM 5365 N N . ILE A 1 678 ? -1.708 14.834 -34.303 1.00 97.56 678 ILE A N 1
ATOM 5366 C CA . ILE A 1 678 ? -2.759 14.568 -33.329 1.00 97.56 678 ILE A CA 1
ATOM 5367 C C . ILE A 1 678 ? -4.121 14.855 -33.941 1.00 97.56 678 ILE A C 1
ATOM 5369 O O . ILE A 1 678 ? -4.276 15.800 -34.717 1.00 97.56 678 ILE A O 1
ATOM 5373 N N . LYS A 1 679 ? -5.120 14.039 -33.614 1.00 96.25 679 LYS A N 1
ATOM 5374 C CA . LYS A 1 679 ? -6.517 14.303 -33.977 1.00 96.25 679 LYS A CA 1
ATOM 5375 C C . LYS A 1 679 ? -7.450 14.001 -32.813 1.00 96.25 679 LYS A C 1
ATOM 5377 O O . LYS A 1 679 ? -7.163 13.161 -31.963 1.00 96.25 679 LYS A O 1
ATOM 5382 N N . LEU A 1 680 ? -8.585 14.688 -32.823 1.00 96.50 680 LEU A N 1
ATOM 5383 C CA . LEU A 1 680 ? -9.678 14.516 -31.876 1.00 96.50 680 LEU A CA 1
ATOM 5384 C C . LEU A 1 680 ? -10.854 13.843 -32.582 1.00 96.50 680 LEU A C 1
ATOM 5386 O O . LEU A 1 680 ? -11.325 14.345 -33.606 1.00 96.50 680 LEU A O 1
ATOM 5390 N N . ASN A 1 681 ? -11.344 12.745 -32.016 1.00 94.62 681 ASN A N 1
ATOM 5391 C CA . ASN A 1 681 ? -12.416 11.917 -32.558 1.00 94.62 681 ASN A CA 1
ATOM 5392 C C . ASN A 1 681 ? -12.127 11.563 -34.036 1.00 94.62 681 ASN A C 1
ATOM 5394 O O . ASN A 1 681 ? -11.021 11.138 -34.374 1.00 94.62 681 ASN A O 1
ATOM 5398 N N . ASP A 1 682 ? -13.094 11.797 -34.926 1.00 92.62 682 ASP A N 1
ATOM 5399 C CA . ASP A 1 682 ? -12.971 11.589 -36.376 1.00 92.62 682 ASP A CA 1
ATOM 5400 C C . ASP A 1 682 ? -12.492 12.845 -37.139 1.00 92.62 682 ASP A C 1
ATOM 5402 O O . ASP A 1 682 ? -12.717 12.986 -38.344 1.00 92.62 682 ASP A O 1
ATOM 5406 N N . GLY A 1 683 ? -11.870 13.800 -36.441 1.00 91.69 683 GLY A N 1
ATOM 5407 C CA . GLY A 1 683 ? -11.351 15.040 -37.021 1.00 91.69 683 GLY A CA 1
ATOM 5408 C C . GLY A 1 683 ? -10.093 14.860 -37.892 1.00 91.69 683 GLY A C 1
ATOM 5409 O O . GLY A 1 683 ? -9.513 13.772 -37.956 1.00 91.69 683 GLY A O 1
ATOM 5410 N N . PRO A 1 684 ? -9.641 15.932 -38.576 1.00 93.81 684 PRO A N 1
ATOM 5411 C CA . PRO A 1 684 ? -8.409 15.905 -39.362 1.00 93.81 684 PRO A CA 1
ATOM 5412 C C . PRO A 1 684 ? -7.161 15.816 -38.468 1.00 93.81 684 PRO A C 1
ATOM 5414 O O . PRO A 1 684 ? -7.155 16.327 -37.349 1.00 93.81 684 PRO A O 1
ATOM 5417 N N . TRP A 1 685 ? -6.087 15.220 -38.994 1.00 95.12 685 TRP A N 1
ATOM 5418 C CA . TRP A 1 685 ? -4.768 15.213 -38.355 1.00 95.12 685 TRP A CA 1
ATOM 5419 C C . TRP A 1 685 ? -4.146 16.612 -38.335 1.00 95.12 685 TRP A C 1
ATOM 5421 O O . TRP A 1 685 ? -4.163 17.334 -39.334 1.00 95.12 685 TRP A O 1
ATOM 5431 N N . ILE A 1 686 ? -3.578 16.977 -37.189 1.00 94.94 686 ILE A N 1
ATOM 5432 C CA . ILE A 1 686 ? -2.886 18.241 -36.945 1.00 94.94 686 ILE A CA 1
ATOM 5433 C C . ILE A 1 686 ? -1.416 17.918 -36.696 1.00 94.94 686 ILE A C 1
ATOM 5435 O O . ILE A 1 686 ? -1.105 17.241 -35.723 1.00 94.94 686 ILE A O 1
ATOM 5439 N N . LYS A 1 687 ? -0.510 18.408 -37.547 1.00 93.88 687 LYS A N 1
ATOM 5440 C CA . LYS A 1 687 ? 0.941 18.259 -37.355 1.00 93.88 687 LYS A CA 1
ATOM 5441 C C . LYS A 1 687 ? 1.425 19.160 -36.211 1.00 93.88 687 LYS A C 1
ATOM 5443 O O . LYS A 1 687 ? 1.172 20.366 -36.232 1.00 93.88 687 LYS A O 1
ATOM 5448 N N . VAL A 1 688 ? 2.123 18.585 -35.233 1.00 90.19 688 VAL A N 1
ATOM 5449 C CA . VAL A 1 688 ? 2.625 19.242 -34.015 1.00 90.19 688 VAL A CA 1
ATOM 5450 C C . VAL A 1 688 ? 4.102 18.893 -33.792 1.00 90.19 688 VAL A C 1
ATOM 5452 O O . VAL A 1 688 ? 4.553 17.796 -34.108 1.00 90.19 688 VAL A O 1
ATOM 5455 N N . GLY A 1 689 ? 4.885 19.857 -33.301 1.00 74.12 689 GLY A N 1
ATOM 5456 C CA . GLY A 1 689 ? 6.342 19.708 -33.142 1.00 74.12 689 GLY A CA 1
ATOM 5457 C C . GLY A 1 689 ? 6.807 19.326 -31.734 1.00 74.12 689 GLY A C 1
ATOM 5458 O O . GLY A 1 689 ? 7.970 18.992 -31.553 1.00 74.12 689 GLY A O 1
ATOM 5459 N N . ASN A 1 690 ? 5.914 19.374 -30.745 1.00 81.19 690 ASN A N 1
ATOM 5460 C CA . ASN A 1 690 ? 6.218 19.077 -29.346 1.00 81.19 690 ASN A CA 1
ATOM 5461 C C . ASN A 1 690 ? 5.535 17.774 -28.929 1.00 81.19 690 ASN A C 1
ATOM 5463 O O . ASN A 1 690 ? 4.568 17.357 -29.560 1.00 81.19 690 ASN A O 1
ATOM 5467 N N . ASN A 1 691 ? 5.990 17.184 -27.826 1.00 87.75 691 ASN A N 1
ATOM 5468 C CA . ASN A 1 691 ? 5.380 16.013 -27.192 1.00 87.75 691 ASN A CA 1
ATOM 5469 C C . ASN A 1 691 ? 4.146 16.352 -26.328 1.00 87.75 691 ASN A C 1
ATOM 5471 O O . ASN A 1 691 ? 3.784 15.603 -25.418 1.00 87.75 691 ASN A O 1
ATOM 5475 N N . GLU A 1 692 ? 3.520 17.494 -26.615 1.00 89.88 692 GLU A N 1
ATOM 5476 C CA . GLU A 1 692 ? 2.266 17.925 -26.022 1.00 89.88 692 GLU A CA 1
ATOM 5477 C C . GLU A 1 692 ? 1.410 18.722 -27.021 1.00 89.88 692 GLU A C 1
ATOM 5479 O O . GLU A 1 692 ? 1.934 19.424 -27.894 1.00 89.88 692 GLU A O 1
ATOM 5484 N N . TYR A 1 693 ? 0.083 18.641 -26.895 1.00 92.12 693 TYR A N 1
ATOM 5485 C CA . TYR A 1 693 ? -0.855 19.456 -27.673 1.00 92.12 693 TYR A CA 1
ATOM 5486 C C . TYR A 1 693 ? -2.145 19.755 -26.912 1.00 92.12 693 TYR A C 1
ATOM 5488 O O . TYR A 1 693 ? -2.736 18.859 -26.310 1.00 92.12 693 TYR A O 1
ATOM 5496 N N . THR A 1 694 ? -2.620 21.001 -26.994 1.00 91.94 694 THR A N 1
ATOM 5497 C CA . THR A 1 694 ? -3.863 21.447 -26.354 1.00 91.94 694 THR A CA 1
ATOM 5498 C C . THR A 1 694 ? -5.011 21.551 -27.355 1.00 91.94 694 THR A C 1
ATOM 5500 O O . THR A 1 694 ? -4.954 22.343 -28.296 1.00 91.94 694 THR A O 1
ATOM 5503 N N . PHE A 1 695 ? -6.096 20.817 -27.111 1.00 92.69 695 PHE A N 1
ATOM 5504 C CA . PHE A 1 695 ? -7.385 21.064 -27.758 1.00 92.69 695 PHE A CA 1
ATOM 5505 C C . PHE A 1 695 ? -8.135 22.164 -27.010 1.00 92.69 695 PHE A C 1
ATOM 5507 O O . PHE A 1 695 ? -8.223 22.113 -25.786 1.00 92.69 695 PHE A O 1
ATOM 5514 N N . TYR A 1 696 ? -8.673 23.148 -27.733 1.00 90.06 696 TYR A N 1
ATOM 5515 C CA . TYR A 1 696 ? -9.340 24.317 -27.153 1.00 90.06 696 TYR A CA 1
ATOM 5516 C C . TYR A 1 696 ? -10.860 24.242 -27.294 1.00 90.06 696 TYR A C 1
ATOM 5518 O O . TYR A 1 696 ? -11.373 23.704 -28.272 1.00 90.06 696 TYR A O 1
ATOM 5526 N N . GLU A 1 697 ? -11.556 24.857 -26.341 1.00 90.25 697 GLU A N 1
ATOM 5527 C CA . GLU A 1 697 ? -13.001 25.092 -26.362 1.00 90.25 697 GLU A CA 1
ATOM 5528 C C . GLU A 1 697 ? -13.845 23.816 -26.563 1.00 90.25 697 GLU A C 1
ATOM 5530 O O . GLU A 1 697 ? -14.895 23.841 -27.205 1.00 90.25 697 GLU A O 1
ATOM 5535 N N . LEU A 1 698 ? -13.430 22.698 -25.959 1.00 92.06 698 LEU A N 1
ATOM 5536 C CA . LEU A 1 698 ? -14.165 21.434 -26.017 1.00 92.06 698 LEU A CA 1
ATOM 5537 C C . LEU A 1 698 ? -15.469 21.505 -25.202 1.00 92.06 698 LEU A C 1
ATOM 5539 O O . LEU A 1 698 ? -15.390 21.722 -23.991 1.00 92.06 698 LEU A O 1
ATOM 5543 N N . PRO A 1 699 ? -16.662 21.332 -25.807 1.00 92.56 699 PRO A N 1
ATOM 5544 C CA . PRO A 1 699 ? -17.929 21.284 -25.070 1.00 92.56 699 PRO A CA 1
ATOM 5545 C C . PRO A 1 699 ? -18.068 20.016 -24.214 1.00 92.56 699 PRO A C 1
ATOM 5547 O O . PRO A 1 699 ? -17.225 19.122 -24.264 1.00 92.56 699 PRO A O 1
ATOM 5550 N N . GLU A 1 700 ? -19.154 19.921 -23.444 1.00 93.12 700 GLU A N 1
ATOM 5551 C CA . GLU A 1 700 ? -19.516 18.693 -22.726 1.00 93.12 700 GLU A CA 1
ATOM 5552 C C . GLU A 1 700 ? -19.548 17.484 -23.664 1.00 93.12 700 GLU A C 1
ATOM 5554 O O . GLU A 1 700 ? -20.140 17.537 -24.747 1.00 93.12 700 GLU A O 1
ATOM 5559 N N . GLY A 1 701 ? -18.921 16.391 -23.241 1.00 93.31 701 GLY A N 1
ATOM 5560 C CA . GLY A 1 701 ? -18.890 15.167 -24.022 1.00 93.31 701 GLY A CA 1
ATOM 5561 C C . GLY A 1 701 ? -17.713 14.266 -23.695 1.00 93.31 701 GLY A C 1
ATOM 5562 O O . GLY A 1 701 ? -16.844 14.587 -22.885 1.00 93.31 701 GLY A O 1
ATOM 5563 N N . GLU A 1 702 ? -17.703 13.119 -24.355 1.00 95.38 702 GLU A N 1
ATOM 5564 C CA . GLU A 1 702 ? -16.610 12.156 -24.325 1.00 95.38 702 GLU A CA 1
ATOM 5565 C C . GLU A 1 702 ? -15.764 12.317 -25.586 1.00 95.38 702 GLU A C 1
ATOM 5567 O O . GLU A 1 702 ? -16.291 12.501 -26.688 1.00 95.38 702 GLU A O 1
ATOM 5572 N N . TYR A 1 703 ? -14.449 12.284 -25.408 1.00 95.94 703 TYR A N 1
ATOM 5573 C CA . TYR A 1 703 ? -13.478 12.549 -26.454 1.00 95.94 703 TYR A CA 1
ATOM 5574 C C . TYR A 1 703 ? -12.455 11.429 -26.525 1.00 95.94 703 TYR A C 1
ATOM 5576 O O . TYR A 1 703 ? -11.973 10.938 -25.506 1.00 95.94 703 TYR A O 1
ATOM 5584 N N . THR A 1 704 ? -12.082 11.082 -27.749 1.00 96.94 704 THR A N 1
ATOM 5585 C CA . THR A 1 704 ? -10.998 10.161 -28.061 1.00 96.94 704 THR A CA 1
ATOM 5586 C C . THR A 1 704 ? -9.917 10.928 -28.800 1.00 96.94 704 THR A C 1
ATOM 5588 O O . THR A 1 704 ? -10.181 11.538 -29.834 1.00 96.94 704 THR A O 1
ATOM 5591 N N . VAL A 1 705 ? -8.695 10.901 -28.291 1.00 97.12 705 VAL A N 1
ATOM 5592 C CA . VAL A 1 705 ? -7.539 11.491 -28.960 1.00 97.12 705 VAL A CA 1
ATOM 5593 C C . VAL A 1 705 ? -6.670 10.387 -29.525 1.00 97.12 705 VAL A C 1
ATOM 5595 O O . VAL A 1 705 ? -6.397 9.396 -28.853 1.00 97.12 705 VAL A O 1
ATOM 5598 N N . TYR A 1 706 ? -6.206 10.608 -30.750 1.00 97.12 706 TYR A N 1
ATOM 5599 C CA . TYR A 1 706 ? -5.189 9.793 -31.393 1.00 97.12 706 TYR A CA 1
ATOM 5600 C C . TYR A 1 706 ? -3.936 10.638 -31.540 1.00 97.12 706 TYR A C 1
ATOM 5602 O O . TYR A 1 706 ? -4.004 11.738 -32.098 1.00 97.12 706 TYR A O 1
ATOM 5610 N N . VAL A 1 707 ? -2.806 10.122 -31.074 1.00 96.88 707 VAL A N 1
ATOM 5611 C CA . VAL A 1 707 ? -1.494 10.719 -31.311 1.00 96.88 707 VAL A CA 1
ATOM 5612 C C . VAL A 1 707 ? -0.724 9.790 -32.228 1.00 96.88 707 VAL A C 1
ATOM 5614 O O . VAL A 1 707 ? -0.540 8.620 -31.917 1.00 96.88 707 VAL A O 1
ATOM 5617 N N . LYS A 1 708 ? -0.269 10.317 -33.354 1.00 96.00 708 LYS A N 1
ATOM 5618 C CA . LYS A 1 708 ? 0.650 9.668 -34.272 1.00 96.00 708 LYS A CA 1
ATOM 5619 C C . LYS A 1 708 ? 2.034 10.256 -34.061 1.00 96.00 708 LYS A C 1
ATOM 5621 O O . LYS A 1 708 ? 2.194 11.471 -34.040 1.00 96.00 708 LYS A O 1
ATOM 5626 N N . VAL A 1 709 ? 3.042 9.415 -33.941 1.00 94.94 709 VAL A N 1
ATOM 5627 C CA . VAL A 1 709 ? 4.441 9.838 -33.995 1.00 94.94 709 VAL A CA 1
ATOM 5628 C C . VAL A 1 709 ? 5.005 9.474 -35.355 1.00 94.94 709 VAL A C 1
ATOM 5630 O O . VAL A 1 709 ? 4.743 8.377 -35.836 1.00 94.94 709 VAL A O 1
ATOM 5633 N N . VAL A 1 710 ? 5.758 10.385 -35.969 1.00 90.31 710 VAL A N 1
ATOM 5634 C CA . VAL A 1 710 ? 6.455 10.166 -37.236 1.00 90.31 710 VAL A CA 1
ATOM 5635 C C . VAL A 1 710 ? 7.950 10.378 -37.011 1.00 90.31 710 VAL A C 1
ATOM 5637 O O . VAL A 1 710 ? 8.369 11.436 -36.536 1.00 90.31 710 VAL A O 1
ATOM 5640 N N . ASN A 1 711 ? 8.770 9.381 -37.325 1.00 88.19 711 ASN A N 1
ATOM 5641 C CA . ASN A 1 711 ? 10.224 9.495 -37.204 1.00 88.19 711 ASN A CA 1
ATOM 5642 C C . ASN A 1 711 ? 10.847 10.269 -38.383 1.00 88.19 711 ASN A C 1
ATOM 5644 O O . ASN A 1 711 ? 10.164 10.589 -39.358 1.00 88.19 711 ASN A O 1
ATOM 5648 N N . ILE A 1 712 ? 12.150 10.568 -38.310 1.00 81.38 712 ILE A N 1
ATOM 5649 C CA . ILE A 1 712 ? 12.896 11.278 -39.379 1.00 81.38 712 ILE A CA 1
ATOM 5650 C C . ILE A 1 712 ? 12.832 10.529 -40.721 1.00 81.38 712 ILE A C 1
ATOM 5652 O O . ILE A 1 712 ? 12.851 11.146 -41.783 1.00 81.38 712 ILE A O 1
ATOM 5656 N N . GLY A 1 713 ? 12.669 9.204 -40.685 1.00 74.44 713 GLY A N 1
ATOM 5657 C CA . GLY A 1 713 ? 12.489 8.359 -41.867 1.00 74.44 713 GLY A CA 1
ATOM 5658 C C . GLY A 1 713 ? 11.069 8.333 -42.448 1.00 74.44 713 GLY A C 1
ATOM 5659 O O . GLY A 1 713 ? 10.822 7.585 -43.395 1.00 74.44 713 GLY A O 1
ATOM 5660 N N . GLY A 1 714 ? 10.124 9.102 -41.897 1.00 80.38 714 GLY A N 1
ATOM 5661 C CA . GLY A 1 714 ? 8.734 9.161 -42.359 1.00 80.38 714 GLY A CA 1
ATOM 5662 C C . GLY A 1 714 ? 7.860 7.968 -41.948 1.00 80.38 714 GLY A C 1
ATOM 5663 O O . GLY A 1 714 ? 6.698 7.901 -42.353 1.00 80.38 714 GLY A O 1
ATOM 5664 N N . GLN A 1 715 ? 8.373 7.029 -41.144 1.00 87.44 715 GLN A N 1
ATOM 5665 C CA . GLN A 1 715 ? 7.560 5.952 -40.569 1.00 87.44 715 GLN A CA 1
ATOM 5666 C C . GLN A 1 715 ? 6.774 6.445 -39.368 1.00 87.44 715 GLN A C 1
ATOM 5668 O O . GLN A 1 715 ? 7.216 7.350 -38.663 1.00 87.44 715 GLN A O 1
ATOM 5673 N N . TYR A 1 716 ? 5.629 5.815 -39.103 1.00 91.62 716 TYR A N 1
ATOM 5674 C CA . TYR A 1 716 ? 4.750 6.250 -38.030 1.00 91.62 716 TYR A CA 1
ATOM 5675 C C . TYR A 1 716 ? 4.100 5.119 -37.240 1.00 91.62 716 TYR A C 1
ATOM 5677 O O . TYR A 1 716 ? 3.960 3.995 -37.722 1.00 91.62 716 TYR A O 1
ATOM 5685 N N . ASN A 1 717 ? 3.671 5.464 -36.028 1.00 94.06 717 ASN A N 1
ATOM 5686 C CA . ASN A 1 717 ? 2.862 4.630 -35.144 1.00 94.06 717 ASN A CA 1
ATOM 5687 C C . ASN A 1 717 ? 1.862 5.501 -34.366 1.00 94.06 717 ASN A C 1
ATOM 5689 O O . ASN A 1 717 ? 2.050 6.717 -34.286 1.00 94.06 717 ASN A O 1
ATOM 5693 N N . GLU A 1 718 ? 0.800 4.908 -33.816 1.00 95.31 718 GLU A N 1
ATOM 5694 C CA . GLU A 1 718 ? -0.315 5.633 -33.190 1.00 95.31 718 GLU A CA 1
ATOM 5695 C C . GLU A 1 718 ? -0.634 5.129 -31.770 1.00 95.31 718 GLU A C 1
ATOM 5697 O O . GLU A 1 718 ? -0.611 3.930 -31.506 1.00 95.31 718 GLU A O 1
ATOM 5702 N N . ALA A 1 719 ? -0.991 6.050 -30.872 1.00 96.00 719 ALA A N 1
ATOM 5703 C CA . ALA A 1 719 ? -1.530 5.791 -29.536 1.00 96.00 719 ALA A CA 1
ATOM 5704 C C . ALA A 1 719 ? -2.899 6.465 -29.355 1.00 96.00 719 ALA A C 1
ATOM 5706 O O . ALA A 1 719 ? -3.217 7.447 -30.031 1.00 96.00 719 ALA A O 1
ATOM 5707 N N . ILE A 1 720 ? -3.697 5.947 -28.417 1.00 96.62 720 ILE A N 1
ATOM 5708 C CA . ILE A 1 720 ? -5.075 6.378 -28.154 1.00 96.62 720 ILE A CA 1
ATOM 5709 C C . ILE A 1 720 ? -5.297 6.666 -26.665 1.00 96.62 720 ILE A C 1
ATOM 5711 O O . ILE A 1 720 ? -4.786 5.943 -25.813 1.00 96.62 720 ILE A O 1
ATOM 5715 N N . VAL A 1 721 ? -6.074 7.710 -26.362 1.00 96.62 721 VAL A N 1
ATOM 5716 C CA . VAL A 1 721 ? -6.560 8.021 -25.007 1.00 96.62 721 VAL A CA 1
ATOM 5717 C C . VAL A 1 721 ? -7.990 8.552 -25.053 1.00 96.62 721 VAL A C 1
ATOM 5719 O O . VAL A 1 721 ? -8.372 9.253 -25.997 1.00 96.62 721 VAL A O 1
ATOM 5722 N N . THR A 1 722 ? -8.777 8.248 -24.025 1.00 96.38 722 THR A N 1
ATOM 5723 C CA . THR A 1 722 ? -10.143 8.747 -23.847 1.00 96.38 722 THR A CA 1
ATOM 5724 C C . THR A 1 722 ? -10.283 9.612 -22.593 1.00 96.38 722 THR A C 1
ATOM 5726 O O . THR A 1 722 ? -9.654 9.358 -21.570 1.00 96.38 722 THR A O 1
ATOM 5729 N N . PHE A 1 723 ? -11.100 10.668 -22.660 1.00 93.88 723 PHE A N 1
ATOM 5730 C CA . PHE A 1 723 ? -11.427 11.526 -21.512 1.00 93.88 723 PHE A CA 1
ATOM 5731 C C . PHE A 1 723 ? -12.820 12.153 -21.654 1.00 93.88 723 PHE A C 1
ATOM 5733 O O . PHE A 1 723 ? -13.408 12.174 -22.738 1.00 93.88 723 PHE A O 1
ATOM 5740 N N . LYS A 1 724 ? -13.350 12.712 -20.559 1.00 93.94 724 LYS A N 1
ATOM 5741 C CA . LYS A 1 724 ? -14.668 13.366 -20.517 1.00 93.94 724 LYS A CA 1
ATOM 5742 C C . LYS A 1 724 ? -14.578 14.826 -20.097 1.00 93.94 724 LYS A C 1
ATOM 5744 O O . LYS A 1 724 ? -13.857 15.166 -19.163 1.00 93.94 724 LYS A O 1
ATOM 5749 N N . VAL A 1 725 ? -15.360 15.675 -20.755 1.00 90.81 725 VAL A N 1
ATOM 5750 C CA . VAL A 1 725 ? -15.636 17.055 -20.346 1.00 90.81 725 VAL A CA 1
ATOM 5751 C C . VAL A 1 725 ? -17.035 17.109 -19.752 1.00 90.81 725 VAL A C 1
ATOM 5753 O O . VAL A 1 725 ? -17.998 16.715 -20.406 1.00 90.81 725 VAL A O 1
ATOM 5756 N N . ILE A 1 726 ? -17.144 17.623 -18.531 1.00 88.19 726 ILE A N 1
ATOM 5757 C CA . ILE A 1 726 ? -18.392 17.745 -17.775 1.00 88.19 726 ILE A CA 1
ATOM 5758 C C . ILE A 1 726 ? -18.671 19.232 -17.542 1.00 88.19 726 ILE A C 1
ATOM 5760 O O . ILE A 1 726 ? -17.814 19.947 -17.010 1.00 88.19 726 ILE A O 1
ATOM 5764 N N . ILE A 1 727 ? -19.862 19.704 -17.927 1.00 86.75 727 ILE A N 1
ATOM 5765 C CA . ILE A 1 727 ? -20.301 21.072 -17.626 1.00 86.75 727 ILE A CA 1
ATOM 5766 C C . ILE A 1 727 ? -20.947 21.102 -16.243 1.00 86.75 727 ILE A C 1
ATOM 5768 O O . ILE A 1 727 ? -21.915 20.400 -15.973 1.00 86.75 727 ILE A O 1
ATOM 5772 N N . LEU A 1 728 ? -20.427 21.962 -15.377 1.00 81.12 728 LEU A N 1
ATOM 5773 C CA . LEU A 1 728 ? -21.050 22.322 -14.113 1.00 81.12 728 LEU A CA 1
ATOM 5774 C C . LEU A 1 728 ? -22.038 23.461 -14.352 1.00 81.12 728 LEU A C 1
ATOM 5776 O O . LEU A 1 728 ? -21.710 24.463 -14.995 1.00 81.12 728 LEU A O 1
ATOM 5780 N N . THR A 1 729 ? -23.238 23.339 -13.795 1.00 82.00 729 THR A N 1
ATOM 5781 C CA . THR A 1 729 ? -24.207 24.438 -13.793 1.00 82.00 729 THR A CA 1
ATOM 5782 C C . THR A 1 729 ? -23.689 25.622 -12.970 1.00 82.00 729 THR A C 1
ATOM 5784 O O . THR A 1 729 ? -22.849 25.473 -12.080 1.00 82.00 729 THR A O 1
ATOM 5787 N N . GLU A 1 730 ? -24.217 26.828 -13.216 1.00 76.38 730 GLU A N 1
ATOM 5788 C CA . GLU A 1 730 ? -23.855 28.005 -12.412 1.00 76.38 730 GLU A CA 1
ATOM 5789 C C . GLU A 1 730 ? -24.113 27.808 -10.909 1.00 76.38 730 GLU A C 1
ATOM 5791 O O . GLU A 1 730 ? -23.402 28.398 -10.096 1.00 76.38 730 GLU A O 1
ATOM 5796 N N . GLU A 1 731 ? -25.138 27.040 -10.527 1.00 79.62 731 GLU A N 1
ATOM 5797 C CA . GLU A 1 731 ? -25.436 26.761 -9.118 1.00 79.62 731 GLU A CA 1
ATOM 5798 C C . GLU A 1 731 ? -24.396 25.819 -8.504 1.00 79.62 731 GLU A C 1
ATOM 5800 O O . GLU A 1 731 ? -23.838 26.145 -7.456 1.00 79.62 731 GLU A O 1
ATOM 5805 N N . GLU A 1 732 ? -24.046 24.728 -9.188 1.00 76.44 732 GLU A N 1
ATOM 5806 C CA . GLU A 1 732 ? -23.007 23.789 -8.739 1.00 76.44 732 GLU A CA 1
ATOM 5807 C C . GLU A 1 732 ? -21.637 24.467 -8.665 1.00 76.44 732 GLU A C 1
ATOM 5809 O O . GLU A 1 732 ? -20.905 24.317 -7.685 1.00 76.44 732 GLU A O 1
ATOM 5814 N N . GLN A 1 733 ? -21.303 25.286 -9.665 1.00 77.50 733 GLN A N 1
ATOM 5815 C CA . GLN A 1 733 ? -20.050 26.028 -9.680 1.00 77.50 733 GLN A CA 1
ATOM 5816 C C . GLN A 1 733 ? -20.003 27.065 -8.550 1.00 77.50 733 GLN A C 1
ATOM 5818 O O . GLN A 1 733 ? -18.971 27.206 -7.894 1.00 77.50 733 GLN A O 1
ATOM 5823 N N . LYS A 1 734 ? -21.111 27.770 -8.274 1.00 78.56 734 LYS A N 1
ATOM 5824 C CA . LYS A 1 734 ? -21.204 28.690 -7.127 1.00 78.56 734 LYS A CA 1
ATOM 5825 C C . LYS A 1 734 ? -21.023 27.947 -5.812 1.00 78.56 734 LYS A C 1
ATOM 5827 O O . LYS A 1 734 ? -20.295 28.445 -4.961 1.00 78.56 734 LYS A O 1
ATOM 5832 N N . GLU A 1 735 ? -21.620 26.770 -5.653 1.00 80.75 735 GLU A N 1
ATOM 5833 C CA . GLU A 1 735 ? -21.467 25.968 -4.438 1.00 80.75 735 GLU A CA 1
ATOM 5834 C C . GLU A 1 735 ? -20.016 25.501 -4.239 1.00 80.75 735 GLU A C 1
ATOM 5836 O O . GLU A 1 735 ? -19.469 25.622 -3.142 1.00 80.75 735 GLU A O 1
ATOM 5841 N N . ILE A 1 736 ? -19.357 25.031 -5.301 1.00 78.50 736 ILE A N 1
ATOM 5842 C CA . ILE A 1 736 ? -17.959 24.578 -5.261 1.00 78.50 736 ILE A CA 1
ATOM 5843 C C . ILE A 1 736 ? -17.005 25.745 -4.996 1.00 78.50 736 ILE A C 1
ATOM 5845 O O . ILE A 1 736 ? -16.136 25.639 -4.130 1.00 78.50 736 ILE A O 1
ATOM 5849 N N . ILE A 1 737 ? -17.176 26.874 -5.694 1.00 79.75 737 ILE A N 1
ATOM 5850 C CA . ILE A 1 737 ? -16.381 28.090 -5.472 1.00 79.75 737 ILE A CA 1
ATOM 5851 C C . ILE A 1 737 ? -16.569 28.584 -4.042 1.00 79.75 737 ILE A C 1
ATOM 5853 O O . ILE A 1 737 ? -15.589 28.950 -3.399 1.00 79.75 737 ILE A O 1
ATOM 5857 N N . GLN A 1 738 ? -17.806 28.598 -3.546 1.00 82.94 738 GLN A N 1
ATOM 5858 C CA . GLN A 1 738 ? -18.104 29.041 -2.192 1.00 82.94 738 GLN A CA 1
ATOM 5859 C C . GLN A 1 738 ? -17.394 28.151 -1.168 1.00 82.94 738 GLN A C 1
ATOM 5861 O O . GLN A 1 738 ? -16.661 28.668 -0.329 1.00 82.94 738 GLN A O 1
ATOM 5866 N N . LYS A 1 739 ? -17.499 26.824 -1.304 1.00 78.56 739 LYS A N 1
ATOM 5867 C CA . LYS A 1 739 ? -16.792 25.876 -0.430 1.00 78.56 739 LYS A CA 1
ATOM 5868 C C . LYS A 1 739 ? -15.275 26.046 -0.502 1.00 78.56 739 LYS A C 1
ATOM 5870 O O . LYS A 1 739 ? -14.615 26.077 0.530 1.00 78.56 739 LYS A O 1
ATOM 5875 N N . LEU A 1 740 ? -14.700 26.166 -1.699 1.00 80.25 740 LEU A N 1
ATOM 5876 C CA . LEU A 1 740 ? -13.252 26.327 -1.862 1.00 80.25 740 LEU A CA 1
ATOM 5877 C C . LEU A 1 740 ? -12.747 27.655 -1.302 1.00 80.25 740 LEU A C 1
ATOM 5879 O O . LEU A 1 740 ? -11.686 27.664 -0.689 1.00 80.25 740 LEU A O 1
ATOM 5883 N N . LYS A 1 741 ? -13.508 28.745 -1.448 1.00 83.06 741 LYS A N 1
ATOM 5884 C CA . LYS A 1 741 ? -13.182 30.039 -0.836 1.00 83.06 741 LYS A CA 1
ATOM 5885 C C . LYS A 1 741 ? -13.242 29.987 0.681 1.00 83.06 741 LYS A C 1
ATOM 5887 O O . LYS A 1 741 ? -12.337 30.499 1.321 1.00 83.06 741 LYS A O 1
ATOM 5892 N N . GLU A 1 742 ? -14.252 29.339 1.252 1.00 81.31 742 GLU A N 1
ATOM 5893 C CA . GLU A 1 742 ? -14.350 29.158 2.705 1.00 81.31 742 GLU A CA 1
ATOM 5894 C C . GLU A 1 742 ? -13.137 28.397 3.257 1.00 81.31 742 GLU A C 1
ATOM 5896 O O . GLU A 1 742 ? -12.566 28.780 4.280 1.00 81.31 742 GLU A O 1
ATOM 5901 N N . TRP A 1 743 ? -12.688 27.356 2.550 1.00 80.12 743 TRP A N 1
ATOM 5902 C CA . TRP A 1 743 ? -11.468 26.643 2.919 1.00 80.12 743 TRP A CA 1
ATOM 5903 C C . TRP A 1 743 ? -10.201 27.475 2.668 1.00 80.12 743 TRP A C 1
ATOM 5905 O O . TRP A 1 743 ? -9.328 27.516 3.525 1.00 80.12 743 TRP A O 1
ATOM 5915 N N . GLU A 1 744 ? -10.091 28.189 1.550 1.00 89.12 744 GLU A N 1
ATOM 5916 C CA . GLU A 1 744 ? -8.935 29.042 1.242 1.00 89.12 744 GLU A CA 1
ATOM 5917 C C . GLU A 1 744 ? -8.781 30.195 2.252 1.00 89.12 744 GLU A C 1
ATOM 5919 O O . GLU A 1 744 ? -7.681 30.453 2.741 1.00 89.12 744 GLU A O 1
ATOM 5924 N N . GLU A 1 745 ? -9.881 30.834 2.652 1.00 88.38 745 GLU A N 1
ATOM 5925 C CA . GLU A 1 745 ? -9.899 31.841 3.718 1.00 88.38 745 GLU A CA 1
ATOM 5926 C C . GLU A 1 745 ? -9.433 31.247 5.052 1.00 88.38 745 GLU A C 1
ATOM 5928 O O . GLU A 1 745 ? -8.627 31.857 5.761 1.00 88.38 745 GLU A O 1
ATOM 5933 N N . ALA A 1 746 ? -9.878 30.030 5.379 1.00 81.38 746 ALA A N 1
ATOM 5934 C CA . ALA A 1 746 ? -9.411 29.332 6.568 1.00 81.38 746 ALA A CA 1
ATOM 5935 C C . ALA A 1 746 ? -7.908 29.016 6.490 1.00 81.38 746 ALA A C 1
ATOM 5937 O O . ALA A 1 746 ? -7.202 29.196 7.482 1.00 81.38 746 ALA A O 1
ATOM 5938 N N . TYR A 1 747 ? -7.406 28.589 5.327 1.00 93.44 747 TYR A N 1
ATOM 5939 C CA . TYR A 1 747 ? -5.991 28.286 5.109 1.00 93.44 747 TYR A CA 1
ATOM 5940 C C . TYR A 1 747 ? -5.115 29.515 5.369 1.00 93.44 747 TYR A C 1
ATOM 5942 O O . TYR A 1 747 ? -4.190 29.441 6.178 1.00 93.44 747 TYR A O 1
ATOM 5950 N N . PHE A 1 748 ? -5.434 30.655 4.748 1.00 89.62 748 PHE A N 1
ATOM 5951 C CA . PHE A 1 748 ? -4.645 31.879 4.908 1.00 89.62 748 PHE A CA 1
ATOM 5952 C C . PHE A 1 748 ? -4.735 32.466 6.308 1.00 89.62 748 PHE A C 1
ATOM 5954 O O . PHE A 1 748 ? -3.724 32.895 6.854 1.00 89.62 748 PHE A O 1
ATOM 5961 N N . MET A 1 749 ? -5.909 32.411 6.933 1.00 91.81 749 MET A N 1
ATOM 5962 C CA . MET A 1 749 ? -6.043 32.801 8.331 1.00 91.81 749 MET A CA 1
ATOM 5963 C C . MET A 1 749 ? -5.115 31.965 9.227 1.00 91.81 749 MET A C 1
ATOM 5965 O O . MET A 1 749 ? -4.446 32.522 10.094 1.00 91.81 749 MET A O 1
ATOM 5969 N N . TYR A 1 750 ? -5.030 30.646 9.022 1.00 89.81 750 TYR A N 1
ATOM 5970 C CA . TYR A 1 750 ? -4.101 29.812 9.790 1.00 89.81 750 TYR A CA 1
ATOM 5971 C C . TYR A 1 750 ? -2.635 30.044 9.423 1.00 89.81 750 TYR A C 1
ATOM 5973 O O . TYR A 1 750 ? -1.790 29.951 10.307 1.00 89.81 750 TYR A O 1
ATOM 5981 N N . LEU A 1 751 ? -2.329 30.381 8.171 1.00 93.38 751 LEU A N 1
ATOM 5982 C CA . LEU A 1 751 ? -0.978 30.736 7.743 1.00 93.38 751 LEU A CA 1
ATOM 5983 C C . LEU A 1 751 ? -0.500 32.055 8.376 1.00 93.38 751 LEU A C 1
ATOM 5985 O O . LEU A 1 751 ? 0.614 32.110 8.882 1.00 93.38 751 LEU A O 1
ATOM 5989 N N . ASP A 1 752 ? -1.332 33.094 8.423 1.00 91.50 752 ASP A N 1
ATOM 5990 C CA . ASP A 1 752 ? -0.974 34.363 9.077 1.00 91.50 752 ASP A CA 1
ATOM 5991 C C . ASP A 1 752 ? -0.722 34.154 10.572 1.00 91.50 752 ASP A C 1
ATOM 5993 O O . ASP A 1 752 ? 0.278 34.607 11.136 1.00 91.50 752 ASP A O 1
ATOM 5997 N N . MET A 1 753 ? -1.613 33.391 11.205 1.00 90.88 753 MET A N 1
ATOM 5998 C CA . MET A 1 753 ? -1.481 33.015 12.606 1.00 90.88 753 MET A CA 1
ATOM 5999 C C . MET A 1 753 ? -0.219 32.165 12.836 1.00 90.88 753 MET A C 1
ATOM 6001 O O . MET A 1 753 ? 0.462 32.348 13.847 1.00 90.88 753 MET A O 1
ATOM 6005 N N . PHE A 1 754 ? 0.129 31.277 11.895 1.00 96.12 754 PHE A N 1
ATOM 6006 C CA . PHE A 1 754 ? 1.376 30.510 11.906 1.00 96.12 754 PHE A CA 1
ATOM 6007 C C . PHE A 1 754 ? 2.592 31.429 11.884 1.00 96.12 754 PHE A C 1
ATOM 6009 O O . PHE A 1 754 ? 3.477 31.263 12.714 1.00 96.12 754 PHE A O 1
ATOM 6016 N N . GLU A 1 755 ? 2.666 32.381 10.955 1.00 93.56 755 GLU A N 1
ATOM 6017 C CA . GLU A 1 755 ? 3.849 33.233 10.770 1.00 93.56 755 GLU A CA 1
ATOM 6018 C C . GLU A 1 755 ? 4.100 34.139 11.980 1.00 93.56 755 GLU A C 1
ATOM 6020 O O . GLU A 1 755 ? 5.239 34.300 12.433 1.00 93.56 755 GLU A O 1
ATOM 6025 N N . GLU A 1 756 ? 3.036 34.709 12.550 1.00 92.12 756 GLU A N 1
ATOM 6026 C CA . GLU A 1 756 ? 3.136 35.503 13.775 1.00 92.12 756 GLU A CA 1
ATOM 6027 C C . GLU A 1 756 ? 3.631 34.638 14.942 1.00 92.12 756 GLU A C 1
ATOM 6029 O O . GLU A 1 756 ? 4.580 35.008 15.646 1.00 92.12 756 GLU A O 1
ATOM 6034 N N . ALA A 1 757 ? 3.054 33.442 15.089 1.00 89.88 757 ALA A N 1
ATOM 6035 C CA . ALA A 1 757 ? 3.472 32.487 16.101 1.00 89.88 757 ALA A CA 1
ATOM 6036 C C . ALA A 1 757 ? 4.928 32.041 15.885 1.00 89.88 757 ALA A C 1
ATOM 6038 O O . ALA A 1 757 ? 5.718 32.038 16.824 1.00 89.88 757 ALA A O 1
ATOM 6039 N N . TYR A 1 758 ? 5.341 31.736 14.659 1.00 93.62 758 TYR A N 1
ATOM 6040 C CA . TYR A 1 758 ? 6.684 31.248 14.359 1.00 93.62 758 TYR A CA 1
ATOM 6041 C C . TYR A 1 758 ? 7.753 32.277 14.735 1.00 93.62 758 TYR A C 1
ATOM 6043 O O . TYR A 1 758 ? 8.713 31.961 15.439 1.00 93.62 758 TYR A O 1
ATOM 6051 N N . ASN A 1 759 ? 7.554 33.542 14.359 1.00 92.44 759 ASN A N 1
ATOM 6052 C CA . ASN A 1 759 ? 8.475 34.624 14.711 1.00 92.44 759 ASN A CA 1
ATOM 6053 C C . ASN A 1 759 ? 8.554 34.844 16.224 1.00 92.44 759 ASN A C 1
ATOM 6055 O O . ASN A 1 759 ? 9.638 35.031 16.786 1.00 92.44 759 ASN A O 1
ATOM 6059 N N . GLN A 1 760 ? 7.408 34.789 16.900 1.00 91.12 760 GLN A N 1
ATOM 6060 C CA . GLN A 1 760 ? 7.363 34.884 18.350 1.00 91.12 760 GLN A CA 1
ATOM 6061 C C . GLN A 1 760 ? 8.052 33.682 19.014 1.00 91.12 760 GLN A C 1
ATOM 6063 O O . GLN A 1 760 ? 8.779 33.863 19.992 1.00 91.12 760 GLN A O 1
ATOM 6068 N N . ALA A 1 761 ? 7.886 32.473 18.478 1.00 89.19 761 ALA A N 1
ATOM 6069 C CA . ALA A 1 761 ? 8.538 31.263 18.961 1.00 89.19 761 ALA A CA 1
ATOM 6070 C C . ALA A 1 761 ? 10.067 31.362 18.819 1.00 89.19 761 ALA A C 1
ATOM 6072 O O . ALA A 1 761 ? 10.804 31.146 19.783 1.00 89.19 761 ALA A O 1
ATOM 6073 N N . VAL A 1 762 ? 10.561 31.799 17.663 1.00 90.69 762 VAL A N 1
ATOM 6074 C CA . VAL A 1 762 ? 11.997 32.010 17.430 1.00 90.69 762 VAL A CA 1
ATOM 6075 C C . VAL A 1 762 ? 12.560 33.066 18.389 1.00 90.69 762 VAL A C 1
ATOM 6077 O O . VAL A 1 762 ? 13.568 32.823 19.053 1.00 90.69 762 VAL A O 1
ATOM 6080 N N . ALA A 1 763 ? 11.886 34.211 18.547 1.00 89.69 763 ALA A N 1
ATOM 6081 C CA . ALA A 1 763 ? 12.311 35.271 19.469 1.00 89.69 763 ALA A CA 1
ATOM 6082 C C . ALA A 1 763 ? 12.322 34.822 20.941 1.00 89.69 763 ALA A C 1
ATOM 6084 O O . ALA A 1 763 ? 13.086 35.335 21.765 1.00 89.69 763 ALA A O 1
ATOM 6085 N N . LEU A 1 764 ? 11.473 33.855 21.287 1.00 86.94 764 LEU A N 1
ATOM 6086 C CA . LEU A 1 764 ? 11.421 33.253 22.613 1.00 86.94 764 LEU A CA 1
ATOM 6087 C C . LEU A 1 764 ? 12.447 32.131 22.819 1.00 86.94 764 LEU A C 1
ATOM 6089 O O . LEU A 1 764 ? 12.642 31.741 23.975 1.00 86.94 764 LEU A O 1
ATOM 6093 N N . GLY A 1 765 ? 13.129 31.689 21.758 1.00 88.06 765 GLY A N 1
ATOM 6094 C CA . GLY A 1 765 ? 14.130 30.623 21.778 1.00 88.06 765 GLY A CA 1
ATOM 6095 C C . GLY A 1 765 ? 13.517 29.225 21.851 1.00 88.06 765 GLY A C 1
ATOM 6096 O O . GLY A 1 765 ? 14.027 28.387 22.591 1.00 88.06 765 GLY A O 1
ATOM 6097 N N . ILE A 1 766 ? 12.396 28.999 21.159 1.00 84.38 766 ILE A N 1
ATOM 6098 C CA . ILE A 1 766 ? 11.751 27.680 21.084 1.00 84.38 766 ILE A CA 1
ATOM 6099 C C . ILE A 1 766 ? 12.655 26.668 20.372 1.00 84.38 766 ILE A C 1
ATOM 6101 O O . ILE A 1 766 ? 13.393 27.020 19.455 1.00 84.38 766 ILE A O 1
ATOM 6105 N N . GLU A 1 767 ? 12.616 25.418 20.841 1.00 82.00 767 GLU A N 1
ATOM 6106 C CA . GLU A 1 767 ? 13.461 24.322 20.365 1.00 82.00 767 GLU A CA 1
ATOM 6107 C C . GLU A 1 767 ? 13.266 24.051 18.867 1.00 82.00 767 GLU A C 1
ATOM 6109 O O . GLU A 1 767 ? 12.137 23.990 18.372 1.00 82.00 767 GLU A O 1
ATOM 6114 N N . ASN A 1 768 ? 14.378 23.831 18.157 1.00 77.38 768 ASN A N 1
ATOM 6115 C CA . ASN A 1 768 ? 14.376 23.633 16.707 1.00 77.38 768 ASN A CA 1
ATOM 6116 C C . ASN A 1 768 ? 13.506 22.449 16.257 1.00 77.38 768 ASN A C 1
ATOM 6118 O O . ASN A 1 768 ? 12.934 22.524 15.183 1.00 77.38 768 ASN A O 1
ATOM 6122 N N . GLU A 1 769 ? 13.345 21.394 17.062 1.00 75.75 769 GLU A N 1
ATOM 6123 C CA . GLU A 1 769 ? 12.486 20.245 16.721 1.00 75.75 769 GLU A CA 1
ATOM 6124 C C . GLU A 1 769 ? 11.004 20.648 16.596 1.00 75.75 769 GLU A C 1
ATOM 6126 O O . GLU A 1 769 ? 10.313 20.213 15.682 1.00 75.75 769 GLU A O 1
ATOM 6131 N N . THR A 1 770 ? 10.518 21.550 17.459 1.00 75.19 770 THR A N 1
ATOM 6132 C CA . THR A 1 770 ? 9.131 22.056 17.396 1.00 75.19 770 THR A CA 1
ATOM 6133 C C . THR A 1 770 ? 8.940 23.034 16.244 1.00 75.19 770 THR A C 1
ATOM 6135 O O . THR A 1 770 ? 7.903 23.025 15.583 1.00 75.19 770 THR A O 1
ATOM 6138 N N . LEU A 1 771 ? 9.949 23.875 15.995 1.00 78.31 771 LEU A N 1
ATOM 6139 C CA . LEU A 1 771 ? 9.952 24.760 14.835 1.00 78.31 771 LEU A CA 1
ATOM 6140 C C . LEU A 1 771 ? 9.945 23.939 13.535 1.00 78.31 771 LEU A C 1
ATOM 6142 O O . LEU A 1 771 ? 9.155 24.242 12.647 1.00 78.31 771 LEU A O 1
ATOM 6146 N N . ASN A 1 772 ? 10.740 22.869 13.457 1.00 81.38 772 ASN A N 1
ATOM 6147 C CA . ASN A 1 772 ? 10.815 21.986 12.293 1.00 81.38 772 ASN A CA 1
ATOM 6148 C C . ASN A 1 772 ? 9.511 21.213 12.068 1.00 81.38 772 ASN A C 1
ATOM 6150 O O . ASN A 1 772 ? 8.989 21.258 10.964 1.00 81.38 772 ASN A O 1
ATOM 6154 N N . LEU A 1 773 ? 8.915 20.617 13.105 1.00 74.62 773 LEU A N 1
ATOM 6155 C CA . LEU A 1 773 ? 7.621 19.930 12.985 1.00 74.62 773 LEU A CA 1
ATOM 6156 C C . LEU A 1 773 ? 6.500 20.875 12.514 1.00 74.62 773 LEU A C 1
ATOM 6158 O O . LEU A 1 773 ? 5.658 20.519 11.690 1.00 74.62 773 LEU A O 1
ATOM 6162 N N . ALA A 1 774 ? 6.479 22.109 13.024 1.00 79.75 774 ALA A N 1
ATOM 6163 C CA . ALA A 1 774 ? 5.534 23.116 12.556 1.00 79.75 774 ALA A CA 1
ATOM 6164 C C . ALA A 1 774 ? 5.772 23.465 11.076 1.00 79.75 774 ALA A C 1
ATOM 6166 O O . ALA A 1 774 ? 4.813 23.608 10.315 1.00 79.75 774 ALA A O 1
ATOM 6167 N N . LEU A 1 775 ? 7.038 23.570 10.659 1.00 83.31 775 LEU A N 1
ATOM 6168 C CA . LEU A 1 775 ? 7.409 23.788 9.262 1.00 83.31 775 LEU A CA 1
ATOM 6169 C C . LEU A 1 775 ? 7.057 22.593 8.363 1.00 83.31 775 LEU A C 1
ATOM 6171 O O . LEU A 1 775 ? 6.596 22.831 7.255 1.00 83.31 775 LEU A O 1
ATOM 6175 N N . GLU A 1 776 ? 7.173 21.350 8.829 1.00 80.75 776 GLU A N 1
ATOM 6176 C CA . GLU A 1 776 ? 6.741 20.148 8.096 1.00 80.75 776 GLU A CA 1
ATOM 6177 C C . GLU A 1 776 ? 5.228 20.164 7.846 1.00 80.75 776 GLU A C 1
ATOM 6179 O O . GLU A 1 776 ? 4.770 19.955 6.722 1.00 80.75 776 GLU A O 1
ATOM 6184 N N . TYR A 1 777 ? 4.425 20.503 8.862 1.00 77.50 777 TYR A N 1
ATOM 6185 C CA . TYR A 1 777 ? 2.982 20.673 8.675 1.00 77.50 777 TYR A CA 1
ATOM 6186 C C . TYR A 1 777 ? 2.648 21.812 7.721 1.00 77.50 777 TYR A C 1
ATOM 6188 O O . TYR A 1 777 ? 1.741 21.670 6.900 1.00 77.50 777 TYR A O 1
ATOM 6196 N N . LYS A 1 778 ? 3.366 22.935 7.821 1.00 89.69 778 LYS A N 1
ATOM 6197 C CA . LYS A 1 778 ? 3.225 24.051 6.886 1.00 89.69 778 LYS A CA 1
ATOM 6198 C C . LYS A 1 778 ? 3.576 23.616 5.462 1.00 89.69 778 LYS A C 1
ATOM 6200 O O . LYS A 1 778 ? 2.845 23.977 4.548 1.00 89.69 778 LYS A O 1
ATOM 6205 N N . GLN A 1 779 ? 4.635 22.833 5.278 1.00 85.75 779 GLN A N 1
ATOM 6206 C CA . GLN A 1 779 ? 5.064 22.333 3.976 1.00 85.75 779 GLN A CA 1
ATOM 6207 C C . GLN A 1 779 ? 4.023 21.381 3.377 1.00 85.75 779 GLN A C 1
ATOM 6209 O O . GLN A 1 779 ? 3.532 21.639 2.282 1.00 85.75 779 GLN A O 1
ATOM 6214 N N . ALA A 1 780 ? 3.574 20.369 4.123 1.00 70.25 780 ALA A N 1
ATOM 6215 C CA . ALA A 1 780 ? 2.513 19.467 3.670 1.00 70.25 780 ALA A CA 1
ATOM 6216 C C . ALA A 1 780 ? 1.208 20.226 3.364 1.00 70.25 780 ALA A C 1
ATOM 6218 O O . ALA A 1 780 ? 0.495 19.934 2.406 1.00 70.25 780 ALA A O 1
ATOM 6219 N N . ALA A 1 781 ? 0.878 21.237 4.171 1.00 82.81 781 ALA A N 1
ATOM 6220 C CA . ALA A 1 781 ? -0.265 22.103 3.916 1.00 82.81 781 ALA A CA 1
ATOM 6221 C C . ALA A 1 781 ? -0.118 22.909 2.627 1.00 82.81 781 ALA A C 1
ATOM 6223 O O . ALA A 1 781 ? -1.093 23.053 1.895 1.00 82.81 781 ALA A O 1
ATOM 6224 N N . GLN A 1 782 ? 1.081 23.429 2.364 1.00 87.81 782 GLN A N 1
ATOM 6225 C CA . GLN A 1 782 ? 1.406 24.130 1.130 1.00 87.81 782 GLN A CA 1
ATOM 6226 C C . GLN A 1 782 ? 1.299 23.197 -0.073 1.00 87.81 782 GLN A C 1
ATOM 6228 O O . GLN A 1 782 ? 0.727 23.610 -1.069 1.00 87.81 782 GLN A O 1
ATOM 6233 N N . GLU A 1 783 ? 1.751 21.949 0.023 1.00 82.44 783 GLU A N 1
ATOM 6234 C CA . GLU A 1 783 ? 1.631 20.955 -1.052 1.00 82.44 783 GLU A CA 1
ATOM 6235 C C . GLU A 1 783 ? 0.164 20.661 -1.390 1.00 82.44 783 GLU A C 1
ATOM 6237 O O . GLU A 1 783 ? -0.240 20.816 -2.540 1.00 82.44 783 GLU A O 1
ATOM 6242 N N . TYR A 1 784 ? -0.674 20.352 -0.394 1.00 77.12 784 TYR A N 1
ATOM 6243 C CA . TYR A 1 784 ? -2.114 20.161 -0.617 1.00 77.12 784 TYR A CA 1
ATOM 6244 C C . TYR A 1 784 ? -2.811 21.432 -1.112 1.00 77.12 784 TYR A C 1
ATOM 6246 O O . TYR A 1 784 ? -3.730 21.359 -1.928 1.00 77.12 784 TYR A O 1
ATOM 6254 N N . TYR A 1 785 ? -2.399 22.601 -0.613 1.00 88.31 785 TYR A N 1
ATOM 6255 C CA . TYR A 1 785 ? -2.930 23.884 -1.063 1.00 88.31 785 TYR A CA 1
ATOM 6256 C C . TYR A 1 785 ? -2.595 24.094 -2.538 1.00 88.31 785 TYR A C 1
ATOM 6258 O O . TYR A 1 785 ? -3.489 24.381 -3.327 1.00 88.31 785 TYR A O 1
ATOM 6266 N N . ILE A 1 786 ? -1.331 23.896 -2.917 1.00 85.00 786 ILE A N 1
ATOM 6267 C CA . ILE A 1 786 ? -0.842 23.990 -4.293 1.00 85.00 786 ILE A CA 1
ATOM 6268 C C . ILE A 1 786 ? -1.608 23.008 -5.180 1.00 85.00 786 ILE A C 1
ATOM 6270 O O . ILE A 1 786 ? -2.206 23.459 -6.149 1.00 85.00 786 ILE A O 1
ATOM 6274 N N . GLN A 1 787 ? -1.727 21.734 -4.793 1.00 75.06 787 GLN A N 1
ATOM 6275 C CA . GLN A 1 787 ? -2.509 20.732 -5.530 1.00 75.06 787 GLN A CA 1
ATOM 6276 C C . GLN A 1 787 ? -3.967 21.170 -5.721 1.00 75.06 787 GLN A C 1
ATOM 6278 O O . GLN A 1 787 ? -4.512 21.096 -6.818 1.00 75.06 787 GLN A O 1
ATOM 6283 N N . ALA A 1 788 ? -4.615 21.696 -4.680 1.00 79.00 788 ALA A N 1
ATOM 6284 C CA . ALA A 1 788 ? -5.979 22.203 -4.794 1.00 79.00 788 ALA A CA 1
ATOM 6285 C C . ALA A 1 788 ? -6.084 23.420 -5.727 1.00 79.00 788 ALA A C 1
ATOM 6287 O O . ALA A 1 788 ? -7.054 23.543 -6.478 1.00 79.00 788 ALA A O 1
ATOM 6288 N N . LYS A 1 789 ? -5.102 24.330 -5.689 1.00 85.75 789 LYS A N 1
ATOM 6289 C CA . LYS A 1 789 ? -5.041 25.488 -6.592 1.00 85.75 789 LYS A CA 1
ATOM 6290 C C . LYS A 1 789 ? -4.763 25.067 -8.035 1.00 85.75 789 LYS A C 1
ATOM 6292 O O . LYS A 1 789 ? -5.338 25.678 -8.931 1.00 85.75 789 LYS A O 1
ATOM 6297 N N . GLU A 1 790 ? -3.945 24.039 -8.247 1.00 76.88 790 GLU A N 1
ATOM 6298 C CA . GLU A 1 790 ? -3.653 23.445 -9.555 1.00 76.88 790 GLU A CA 1
ATOM 6299 C C . GLU A 1 790 ? -4.888 22.752 -10.147 1.00 76.88 790 GLU A C 1
ATOM 6301 O O . GLU A 1 790 ? -5.193 22.952 -11.320 1.00 76.88 790 GLU A O 1
ATOM 6306 N N . ILE A 1 791 ? -5.658 22.022 -9.330 1.00 76.19 791 ILE A N 1
ATOM 6307 C CA . ILE A 1 791 ? -6.921 21.384 -9.743 1.00 76.19 791 ILE A CA 1
ATOM 6308 C C . ILE A 1 791 ? -8.022 22.426 -10.044 1.00 76.19 791 ILE A C 1
ATOM 6310 O O . ILE A 1 791 ? -8.914 22.180 -10.861 1.00 76.19 791 ILE A O 1
ATOM 6314 N N . GLY A 1 792 ? -7.984 23.598 -9.401 1.00 77.19 792 GLY A N 1
ATOM 6315 C CA . GLY A 1 792 ? -8.901 24.714 -9.658 1.00 77.19 792 GLY A CA 1
ATOM 6316 C C . GLY A 1 792 ? -10.290 24.558 -9.020 1.00 77.19 792 GLY A C 1
ATOM 6317 O O . GLY A 1 792 ? -10.496 23.759 -8.115 1.00 77.19 792 GLY A O 1
ATOM 6318 N N . TYR A 1 793 ? -11.281 25.346 -9.457 1.00 79.44 793 TYR A N 1
ATOM 6319 C CA . TYR A 1 793 ? -12.635 25.336 -8.871 1.00 79.44 793 TYR A CA 1
ATOM 6320 C C . TYR A 1 793 ? -13.491 24.157 -9.355 1.00 79.44 793 TYR A C 1
ATOM 6322 O O . TYR A 1 793 ? -14.524 24.346 -9.998 1.00 79.44 793 TYR A O 1
ATOM 6330 N N . THR A 1 794 ? -13.057 22.937 -9.046 1.00 79.06 794 THR A N 1
ATOM 6331 C CA . THR A 1 794 ? -13.739 21.692 -9.420 1.00 79.06 794 THR A CA 1
ATOM 6332 C C . THR A 1 794 ? -14.083 20.864 -8.176 1.00 79.06 794 THR A C 1
ATOM 6334 O O . THR A 1 794 ? -13.482 21.070 -7.114 1.00 79.06 794 THR A O 1
ATOM 6337 N N . PRO A 1 795 ? -15.020 19.898 -8.267 1.00 72.81 795 PRO A N 1
ATOM 6338 C CA . PRO A 1 795 ? -15.332 19.006 -7.149 1.00 72.81 795 PRO A CA 1
ATOM 6339 C C . PRO A 1 795 ? -14.091 18.285 -6.606 1.00 72.81 795 PRO A C 1
ATOM 6341 O O . PRO A 1 795 ? -13.962 18.099 -5.396 1.00 72.81 795 PRO A O 1
ATOM 6344 N N . LYS A 1 796 ? -13.142 17.951 -7.493 1.00 75.50 796 LYS A N 1
ATOM 6345 C CA . LYS A 1 796 ? -11.889 17.266 -7.153 1.00 75.50 796 LYS A CA 1
ATOM 6346 C C . LYS A 1 796 ? -10.953 18.106 -6.283 1.00 75.50 796 LYS A C 1
ATOM 6348 O O . LYS A 1 796 ? -10.208 17.520 -5.515 1.00 75.50 796 LYS A O 1
ATOM 6353 N N . ALA A 1 797 ? -10.998 19.440 -6.331 1.00 76.06 797 ALA A N 1
ATOM 6354 C CA . ALA A 1 797 ? -10.140 20.284 -5.488 1.00 76.06 797 ALA A CA 1
ATOM 6355 C C . ALA A 1 797 ? -10.621 20.385 -4.035 1.00 76.06 797 ALA A C 1
ATOM 6357 O O . ALA A 1 797 ? -9.836 20.714 -3.144 1.00 76.06 797 ALA A O 1
ATOM 6358 N N . VAL A 1 798 ? -11.908 20.121 -3.778 1.00 75.94 798 VAL A N 1
ATOM 6359 C CA . VAL A 1 798 ? -12.515 20.303 -2.450 1.00 75.94 798 VAL A CA 1
ATOM 6360 C C . VAL A 1 798 ? -11.833 19.430 -1.387 1.00 75.94 798 VAL A C 1
ATOM 6362 O O . VAL A 1 798 ? -11.478 19.968 -0.334 1.00 75.94 798 VAL A O 1
ATOM 6365 N N . PRO A 1 799 ? -11.568 18.129 -1.631 1.00 63.31 799 PRO A N 1
ATOM 6366 C CA . PRO A 1 799 ? -10.770 17.316 -0.720 1.00 63.31 799 PRO A CA 1
ATOM 6367 C C . PRO A 1 799 ? -9.369 17.887 -0.466 1.00 63.31 799 PRO A C 1
ATOM 6369 O O . PRO A 1 799 ? -8.974 17.980 0.693 1.00 63.31 799 PRO A O 1
ATOM 6372 N N . TYR A 1 800 ? -8.632 18.316 -1.494 1.00 70.31 800 TYR A N 1
ATOM 6373 C CA . TYR A 1 800 ? -7.255 18.812 -1.346 1.00 70.31 800 TYR A CA 1
ATOM 6374 C C . TYR A 1 800 ? -7.189 20.123 -0.558 1.00 70.31 800 TYR A C 1
ATOM 6376 O O . TYR A 1 800 ? -6.417 20.233 0.393 1.00 70.31 800 TYR A O 1
ATOM 6384 N N . MET A 1 801 ? -8.066 21.088 -0.859 1.00 82.12 801 MET A N 1
ATOM 6385 C CA . MET A 1 801 ? -8.108 22.360 -0.129 1.00 82.12 801 MET A CA 1
ATOM 6386 C C . MET A 1 801 ? -8.470 22.135 1.343 1.00 82.12 801 MET A C 1
ATOM 6388 O O . MET A 1 801 ? -7.908 22.753 2.246 1.00 82.12 801 MET A O 1
ATOM 6392 N N . ARG A 1 802 ? -9.367 21.180 1.607 1.00 77.12 802 ARG A N 1
ATOM 6393 C CA . ARG A 1 802 ? -9.697 20.770 2.971 1.00 77.12 802 ARG A CA 1
ATOM 6394 C C . ARG A 1 802 ? -8.481 20.173 3.693 1.00 77.12 802 ARG A C 1
ATOM 6396 O O . ARG A 1 802 ? -8.245 20.525 4.848 1.00 77.12 802 ARG A O 1
ATOM 6403 N N . HIS A 1 803 ? -7.690 19.321 3.036 1.00 70.25 803 HIS A N 1
ATOM 6404 C CA . HIS A 1 803 ? -6.454 18.773 3.613 1.00 70.25 803 HIS A CA 1
ATOM 6405 C C . HIS A 1 803 ? -5.407 19.862 3.885 1.00 70.25 803 HIS A C 1
ATOM 6407 O O . HIS A 1 803 ? -4.797 19.861 4.957 1.00 70.25 803 HIS A O 1
ATOM 6413 N N . ALA A 1 804 ? -5.266 20.840 2.989 1.00 75.12 804 ALA A N 1
ATOM 6414 C CA . ALA A 1 804 ? -4.372 21.982 3.162 1.00 75.12 804 ALA A CA 1
ATOM 6415 C C . ALA A 1 804 ? -4.671 22.777 4.439 1.00 75.12 804 ALA A C 1
ATOM 6417 O O . ALA A 1 804 ? -3.786 23.026 5.259 1.00 75.12 804 ALA A O 1
ATOM 6418 N N . VAL A 1 805 ? -5.944 23.123 4.654 1.00 81.69 805 VAL A N 1
ATOM 6419 C CA . VAL A 1 805 ? -6.398 23.836 5.858 1.00 81.69 805 VAL A CA 1
ATOM 6420 C C . VAL A 1 805 ? -6.101 23.032 7.115 1.00 81.69 805 VAL A C 1
ATOM 6422 O O . VAL A 1 805 ? -5.594 23.581 8.093 1.00 81.69 805 VAL A O 1
ATOM 6425 N N . ILE A 1 806 ? -6.400 21.729 7.091 1.00 73.50 806 ILE A N 1
ATOM 6426 C CA . ILE A 1 806 ? -6.182 20.836 8.233 1.00 73.50 806 ILE A CA 1
ATOM 6427 C C . ILE A 1 806 ? -4.700 20.811 8.620 1.00 73.50 806 ILE A C 1
ATOM 6429 O O . ILE A 1 806 ? -4.380 20.898 9.806 1.00 73.50 806 ILE A O 1
ATOM 6433 N N . ARG A 1 807 ? -3.793 20.724 7.644 1.00 78.12 807 ARG A N 1
ATOM 6434 C CA . ARG A 1 807 ? -2.347 20.688 7.898 1.00 78.12 807 ARG A CA 1
ATOM 6435 C C . ARG A 1 807 ? -1.806 22.055 8.344 1.00 78.12 807 ARG A C 1
ATOM 6437 O O . ARG A 1 807 ? -1.083 22.104 9.335 1.00 78.12 807 ARG A O 1
ATOM 6444 N N . MET A 1 808 ? -2.224 23.164 7.721 1.00 92.50 808 MET A N 1
ATOM 6445 C CA . MET A 1 808 ? -1.737 24.509 8.081 1.00 92.50 808 MET A CA 1
ATOM 6446 C C . MET A 1 808 ? -2.125 24.872 9.511 1.00 92.50 808 MET A C 1
ATOM 6448 O O . MET A 1 808 ? -1.320 25.355 10.310 1.00 92.50 808 MET A O 1
ATOM 6452 N N . ARG A 1 809 ? -3.375 24.560 9.853 1.00 87.88 809 ARG A N 1
ATOM 6453 C CA . ARG A 1 809 ? -3.904 24.710 11.199 1.00 87.88 809 ARG A CA 1
ATOM 6454 C C . ARG A 1 809 ? -3.062 23.961 12.232 1.00 87.88 809 ARG A C 1
ATOM 6456 O O . ARG A 1 809 ? -2.748 24.543 13.266 1.00 87.88 809 ARG A O 1
ATOM 6463 N N . LYS A 1 810 ? -2.673 22.711 11.952 1.00 74.88 810 LYS A N 1
ATOM 6464 C CA . LYS A 1 810 ? -1.823 21.911 12.852 1.00 74.88 810 LYS A CA 1
ATOM 6465 C C . LYS A 1 810 ? -0.446 22.533 13.061 1.00 74.88 810 LYS A C 1
ATOM 6467 O O . LYS A 1 810 ? 0.034 22.573 14.194 1.00 74.88 810 LYS A O 1
ATOM 6472 N N . GLY A 1 811 ? 0.162 23.069 12.003 1.00 76.56 811 GLY A N 1
ATOM 6473 C CA . GLY A 1 811 ? 1.417 23.815 12.110 1.00 76.56 811 GLY A CA 1
ATOM 6474 C C . GLY A 1 811 ? 1.297 25.027 13.041 1.00 76.56 811 GLY A C 1
ATOM 6475 O O . GLY A 1 811 ? 2.135 25.219 13.922 1.00 76.56 811 GLY A O 1
ATOM 6476 N N . TYR A 1 812 ? 0.227 25.817 12.899 1.00 89.62 812 TYR A N 1
ATOM 6477 C CA . TYR A 1 812 ? -0.007 26.985 13.752 1.00 89.62 812 TYR A CA 1
ATOM 6478 C C . TYR A 1 812 ? -0.232 26.573 15.210 1.00 89.62 812 TYR A C 1
ATOM 6480 O O . TYR A 1 812 ? 0.396 27.127 16.112 1.00 89.62 812 TYR A O 1
ATOM 6488 N N . GLU A 1 813 ? -1.110 25.593 15.437 1.00 82.88 813 GLU A N 1
ATOM 6489 C CA . GLU A 1 813 ? -1.459 25.121 16.779 1.00 82.88 813 GLU A CA 1
ATOM 6490 C C . GLU A 1 813 ? -0.207 24.602 17.516 1.00 82.88 813 GLU A C 1
ATOM 6492 O O . GLU A 1 813 ? -0.031 24.909 18.695 1.00 82.88 813 GLU A O 1
ATOM 6497 N N . THR A 1 814 ? 0.723 23.956 16.798 1.00 82.88 814 THR A N 1
ATOM 6498 C CA . THR A 1 814 ? 2.024 23.500 17.328 1.00 82.88 814 THR A CA 1
ATOM 6499 C C . THR A 1 814 ? 2.860 24.666 17.882 1.00 82.88 814 THR A C 1
ATOM 6501 O O . THR A 1 814 ? 3.371 24.603 19.003 1.00 82.88 814 THR A O 1
ATOM 6504 N N . LEU A 1 815 ? 2.974 25.770 17.137 1.00 81.38 815 LEU A N 1
ATOM 6505 C CA . LEU A 1 815 ? 3.740 26.954 17.553 1.00 81.38 815 LEU A CA 1
ATOM 6506 C C . LEU A 1 815 ? 3.041 27.740 18.659 1.00 81.38 815 LEU A C 1
ATOM 6508 O O . LEU A 1 815 ? 3.680 28.179 19.617 1.00 81.38 815 LEU A O 1
ATOM 6512 N N . GLU A 1 816 ? 1.726 27.919 18.540 1.00 90.81 816 GLU A N 1
ATOM 6513 C CA . GLU A 1 816 ? 0.930 28.657 19.515 1.00 90.81 816 GLU A CA 1
ATOM 6514 C C . GLU A 1 816 ? 0.996 27.987 20.895 1.00 90.81 816 GLU A C 1
ATOM 6516 O O . GLU A 1 816 ? 1.180 28.663 21.917 1.00 90.81 816 GLU A O 1
ATOM 6521 N N . GLN A 1 817 ? 0.918 26.651 20.922 1.00 83.38 817 GLN A N 1
ATOM 6522 C CA . GLN A 1 817 ? 1.132 25.859 22.127 1.00 83.38 817 GLN A CA 1
ATOM 6523 C C . GLN A 1 817 ? 2.529 26.116 22.687 1.00 83.38 817 GLN A C 1
ATOM 6525 O O . GLN A 1 817 ? 2.632 26.546 23.838 1.00 83.38 817 GLN A O 1
ATOM 6530 N N . ALA A 1 818 ? 3.580 25.961 21.874 1.00 82.00 818 ALA A N 1
ATOM 6531 C CA . ALA A 1 818 ? 4.982 26.154 22.253 1.00 82.00 818 ALA A CA 1
ATOM 6532 C C . ALA A 1 818 ? 5.250 27.537 22.907 1.00 82.00 818 ALA A C 1
ATOM 6534 O O . ALA A 1 818 ? 5.862 27.649 23.977 1.00 82.00 818 ALA A O 1
ATOM 6535 N N . ILE A 1 819 ? 4.721 28.614 22.320 1.00 87.06 819 ILE A N 1
ATOM 6536 C CA . ILE A 1 819 ? 4.851 30.000 22.813 1.00 87.06 819 ILE A CA 1
ATOM 6537 C C . ILE A 1 819 ? 4.176 30.191 24.169 1.00 87.06 819 ILE A C 1
ATOM 6539 O O . ILE A 1 819 ? 4.739 30.836 25.069 1.00 87.06 819 ILE A O 1
ATOM 6543 N N . LYS A 1 820 ? 2.971 29.629 24.339 1.00 83.81 820 LYS A N 1
ATOM 6544 C CA . LYS A 1 820 ? 2.238 29.661 25.612 1.00 83.81 820 LYS A CA 1
ATOM 6545 C C . LYS A 1 820 ? 3.029 28.947 26.713 1.00 83.81 820 LYS A C 1
ATOM 6547 O O . LYS A 1 820 ? 3.017 29.416 27.855 1.00 83.81 820 LYS A O 1
ATOM 6552 N N . GLN A 1 821 ? 3.771 27.888 26.376 1.00 78.56 821 GLN A N 1
ATOM 6553 C CA . GLN A 1 821 ? 4.620 27.143 27.316 1.00 78.56 821 GLN A CA 1
ATOM 6554 C C . GLN A 1 821 ? 5.747 28.005 27.895 1.00 78.56 821 GLN A C 1
ATOM 6556 O O . GLN A 1 821 ? 5.895 28.115 29.115 1.00 78.56 821 GLN A O 1
ATOM 6561 N N . ILE A 1 822 ? 6.535 28.653 27.031 1.00 75.12 822 ILE A N 1
ATOM 6562 C CA . ILE A 1 822 ? 7.686 29.469 27.453 1.00 75.12 822 ILE A CA 1
ATOM 6563 C C . ILE A 1 822 ? 7.243 30.762 28.140 1.00 75.12 822 ILE A C 1
ATOM 6565 O O . ILE A 1 822 ? 7.844 31.174 29.136 1.00 75.12 822 ILE A O 1
ATOM 6569 N N . SER A 1 823 ? 6.162 31.382 27.668 1.00 71.50 823 SER A N 1
ATOM 6570 C CA . SER A 1 823 ? 5.628 32.611 28.267 1.00 71.50 823 SER A CA 1
ATOM 6571 C C . SER A 1 823 ? 5.113 32.394 29.699 1.00 71.50 823 SER A C 1
ATOM 6573 O O . SER A 1 823 ? 5.184 33.314 30.514 1.00 71.50 823 SER A O 1
ATOM 6575 N N . LYS A 1 824 ? 4.652 31.177 30.035 1.00 66.44 824 LYS A N 1
ATOM 6576 C CA . LYS A 1 824 ? 4.306 30.762 31.409 1.00 66.44 824 LYS A CA 1
ATOM 6577 C C . LYS A 1 824 ? 5.525 30.459 32.292 1.00 66.44 824 LYS A C 1
ATOM 6579 O O . LYS A 1 824 ? 5.390 30.547 33.502 1.00 66.44 824 LYS A O 1
ATOM 6584 N N . LYS A 1 825 ? 6.688 30.115 31.721 1.00 59.16 825 LYS A N 1
ATOM 6585 C CA . LYS A 1 825 ? 7.944 29.874 32.468 1.00 59.16 825 LYS A CA 1
ATOM 6586 C C . LYS A 1 825 ? 8.738 31.155 32.777 1.00 59.16 825 LYS A C 1
ATOM 6588 O O . LYS A 1 825 ? 9.544 31.144 33.701 1.00 59.16 825 LYS A O 1
ATOM 6593 N N . LYS A 1 826 ? 8.569 32.229 31.988 1.00 56.12 826 LYS A N 1
ATOM 6594 C CA . LYS A 1 826 ? 9.252 33.532 32.183 1.00 56.12 826 LYS A CA 1
ATOM 6595 C C . LYS A 1 826 ? 8.487 34.523 33.083 1.00 56.12 826 LYS A C 1
ATOM 6597 O O . LYS A 1 826 ? 9.078 35.524 33.483 1.00 56.12 826 LYS A O 1
ATOM 6602 N N . LYS A 1 827 ? 7.202 34.278 33.357 1.00 46.00 827 LYS A N 1
ATOM 6603 C CA . LYS A 1 827 ? 6.411 34.963 34.398 1.00 46.00 827 LYS A CA 1
ATOM 6604 C C . LYS A 1 827 ? 6.534 34.205 35.708 1.00 46.00 827 LYS A C 1
ATOM 6606 O O . LYS A 1 827 ? 6.506 34.888 36.754 1.00 46.00 827 LYS A O 1
#

Nearest PDB structures (foldseek):
  7fi3-assembly4_D  TM=7.534E-01  e=1.425E-21  Thermococcus kodakarensis KOD1
  4u6t-assembly1_A  TM=7.749E-01  e=9.701E-03  Hathewaya histolytica
  7uww-assembly1_A  TM=2.053E-01  e=3.377E-06  Ruminococcus bromii L2-63
  7uwv-assembly1_A  TM=2.092E-01  e=1.200E-05  Ruminococcus bromii L2-63
  7uww-assembly2_B  TM=2.128E-01  e=2.991E-05  Ruminococcus bromii L2-63

Foldseek 3Di:
DDCVPDPDHDPDDDDDDDDDDCVFWVDFAAAPRHGCLALRRVLQTDGPVPDDDDDDDDPVQAQDDWFLDPQATCPDSRSVSVLNQQAWDQWDAFRPQRFIFGTFKDKDKDADFDFAAQQFFAQDQLVLDTHQPRHGPTFGIKMKIFGQWFAKPLRHTDWVLLLLLQRNLLNQQQDDNDPLRLSHDPVSNVPRVVLSVFWSGKADDDTGMIMTGGNQADPPDPSVRCVSNDGDHFAGSLLSVLVSCCQRPLVVLVHPFREDCHDPPGNNQHQQDLVSVVSSLSSLVVCQVVQPDRSSCPVPDPGCNVVSVSQNVCCVQAVGRDMGQGQWHFNHDDRVHNDTDIDGDPDPSNPDDSVNVCVSNPNDDDDAKDKDPFDWPPQEDEQQDKIKTKIFIDDPAQWDWKKKWKQALLRDIDIDTDDSVPRIDMDIDHHHDFAKMKIKMKTAGPRGHIDIDIDIGGYKHKDKDKDWDELPDAWDWDDDPFKIKIFGWDSVLHPDTKIKIKIKMKHPDQVVVVVVVDHDQLDFLEDDDDDDDDRAGKFFLMKMFIDMAIPDPVAGPLSTTVKMKMKGADHPSSCPQFDLQFKFKWFDLSPGTYGLQVQAQHADVSFWRWPDWDADPVRGMTMTMTRDGGMMTIIGHGEKDKDWPPDAAAAEAEDQFFDKDKTAIDMDISSAFDWKWKDKDPDDTDTGRDRMDIDPGHGFDKIKMKMWTAGSSRHIDIDIGIYGYHHDHPVRLCVLVVLLVVLVVLLVVLQVLLVVLLVLCVVLPHDVVLSVQLVVLQVQLVVLCVVLVVSPSDPVSNVSSNSSSSSSNVSSVSSVVRSVVSVVVVD

Mean predicted aligned error: 16.19 Å